Protein AF-A0A1F3BI96-F1 (afdb_monomer_lite)

pLDDT: mean 87.32, std 8.37, range [47.69, 97.38]

Radius of gyration: 41.43 Å; chains: 1; bounding box: 81×59×130 Å

Sequence (827 aa):
MKISKKKYRALFGRKTKFLKDNGSPLEWRKGDFEQILKNTNRNLLKLNIALRMWEQKNSQSNPIAFDEIDSKKILQYFFEEHNLNKVKSDVLYTYCLLYKNDIPFIPIRSAYEENILLRKKGIILQYYKSDFFFFPHKEYAQLIYDSFNYIDNGISNDKKLSLALNYIHNFDTDENKLGLKFIITKLHYSDDKEILGQILNNEKVADLLRNEIKDSEIKFSQVITTLNILFLHSEKIEKERLSEYYDTYLTFFKTNKLSLFLEEHYLAFTRLIQISNLLDIELKEEFIAVVLRKNEKTNTNSIVELTLRISRKSRESETILRILHSFTFPDWLKMIVDLPRLPNITNSLSELNTSAEAKKLLSGLIRNIDWEKQYVNAKSLKIDQFVKSLREINRIDASIGSNVSRYFFQRAFKESLFKVKLNSANLSEYSKALSDLSKIDSDFVKNQLAKDLKENVVFEKFANEPSISNFTARALELRKQFEDAKSYFEVLNQIVLSDSFIKKIQSENNLNYLLIFTEFAEKYLNFEETILKQETSKVITKIIAGIPNKLEALSNPKFLNVENLDSDFIDSITNKEIEKYFESNKITYAEDLFRVLSSIDKNKTIEKFKKLNSAVLIRAFLNPELNFSQTLENINKLKNKVYKDEIDNCNFKITEILDGYLSRYTKDFRRYNRVGISDFFKGYYFGICIEQNTIERHCKADLLKKLSSSNHNNFEIASLFQFLRRLSEITNNKIDKELTEFLKLNTDNFIEVIKNEEITKTLSGLCELALTKFDMYGDYLLFNAKKIIIKKVEQRKKDEIYRVKLIPDLEKIAKDKAKIILKELKI

Foldseek 3Di:
DQDDPVVVCVVVVVLVVVCCVPHDPFDAAAPDPVLLCQQQVNDVVLVVLLSVVQVVQRVDPDHDHSSVCGVLNSLQSCCVVLVCVVLDDLQLLLCLLQVLLVHWAARQPVCVVSVVVCVVSLQWDDDDPDSTIHGPDSVSSVSSNVSVCSVVVHDDLVSVLVSNLVRLVRDDPPPHPPQLLVSLLSCCPDPNVVSSLVCLQDPSSLVRVLVQLVDPPDDPLSLLSVLVSCLVSVVSHDLVSLVSNLVSSVVSLLVVAQQQLFPSSVSSVVSSVSSCVVNVHDDDCNSQDAADDPVVVVVDPALQVLLQVLQPPPDDPVVNSRSSSHDGNVRNLCRLQVDDALLSNLNSLLSLLHDPVSLSSSLRNLVPDPLVVNLVRLLVDQLLSSLVSLLSVVVNCVRRVSCSSVVSVVVCVVVVSNVVRLLVDALVSNLNNLLSVCSVPLVVSQVVVVVCLVVCSLLVNLLPDLALQSSLVSLVSCCVSYPPLPSSQVSVQVSCQDPSNLVSLLPDLDLVSLLSNLVSCVVRHPQPPGPSVVSSLVNNVVNCVVDPQNQVVQLDLSLLSRPPPAPVVLVVDALVSVLVCLLVLNLLSVLSNLQNVCSRPLQSSLVSVVPHDLVSNLVSLPPPVDALLSSLVSLLSVQVSQDDDPVRGCLVSSLVSLLSNLVPQLVPCVRNVPQAQLSLLNNLLSVVSSPNVSSCVRCVVVNLVLLQDQPGDDDFLLSNLLSLLSVCVSVVNPCVVSVVSSLVSNLVVLLVNLLVDQLQSNLNSLLSCLPDPNLVVSLVSLLVNLVSNLVRLVVCVVPPCSVPPNLVSQVSRNPDNNVVSVVVNVD

Secondary structure (DSSP, 8-state):
-PPPHHHHHHHHHHHHHHHHHHS-S-------HHHHHHHTTT-HHHHHHHHHHHHHHHTTTS---GGG--HHHHHHHHHHHTTGGGT--HHHHHHHHHHTTT--BPPPGGGHHHHHHHHHTTSSEEPTTSS-EE-S-HHHHHHHHHHHHHHTT---HHHHHHHHHHHHHT--TTT----HHHHHHHHHTSTTGGGHHHHHH-HHHHHHHHHHHH-TT--HHHHHHHHHHHHHTGGGS-HHHHHHHHHHHHHHHHHS-B-TTSHHHHHHHHHHHHHHHHHT----GGGBPP---HHHHHT---HHHHHHHHH-TT--HHHHHHHHHTS-HHHHHHHHHTSSSHHHHHHHHHHTTSSHHHHHHHHHHHHHS-HHHHHHHHTTS-HHHHHHHHHHHHHHHHHH---HHHHHHHHHHHTTHHHHHHHHS-HHHHHHHHHHHTTT-HHHHHHHHHHHHHTTHHHHHHHT---HHHHHHHHHHHHTT-S-HHHHHHHHHHHHTSHHHHHHHHH---HHHHHHHHHHHHHHS--TTSHHHHHHHHHHHHHHHT-S-HHHHHTSGGGGG-TT--HHHHHTS-HHHHHHHHHTTGGGGHHHHHHHHHHH-HHHHHHHHHHS-HHHHHHHHT-TTS-HHHHHHHHHHHHHHTBSSSSSB-HHHHHHHHHHHHHHHTT-HHHHTT--HHHHHHHHHHHHHH-HHHHHHHHHHHHHHHHT-----S--HHHHHHHHHHHHHHTTTTTHHHHHHHHHHTHHHHHHHHHHS-HHHHHHHHHHHHTTTTHHHHHHHHHHTHHHHHHHHHTTTTSHHIIIIIHHHHHHH-SSTTHHHHHHTT-

Structure (mmCIF, N/CA/C/O backbone):
data_AF-A0A1F3BI96-F1
#
_entry.id   AF-A0A1F3BI96-F1
#
loop_
_atom_site.group_PDB
_atom_site.id
_atom_site.type_symbol
_atom_site.label_atom_id
_atom_site.label_alt_id
_atom_site.label_comp_id
_atom_site.label_asym_id
_atom_site.label_entity_id
_atom_site.label_seq_id
_atom_site.pdbx_PDB_ins_code
_atom_site.Cartn_x
_atom_site.Cartn_y
_atom_site.Cartn_z
_atom_site.occupancy
_atom_site.B_iso_or_equiv
_atom_site.auth_seq_id
_atom_site.auth_comp_id
_atom_site.auth_asym_id
_atom_site.auth_atom_id
_atom_site.pdbx_PDB_model_num
ATOM 1 N N . MET A 1 1 ? 5.537 7.396 -42.890 1.00 47.69 1 MET A N 1
ATOM 2 C CA . MET A 1 1 ? 4.173 7.380 -42.308 1.00 47.69 1 MET A CA 1
ATOM 3 C C . MET A 1 1 ? 3.136 7.043 -43.387 1.00 47.69 1 MET A C 1
ATOM 5 O O . MET A 1 1 ? 2.992 7.809 -44.333 1.00 47.69 1 MET A O 1
ATOM 9 N N . LYS A 1 2 ? 2.438 5.895 -43.304 1.00 56.88 2 LYS A N 1
ATOM 10 C CA . LYS A 1 2 ? 1.384 5.514 -44.275 1.00 56.88 2 LYS A CA 1
ATOM 11 C C . LYS A 1 2 ? 0.112 6.328 -44.009 1.00 56.88 2 LYS A C 1
ATOM 13 O O . LYS A 1 2 ? -0.383 6.341 -42.887 1.00 56.88 2 LYS A O 1
ATOM 18 N N . ILE A 1 3 ? -0.415 7.007 -45.025 1.00 67.81 3 ILE A N 1
ATOM 19 C CA . ILE A 1 3 ? -1.577 7.899 -44.874 1.00 67.81 3 ILE A CA 1
ATOM 20 C C . ILE A 1 3 ? -2.891 7.184 -45.191 1.00 67.81 3 ILE A C 1
ATOM 22 O O . ILE A 1 3 ? -2.941 6.273 -46.018 1.00 67.81 3 ILE A O 1
ATOM 26 N N . SER A 1 4 ? -3.977 7.616 -44.538 1.00 74.88 4 SER A N 1
ATOM 27 C CA . SER A 1 4 ? -5.320 7.111 -44.814 1.00 74.88 4 SER A CA 1
ATOM 28 C C . SER A 1 4 ? -5.747 7.391 -46.259 1.00 74.88 4 SER A C 1
ATOM 30 O O . SER A 1 4 ? -5.562 8.483 -46.806 1.00 74.88 4 SER A O 1
ATOM 32 N N . LYS A 1 5 ? -6.403 6.399 -46.865 1.00 76.94 5 LYS A N 1
ATOM 33 C CA . LYS A 1 5 ? -6.934 6.451 -48.236 1.00 76.94 5 LYS A CA 1
ATOM 34 C C . LYS A 1 5 ? -7.790 7.703 -48.496 1.00 76.94 5 LYS A C 1
ATOM 36 O O . LYS A 1 5 ? -7.714 8.294 -49.570 1.00 76.94 5 LYS A O 1
ATOM 41 N N . LYS A 1 6 ? -8.549 8.154 -47.488 1.00 76.50 6 LYS A N 1
ATOM 42 C CA . LYS A 1 6 ? -9.409 9.350 -47.549 1.00 76.50 6 LYS A CA 1
ATOM 43 C C . LYS A 1 6 ? -8.607 10.647 -47.724 1.00 76.50 6 LYS A C 1
ATOM 45 O O . LYS A 1 6 ? -8.952 11.459 -48.578 1.00 76.50 6 LYS A O 1
ATOM 50 N N . LYS A 1 7 ? -7.520 10.829 -46.964 1.00 74.25 7 LYS A N 1
ATOM 51 C CA . LYS A 1 7 ? -6.659 12.024 -47.056 1.00 74.25 7 LYS A CA 1
ATOM 52 C C . LYS A 1 7 ? -5.888 12.057 -48.382 1.00 74.25 7 LYS A C 1
ATOM 54 O O . LYS A 1 7 ? -5.753 13.119 -48.980 1.00 74.25 7 LYS A O 1
ATOM 59 N N . TYR A 1 8 ? -5.474 10.888 -48.872 1.00 77.19 8 TYR A N 1
ATOM 60 C CA . TYR A 1 8 ? -4.812 10.729 -50.169 1.00 77.19 8 TYR A CA 1
ATOM 61 C C . TYR A 1 8 ? -5.722 11.136 -51.342 1.00 77.19 8 TYR A C 1
ATOM 63 O O . TYR A 1 8 ? -5.325 11.944 -52.179 1.00 77.19 8 TYR A O 1
ATOM 71 N N . ARG A 1 9 ? -6.983 10.666 -51.346 1.00 77.56 9 ARG A N 1
ATOM 72 C CA . ARG A 1 9 ? -7.999 11.065 -52.342 1.00 77.56 9 ARG A CA 1
ATOM 73 C C . ARG A 1 9 ? -8.262 12.569 -52.344 1.00 77.56 9 ARG A C 1
ATOM 75 O O . ARG A 1 9 ? -8.378 13.159 -53.411 1.00 77.56 9 ARG A O 1
ATOM 82 N N . ALA A 1 10 ? -8.352 13.185 -51.165 1.00 78.56 10 ALA A N 1
ATOM 83 C CA . ALA A 1 10 ? -8.630 14.614 -51.045 1.00 78.56 10 ALA A CA 1
ATOM 84 C C . ALA A 1 10 ? -7.488 15.487 -51.596 1.00 78.56 10 ALA A C 1
ATOM 86 O O . ALA A 1 10 ? -7.752 16.444 -52.319 1.00 78.56 10 ALA A O 1
ATOM 87 N N . LEU A 1 11 ? -6.231 15.152 -51.281 1.00 75.75 11 LEU A N 1
ATOM 88 C CA . LEU A 1 11 ? -5.056 15.873 -51.787 1.00 75.75 11 LEU A CA 1
ATOM 89 C C . LEU A 1 11 ? -4.927 15.740 -53.305 1.00 75.75 11 LEU A C 1
ATOM 91 O O . LEU A 1 11 ? -4.787 16.744 -54.000 1.00 75.75 11 LEU A O 1
ATOM 95 N N . PHE A 1 12 ? -5.047 14.510 -53.806 1.00 72.94 12 PHE A N 1
ATOM 96 C CA . PHE A 1 12 ? -4.980 14.230 -55.234 1.00 72.94 12 PHE A CA 1
ATOM 97 C C . PHE A 1 12 ? -6.104 14.949 -55.996 1.00 72.94 12 PHE A C 1
ATOM 99 O O . PHE A 1 12 ? -5.832 15.695 -56.930 1.00 72.94 12 PHE A O 1
ATOM 106 N N . GLY A 1 13 ? -7.354 14.849 -55.523 1.00 75.00 13 GLY A N 1
ATOM 107 C CA . GLY A 1 13 ? -8.503 15.513 -56.144 1.00 75.00 13 GLY A CA 1
ATOM 108 C C . GLY A 1 13 ? -8.407 17.043 -56.165 1.00 75.00 13 GLY A C 1
ATOM 109 O O . GLY A 1 13 ? -8.736 17.657 -57.178 1.00 75.00 13 GLY A O 1
ATOM 110 N N . ARG A 1 14 ? -7.911 17.673 -55.088 1.00 79.56 14 ARG A N 1
ATOM 111 C CA . ARG A 1 14 ? -7.680 19.131 -55.053 1.00 79.56 14 ARG A CA 1
ATOM 112 C C . ARG A 1 14 ? -6.630 19.568 -56.069 1.00 79.56 14 ARG A C 1
ATOM 114 O O . ARG A 1 14 ? -6.822 20.580 -56.733 1.00 79.56 14 ARG A O 1
ATOM 121 N N . LYS A 1 15 ? -5.541 18.808 -56.197 1.00 74.81 15 LYS A N 1
ATOM 122 C CA . LYS A 1 15 ? -4.450 19.131 -57.119 1.00 74.81 15 LYS A CA 1
ATOM 123 C C . LYS A 1 15 ? -4.861 18.933 -58.579 1.00 74.81 15 LYS A C 1
ATOM 125 O O . LYS A 1 15 ? -4.595 19.812 -59.386 1.00 74.81 15 LYS A O 1
ATOM 130 N N . THR A 1 16 ? -5.590 17.861 -58.904 1.00 71.94 16 THR A N 1
ATOM 131 C CA . THR A 1 16 ? -6.166 17.674 -60.247 1.00 71.94 16 THR A CA 1
ATOM 132 C C . THR A 1 16 ? -7.140 18.795 -60.601 1.00 71.94 16 THR A C 1
ATOM 134 O O . THR A 1 16 ? -7.116 19.278 -61.726 1.00 71.94 16 THR A O 1
ATOM 137 N N . LYS A 1 17 ? -7.980 19.231 -59.650 1.00 75.00 17 LYS A N 1
ATOM 138 C CA . LYS A 1 17 ? -8.880 20.370 -59.859 1.00 75.00 17 LYS A CA 1
ATOM 139 C C . LYS A 1 17 ? -8.089 21.653 -60.143 1.00 75.00 17 LYS A C 1
ATOM 141 O O . LYS A 1 17 ? -8.305 22.273 -61.169 1.00 75.00 17 LYS A O 1
ATOM 146 N N . PHE A 1 18 ? -7.103 21.976 -59.306 1.00 75.38 18 PHE A N 1
ATOM 147 C CA . PHE A 1 18 ? -6.229 23.136 -59.507 1.00 75.38 18 PHE A CA 1
ATOM 148 C C . PHE A 1 18 ? -5.509 23.126 -60.867 1.00 75.38 18 PHE A C 1
ATOM 150 O O . PHE A 1 18 ? -5.408 24.163 -61.510 1.00 75.38 18 PHE A O 1
ATOM 157 N N . LEU A 1 19 ? -5.020 21.967 -61.318 1.00 68.31 19 LEU A N 1
ATOM 158 C CA . LEU A 1 19 ? -4.348 21.833 -62.616 1.00 68.31 19 LEU A CA 1
ATOM 159 C C . LEU A 1 19 ? -5.298 21.980 -63.809 1.00 68.31 19 LEU A C 1
ATOM 161 O O . LEU A 1 19 ? -4.874 22.465 -64.851 1.00 68.31 19 LEU A O 1
ATOM 165 N N . LYS A 1 20 ? -6.572 21.602 -63.655 1.00 70.44 20 LYS A N 1
ATOM 166 C CA . LYS A 1 20 ? -7.617 21.874 -64.653 1.00 70.44 20 LYS A CA 1
ATOM 167 C C . LYS A 1 20 ? -8.021 23.347 -64.680 1.00 70.44 20 LYS A C 1
ATOM 169 O O . LYS A 1 20 ? -8.285 23.868 -65.752 1.00 70.44 20 LYS A O 1
ATOM 174 N N . ASP A 1 21 ? -8.060 23.987 -63.514 1.00 72.00 21 ASP A N 1
ATOM 175 C CA . ASP A 1 21 ? -8.510 25.373 -63.372 1.00 72.00 21 ASP A CA 1
ATOM 176 C C . ASP A 1 21 ? -7.425 26.384 -63.817 1.00 72.00 21 ASP A C 1
ATOM 178 O O . ASP A 1 21 ? -7.766 27.452 -64.315 1.00 72.00 21 ASP A O 1
ATOM 182 N N . ASN A 1 22 ? -6.130 26.052 -63.670 1.00 66.38 22 ASN A N 1
ATOM 183 C CA . ASN A 1 22 ? -4.998 26.975 -63.898 1.00 66.38 22 ASN A CA 1
ATOM 184 C C . ASN A 1 22 ? -3.960 26.505 -64.943 1.00 66.38 22 ASN A C 1
ATOM 186 O O . ASN A 1 22 ? -2.944 27.174 -65.132 1.00 66.38 22 ASN A O 1
ATOM 190 N N . GLY A 1 23 ? -4.145 25.339 -65.567 1.00 59.59 23 GLY A N 1
ATOM 191 C CA . GLY A 1 23 ? -3.194 24.743 -66.513 1.00 59.59 23 GLY A CA 1
ATOM 192 C C . GLY A 1 23 ? -3.686 24.732 -67.964 1.00 59.59 23 GLY A C 1
ATOM 193 O O . GLY A 1 23 ? -4.871 24.889 -68.231 1.00 59.59 23 GLY A O 1
ATOM 194 N N . SER A 1 24 ? -2.744 24.523 -68.894 1.00 55.88 24 SER A N 1
ATOM 195 C CA . SER A 1 24 ? -2.950 24.298 -70.341 1.00 55.88 24 SER A CA 1
ATOM 196 C C . SER A 1 24 ? -4.145 23.360 -70.650 1.00 55.88 24 SER A C 1
ATOM 198 O O . SER A 1 24 ? -4.404 22.471 -69.835 1.00 55.88 24 SER A O 1
ATOM 200 N N . PRO A 1 25 ? -4.842 23.492 -71.809 1.00 59.47 25 PRO A N 1
ATOM 201 C CA . PRO A 1 25 ? -6.050 22.728 -72.209 1.00 59.47 25 PRO A CA 1
ATOM 202 C C . PRO A 1 25 ? -5.878 21.196 -72.372 1.00 59.47 25 PRO A C 1
ATOM 204 O O . PRO A 1 25 ? -6.657 20.535 -73.054 1.00 59.47 25 PRO A O 1
ATOM 207 N N . LEU A 1 26 ? -4.856 20.613 -71.754 1.00 63.69 26 LEU A N 1
ATOM 208 C CA . LEU A 1 26 ? -4.493 19.204 -71.812 1.00 63.69 26 LEU A CA 1
ATOM 209 C C . LEU A 1 26 ? -5.428 18.329 -70.964 1.00 63.69 26 LEU A C 1
ATOM 211 O O . LEU A 1 26 ? -5.839 18.678 -69.854 1.00 63.69 26 LEU A O 1
ATOM 215 N N . GLU A 1 27 ? -5.725 17.132 -71.468 1.00 68.50 27 GLU A N 1
ATOM 216 C CA . GLU A 1 27 ? -6.588 16.164 -70.796 1.00 68.50 27 GLU A CA 1
ATOM 217 C C . GLU A 1 27 ? -5.827 15.412 -69.681 1.00 68.50 27 GLU A C 1
ATOM 219 O O . GLU A 1 27 ? -5.099 14.450 -69.919 1.00 68.50 27 GLU A O 1
ATOM 224 N N . TRP A 1 28 ? -6.001 15.835 -68.425 1.00 74.56 28 TRP A N 1
ATOM 225 C CA . TRP A 1 28 ? -5.368 15.200 -67.259 1.00 74.56 28 TRP A CA 1
ATOM 226 C C . TRP A 1 28 ? -6.016 13.846 -66.906 1.00 74.56 28 TRP A C 1
ATOM 228 O O . TRP A 1 28 ? -7.021 13.787 -66.184 1.00 74.56 28 TRP A O 1
ATOM 238 N N . ARG A 1 29 ? -5.424 12.738 -67.375 1.00 79.75 29 ARG A N 1
ATOM 239 C CA . ARG A 1 29 ? -5.902 11.363 -67.125 1.00 79.75 29 ARG A CA 1
ATOM 240 C C . ARG A 1 29 ? -5.331 10.771 -65.833 1.00 79.75 29 ARG A C 1
ATOM 242 O O . ARG A 1 29 ? -4.137 10.524 -65.711 1.00 79.75 29 ARG A O 1
ATOM 249 N N . LYS A 1 30 ? -6.203 10.533 -64.849 1.00 75.94 30 LYS A N 1
ATOM 250 C CA . LYS A 1 30 ? -5.822 9.970 -63.539 1.00 75.94 30 LYS A CA 1
ATOM 251 C C . LYS A 1 30 ? -5.574 8.453 -63.545 1.00 75.94 30 LYS A C 1
ATOM 253 O O . LYS A 1 30 ? -4.763 8.003 -62.754 1.00 75.94 30 LYS A O 1
ATOM 258 N N . GLY A 1 31 ? -6.308 7.697 -64.364 1.00 83.62 31 GLY A N 1
ATOM 259 C CA . GLY A 1 31 ? -6.320 6.229 -64.330 1.00 83.62 31 GLY A CA 1
ATOM 260 C C . GLY A 1 31 ? -6.786 5.601 -62.999 1.00 83.62 31 GLY A C 1
ATOM 261 O O . GLY A 1 31 ? -7.609 6.203 -62.291 1.00 83.62 31 GLY A O 1
ATOM 262 N N . ASP A 1 32 ? -6.319 4.386 -62.678 1.00 86.31 32 ASP A N 1
ATOM 263 C CA . ASP A 1 32 ? -6.736 3.602 -61.500 1.00 86.31 32 ASP A CA 1
ATOM 264 C C . ASP A 1 32 ? -6.110 4.096 -60.184 1.00 86.31 32 ASP A C 1
ATOM 266 O O . ASP A 1 32 ? -4.897 4.112 -59.970 1.00 86.31 32 ASP A O 1
ATOM 270 N N . PHE A 1 33 ? -6.974 4.427 -59.224 1.00 84.69 33 PHE A N 1
ATOM 271 C CA . PHE A 1 33 ? -6.565 4.920 -57.917 1.00 84.69 33 PHE A CA 1
ATOM 272 C C . PHE A 1 33 ? -5.865 3.868 -57.044 1.00 84.69 33 PHE A C 1
ATOM 274 O O . PHE A 1 33 ? -5.004 4.241 -56.243 1.00 84.69 33 PHE A O 1
ATOM 281 N N . GLU A 1 34 ? -6.207 2.580 -57.151 1.00 86.12 34 GLU A N 1
ATOM 282 C CA . GLU A 1 34 ? -5.492 1.547 -56.384 1.00 86.12 34 GLU A CA 1
ATOM 283 C C . GLU A 1 34 ? -4.066 1.368 -56.904 1.00 86.12 34 GLU A C 1
ATOM 285 O O . GLU A 1 34 ? -3.123 1.313 -56.105 1.00 86.12 34 GLU A O 1
ATOM 290 N N . GLN A 1 35 ? -3.887 1.399 -58.226 1.00 87.62 35 GLN A N 1
ATOM 291 C CA . GLN A 1 35 ? -2.567 1.406 -58.843 1.00 87.62 35 GLN A CA 1
ATOM 292 C C . GLN A 1 35 ? -1.739 2.636 -58.427 1.00 87.62 35 GLN A C 1
ATOM 294 O O . GLN A 1 35 ? -0.568 2.493 -58.074 1.00 87.62 35 GLN A O 1
ATOM 299 N N . ILE A 1 36 ? -2.345 3.823 -58.322 1.00 85.56 36 ILE A N 1
ATOM 300 C CA . ILE A 1 36 ? -1.672 5.029 -57.800 1.00 85.56 36 ILE A CA 1
ATOM 301 C C . ILE A 1 36 ? -1.183 4.835 -56.358 1.00 85.56 36 ILE A C 1
ATOM 303 O O . ILE A 1 36 ? -0.041 5.177 -56.022 1.00 85.56 36 ILE A O 1
ATOM 307 N N . LEU A 1 37 ? -2.033 4.288 -55.480 1.00 84.56 37 LEU A N 1
ATOM 308 C CA . LEU A 1 37 ? -1.658 4.011 -54.089 1.00 84.56 37 LEU A CA 1
ATOM 309 C C . LEU A 1 37 ? -0.509 3.000 -54.004 1.00 84.56 37 LEU A C 1
ATOM 311 O O . LEU A 1 37 ? 0.334 3.120 -53.108 1.00 84.56 37 LEU A O 1
ATOM 315 N N . LYS A 1 38 ? -0.486 2.023 -54.917 1.00 87.25 38 LYS A N 1
ATOM 316 C CA . LYS A 1 38 ? 0.571 1.016 -55.039 1.00 87.25 38 LYS A CA 1
ATOM 317 C C . LYS A 1 38 ? 1.882 1.644 -55.518 1.00 87.25 38 LYS A C 1
ATOM 319 O O . LYS A 1 38 ? 2.888 1.508 -54.827 1.00 87.25 38 LYS A O 1
ATOM 324 N N . ASN A 1 39 ? 1.862 2.398 -56.618 1.00 88.12 39 ASN A N 1
ATOM 325 C CA . ASN A 1 39 ? 3.047 3.023 -57.224 1.00 88.12 39 ASN A CA 1
ATOM 326 C C . ASN A 1 39 ? 3.772 3.983 -56.274 1.00 88.12 39 ASN A C 1
ATOM 328 O O . ASN A 1 39 ? 4.997 4.034 -56.223 1.00 88.12 39 ASN A O 1
ATOM 332 N N . THR A 1 40 ? 3.012 4.728 -55.479 1.00 85.38 40 THR A N 1
ATOM 333 C CA . THR A 1 40 ? 3.538 5.702 -54.511 1.00 85.38 40 THR A CA 1
ATOM 334 C C . THR A 1 40 ? 3.793 5.106 -53.125 1.00 85.38 40 THR A C 1
ATOM 336 O O . THR A 1 40 ? 4.288 5.799 -52.232 1.00 85.38 40 THR A O 1
ATOM 339 N N . ASN A 1 41 ? 3.416 3.841 -52.905 1.00 83.88 41 ASN A N 1
ATOM 340 C CA . ASN A 1 41 ? 3.439 3.149 -51.612 1.00 83.88 41 ASN A CA 1
ATOM 341 C C . ASN A 1 41 ? 2.785 3.958 -50.467 1.00 83.88 41 ASN A C 1
ATOM 343 O O . ASN A 1 41 ? 3.246 3.955 -49.322 1.00 83.88 41 ASN A O 1
ATOM 347 N N . ARG A 1 42 ? 1.724 4.717 -50.781 1.00 81.69 42 ARG A N 1
ATOM 348 C CA . ARG A 1 42 ? 1.026 5.625 -49.844 1.00 81.69 42 ARG A CA 1
ATOM 349 C C . ARG A 1 42 ? 1.948 6.644 -49.146 1.00 81.69 42 ARG A C 1
ATOM 351 O O . ARG A 1 42 ? 1.629 7.108 -48.047 1.00 81.69 42 ARG A O 1
ATOM 358 N N . ASN A 1 43 ? 3.069 7.000 -49.776 1.00 84.44 43 ASN A N 1
ATOM 359 C CA . ASN A 1 43 ? 4.023 8.001 -49.303 1.00 84.44 43 ASN A CA 1
ATOM 360 C C . ASN A 1 43 ? 3.714 9.361 -49.962 1.00 84.44 43 ASN A C 1
ATOM 362 O O . ASN A 1 43 ? 3.567 9.445 -51.181 1.00 84.44 43 ASN A O 1
ATOM 366 N N . LEU A 1 44 ? 3.576 10.428 -49.163 1.00 82.44 44 LEU A N 1
ATOM 367 C CA . LEU A 1 44 ? 3.260 11.769 -49.680 1.00 82.44 44 LEU A CA 1
ATOM 368 C C . LEU A 1 44 ? 4.398 12.404 -50.467 1.00 82.44 44 LEU A C 1
ATOM 370 O O . LEU A 1 44 ? 4.135 13.170 -51.387 1.00 82.44 44 LEU A O 1
ATOM 374 N N . LEU A 1 45 ? 5.643 12.116 -50.102 1.00 86.00 45 LEU A N 1
ATOM 375 C CA . LEU A 1 45 ? 6.796 12.653 -50.804 1.00 86.00 45 LEU A CA 1
ATOM 376 C C . LEU A 1 45 ? 6.882 12.023 -52.198 1.00 86.00 45 LEU A C 1
ATOM 378 O O . LEU A 1 45 ? 6.957 12.755 -53.179 1.00 86.00 45 LEU A O 1
ATOM 382 N N . LYS A 1 46 ? 6.695 10.695 -52.303 1.00 88.06 46 LYS A N 1
ATOM 383 C CA . LYS A 1 46 ? 6.538 10.009 -53.602 1.00 88.06 46 LYS A CA 1
ATOM 384 C C . LYS A 1 46 ? 5.345 10.541 -54.400 1.00 88.06 46 LYS A C 1
ATOM 386 O O . LYS A 1 46 ? 5.479 10.733 -55.601 1.00 88.06 46 LYS A O 1
ATOM 391 N N . LEU A 1 47 ? 4.208 10.826 -53.751 1.00 87.12 47 LEU A N 1
ATOM 392 C CA . LEU A 1 47 ? 3.052 11.444 -54.418 1.00 87.12 47 LEU A CA 1
ATOM 393 C C . LEU A 1 47 ? 3.401 12.800 -55.024 1.00 87.12 47 LEU A C 1
ATOM 395 O O . LEU A 1 47 ? 3.035 13.077 -56.157 1.00 87.12 47 LEU A O 1
ATOM 399 N N . ASN A 1 48 ? 4.069 13.653 -54.249 1.00 86.25 48 ASN A N 1
ATOM 400 C CA . ASN A 1 48 ? 4.416 15.005 -54.667 1.00 86.25 48 ASN A CA 1
ATOM 401 C C . ASN A 1 48 ? 5.397 14.980 -55.847 1.00 86.25 48 ASN A C 1
ATOM 403 O O . ASN A 1 48 ? 5.202 15.699 -56.820 1.00 86.25 48 ASN A O 1
ATOM 407 N N . ILE A 1 49 ? 6.394 14.094 -55.795 1.00 88.31 49 ILE A N 1
ATOM 408 C CA . ILE A 1 49 ? 7.344 13.873 -56.893 1.00 88.31 49 ILE A CA 1
ATOM 409 C C . ILE A 1 49 ? 6.609 13.366 -58.141 1.00 88.31 49 ILE A C 1
ATOM 411 O O . ILE A 1 49 ? 6.775 13.925 -59.219 1.00 88.31 49 ILE A O 1
ATOM 415 N N . ALA A 1 50 ? 5.736 12.363 -57.995 1.00 88.75 50 ALA A N 1
ATOM 416 C CA . ALA A 1 50 ? 4.927 11.854 -59.100 1.00 88.75 50 ALA A CA 1
ATOM 417 C C . ALA A 1 50 ? 4.036 12.947 -59.712 1.00 88.75 50 ALA A C 1
ATOM 419 O O . ALA A 1 50 ? 3.914 13.024 -60.929 1.00 88.75 50 ALA A O 1
ATOM 420 N N . LEU A 1 51 ? 3.434 13.812 -58.887 1.00 86.25 51 LEU A N 1
ATOM 421 C CA . LEU A 1 51 ? 2.615 14.943 -59.339 1.00 86.25 51 LEU A CA 1
ATOM 422 C C . LEU A 1 51 ? 3.433 15.957 -60.142 1.00 86.25 51 LEU A C 1
ATOM 424 O O . LEU A 1 51 ? 2.975 16.376 -61.198 1.00 86.25 51 LEU A O 1
ATOM 428 N N . ARG A 1 52 ? 4.643 16.306 -59.694 1.00 85.44 52 ARG A N 1
ATOM 429 C CA . ARG A 1 52 ? 5.551 17.181 -60.457 1.00 85.44 52 ARG A CA 1
ATOM 430 C C . ARG A 1 52 ? 5.977 16.556 -61.780 1.00 85.44 52 ARG A C 1
ATOM 432 O O . ARG A 1 52 ? 5.922 17.214 -62.814 1.00 85.44 52 ARG A O 1
ATOM 439 N N . MET A 1 53 ? 6.326 15.270 -61.758 1.00 87.62 53 MET A N 1
ATOM 440 C CA . MET A 1 53 ? 6.646 14.520 -62.969 1.00 87.62 53 MET A CA 1
ATOM 441 C C . MET A 1 53 ? 5.467 14.525 -63.948 1.00 87.62 53 MET A C 1
ATOM 443 O O . MET A 1 53 ? 5.659 14.737 -65.144 1.00 87.62 53 MET A O 1
ATOM 447 N N . TRP A 1 54 ? 4.248 14.320 -63.447 1.00 85.38 54 TRP A N 1
ATOM 448 C CA . TRP A 1 54 ? 3.029 14.347 -64.251 1.00 85.38 54 TRP A CA 1
ATOM 449 C C . TRP A 1 54 ? 2.779 15.722 -64.866 1.00 85.38 54 TRP A C 1
ATOM 451 O O . TRP A 1 54 ? 2.472 15.813 -66.053 1.00 85.38 54 TRP A O 1
ATOM 461 N N . GLU A 1 55 ? 2.969 16.789 -64.085 1.00 80.88 55 GLU A N 1
ATOM 462 C CA . GLU A 1 55 ? 2.875 18.173 -64.558 1.00 80.88 55 GLU A CA 1
ATOM 463 C C . GLU A 1 55 ? 3.869 18.456 -65.691 1.00 80.88 55 GLU A C 1
ATOM 465 O O . GLU A 1 55 ? 3.487 19.003 -66.725 1.00 80.88 55 GLU A O 1
ATOM 470 N N . GLN A 1 56 ? 5.125 18.037 -65.529 1.00 79.56 56 GLN A N 1
ATOM 471 C CA . GLN A 1 56 ? 6.181 18.267 -66.515 1.00 79.56 56 GLN A CA 1
ATOM 472 C C . GLN A 1 56 ? 6.044 17.396 -67.772 1.00 79.56 56 GLN A C 1
ATOM 474 O O . GLN A 1 56 ? 6.391 17.837 -68.863 1.00 79.56 56 GLN A O 1
ATOM 479 N N . LYS A 1 57 ? 5.580 16.148 -67.653 1.00 79.44 57 LYS A N 1
ATOM 480 C CA . LYS A 1 57 ? 5.420 15.254 -68.812 1.00 79.44 57 LYS A CA 1
ATOM 481 C C . LYS A 1 57 ? 4.211 15.624 -69.658 1.00 79.44 57 LYS A C 1
ATOM 483 O O . LYS A 1 57 ? 4.295 15.564 -70.878 1.00 79.44 57 LYS A O 1
ATOM 488 N N . ASN A 1 58 ? 3.126 16.069 -69.031 1.00 75.25 58 ASN A N 1
ATOM 489 C CA . ASN A 1 58 ? 1.946 16.493 -69.775 1.00 75.25 58 ASN A CA 1
ATOM 490 C C . ASN A 1 58 ? 2.133 17.848 -70.460 1.00 75.25 58 ASN A C 1
ATOM 492 O O . ASN A 1 58 ? 1.465 18.092 -71.454 1.00 75.25 58 ASN A O 1
ATOM 496 N N . SER A 1 59 ? 3.059 18.702 -70.008 1.00 67.75 59 SER A N 1
ATOM 497 C CA . SER A 1 59 ? 3.433 19.918 -70.747 1.00 67.75 59 SER A CA 1
ATOM 498 C C . SER A 1 59 ? 4.304 19.654 -71.990 1.00 67.75 59 SER A C 1
ATOM 500 O O . SER A 1 59 ? 4.630 20.595 -72.712 1.00 67.75 59 SER A O 1
ATOM 502 N N . GLN A 1 60 ? 4.654 18.391 -72.267 1.00 67.06 60 GLN A N 1
ATOM 503 C CA . GLN A 1 60 ? 5.375 17.933 -73.462 1.00 67.06 60 GLN A CA 1
ATOM 504 C C . GLN A 1 60 ? 4.415 17.206 -74.428 1.00 67.06 60 GLN A C 1
ATOM 506 O O . GLN A 1 60 ? 3.309 16.827 -74.058 1.00 67.06 60 GLN A O 1
ATOM 511 N N . SER A 1 61 ? 4.831 16.975 -75.676 1.00 60.72 61 SER A N 1
ATOM 512 C CA . SER A 1 61 ? 4.006 16.431 -76.775 1.00 60.72 61 SER A CA 1
ATOM 513 C C . SER A 1 61 ? 3.503 14.980 -76.607 1.00 60.72 61 SER A C 1
ATOM 515 O O . SER A 1 61 ? 2.895 14.448 -77.533 1.00 60.72 61 SER A O 1
ATOM 517 N N . ASN A 1 62 ? 3.708 14.334 -75.449 1.00 68.56 62 ASN A N 1
ATOM 518 C CA . ASN A 1 62 ? 3.249 12.968 -75.168 1.00 68.56 62 ASN A CA 1
ATOM 519 C C . ASN A 1 62 ? 2.721 12.823 -73.715 1.00 68.56 62 ASN A C 1
ATOM 521 O O . ASN A 1 62 ? 3.519 12.592 -72.799 1.00 68.56 62 ASN A O 1
ATOM 525 N N . PRO A 1 63 ? 1.404 12.989 -73.478 1.00 72.44 63 PRO A N 1
ATOM 526 C CA . PRO A 1 63 ? 0.814 12.963 -72.140 1.00 72.44 63 PRO A CA 1
ATOM 527 C C . PRO A 1 63 ? 0.737 11.543 -71.557 1.00 72.44 63 PRO A C 1
ATOM 529 O O . PRO A 1 63 ? 0.414 10.588 -72.259 1.00 72.44 63 PRO A O 1
ATOM 532 N N . ILE A 1 64 ? 0.987 11.413 -70.251 1.00 85.25 64 ILE A N 1
ATOM 533 C CA . ILE A 1 64 ? 0.991 10.140 -69.508 1.00 85.25 64 ILE A CA 1
ATOM 534 C C . ILE A 1 64 ? -0.161 10.097 -68.493 1.00 85.25 64 ILE A C 1
ATOM 536 O O . ILE A 1 64 ? -0.496 11.116 -67.872 1.00 85.25 64 ILE A O 1
ATOM 540 N N . ALA A 1 65 ? -0.768 8.926 -68.282 1.00 87.19 65 ALA A N 1
ATOM 541 C CA . ALA A 1 65 ? -1.738 8.762 -67.201 1.00 87.19 65 ALA A CA 1
ATOM 542 C C . ALA A 1 65 ? -1.029 8.666 -65.834 1.00 87.19 65 ALA A C 1
ATOM 544 O O . ALA A 1 65 ? 0.090 8.168 -65.720 1.00 87.19 65 ALA A O 1
ATOM 545 N N . PHE A 1 66 ? -1.650 9.178 -64.767 1.00 86.12 66 PHE A N 1
ATOM 546 C CA . PHE A 1 66 ? -0.977 9.253 -63.461 1.00 86.12 66 PHE A CA 1
ATOM 547 C C . PHE A 1 66 ? -0.672 7.874 -62.849 1.00 86.12 66 PHE A C 1
ATOM 549 O O . PHE A 1 66 ? 0.348 7.693 -62.186 1.00 86.12 66 PHE A O 1
ATOM 556 N N . ASP A 1 67 ? -1.538 6.892 -63.074 1.00 87.94 67 ASP A N 1
ATOM 557 C CA . ASP A 1 67 ? -1.359 5.499 -62.654 1.00 87.94 67 ASP A CA 1
ATOM 558 C C . ASP A 1 67 ? -0.261 4.748 -63.427 1.00 87.94 67 ASP A C 1
ATOM 560 O O . ASP A 1 67 ? 0.211 3.711 -62.959 1.00 87.94 67 ASP A O 1
ATOM 564 N N . GLU A 1 68 ? 0.213 5.287 -64.552 1.00 88.94 68 GLU A N 1
ATOM 565 C CA . GLU A 1 68 ? 1.362 4.770 -65.308 1.00 88.94 68 GLU A CA 1
ATOM 566 C C . GLU A 1 68 ? 2.711 5.303 -64.785 1.00 88.94 68 GLU A C 1
ATOM 568 O O . GLU A 1 68 ? 3.781 4.845 -65.214 1.00 88.94 68 GLU A O 1
ATOM 573 N N . ILE A 1 69 ? 2.691 6.270 -63.858 1.00 89.75 69 ILE A N 1
ATOM 574 C CA . ILE A 1 69 ? 3.877 6.746 -63.135 1.00 89.75 69 ILE A CA 1
ATOM 575 C C . ILE A 1 69 ? 4.159 5.769 -61.990 1.00 89.75 69 ILE A C 1
ATOM 577 O O . ILE A 1 69 ? 3.638 5.894 -60.878 1.00 89.75 69 ILE A O 1
ATOM 581 N N . ASP A 1 70 ? 4.961 4.750 -62.286 1.00 90.12 70 ASP A N 1
ATOM 582 C CA . ASP A 1 70 ? 5.362 3.730 -61.322 1.00 90.12 70 ASP A CA 1
ATOM 583 C C . ASP A 1 70 ? 6.478 4.202 -60.370 1.00 90.12 70 ASP A C 1
ATOM 585 O O . ASP A 1 70 ? 7.077 5.268 -60.528 1.00 90.12 70 ASP A O 1
ATOM 589 N N . SER A 1 71 ? 6.788 3.389 -59.353 1.00 88.38 71 SER A N 1
ATOM 590 C CA . SER A 1 71 ? 7.837 3.746 -58.391 1.00 88.38 71 SER A CA 1
ATOM 591 C C . SER A 1 71 ? 9.218 3.893 -59.035 1.00 88.38 71 SER A C 1
ATOM 593 O O . SER A 1 71 ? 10.031 4.623 -58.477 1.00 88.38 71 SER A O 1
ATOM 595 N N . LYS A 1 72 ? 9.517 3.216 -60.151 1.00 90.31 72 LYS A N 1
ATOM 596 C CA . LYS A 1 72 ? 10.831 3.297 -60.809 1.00 90.31 72 LYS A CA 1
ATOM 597 C C . LYS A 1 72 ? 10.995 4.655 -61.485 1.00 90.31 72 LYS A C 1
ATOM 599 O O . LYS A 1 72 ? 11.984 5.343 -61.246 1.00 90.31 72 LYS A O 1
ATOM 604 N N . LYS A 1 73 ? 9.968 5.086 -62.219 1.00 90.56 73 LYS A N 1
ATOM 605 C CA . LYS A 1 73 ? 9.875 6.418 -62.829 1.00 90.56 73 LYS A CA 1
ATOM 606 C C . LYS A 1 73 ? 9.987 7.531 -61.786 1.00 90.56 73 LYS A C 1
ATOM 608 O O . LYS A 1 73 ? 10.719 8.488 -62.005 1.00 90.56 73 LYS A O 1
ATOM 613 N N . ILE A 1 74 ? 9.332 7.377 -60.629 1.00 91.44 74 ILE A N 1
ATOM 614 C CA . ILE A 1 74 ? 9.421 8.342 -59.515 1.00 91.44 74 ILE A CA 1
ATOM 615 C C . ILE A 1 74 ? 10.859 8.463 -58.992 1.00 91.44 74 ILE A C 1
ATOM 617 O O . ILE A 1 74 ? 11.328 9.576 -58.765 1.00 91.44 74 ILE A O 1
ATOM 621 N N . LEU A 1 75 ? 11.553 7.338 -58.786 1.00 92.19 75 LEU A N 1
ATOM 622 C CA . LEU A 1 75 ? 12.931 7.331 -58.277 1.00 92.19 75 LEU A CA 1
ATOM 623 C C . LEU A 1 75 ? 13.914 7.929 -59.290 1.00 92.19 75 LEU A C 1
ATOM 625 O O . LEU A 1 75 ? 14.747 8.752 -58.916 1.00 92.19 75 LEU A O 1
ATOM 629 N N . GLN A 1 76 ? 13.781 7.573 -60.571 1.00 91.50 76 GLN A N 1
ATOM 630 C CA . GLN A 1 76 ? 14.598 8.149 -61.638 1.00 91.50 76 GLN A CA 1
ATOM 631 C C . GLN A 1 76 ? 14.396 9.663 -61.744 1.00 91.50 76 GLN A C 1
ATOM 633 O O . GLN A 1 76 ? 15.362 10.422 -61.733 1.00 91.50 76 GLN A O 1
ATOM 638 N N . TYR A 1 77 ? 13.137 10.106 -61.781 1.00 91.38 77 TYR A N 1
ATOM 639 C CA . TYR A 1 77 ? 12.807 11.523 -61.863 1.00 91.38 77 TYR A CA 1
ATOM 640 C C . TYR A 1 77 ? 13.347 12.304 -60.660 1.00 91.38 77 TYR A C 1
ATOM 642 O O . TYR A 1 77 ? 13.949 13.358 -60.831 1.00 91.38 77 TYR A O 1
ATOM 650 N N . PHE A 1 78 ? 13.203 11.767 -59.444 1.00 92.25 78 PHE A N 1
ATOM 651 C CA . PHE A 1 78 ? 13.769 12.377 -58.240 1.00 92.25 78 PHE A CA 1
ATOM 652 C C . PHE A 1 78 ? 15.296 12.512 -58.322 1.00 92.25 78 PHE A C 1
ATOM 654 O O . PHE A 1 78 ? 15.834 13.567 -57.982 1.00 92.25 78 PHE A O 1
ATOM 661 N N . PHE A 1 79 ? 15.986 11.471 -58.803 1.00 91.00 79 PHE A N 1
ATOM 662 C CA . PHE A 1 79 ? 17.438 11.470 -58.983 1.00 91.00 79 PHE A CA 1
ATOM 663 C C . PHE A 1 79 ? 17.909 12.574 -59.940 1.00 91.00 79 PHE A C 1
ATOM 665 O O . PHE A 1 79 ? 18.869 13.289 -59.632 1.00 91.00 79 PHE A O 1
ATOM 672 N N . GLU A 1 80 ? 17.213 12.736 -61.066 1.00 90.38 80 GLU A N 1
ATOM 673 C CA . GLU A 1 80 ? 17.497 13.752 -62.084 1.00 90.38 80 GLU A CA 1
ATOM 674 C C . GLU A 1 80 ? 17.143 15.170 -61.595 1.00 90.38 80 GLU A C 1
ATOM 676 O O . GLU A 1 80 ? 18.005 16.052 -61.605 1.00 90.38 80 GLU A O 1
ATOM 681 N N . GLU A 1 81 ? 15.918 15.389 -61.094 1.00 87.94 81 GLU A N 1
ATOM 682 C CA . GLU A 1 81 ? 15.416 16.697 -60.626 1.00 87.94 81 GLU A CA 1
ATOM 683 C C . GLU A 1 81 ? 16.315 17.272 -59.519 1.00 87.94 81 GLU A C 1
ATOM 685 O O . GLU A 1 81 ? 16.665 18.455 -59.532 1.00 87.94 81 GLU A O 1
ATOM 690 N N . HIS A 1 82 ? 16.755 16.426 -58.582 1.00 86.50 82 HIS A N 1
ATOM 691 C CA . HIS A 1 82 ? 17.582 16.850 -57.448 1.00 86.50 82 HIS A CA 1
ATOM 692 C C . HIS A 1 82 ? 19.087 16.860 -57.773 1.00 86.50 82 HIS A C 1
ATOM 694 O O . HIS A 1 82 ? 19.903 17.127 -56.886 1.00 86.50 82 HIS A O 1
ATOM 700 N N . ASN A 1 83 ? 19.474 16.618 -59.037 1.00 88.56 83 ASN A N 1
ATOM 701 C CA . ASN A 1 83 ? 20.868 16.542 -59.493 1.00 88.56 83 ASN A CA 1
ATOM 702 C C . ASN A 1 83 ? 21.725 15.636 -58.589 1.00 88.56 83 ASN A C 1
ATOM 704 O O . ASN A 1 83 ? 22.842 16.004 -58.194 1.00 88.56 83 ASN A O 1
ATOM 708 N N . LEU A 1 84 ? 21.184 14.474 -58.206 1.00 89.88 84 LEU A N 1
ATOM 709 C CA . LEU A 1 84 ? 21.848 13.612 -57.233 1.00 89.88 84 LEU A CA 1
ATOM 710 C C . LEU A 1 84 ? 23.147 13.012 -57.783 1.00 89.88 84 LEU A C 1
ATOM 712 O O . LEU A 1 84 ? 24.060 12.749 -57.009 1.00 89.88 84 LEU A O 1
ATOM 716 N N . ASN A 1 85 ? 23.293 12.891 -59.104 1.00 88.25 85 ASN A N 1
ATOM 717 C CA . ASN A 1 85 ? 24.545 12.500 -59.761 1.00 88.25 85 ASN A CA 1
ATOM 718 C C . ASN A 1 85 ? 25.750 13.381 -59.379 1.00 88.25 85 ASN A C 1
ATOM 720 O O . ASN A 1 85 ? 26.866 12.881 -59.331 1.00 88.25 85 ASN A O 1
ATOM 724 N N . LYS A 1 86 ? 25.539 14.669 -59.070 1.00 87.81 86 LYS A N 1
ATOM 725 C CA . LYS A 1 86 ? 26.611 15.607 -58.681 1.00 87.81 86 LYS A CA 1
ATOM 726 C C . LYS A 1 86 ? 27.072 15.453 -57.229 1.00 87.81 86 LYS A C 1
ATOM 728 O O . LYS A 1 86 ? 28.019 16.116 -56.827 1.00 87.81 86 LYS A O 1
ATOM 733 N N . VAL A 1 87 ? 26.341 14.690 -56.418 1.00 89.12 87 VAL A N 1
ATOM 734 C CA . VAL A 1 87 ? 26.585 14.524 -54.970 1.00 89.12 87 VAL A CA 1
ATOM 735 C C . VAL A 1 87 ? 26.567 13.062 -54.537 1.00 89.12 87 VAL A C 1
ATOM 737 O O . VAL A 1 87 ? 26.685 12.771 -53.351 1.00 89.12 87 VAL A O 1
ATOM 740 N N . LYS A 1 88 ? 26.368 12.142 -55.482 1.00 90.38 88 LYS A N 1
ATOM 741 C CA . LYS A 1 88 ? 26.353 10.710 -55.232 1.00 90.38 88 LYS A CA 1
ATOM 742 C C . LYS A 1 88 ? 27.753 10.279 -54.810 1.00 90.38 88 LYS A C 1
ATOM 744 O O . LYS A 1 88 ? 28.683 10.334 -55.605 1.00 90.38 88 LYS A O 1
ATOM 749 N N . SER A 1 89 ? 27.868 9.830 -53.569 1.00 90.81 89 SER A N 1
ATOM 750 C CA . SER A 1 89 ? 29.090 9.274 -53.002 1.00 90.81 89 SER A CA 1
ATOM 751 C C . SER A 1 89 ? 28.748 8.187 -51.988 1.00 90.81 89 SER A C 1
ATOM 753 O O . SER A 1 89 ? 27.622 8.129 -51.477 1.00 90.81 89 SER A O 1
ATOM 755 N N . ASP A 1 90 ? 29.725 7.340 -51.666 1.00 90.44 90 ASP A N 1
ATOM 756 C CA . ASP A 1 90 ? 29.589 6.340 -50.601 1.00 90.44 90 ASP A CA 1
ATOM 757 C C . ASP A 1 90 ? 29.290 6.998 -49.242 1.00 90.44 90 ASP A C 1
ATOM 759 O O . ASP A 1 90 ? 28.573 6.427 -48.420 1.00 90.44 90 ASP A O 1
ATOM 763 N N . VAL A 1 91 ? 29.759 8.229 -49.020 1.00 91.88 91 VAL A N 1
ATOM 764 C CA . VAL A 1 91 ? 29.504 9.011 -47.802 1.00 91.88 91 VAL A CA 1
ATOM 765 C C . VAL A 1 91 ? 28.025 9.377 -47.691 1.00 91.88 91 VAL A C 1
ATOM 767 O O . VAL A 1 91 ? 27.377 9.043 -46.696 1.00 91.88 91 VAL A O 1
ATOM 770 N N . LEU A 1 92 ? 27.445 9.984 -48.735 1.00 93.44 92 LEU A N 1
ATOM 771 C CA . LEU A 1 92 ? 26.008 10.277 -48.759 1.00 93.44 92 LEU A CA 1
ATOM 772 C C . LEU A 1 92 ? 25.186 8.989 -48.640 1.00 93.44 92 LEU A C 1
ATOM 774 O O . LEU A 1 92 ? 24.158 8.964 -47.955 1.00 93.44 92 LEU A O 1
ATOM 778 N N . TYR A 1 93 ? 25.645 7.908 -49.273 1.00 91.75 93 TYR A N 1
ATOM 779 C CA . TYR A 1 93 ? 24.933 6.641 -49.234 1.00 91.75 93 TYR A CA 1
ATOM 780 C C . TYR A 1 93 ? 24.923 6.019 -47.831 1.00 91.75 93 TYR A C 1
ATOM 782 O O . TYR A 1 93 ? 23.880 5.553 -47.366 1.00 91.75 93 TYR A O 1
ATOM 790 N N . THR A 1 94 ? 26.054 6.104 -47.129 1.00 92.94 94 THR A N 1
ATOM 791 C CA . THR A 1 94 ? 26.217 5.716 -45.721 1.00 92.94 94 THR A CA 1
ATOM 792 C C . THR A 1 94 ? 25.270 6.504 -44.820 1.00 92.94 94 THR A C 1
ATOM 794 O O . THR A 1 94 ? 24.520 5.916 -44.042 1.00 92.94 94 THR A O 1
ATOM 797 N N . TYR A 1 95 ? 25.225 7.831 -44.954 1.00 94.19 95 TYR A N 1
ATOM 798 C CA . TYR A 1 95 ? 24.326 8.664 -44.151 1.00 94.19 95 TYR A CA 1
ATOM 799 C C . TYR A 1 95 ? 22.855 8.321 -44.390 1.00 94.19 95 TYR A C 1
ATOM 801 O O . TYR A 1 95 ? 22.069 8.259 -43.442 1.00 94.19 95 TYR A O 1
ATOM 809 N N . CYS A 1 96 ? 22.478 8.037 -45.640 1.00 94.50 96 CYS A N 1
ATOM 810 C CA . CYS A 1 96 ? 21.124 7.594 -45.958 1.00 94.50 96 CYS A CA 1
ATOM 811 C C . CYS A 1 96 ? 20.812 6.218 -45.344 1.00 94.50 96 CYS A C 1
ATOM 813 O O . CYS A 1 96 ? 19.721 6.040 -44.800 1.00 94.50 96 CYS A O 1
ATOM 815 N N . LEU A 1 97 ? 21.759 5.269 -45.385 1.00 93.44 97 LEU A N 1
ATOM 816 C CA . LEU A 1 97 ? 21.635 3.946 -44.755 1.00 93.44 97 LEU A CA 1
ATOM 817 C C . LEU A 1 97 ? 21.395 4.055 -43.243 1.00 93.44 97 LEU A C 1
ATOM 819 O O . LEU A 1 97 ? 20.545 3.348 -42.704 1.00 93.44 97 LEU A O 1
ATOM 823 N N . LEU A 1 98 ? 22.106 4.953 -42.564 1.00 92.12 98 LEU A N 1
ATOM 824 C CA . LEU A 1 98 ? 21.936 5.191 -41.131 1.00 92.12 98 LEU A CA 1
ATOM 825 C C . LEU A 1 98 ? 20.588 5.864 -40.841 1.00 92.12 98 LEU A C 1
ATOM 827 O O . LEU A 1 98 ? 19.767 5.346 -40.079 1.00 92.12 98 LEU A O 1
ATOM 831 N N . TYR A 1 99 ? 20.305 6.990 -41.495 1.00 93.94 99 TYR A N 1
ATOM 832 C CA . TYR A 1 99 ? 19.152 7.810 -41.135 1.00 93.94 99 TYR A CA 1
ATOM 833 C C . TYR A 1 99 ? 17.811 7.184 -41.531 1.00 93.94 99 TYR A C 1
ATOM 835 O O . TYR A 1 99 ? 16.823 7.338 -40.810 1.00 93.94 99 TYR A O 1
ATOM 843 N N . LYS A 1 100 ? 17.757 6.398 -42.618 1.00 91.88 100 LYS A N 1
ATOM 844 C CA . LYS A 1 100 ? 16.550 5.621 -42.959 1.00 91.88 100 LYS A CA 1
ATOM 845 C C . LYS A 1 100 ? 16.207 4.566 -41.898 1.00 91.88 100 LYS A C 1
ATOM 847 O O . LYS A 1 100 ? 15.068 4.113 -41.839 1.00 91.88 100 LYS A O 1
ATOM 852 N N . ASN A 1 101 ? 17.163 4.219 -41.037 1.00 91.56 101 ASN A N 1
ATOM 853 C CA . ASN A 1 101 ? 17.002 3.330 -39.889 1.00 91.56 101 ASN A CA 1
ATOM 854 C C . ASN A 1 101 ? 16.874 4.097 -38.551 1.00 91.56 101 ASN A C 1
ATOM 856 O O . ASN A 1 101 ? 16.992 3.505 -37.482 1.00 91.56 101 ASN A O 1
ATOM 860 N N . ASP A 1 102 ? 16.591 5.407 -38.594 1.00 90.12 102 ASP A N 1
ATOM 861 C CA . ASP A 1 102 ? 16.506 6.307 -37.430 1.00 90.12 102 ASP A CA 1
ATOM 862 C C . ASP A 1 102 ? 17.805 6.384 -36.612 1.00 90.12 102 ASP A C 1
ATOM 864 O O . ASP A 1 102 ? 17.775 6.489 -35.379 1.00 90.12 102 ASP A O 1
ATOM 868 N N . ILE A 1 103 ? 18.948 6.321 -37.300 1.00 89.69 103 ILE A N 1
ATOM 869 C CA . ILE A 1 103 ? 20.272 6.492 -36.705 1.00 89.69 103 ILE A CA 1
ATOM 870 C C . ILE A 1 103 ? 20.796 7.886 -37.086 1.00 89.69 103 ILE A C 1
ATOM 872 O O . ILE A 1 103 ? 21.114 8.106 -38.259 1.00 89.69 103 ILE A O 1
ATOM 876 N N . PRO A 1 104 ? 20.862 8.854 -36.146 1.00 87.44 104 PRO A N 1
ATOM 877 C CA . PRO A 1 104 ? 21.583 10.097 -36.387 1.00 87.44 104 PRO A CA 1
ATOM 878 C C . PRO A 1 104 ? 23.078 9.791 -36.501 1.00 87.44 104 PRO A C 1
ATOM 880 O O . PRO A 1 104 ? 23.572 8.846 -35.887 1.00 87.44 104 PRO A O 1
ATOM 883 N N . PHE A 1 105 ? 23.793 10.576 -37.297 1.00 87.88 105 PHE A N 1
ATOM 884 C CA . PHE A 1 105 ? 25.175 10.271 -37.662 1.00 87.88 105 PHE A CA 1
ATOM 885 C C . PHE A 1 105 ? 26.080 11.480 -37.474 1.00 87.88 105 PHE A C 1
ATOM 887 O O . PHE A 1 105 ? 25.624 12.622 -37.497 1.00 87.88 105 PHE A O 1
ATOM 894 N N . ILE A 1 106 ? 27.367 11.218 -37.295 1.00 87.44 106 ILE A N 1
ATOM 895 C CA . ILE A 1 106 ? 28.414 12.235 -37.288 1.00 87.44 106 ILE A CA 1
ATOM 896 C C . ILE A 1 106 ? 29.093 12.181 -38.654 1.00 87.44 106 ILE A C 1
ATOM 898 O O . ILE A 1 106 ? 29.352 11.084 -39.153 1.00 87.44 106 ILE A O 1
ATOM 902 N N . PRO A 1 107 ? 29.361 13.322 -39.303 1.00 87.81 107 PRO A N 1
ATOM 903 C CA . PRO A 1 107 ? 30.006 13.302 -40.599 1.00 87.81 107 PRO A CA 1
ATOM 904 C C . PRO A 1 107 ? 31.412 12.691 -40.521 1.00 87.81 107 PRO A C 1
ATOM 906 O O . PRO A 1 107 ? 32.200 13.030 -39.640 1.00 87.81 107 PRO A O 1
ATOM 909 N N . ILE A 1 108 ? 31.736 11.807 -41.464 1.00 86.75 108 ILE A N 1
ATOM 910 C CA . ILE A 1 108 ? 33.041 11.149 -41.574 1.00 86.75 108 ILE A CA 1
ATOM 911 C C . ILE A 1 108 ? 34.115 12.225 -41.780 1.00 86.75 108 ILE A C 1
ATOM 913 O O . ILE A 1 108 ? 34.063 12.967 -42.765 1.00 86.75 108 ILE A O 1
ATOM 917 N N . ARG A 1 109 ? 35.091 12.309 -40.864 1.00 80.12 109 ARG A N 1
ATOM 918 C CA . ARG A 1 109 ? 36.117 13.373 -40.853 1.00 80.12 109 ARG A CA 1
ATOM 919 C C . ARG A 1 109 ? 36.942 13.427 -42.142 1.00 80.12 109 ARG A C 1
ATOM 921 O O . ARG A 1 109 ? 37.206 14.515 -42.643 1.00 80.12 109 ARG A O 1
ATOM 928 N N . SER A 1 110 ? 37.290 12.273 -42.712 1.00 82.56 110 SER A N 1
ATOM 929 C CA . SER A 1 110 ? 38.048 12.179 -43.970 1.00 82.56 110 SER A CA 1
ATOM 930 C C . SER A 1 110 ? 37.276 12.669 -45.205 1.00 82.56 110 SER A C 1
ATOM 932 O O . SER A 1 110 ? 37.886 12.895 -46.245 1.00 82.56 110 SER A O 1
ATOM 934 N N . ALA A 1 111 ? 35.963 12.899 -45.098 1.00 87.00 111 ALA A N 1
ATOM 935 C CA . ALA A 1 111 ? 35.093 13.358 -46.183 1.00 87.00 111 ALA A CA 1
ATOM 936 C C . ALA A 1 111 ? 34.708 14.851 -46.066 1.00 87.00 111 ALA A C 1
ATOM 938 O O . ALA A 1 111 ? 33.577 15.237 -46.368 1.00 87.00 111 ALA A O 1
ATOM 939 N N . TYR A 1 112 ? 35.622 15.704 -45.589 1.00 85.12 112 TYR A N 1
ATOM 940 C CA . TYR A 1 112 ? 35.351 17.112 -45.256 1.00 85.12 112 TYR A CA 1
ATOM 941 C C . TYR A 1 112 ? 34.681 17.917 -46.387 1.00 85.12 112 TYR A C 1
ATOM 943 O O . TYR A 1 112 ? 33.623 18.515 -46.170 1.00 85.12 112 TYR A O 1
ATOM 951 N N . GLU A 1 113 ? 35.242 17.886 -47.600 1.00 88.75 113 GLU A N 1
ATOM 952 C CA . GLU A 1 113 ? 34.709 18.627 -48.755 1.00 88.75 113 GLU A CA 1
ATOM 953 C C . GLU A 1 113 ? 33.304 18.154 -49.157 1.00 88.75 113 GLU A C 1
ATOM 955 O O . GLU A 1 113 ? 32.405 18.963 -49.411 1.00 88.75 113 GLU A O 1
ATOM 960 N N . GLU A 1 114 ? 33.072 16.839 -49.139 1.00 89.31 114 GLU A N 1
ATOM 961 C CA . GLU A 1 114 ? 31.754 16.265 -49.414 1.00 89.31 114 GLU A CA 1
ATOM 962 C C . GLU A 1 114 ? 30.733 16.688 -48.353 1.00 89.31 114 GLU A C 1
ATOM 964 O O . GLU A 1 114 ? 29.627 17.117 -48.687 1.00 89.31 114 GLU A O 1
ATOM 969 N N . ASN A 1 115 ? 31.106 16.652 -47.072 1.00 90.25 115 ASN A N 1
ATOM 970 C CA . ASN A 1 115 ? 30.230 17.062 -45.974 1.00 90.25 115 ASN A CA 1
ATOM 971 C C . ASN A 1 115 ? 29.814 18.538 -46.096 1.00 90.25 115 ASN A C 1
ATOM 973 O O . ASN A 1 115 ? 28.638 18.865 -45.899 1.00 90.25 115 ASN A O 1
ATOM 977 N N . ILE A 1 116 ? 30.743 19.428 -46.473 1.00 89.56 116 ILE A N 1
ATOM 978 C CA . ILE A 1 116 ? 30.439 20.841 -46.750 1.00 89.56 116 ILE A CA 1
ATOM 979 C C . ILE A 1 116 ? 29.449 20.959 -47.905 1.00 89.56 116 ILE A C 1
ATOM 981 O O . ILE A 1 116 ? 28.479 21.717 -47.802 1.00 89.56 116 ILE A O 1
ATOM 985 N N . LEU A 1 117 ? 29.669 20.222 -48.995 1.00 91.88 117 LEU A N 1
ATOM 986 C CA . LEU A 1 117 ? 28.795 20.253 -50.164 1.00 91.88 117 LEU A CA 1
ATOM 987 C C . LEU A 1 117 ? 27.371 19.789 -49.822 1.00 91.88 117 LEU A C 1
ATOM 989 O O . LEU A 1 117 ? 26.402 20.471 -50.172 1.00 91.88 117 LEU A O 1
ATOM 993 N N . LEU A 1 118 ? 27.234 18.671 -49.102 1.00 93.12 118 LEU A N 1
ATOM 994 C CA . LEU A 1 118 ? 25.940 18.128 -48.673 1.00 93.12 118 LEU A CA 1
ATOM 995 C C . LEU A 1 118 ? 25.191 19.102 -47.756 1.00 93.12 118 LEU A C 1
ATOM 997 O O . LEU A 1 118 ? 23.971 19.258 -47.879 1.00 93.12 118 LEU A O 1
ATOM 1001 N N . ARG A 1 119 ? 25.918 19.799 -46.876 1.00 91.25 119 ARG A N 1
ATOM 1002 C CA . ARG A 1 119 ? 25.356 20.795 -45.960 1.00 91.25 119 ARG A CA 1
ATOM 1003 C C . ARG A 1 119 ? 24.945 22.081 -46.680 1.00 91.25 119 ARG A C 1
ATOM 1005 O O . ARG A 1 119 ? 23.837 22.562 -46.460 1.00 91.25 119 ARG A O 1
ATOM 1012 N N . LYS A 1 120 ? 25.781 22.606 -47.588 1.00 89.81 120 LYS A N 1
ATOM 1013 C CA . LYS A 1 120 ? 25.455 23.777 -48.431 1.00 89.81 120 LYS A CA 1
ATOM 1014 C C . LYS A 1 120 ? 24.210 23.535 -49.284 1.00 89.81 120 LYS A C 1
ATOM 1016 O O . LYS A 1 120 ? 23.417 24.449 -49.477 1.00 89.81 120 LYS A O 1
ATOM 1021 N N . LYS A 1 121 ? 24.017 22.302 -49.762 1.00 89.06 121 LYS A N 1
ATOM 1022 C CA . LYS A 1 121 ? 22.819 21.891 -50.509 1.00 89.06 121 LYS A CA 1
ATOM 1023 C C . LYS A 1 121 ? 21.599 21.583 -49.631 1.00 89.06 121 LYS A C 1
ATOM 1025 O O . LYS A 1 121 ? 20.549 21.256 -50.172 1.00 89.06 121 LYS A O 1
ATOM 1030 N N . GLY A 1 122 ? 21.720 21.657 -48.303 1.00 88.88 122 GLY A N 1
ATOM 1031 C CA . GLY A 1 122 ? 20.627 21.370 -47.370 1.00 88.88 122 GLY A CA 1
ATOM 1032 C C . GLY A 1 122 ? 20.166 19.908 -47.366 1.00 88.88 122 GLY A C 1
ATOM 1033 O O . GLY A 1 122 ? 19.059 19.623 -46.915 1.00 88.88 122 GLY A O 1
ATOM 1034 N N . ILE A 1 123 ? 20.986 18.980 -47.875 1.00 92.25 123 ILE A N 1
ATOM 1035 C CA . ILE A 1 123 ? 20.670 17.541 -47.893 1.00 92.25 123 ILE A CA 1
ATOM 1036 C C . ILE A 1 123 ? 20.748 16.979 -46.474 1.00 92.25 123 ILE A C 1
ATOM 1038 O O . ILE A 1 123 ? 19.864 16.232 -46.052 1.00 92.25 123 ILE A O 1
ATOM 1042 N N . ILE A 1 124 ? 21.793 17.379 -45.747 1.00 93.69 124 ILE A N 1
ATOM 1043 C CA . ILE A 1 124 ? 21.993 17.071 -44.333 1.00 93.69 124 ILE A CA 1
ATOM 1044 C C . ILE A 1 124 ? 21.983 18.365 -43.518 1.00 93.69 124 ILE A C 1
ATOM 1046 O O . ILE A 1 124 ? 22.467 19.409 -43.963 1.00 93.69 124 ILE A O 1
ATOM 1050 N N . LEU A 1 125 ? 21.441 18.282 -42.310 1.00 90.88 125 LEU A N 1
ATOM 1051 C CA . LEU A 1 125 ? 21.324 19.371 -41.348 1.00 90.88 125 LEU A CA 1
ATOM 1052 C C . LEU A 1 125 ? 21.981 18.956 -40.032 1.00 90.88 125 LEU A C 1
ATOM 1054 O O . LEU A 1 125 ? 22.047 17.772 -39.721 1.00 90.88 125 LEU A O 1
ATOM 1058 N N . GLN A 1 126 ? 22.450 19.931 -39.256 1.00 89.50 126 GLN A N 1
ATOM 1059 C CA . GLN A 1 126 ? 23.044 19.698 -37.939 1.00 89.50 126 GLN A CA 1
ATOM 1060 C C . GLN A 1 126 ? 22.014 20.006 -36.849 1.00 89.50 126 GLN A C 1
ATOM 1062 O O . GLN A 1 126 ? 21.306 21.014 -36.940 1.00 89.50 126 GLN A O 1
ATOM 1067 N N . TYR A 1 127 ? 21.934 19.170 -35.814 1.00 86.19 127 TYR A N 1
ATOM 1068 C CA . TYR A 1 127 ? 21.144 19.492 -34.627 1.00 86.19 127 TYR A CA 1
ATOM 1069 C C . TYR A 1 127 ? 21.730 20.712 -33.902 1.00 86.19 127 TYR A C 1
ATOM 1071 O O . TYR A 1 127 ? 22.942 20.915 -33.847 1.00 86.19 127 TYR A O 1
ATOM 1079 N N . TYR A 1 128 ? 20.863 21.553 -33.334 1.00 84.25 128 TYR A N 1
ATOM 1080 C CA . TYR A 1 128 ? 21.307 22.752 -32.626 1.00 84.25 128 TYR A CA 1
ATOM 1081 C C . TYR A 1 128 ? 22.231 22.381 -31.455 1.00 84.25 128 TYR A C 1
ATOM 1083 O O . TYR A 1 128 ? 21.826 21.621 -30.577 1.00 84.25 128 TYR A O 1
ATOM 1091 N N . LYS A 1 129 ? 23.455 22.933 -31.445 1.00 81.44 129 LYS A N 1
ATOM 1092 C CA . LYS A 1 129 ? 24.502 22.672 -30.435 1.00 81.44 129 LYS A CA 1
ATOM 1093 C C . LYS A 1 129 ? 24.857 21.183 -30.264 1.00 81.44 129 LYS A C 1
ATOM 1095 O O . LYS A 1 129 ? 25.087 20.731 -29.146 1.00 81.44 129 LYS A O 1
ATOM 1100 N N . SER A 1 130 ? 24.876 20.414 -31.350 1.00 82.75 130 SER A N 1
ATOM 1101 C CA . SER A 1 130 ? 25.229 18.994 -31.321 1.00 82.75 130 SER A CA 1
ATOM 1102 C C . SER A 1 130 ? 26.055 18.603 -32.542 1.00 82.75 130 SER A C 1
ATOM 1104 O O . SER A 1 130 ? 25.813 19.110 -33.634 1.00 82.75 130 SER A O 1
ATOM 1106 N N . ASP A 1 131 ? 26.982 17.662 -32.377 1.00 82.56 131 ASP A N 1
ATOM 1107 C CA . ASP A 1 131 ? 27.795 17.114 -33.473 1.00 82.56 131 ASP A CA 1
ATOM 1108 C C . ASP A 1 131 ? 27.016 16.152 -34.383 1.00 82.56 131 ASP A C 1
ATOM 1110 O O . ASP A 1 131 ? 27.515 15.728 -35.425 1.00 82.56 131 ASP A O 1
ATOM 1114 N N . PHE A 1 132 ? 25.766 15.837 -34.026 1.00 87.44 132 PHE A N 1
ATOM 1115 C CA . PHE A 1 132 ? 24.902 14.964 -34.807 1.00 87.44 132 PHE A CA 1
ATOM 1116 C C . PHE A 1 132 ? 24.229 15.681 -35.971 1.00 87.44 132 PHE A C 1
ATOM 1118 O O . PHE A 1 132 ? 23.692 16.790 -35.856 1.00 87.44 132 PHE A O 1
ATOM 1125 N N . PHE A 1 133 ? 24.181 14.963 -37.084 1.00 90.38 133 PHE A N 1
ATOM 1126 C CA . PHE A 1 133 ? 23.528 15.353 -38.315 1.00 90.38 133 PHE A CA 1
ATOM 1127 C C . PHE A 1 133 ? 22.326 14.457 -38.602 1.00 90.38 133 PHE A C 1
ATOM 1129 O O . PHE A 1 133 ? 22.217 13.312 -38.150 1.00 90.38 133 PHE A O 1
ATOM 1136 N N . PHE A 1 134 ? 21.390 15.026 -39.351 1.00 90.75 134 PHE A N 1
ATOM 1137 C CA . PHE A 1 134 ? 20.133 14.405 -39.717 1.00 90.75 134 PHE A CA 1
ATOM 1138 C C . PHE A 1 134 ? 19.686 14.851 -41.109 1.00 90.75 134 PHE A C 1
ATOM 1140 O O . PHE A 1 134 ? 20.141 15.870 -41.629 1.00 90.75 134 PHE A O 1
ATOM 1147 N N . PHE A 1 135 ? 18.772 14.096 -41.715 1.00 94.00 135 PHE A N 1
ATOM 1148 C CA . PHE A 1 135 ? 18.079 14.542 -42.924 1.00 94.00 135 PHE A CA 1
ATOM 1149 C C . PHE A 1 135 ? 16.786 15.257 -42.538 1.00 94.00 135 PHE A C 1
ATOM 1151 O O . PHE A 1 135 ? 16.137 14.831 -41.584 1.00 94.00 135 PHE A O 1
ATOM 1158 N N . PRO A 1 136 ? 16.327 16.257 -43.312 1.00 87.94 136 PRO A N 1
ATOM 1159 C CA . PRO A 1 136 ? 15.073 16.966 -43.044 1.00 87.94 136 PRO A CA 1
ATOM 1160 C C . PRO A 1 136 ? 13.867 16.051 -42.774 1.00 87.94 136 PRO A C 1
ATOM 1162 O O . PRO A 1 136 ? 12.963 16.416 -42.025 1.00 87.94 136 PRO A O 1
ATOM 1165 N N . HIS A 1 137 ? 13.846 14.858 -43.381 1.00 86.31 137 HIS A N 1
ATOM 1166 C CA . HIS A 1 137 ? 12.852 13.823 -43.113 1.00 86.31 137 HIS A CA 1
ATOM 1167 C C . HIS A 1 137 ? 13.428 12.419 -43.369 1.00 86.31 137 HIS A C 1
ATOM 1169 O O . HIS A 1 137 ? 14.204 12.226 -44.306 1.00 86.31 137 HIS A O 1
ATOM 1175 N N . LYS A 1 138 ? 12.987 11.407 -42.609 1.00 89.19 138 LYS A N 1
ATOM 1176 C CA . LYS A 1 138 ? 13.383 9.995 -42.807 1.00 89.19 138 LYS A CA 1
ATOM 1177 C C . LYS A 1 138 ? 13.082 9.499 -44.227 1.00 89.19 138 LYS A C 1
ATOM 1179 O O . LYS A 1 138 ? 13.929 8.920 -44.895 1.00 89.19 138 LYS A O 1
ATOM 1184 N N . GLU A 1 139 ? 11.877 9.785 -44.712 1.00 87.94 139 GLU A N 1
ATOM 1185 C CA . GLU A 1 139 ? 11.402 9.485 -46.064 1.00 87.94 139 GLU A CA 1
ATOM 1186 C C . GLU A 1 139 ? 12.273 10.119 -47.153 1.00 87.94 139 GLU A C 1
ATOM 1188 O O . GLU A 1 139 ? 12.375 9.551 -48.235 1.00 87.94 139 GLU A O 1
ATOM 1193 N N . TYR A 1 140 ? 12.900 11.267 -46.883 1.00 90.81 140 TYR A N 1
ATOM 1194 C CA . TYR A 1 140 ? 13.810 11.909 -47.828 1.00 90.81 140 TYR A CA 1
ATOM 1195 C C . TYR A 1 140 ? 15.133 11.139 -47.929 1.00 90.81 140 TYR A C 1
ATOM 1197 O O . TYR A 1 140 ? 15.557 10.810 -49.034 1.00 90.81 140 TYR A O 1
ATOM 1205 N N . ALA A 1 141 ? 15.720 10.739 -46.794 1.00 93.38 141 ALA A N 1
ATOM 1206 C CA . ALA A 1 141 ? 16.890 9.855 -46.774 1.00 93.38 141 ALA A CA 1
ATOM 1207 C C . ALA A 1 141 ? 16.605 8.503 -47.454 1.00 93.38 141 ALA A C 1
ATOM 1209 O O . ALA A 1 141 ? 17.400 8.034 -48.266 1.00 93.38 141 ALA A O 1
ATOM 1210 N N . GLN A 1 142 ? 15.437 7.908 -47.179 1.00 91.81 142 GLN A N 1
ATOM 1211 C CA . GLN A 1 142 ? 14.998 6.671 -47.830 1.00 91.81 142 GLN A CA 1
ATOM 1212 C C . GLN A 1 142 ? 14.863 6.842 -49.348 1.00 91.81 142 GLN A C 1
ATOM 1214 O O . GLN A 1 142 ? 15.237 5.943 -50.088 1.00 91.81 142 GLN A O 1
ATOM 1219 N N . LEU A 1 143 ? 14.354 7.978 -49.833 1.00 91.75 143 LEU A N 1
ATOM 1220 C CA . LEU A 1 143 ? 14.228 8.223 -51.272 1.00 91.75 143 LEU A CA 1
ATOM 1221 C C . LEU A 1 143 ? 15.570 8.380 -51.973 1.00 91.75 143 LEU A C 1
ATOM 1223 O O . LEU A 1 143 ? 15.729 7.841 -53.065 1.00 91.75 143 LEU A O 1
ATOM 1227 N N . ILE A 1 144 ? 16.524 9.086 -51.362 1.00 93.50 144 ILE A N 1
ATOM 1228 C CA . ILE A 1 144 ? 17.890 9.176 -51.893 1.00 93.50 144 ILE A CA 1
ATOM 1229 C C . ILE A 1 144 ? 18.493 7.768 -51.961 1.00 93.50 144 ILE A C 1
ATOM 1231 O O . ILE A 1 144 ? 18.989 7.365 -53.012 1.00 93.50 144 ILE A O 1
ATOM 1235 N N . TYR A 1 145 ? 18.355 6.991 -50.881 1.00 92.62 145 TYR A N 1
ATOM 1236 C CA . TYR A 1 145 ? 18.829 5.610 -50.812 1.00 92.62 145 TYR A CA 1
ATOM 1237 C C . TYR A 1 145 ? 18.210 4.712 -51.894 1.00 92.62 145 TYR A C 1
ATOM 1239 O O . TYR A 1 145 ? 18.934 4.027 -52.616 1.00 92.62 145 TYR A O 1
ATOM 1247 N N . ASP A 1 146 ? 16.880 4.733 -52.026 1.00 91.12 146 ASP A N 1
ATOM 1248 C CA . ASP A 1 146 ? 16.127 3.958 -53.016 1.00 91.12 146 ASP A CA 1
ATOM 1249 C C . ASP A 1 146 ? 16.500 4.364 -54.446 1.00 91.12 146 ASP A C 1
ATOM 1251 O O . ASP A 1 146 ? 16.565 3.514 -55.331 1.00 91.12 146 ASP A O 1
ATOM 1255 N N . SER A 1 147 ? 16.745 5.656 -54.681 1.00 91.50 147 SER A N 1
ATOM 1256 C CA . SER A 1 147 ? 17.103 6.170 -56.006 1.00 91.50 147 SER A CA 1
ATOM 1257 C C . SER A 1 147 ? 18.510 5.745 -56.403 1.00 91.50 147 SER A C 1
ATOM 1259 O O . SER A 1 147 ? 18.715 5.345 -57.543 1.00 91.50 147 SER A O 1
ATOM 1261 N N . PHE A 1 148 ? 19.464 5.754 -55.467 1.00 90.94 148 PHE A N 1
ATOM 1262 C CA . PHE A 1 148 ? 20.803 5.201 -55.707 1.00 90.94 148 PHE A CA 1
ATOM 1263 C C . PHE A 1 148 ? 20.718 3.711 -55.999 1.00 90.94 148 PHE A C 1
ATOM 1265 O O . PHE A 1 148 ? 21.211 3.263 -57.027 1.00 90.94 148 PHE A O 1
ATOM 1272 N N . ASN A 1 149 ? 19.983 2.982 -55.156 1.00 88.69 149 ASN A N 1
ATOM 1273 C CA . ASN A 1 149 ? 19.768 1.550 -55.311 1.00 88.69 149 ASN A CA 1
ATOM 1274 C C . ASN A 1 149 ? 19.144 1.206 -56.674 1.00 88.69 149 ASN A C 1
ATOM 1276 O O . ASN A 1 149 ? 19.525 0.224 -57.295 1.00 88.69 149 ASN A O 1
ATOM 1280 N N . TYR A 1 150 ? 18.198 2.017 -57.153 1.00 89.06 150 TYR A N 1
ATOM 1281 C CA . TYR A 1 150 ? 17.583 1.831 -58.464 1.00 89.06 150 TYR A CA 1
ATOM 1282 C C . TYR A 1 150 ? 18.561 2.097 -59.617 1.00 89.06 150 TYR A C 1
ATOM 1284 O O . TYR A 1 150 ? 18.668 1.267 -60.515 1.00 89.06 150 TYR A O 1
ATOM 1292 N N . ILE A 1 151 ? 19.278 3.226 -59.588 1.00 86.25 151 ILE A N 1
ATOM 1293 C CA . ILE A 1 151 ? 20.233 3.605 -60.643 1.00 86.25 151 ILE A CA 1
ATOM 1294 C C . ILE A 1 151 ? 21.411 2.621 -60.720 1.00 86.25 151 ILE A C 1
ATOM 1296 O O . ILE A 1 151 ? 21.903 2.351 -61.811 1.00 86.25 151 ILE A O 1
ATOM 1300 N N . ASP A 1 152 ? 21.822 2.049 -59.587 1.00 83.31 152 ASP A N 1
ATOM 1301 C CA . ASP A 1 152 ? 22.912 1.067 -59.501 1.00 83.31 152 ASP A CA 1
ATOM 1302 C C . ASP A 1 152 ? 22.469 -0.385 -59.750 1.00 83.31 152 ASP A C 1
ATOM 1304 O O . ASP A 1 152 ? 23.251 -1.305 -59.535 1.00 83.31 152 ASP A O 1
ATOM 1308 N N . ASN A 1 153 ? 21.236 -0.611 -60.221 1.00 81.69 153 ASN A N 1
ATOM 1309 C CA . ASN A 1 153 ? 20.664 -1.945 -60.464 1.00 81.69 153 ASN A CA 1
ATOM 1310 C C . ASN A 1 153 ? 20.651 -2.870 -59.231 1.00 81.69 153 ASN A C 1
ATOM 1312 O O . ASN A 1 153 ? 20.712 -4.093 -59.354 1.00 81.69 153 ASN A O 1
ATOM 1316 N N . GLY A 1 154 ? 20.487 -2.293 -58.043 1.00 77.81 154 GLY A N 1
ATOM 1317 C CA . GLY A 1 154 ? 20.447 -3.011 -56.778 1.00 77.81 154 GLY A CA 1
ATOM 1318 C C . GLY A 1 154 ? 21.809 -3.067 -56.092 1.00 77.81 154 GLY A C 1
ATOM 1319 O O . GLY A 1 154 ? 22.817 -3.415 -56.698 1.00 77.81 154 GLY A O 1
ATOM 1320 N N . ILE A 1 155 ? 21.836 -2.781 -54.793 1.00 82.00 155 ILE A N 1
ATOM 1321 C CA . ILE A 1 155 ? 23.022 -2.971 -53.962 1.00 82.00 155 ILE A CA 1
ATOM 1322 C C . ILE A 1 155 ? 22.958 -4.285 -53.203 1.00 82.00 155 ILE A C 1
ATOM 1324 O O . ILE A 1 155 ? 21.937 -4.640 -52.607 1.00 82.00 155 ILE A O 1
ATOM 1328 N N . SER A 1 156 ? 24.082 -4.995 -53.208 1.00 85.38 156 SER A N 1
ATOM 1329 C CA . SER A 1 156 ? 24.243 -6.216 -52.432 1.00 85.38 156 SER A CA 1
ATOM 1330 C C . SER A 1 156 ? 24.288 -5.915 -50.934 1.00 85.38 156 SER A C 1
ATOM 1332 O O . SER A 1 156 ? 24.640 -4.812 -50.495 1.00 85.38 156 SER A O 1
ATOM 1334 N N . ASN A 1 157 ? 23.971 -6.931 -50.130 1.00 86.00 157 ASN A N 1
ATOM 1335 C CA . ASN A 1 157 ? 24.196 -6.877 -48.688 1.00 86.00 157 ASN A CA 1
ATOM 1336 C C . ASN A 1 157 ? 25.681 -6.620 -48.362 1.00 86.00 157 ASN A C 1
ATOM 1338 O O . ASN A 1 157 ? 25.956 -5.889 -47.415 1.00 86.00 157 ASN A O 1
ATOM 1342 N N . ASP A 1 158 ? 26.619 -7.077 -49.199 1.00 88.00 158 ASP A N 1
ATOM 1343 C CA . ASP A 1 158 ? 28.057 -6.812 -49.033 1.00 88.00 158 ASP A CA 1
ATOM 1344 C C . ASP A 1 158 ? 28.399 -5.322 -49.153 1.00 88.00 158 ASP A C 1
ATOM 1346 O O . ASP A 1 158 ? 29.175 -4.793 -48.356 1.00 88.00 158 ASP A O 1
ATOM 1350 N N . LYS A 1 159 ? 27.776 -4.597 -50.096 1.00 89.75 159 LYS A N 1
ATOM 1351 C CA . LYS A 1 159 ? 27.970 -3.142 -50.201 1.00 89.75 159 LYS A CA 1
ATOM 1352 C C . LYS A 1 159 ? 27.363 -2.417 -48.998 1.00 89.75 159 LYS A C 1
ATOM 1354 O O . LYS A 1 159 ? 27.963 -1.478 -48.479 1.00 89.75 159 LYS A O 1
ATOM 1359 N N . LYS A 1 160 ? 26.196 -2.849 -48.504 1.00 91.62 160 LYS A N 1
ATOM 1360 C CA . LYS A 1 160 ? 25.612 -2.286 -47.269 1.00 91.62 160 LYS A CA 1
ATOM 1361 C C . LYS A 1 160 ? 26.520 -2.517 -46.063 1.00 91.62 160 LYS A C 1
ATOM 1363 O O . LYS A 1 160 ? 26.742 -1.588 -45.287 1.00 91.62 160 LYS A O 1
ATOM 1368 N N . LEU A 1 161 ? 27.056 -3.730 -45.939 1.00 92.12 161 LEU A N 1
ATOM 1369 C CA . LEU A 1 161 ? 28.024 -4.105 -44.916 1.00 92.12 161 LEU A CA 1
ATOM 1370 C C . LEU A 1 161 ? 29.262 -3.208 -44.994 1.00 92.12 161 LEU A C 1
ATOM 1372 O O . LEU A 1 161 ? 29.648 -2.633 -43.978 1.00 92.12 161 LEU A O 1
ATOM 1376 N N . SER A 1 162 ? 29.839 -3.017 -46.186 1.00 92.88 162 SER A N 1
ATOM 1377 C CA . SER A 1 162 ? 31.030 -2.177 -46.351 1.00 92.88 162 SER A CA 1
ATOM 1378 C C . SER A 1 162 ? 30.775 -0.722 -45.952 1.00 92.88 162 SER A C 1
ATOM 1380 O O . SER A 1 162 ? 31.613 -0.117 -45.291 1.00 92.88 162 SER A O 1
ATOM 1382 N N . LEU A 1 163 ? 29.610 -0.163 -46.307 1.00 92.00 163 LEU A N 1
ATOM 1383 C CA . LEU A 1 163 ? 29.230 1.204 -45.922 1.00 92.00 163 LEU A CA 1
ATOM 1384 C C . LEU A 1 163 ? 29.090 1.333 -44.396 1.00 92.00 163 LEU A C 1
ATOM 1386 O O . LEU A 1 163 ? 29.612 2.275 -43.800 1.00 92.00 163 LEU A O 1
ATOM 1390 N N . ALA A 1 164 ? 28.426 0.366 -43.754 1.00 91.38 164 ALA A N 1
ATOM 1391 C CA . ALA A 1 164 ? 28.240 0.353 -42.305 1.00 91.38 164 ALA A CA 1
ATOM 1392 C C . ALA A 1 164 ? 29.568 0.182 -41.546 1.00 91.38 164 ALA A C 1
ATOM 1394 O O . ALA A 1 164 ? 29.833 0.931 -40.606 1.00 91.38 164 ALA A O 1
ATOM 1395 N N . LEU A 1 165 ? 30.423 -0.758 -41.965 1.00 91.00 165 LEU A N 1
ATOM 1396 C CA . LEU A 1 165 ? 31.733 -0.983 -41.348 1.00 91.00 165 LEU A CA 1
ATOM 1397 C C . LEU A 1 165 ? 32.657 0.220 -41.528 1.00 91.00 165 LEU A C 1
ATOM 1399 O O . LEU A 1 165 ? 33.269 0.652 -40.555 1.00 91.00 165 LEU A O 1
ATOM 1403 N N . ASN A 1 166 ? 32.700 0.812 -42.726 1.00 90.00 166 ASN A N 1
ATOM 1404 C CA . ASN A 1 166 ? 33.487 2.017 -42.973 1.00 90.00 166 ASN A CA 1
ATOM 1405 C C . ASN A 1 166 ? 33.053 3.170 -42.054 1.00 90.00 166 ASN A C 1
ATOM 1407 O O . ASN A 1 166 ? 33.895 3.886 -41.516 1.00 90.00 166 ASN A O 1
ATOM 1411 N N . TYR A 1 167 ? 31.748 3.331 -41.820 1.00 89.88 167 TYR A N 1
ATOM 1412 C CA . TYR A 1 167 ? 31.261 4.313 -40.856 1.00 89.88 167 TYR A CA 1
ATOM 1413 C C . TYR A 1 167 ? 31.730 4.009 -39.431 1.00 89.88 167 TYR A C 1
ATOM 1415 O O . TYR A 1 167 ? 32.292 4.884 -38.783 1.00 89.88 167 TYR A O 1
ATOM 1423 N N . ILE A 1 168 ? 31.542 2.771 -38.958 1.00 87.19 168 ILE A N 1
ATOM 1424 C CA . ILE A 1 168 ? 31.933 2.363 -37.598 1.00 87.19 168 ILE A CA 1
ATOM 1425 C C . ILE A 1 168 ? 33.449 2.503 -37.396 1.00 87.19 168 ILE A C 1
ATOM 1427 O O . ILE A 1 168 ? 33.899 2.908 -36.330 1.00 87.19 168 ILE A O 1
ATOM 1431 N N . HIS A 1 169 ? 34.256 2.216 -38.417 1.00 85.06 169 HIS A N 1
ATOM 1432 C CA . HIS A 1 169 ? 35.711 2.349 -38.345 1.00 85.06 169 HIS A CA 1
ATOM 1433 C C . HIS A 1 169 ? 36.178 3.800 -38.246 1.00 85.06 169 HIS A C 1
ATOM 1435 O O . HIS A 1 169 ? 37.205 4.054 -37.620 1.00 85.06 169 HIS A O 1
ATOM 1441 N N . ASN A 1 170 ? 35.439 4.731 -38.841 1.00 79.50 170 ASN A N 1
ATOM 1442 C CA . ASN A 1 170 ? 35.758 6.159 -38.824 1.00 79.50 170 ASN A CA 1
ATOM 1443 C C . ASN A 1 170 ? 34.984 6.935 -37.747 1.00 79.50 170 ASN A C 1
ATOM 1445 O O . ASN A 1 170 ? 35.054 8.164 -37.700 1.00 79.50 170 ASN A O 1
ATOM 1449 N N . PHE A 1 171 ? 34.231 6.229 -36.905 1.00 70.50 171 PHE A N 1
ATOM 1450 C CA . PHE A 1 171 ? 33.517 6.801 -35.779 1.00 70.50 171 PHE A CA 1
ATOM 1451 C C . PHE A 1 171 ? 34.511 7.105 -34.648 1.00 70.50 171 PHE A C 1
ATOM 1453 O O . PHE A 1 171 ? 35.219 6.208 -34.197 1.00 70.50 171 PHE A O 1
ATOM 1460 N N . ASP A 1 172 ? 34.586 8.368 -34.215 1.00 59.16 172 ASP A N 1
ATOM 1461 C CA . ASP A 1 172 ? 35.392 8.764 -33.054 1.00 59.16 172 ASP A CA 1
ATOM 1462 C C . ASP A 1 172 ? 34.653 8.375 -31.767 1.00 59.16 172 ASP A C 1
ATOM 1464 O O . ASP A 1 172 ? 33.534 8.833 -31.517 1.00 59.16 172 ASP A O 1
ATOM 1468 N N . THR A 1 173 ? 35.267 7.495 -30.983 1.00 58.16 173 THR A N 1
ATOM 1469 C CA . THR A 1 173 ? 34.684 6.884 -29.785 1.00 58.16 173 THR A CA 1
ATOM 1470 C C . THR A 1 173 ? 34.878 7.708 -28.523 1.00 58.16 173 THR A C 1
ATOM 1472 O O . THR A 1 173 ? 34.194 7.444 -27.534 1.00 58.16 173 THR A O 1
ATOM 1475 N N . ASP A 1 174 ? 35.770 8.699 -28.548 1.00 55.81 174 ASP A N 1
ATOM 1476 C CA . ASP A 1 174 ? 36.288 9.310 -27.321 1.00 55.81 174 ASP A CA 1
ATOM 1477 C C . ASP A 1 174 ? 35.525 10.591 -26.940 1.00 55.81 174 ASP A C 1
ATOM 1479 O O . ASP A 1 174 ? 35.387 10.906 -25.758 1.00 55.81 174 ASP A O 1
ATOM 1483 N N . GLU A 1 175 ? 34.946 11.297 -27.919 1.00 53.28 175 GLU A N 1
ATOM 1484 C CA . GLU A 1 175 ? 34.277 12.591 -27.694 1.00 53.28 175 GLU A CA 1
ATOM 1485 C C . GLU A 1 175 ? 32.745 12.553 -27.857 1.00 53.28 175 GLU A C 1
ATOM 1487 O O . GLU A 1 175 ? 32.044 13.380 -27.268 1.00 53.28 175 GLU A O 1
ATOM 1492 N N . ASN A 1 176 ? 32.184 11.595 -28.609 1.00 53.91 176 ASN A N 1
ATOM 1493 C CA . ASN A 1 176 ? 30.779 11.644 -29.029 1.00 53.91 176 ASN A CA 1
ATOM 1494 C C . ASN A 1 176 ? 29.999 10.327 -28.826 1.00 53.91 176 ASN A C 1
ATOM 1496 O O . ASN A 1 176 ? 30.132 9.352 -29.559 1.00 53.91 176 ASN A O 1
ATOM 1500 N N . LYS A 1 177 ? 29.085 10.331 -27.843 1.00 55.53 177 LYS A N 1
ATOM 1501 C CA . LYS A 1 177 ? 28.373 9.158 -27.284 1.00 55.53 177 LYS A CA 1
ATOM 1502 C C . LYS A 1 177 ? 27.253 8.537 -28.159 1.00 55.53 177 LYS A C 1
ATOM 1504 O O . LYS A 1 177 ? 26.215 8.150 -27.611 1.00 55.53 177 LYS A O 1
ATOM 1509 N N . LEU A 1 178 ? 27.381 8.401 -29.485 1.00 62.56 178 LEU A N 1
ATOM 1510 C CA . LEU A 1 178 ? 26.494 7.462 -30.209 1.00 62.56 178 LEU A CA 1
ATOM 1511 C C . LEU A 1 178 ? 27.081 6.059 -30.112 1.00 62.56 178 LEU A C 1
ATOM 1513 O O . LEU A 1 178 ? 27.786 5.615 -31.008 1.00 62.56 178 LEU A O 1
ATOM 1517 N N . GLY A 1 179 ? 26.794 5.372 -29.008 1.00 74.88 179 GLY A N 1
ATOM 1518 C CA . GLY A 1 179 ? 27.347 4.039 -28.793 1.00 74.88 179 GLY A CA 1
ATOM 1519 C C . GLY A 1 179 ? 26.976 3.073 -29.924 1.00 74.88 179 GLY A C 1
ATOM 1520 O O . GLY A 1 179 ? 25.830 3.059 -30.388 1.00 74.88 179 GLY A O 1
ATOM 1521 N N . LEU A 1 180 ? 27.922 2.235 -30.332 1.00 84.62 180 LEU A N 1
ATOM 1522 C CA . LEU A 1 180 ? 27.769 1.127 -31.268 1.00 84.62 180 LEU A CA 1
ATOM 1523 C C . LEU A 1 180 ? 26.535 0.272 -30.934 1.00 84.62 180 LEU A C 1
ATOM 1525 O O . LEU A 1 180 ? 25.795 -0.126 -31.839 1.00 84.62 180 LEU A O 1
ATOM 1529 N N . LYS A 1 181 ? 26.223 0.080 -29.644 1.00 85.38 181 LYS A N 1
ATOM 1530 C CA . LYS A 1 181 ? 24.979 -0.572 -29.192 1.00 85.38 181 LYS A CA 1
ATOM 1531 C C . LYS A 1 181 ? 23.706 0.030 -29.795 1.00 85.38 181 LYS A C 1
ATOM 1533 O O . LYS A 1 181 ? 22.768 -0.704 -30.110 1.00 85.38 181 LYS A O 1
ATOM 1538 N N . PHE A 1 182 ? 23.650 1.352 -29.963 1.00 86.12 182 PHE A N 1
ATOM 1539 C CA . PHE A 1 182 ? 22.499 2.047 -30.535 1.00 86.12 182 PHE A CA 1
ATOM 1540 C C . PHE A 1 182 ? 22.353 1.721 -32.022 1.00 86.12 182 PHE A C 1
ATOM 1542 O O . PHE A 1 182 ? 21.251 1.394 -32.464 1.00 86.12 182 PHE A O 1
ATOM 1549 N N . ILE A 1 183 ? 23.464 1.737 -32.766 1.00 88.44 183 ILE A N 1
ATOM 1550 C CA . ILE A 1 183 ? 23.510 1.371 -34.189 1.00 88.44 183 ILE A CA 1
ATOM 1551 C C . ILE A 1 183 ? 23.031 -0.075 -34.366 1.00 88.44 183 ILE A C 1
ATOM 1553 O O . ILE A 1 183 ? 22.085 -0.323 -35.114 1.00 88.44 183 ILE A O 1
ATOM 1557 N N . ILE A 1 184 ? 23.613 -1.014 -33.613 1.00 90.00 184 ILE A N 1
ATOM 1558 C CA . ILE A 1 184 ? 23.258 -2.441 -33.661 1.00 90.00 184 ILE A CA 1
ATOM 1559 C C . ILE A 1 184 ? 21.772 -2.648 -33.332 1.00 90.00 184 ILE A C 1
ATOM 1561 O O . ILE A 1 184 ? 21.067 -3.358 -34.050 1.00 90.00 184 ILE A O 1
ATOM 1565 N N . THR A 1 185 ? 21.266 -1.984 -32.288 1.00 90.88 185 THR A N 1
ATOM 1566 C CA . THR A 1 185 ? 19.851 -2.079 -31.890 1.00 90.88 185 THR A CA 1
ATOM 1567 C C . THR A 1 185 ? 18.920 -1.569 -32.987 1.00 90.88 185 THR A C 1
ATOM 1569 O O . THR A 1 185 ? 17.911 -2.205 -33.283 1.00 90.88 185 THR A O 1
ATOM 1572 N N . LYS A 1 186 ? 19.240 -0.434 -33.617 1.00 92.44 186 LYS A N 1
ATOM 1573 C CA . LYS A 1 186 ? 18.411 0.144 -34.683 1.00 92.44 186 LYS A CA 1
ATOM 1574 C C . LYS A 1 186 ? 18.396 -0.708 -35.946 1.00 92.44 186 LYS A C 1
ATOM 1576 O O . LYS A 1 186 ? 17.326 -0.898 -36.516 1.00 92.44 186 LYS A O 1
ATOM 1581 N N . LEU A 1 187 ? 19.543 -1.259 -36.335 1.00 91.69 187 LEU A N 1
ATOM 1582 C CA . LEU A 1 187 ? 19.635 -2.192 -37.459 1.00 91.69 187 LEU A CA 1
ATOM 1583 C C . LEU A 1 187 ? 18.891 -3.508 -37.181 1.00 91.69 187 LEU A C 1
ATOM 1585 O O . LEU A 1 187 ? 18.287 -4.072 -38.086 1.00 91.69 187 LEU A O 1
ATOM 1589 N N . HIS A 1 188 ? 18.875 -3.987 -35.932 1.00 92.88 188 HIS A N 1
ATOM 1590 C CA . HIS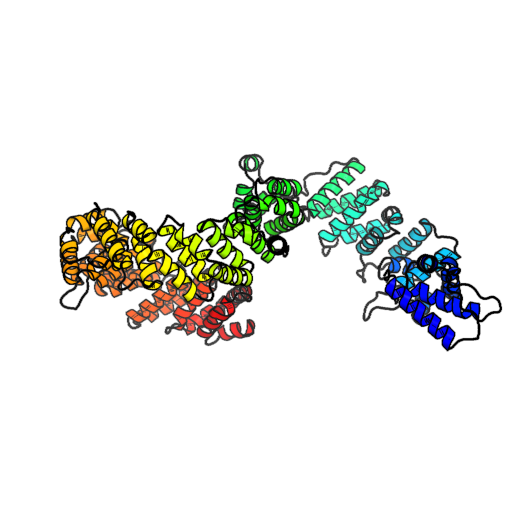 A 1 188 ? 18.201 -5.243 -35.579 1.00 92.88 188 HIS A CA 1
ATOM 1591 C C . HIS A 1 188 ? 16.693 -5.188 -35.846 1.00 92.88 188 HIS A C 1
ATOM 1593 O O . HIS A 1 188 ? 16.107 -6.161 -36.320 1.00 92.88 188 HIS A O 1
ATOM 1599 N N . TYR A 1 189 ? 16.077 -4.036 -35.583 1.00 89.88 189 TYR A N 1
ATOM 1600 C CA . TYR A 1 189 ? 14.652 -3.805 -35.812 1.00 89.88 189 TYR A CA 1
ATOM 1601 C C . TYR A 1 189 ? 14.335 -3.234 -37.204 1.00 89.88 189 TYR A C 1
ATOM 1603 O O . TYR A 1 189 ? 13.214 -2.766 -37.419 1.00 89.88 189 TYR A O 1
ATOM 1611 N N . SER A 1 190 ? 15.287 -3.253 -38.143 1.00 89.69 190 SER A N 1
ATOM 1612 C CA . SER A 1 190 ? 15.089 -2.748 -39.502 1.00 89.69 190 SER A CA 1
ATOM 1613 C C . SER A 1 190 ? 15.143 -3.835 -40.576 1.00 89.69 190 SER A C 1
ATOM 1615 O O . SER A 1 190 ? 15.485 -4.992 -40.320 1.00 89.69 190 SER A O 1
ATOM 1617 N N . ASP A 1 191 ? 14.818 -3.444 -41.812 1.00 85.19 191 ASP A N 1
ATOM 1618 C CA . ASP A 1 191 ? 14.922 -4.307 -42.995 1.00 85.19 191 ASP A CA 1
ATOM 1619 C C . ASP A 1 191 ? 16.380 -4.703 -43.308 1.00 85.19 191 ASP A C 1
ATOM 1621 O O . ASP A 1 191 ? 16.616 -5.621 -44.087 1.00 85.19 191 ASP A O 1
ATOM 1625 N N . ASP A 1 192 ? 17.369 -4.045 -42.688 1.00 89.06 192 ASP A N 1
ATOM 1626 C CA . ASP A 1 192 ? 18.795 -4.340 -42.858 1.00 89.06 192 ASP A CA 1
ATOM 1627 C C . ASP A 1 192 ? 19.350 -5.241 -41.734 1.00 89.06 192 ASP A C 1
ATOM 1629 O O . ASP A 1 192 ? 20.560 -5.337 -41.553 1.00 89.06 192 ASP A O 1
ATOM 1633 N N . LYS A 1 193 ? 18.505 -5.950 -40.973 1.00 90.56 193 LYS A N 1
ATOM 1634 C CA . LYS A 1 193 ? 18.967 -6.869 -39.911 1.00 90.56 193 LYS A CA 1
ATOM 1635 C C . LYS A 1 193 ? 19.899 -7.985 -40.403 1.00 90.56 193 LYS A C 1
ATOM 1637 O O . LYS A 1 193 ? 20.607 -8.583 -39.600 1.00 90.56 193 LYS A O 1
ATOM 1642 N N . GLU A 1 194 ? 19.877 -8.310 -41.696 1.00 88.25 194 GLU A N 1
ATOM 1643 C CA . GLU A 1 194 ? 20.633 -9.429 -42.269 1.00 88.25 194 GLU A CA 1
ATOM 1644 C C . GLU A 1 194 ? 22.147 -9.214 -42.252 1.00 88.25 194 GLU A C 1
ATOM 1646 O O . GLU A 1 194 ? 22.879 -10.188 -42.082 1.00 88.25 194 GLU A O 1
ATOM 1651 N N . ILE A 1 195 ? 22.607 -7.960 -42.354 1.00 90.62 195 ILE A N 1
ATOM 1652 C CA . ILE A 1 195 ? 24.041 -7.626 -42.328 1.00 90.62 195 ILE A CA 1
ATOM 1653 C C . ILE A 1 195 ? 24.631 -7.653 -40.911 1.00 90.62 195 ILE A C 1
ATOM 1655 O O . ILE A 1 195 ? 25.847 -7.601 -40.756 1.00 90.62 195 ILE A O 1
ATOM 1659 N N . LEU A 1 196 ? 23.804 -7.754 -39.860 1.00 91.12 196 LEU A N 1
ATOM 1660 C CA . LEU A 1 196 ? 24.277 -7.678 -38.474 1.00 91.12 196 LEU A CA 1
ATOM 1661 C C . LEU A 1 196 ? 25.215 -8.814 -38.076 1.00 91.12 196 LEU A C 1
ATOM 1663 O O . LEU A 1 196 ? 26.197 -8.544 -37.395 1.00 91.12 196 LEU A O 1
ATOM 1667 N N . GLY A 1 197 ? 24.947 -10.053 -38.499 1.00 88.12 197 GLY A N 1
ATOM 1668 C CA . GLY A 1 197 ? 25.840 -11.179 -38.200 1.00 88.12 197 GLY A CA 1
ATOM 1669 C C . GLY A 1 197 ? 27.257 -10.928 -38.724 1.00 88.12 197 GLY A C 1
ATOM 1670 O O . GLY A 1 197 ? 28.230 -11.089 -37.998 1.00 88.12 197 GLY A O 1
ATOM 1671 N N . GLN A 1 198 ? 27.361 -10.407 -39.949 1.00 91.56 198 GLN A N 1
ATOM 1672 C CA . GLN A 1 198 ? 28.637 -10.051 -40.571 1.00 91.56 198 GLN A CA 1
ATOM 1673 C C . GLN A 1 198 ? 29.289 -8.822 -39.916 1.00 91.56 198 GLN A C 1
ATOM 1675 O O . GLN A 1 198 ? 30.503 -8.806 -39.735 1.00 91.56 198 GLN A O 1
ATOM 1680 N N . ILE A 1 199 ? 28.506 -7.811 -39.514 1.00 92.44 199 ILE A N 1
ATOM 1681 C CA . ILE A 1 199 ? 29.017 -6.663 -38.741 1.00 92.44 199 ILE A CA 1
ATOM 1682 C C . ILE A 1 199 ? 29.650 -7.144 -37.428 1.00 92.44 199 ILE A C 1
ATOM 1684 O O . ILE A 1 199 ? 30.739 -6.698 -37.082 1.00 92.44 199 ILE A O 1
ATOM 1688 N N . LEU A 1 200 ? 28.989 -8.064 -36.719 1.00 92.81 200 LEU A N 1
ATOM 1689 C CA . LEU A 1 200 ? 29.450 -8.613 -35.440 1.00 92.81 200 LEU A CA 1
ATOM 1690 C C . LEU A 1 200 ? 30.675 -9.536 -35.575 1.00 92.81 200 LEU A C 1
ATOM 1692 O O . LEU A 1 200 ? 31.367 -9.751 -34.588 1.00 92.81 200 LEU A O 1
ATOM 1696 N N . ASN A 1 201 ? 30.990 -10.036 -36.775 1.00 92.75 201 ASN A N 1
ATOM 1697 C CA . ASN A 1 201 ? 32.240 -10.766 -37.029 1.00 92.75 201 ASN A CA 1
ATOM 1698 C C . ASN A 1 201 ? 33.468 -9.854 -37.144 1.00 92.75 201 ASN A C 1
ATOM 1700 O O . ASN A 1 201 ? 34.598 -10.322 -37.007 1.00 92.75 201 ASN A O 1
ATOM 1704 N N . ASN A 1 202 ? 33.276 -8.554 -37.388 1.00 92.38 202 ASN A N 1
ATOM 1705 C CA . ASN A 1 202 ? 34.388 -7.629 -37.560 1.00 92.38 202 ASN A CA 1
ATOM 1706 C C . ASN A 1 202 ? 35.120 -7.369 -36.231 1.00 92.38 202 ASN A C 1
ATOM 1708 O O . ASN A 1 202 ? 34.511 -6.962 -35.244 1.00 92.38 202 ASN A O 1
ATOM 1712 N N . GLU A 1 203 ? 36.444 -7.528 -36.234 1.00 89.94 203 GLU A N 1
ATOM 1713 C CA . GLU A 1 203 ? 37.302 -7.399 -35.047 1.00 89.94 203 GLU A CA 1
ATOM 1714 C C . GLU A 1 203 ? 37.152 -6.050 -34.336 1.00 89.94 203 GLU A C 1
ATOM 1716 O O . GLU A 1 203 ? 36.835 -5.998 -33.149 1.00 89.94 203 GLU A O 1
ATOM 1721 N N . LYS A 1 204 ? 37.251 -4.947 -35.087 1.00 86.94 204 LYS A N 1
ATOM 1722 C CA . LYS A 1 204 ? 37.111 -3.598 -34.527 1.00 86.94 204 LYS A CA 1
ATOM 1723 C C . LYS A 1 204 ? 35.719 -3.364 -33.937 1.00 86.94 204 LYS A C 1
ATOM 1725 O O . LYS A 1 204 ? 35.589 -2.718 -32.904 1.00 86.94 204 LYS A O 1
ATOM 1730 N N . VAL A 1 205 ? 34.666 -3.896 -34.560 1.00 88.94 205 VAL A N 1
ATOM 1731 C CA . VAL A 1 205 ? 33.299 -3.820 -34.009 1.00 88.94 205 VAL A CA 1
ATOM 1732 C C . VAL A 1 205 ? 33.215 -4.570 -32.678 1.00 88.94 205 VAL A C 1
ATOM 1734 O O . VAL A 1 205 ? 32.585 -4.088 -31.734 1.00 88.94 205 VAL A O 1
ATOM 1737 N N . ALA A 1 206 ? 33.856 -5.733 -32.580 1.00 88.56 206 ALA A N 1
ATOM 1738 C CA . ALA A 1 206 ? 33.896 -6.502 -31.348 1.00 88.56 206 ALA A CA 1
ATOM 1739 C C . ALA A 1 206 ? 34.643 -5.777 -30.233 1.00 88.56 206 ALA A C 1
ATOM 1741 O O . ALA A 1 206 ? 34.094 -5.660 -29.139 1.00 88.56 206 ALA A O 1
ATOM 1742 N N . ASP A 1 207 ? 35.812 -5.202 -30.516 1.00 87.94 207 ASP A N 1
ATOM 1743 C CA . ASP A 1 207 ? 36.552 -4.369 -29.562 1.00 87.94 207 ASP A CA 1
ATOM 1744 C C . ASP A 1 207 ? 35.706 -3.229 -29.004 1.00 87.94 207 ASP A C 1
ATOM 1746 O O . ASP A 1 207 ? 35.598 -3.065 -27.786 1.00 87.94 207 ASP A O 1
ATOM 1750 N N . LEU A 1 208 ? 35.044 -2.481 -29.887 1.00 87.00 208 LEU A N 1
ATOM 1751 C CA . LEU A 1 208 ? 34.187 -1.367 -29.496 1.00 87.00 208 LEU A CA 1
ATOM 1752 C C . LEU A 1 208 ? 33.032 -1.822 -28.606 1.00 87.00 208 LEU A C 1
ATOM 1754 O O . LEU A 1 208 ? 32.802 -1.239 -27.546 1.00 87.00 208 LEU A O 1
ATOM 1758 N N . LEU A 1 209 ? 32.328 -2.890 -28.992 1.00 87.94 209 LEU A N 1
ATOM 1759 C CA . LEU A 1 209 ? 31.210 -3.394 -28.198 1.00 87.94 209 LEU A CA 1
ATOM 1760 C C . LEU A 1 209 ? 31.687 -3.937 -26.843 1.00 87.94 209 LEU A C 1
ATOM 1762 O O . LEU A 1 209 ? 31.011 -3.734 -25.835 1.00 87.94 209 LEU A O 1
ATOM 1766 N N . ARG A 1 210 ? 32.862 -4.580 -26.788 1.00 88.88 210 ARG A N 1
ATOM 1767 C CA . ARG A 1 210 ? 33.462 -5.037 -25.527 1.00 88.88 210 ARG A CA 1
ATOM 1768 C C . ARG A 1 210 ? 33.795 -3.876 -24.601 1.00 88.88 210 ARG A C 1
ATOM 1770 O O . ARG A 1 210 ? 33.500 -3.959 -23.408 1.00 88.88 210 ARG A O 1
ATOM 1777 N N . ASN A 1 211 ? 34.376 -2.808 -25.137 1.00 86.88 211 ASN A N 1
ATOM 1778 C CA . ASN A 1 211 ? 34.699 -1.608 -24.371 1.00 86.88 211 ASN A CA 1
ATOM 1779 C C . ASN A 1 211 ? 33.427 -0.928 -23.849 1.00 86.88 211 ASN A C 1
ATOM 1781 O O . ASN A 1 211 ? 33.371 -0.582 -22.672 1.00 86.88 211 ASN A O 1
ATOM 1785 N N . GLU A 1 212 ? 32.370 -0.846 -24.663 1.00 87.19 212 GLU A N 1
ATOM 1786 C CA . GLU A 1 212 ? 31.071 -0.328 -24.216 1.00 87.19 212 GLU A CA 1
ATOM 1787 C C . GLU A 1 212 ? 30.442 -1.175 -23.104 1.00 87.19 212 GLU A C 1
ATOM 1789 O O . GLU A 1 212 ? 29.856 -0.619 -22.179 1.00 87.19 212 GLU A O 1
ATOM 1794 N N . ILE A 1 213 ? 30.549 -2.507 -23.164 1.00 88.06 213 ILE A N 1
ATOM 1795 C CA . ILE A 1 213 ? 30.030 -3.398 -22.110 1.00 88.06 213 ILE A CA 1
ATOM 1796 C C . ILE A 1 213 ? 30.822 -3.245 -20.805 1.00 88.06 213 ILE A C 1
ATOM 1798 O O . ILE A 1 213 ? 30.253 -3.383 -19.723 1.00 88.06 213 ILE A O 1
ATOM 1802 N N . LYS A 1 214 ? 32.125 -2.959 -20.894 1.00 85.25 214 LYS A N 1
ATOM 1803 C CA . LYS A 1 214 ? 33.005 -2.745 -19.735 1.00 85.25 214 LYS A CA 1
ATOM 1804 C C . LYS A 1 214 ? 32.905 -1.334 -19.142 1.00 85.25 214 LYS A C 1
ATOM 1806 O O . LYS A 1 214 ? 33.431 -1.118 -18.052 1.00 85.25 214 LYS A O 1
ATOM 1811 N N . ASP A 1 215 ? 32.246 -0.397 -19.821 1.00 82.94 215 ASP A N 1
ATOM 1812 C CA . ASP A 1 215 ? 32.052 0.972 -19.343 1.00 82.94 215 ASP A CA 1
ATOM 1813 C C . ASP A 1 215 ? 31.265 0.994 -18.021 1.00 82.94 215 ASP A C 1
ATOM 1815 O O . ASP A 1 215 ? 30.162 0.459 -17.916 1.00 82.94 215 ASP A O 1
ATOM 1819 N N . SER A 1 216 ? 31.815 1.661 -17.007 1.00 78.50 216 SER A N 1
ATOM 1820 C CA . SER A 1 216 ? 31.174 1.833 -15.699 1.00 78.50 216 SER A CA 1
ATOM 1821 C C . SER A 1 216 ? 29.831 2.581 -15.743 1.00 78.50 216 SER A C 1
ATOM 1823 O O . SER A 1 216 ? 29.007 2.395 -14.846 1.00 78.50 216 SER A O 1
ATOM 1825 N N . GLU A 1 217 ? 29.579 3.400 -16.772 1.00 82.25 217 GLU A N 1
ATOM 1826 C CA . GLU A 1 217 ? 28.313 4.124 -16.953 1.00 82.25 217 GLU A CA 1
ATOM 1827 C C . GLU A 1 217 ? 27.225 3.276 -17.643 1.00 82.25 217 GLU A C 1
ATOM 1829 O O . GLU A 1 217 ? 26.073 3.725 -17.766 1.00 82.25 217 GLU A O 1
ATOM 1834 N N . ILE A 1 218 ? 27.537 2.058 -18.115 1.00 84.38 218 ILE A N 1
ATOM 1835 C CA . ILE A 1 218 ? 26.567 1.267 -18.873 1.00 84.38 218 ILE A CA 1
ATOM 1836 C C . ILE A 1 218 ? 25.407 0.786 -17.997 1.00 84.38 218 ILE A C 1
ATOM 1838 O O . ILE A 1 218 ? 25.558 0.241 -16.904 1.00 84.38 218 ILE A O 1
ATOM 1842 N N . LYS A 1 219 ? 24.186 0.951 -18.514 1.00 85.88 219 LYS A N 1
ATOM 1843 C CA . LYS A 1 219 ? 22.989 0.445 -17.841 1.00 85.88 219 LYS A CA 1
ATOM 1844 C C . LYS A 1 219 ? 22.860 -1.058 -18.056 1.00 85.88 219 LYS A C 1
ATOM 1846 O O . LYS A 1 219 ? 22.901 -1.526 -19.191 1.00 85.88 219 LYS A O 1
ATOM 1851 N N . PHE A 1 220 ? 22.546 -1.786 -16.988 1.00 86.69 220 PHE A N 1
ATOM 1852 C CA . PHE A 1 220 ? 22.316 -3.236 -17.015 1.00 86.69 220 PHE A CA 1
ATOM 1853 C C . PHE A 1 220 ? 21.342 -3.685 -18.123 1.00 86.69 220 PHE A C 1
ATOM 1855 O O . PHE A 1 220 ? 21.615 -4.630 -18.856 1.00 86.69 220 PHE A O 1
ATOM 1862 N N . SER A 1 221 ? 20.232 -2.963 -18.313 1.00 85.06 221 SER A N 1
ATOM 1863 C CA . SER A 1 221 ? 19.241 -3.275 -19.355 1.00 85.06 221 SER A CA 1
ATOM 1864 C C . SER A 1 221 ? 19.775 -3.118 -20.784 1.00 85.06 221 SER A C 1
ATOM 1866 O O . SER A 1 221 ? 19.325 -3.820 -21.691 1.00 85.06 221 SER A O 1
ATOM 1868 N N . GLN A 1 222 ? 20.753 -2.233 -21.006 1.00 87.06 222 GLN A N 1
ATOM 1869 C CA . GLN A 1 222 ? 21.404 -2.083 -22.310 1.00 87.06 222 GLN A CA 1
ATOM 1870 C C . GLN A 1 222 ? 22.272 -3.303 -22.624 1.00 87.06 222 GLN A C 1
ATOM 1872 O O . GLN A 1 222 ? 22.200 -3.803 -23.742 1.00 87.06 222 GLN A O 1
ATOM 1877 N N . VAL A 1 223 ? 22.999 -3.825 -21.630 1.00 90.56 223 VAL A N 1
ATOM 1878 C CA . VAL A 1 223 ? 23.804 -5.051 -21.761 1.00 90.56 223 VAL A CA 1
ATOM 1879 C C . VAL A 1 223 ? 22.920 -6.265 -22.059 1.00 90.56 223 VAL A C 1
ATOM 1881 O O . VAL A 1 223 ? 23.220 -7.039 -22.963 1.00 90.56 223 VAL A O 1
ATOM 1884 N N . ILE A 1 224 ? 21.781 -6.411 -21.368 1.00 90.50 224 ILE A N 1
ATOM 1885 C CA . ILE A 1 224 ? 20.810 -7.478 -21.683 1.00 90.50 224 ILE A CA 1
ATOM 1886 C C . ILE A 1 224 ? 20.298 -7.341 -23.125 1.00 90.50 224 ILE A C 1
ATOM 1888 O O . ILE A 1 224 ? 20.169 -8.334 -23.840 1.00 90.50 224 ILE A O 1
ATOM 1892 N N . THR A 1 225 ? 20.000 -6.116 -23.567 1.00 89.88 225 THR A N 1
ATOM 1893 C CA . THR A 1 225 ? 19.490 -5.869 -24.924 1.00 89.88 225 THR A CA 1
ATOM 1894 C C . THR A 1 225 ? 20.505 -6.299 -25.981 1.00 89.88 225 THR A C 1
ATOM 1896 O O . THR A 1 225 ? 20.137 -6.993 -26.928 1.00 89.88 225 THR A O 1
ATOM 1899 N N . THR A 1 226 ? 21.781 -5.944 -25.815 1.00 91.25 226 THR A N 1
ATOM 1900 C CA . THR A 1 226 ? 22.833 -6.336 -26.761 1.00 91.25 226 THR A CA 1
ATOM 1901 C C . THR A 1 226 ? 23.118 -7.835 -26.716 1.00 91.25 226 THR A C 1
ATOM 1903 O O . THR A 1 226 ? 23.300 -8.427 -27.777 1.00 91.25 226 THR A O 1
ATOM 1906 N N . LEU A 1 227 ? 23.064 -8.474 -25.541 1.00 93.88 227 LEU A N 1
ATOM 1907 C CA . LEU A 1 227 ? 23.164 -9.933 -25.413 1.00 93.88 227 LEU A CA 1
ATOM 1908 C C . LEU A 1 227 ? 22.040 -10.645 -26.176 1.00 93.88 227 LEU A C 1
ATOM 1910 O O . LEU A 1 227 ? 22.287 -11.621 -26.879 1.00 93.88 227 LEU A O 1
ATOM 1914 N N . ASN A 1 228 ? 20.805 -10.149 -26.070 1.00 91.88 228 ASN A N 1
ATOM 1915 C CA . ASN A 1 228 ? 19.671 -10.711 -26.802 1.00 91.88 228 ASN A CA 1
ATOM 1916 C C . ASN A 1 228 ? 19.861 -10.593 -28.320 1.00 91.88 228 ASN A C 1
ATOM 1918 O O . ASN A 1 228 ? 19.570 -11.543 -29.043 1.00 91.88 228 ASN A O 1
ATOM 1922 N N . ILE A 1 229 ? 20.360 -9.450 -28.806 1.00 91.69 229 ILE A N 1
ATOM 1923 C CA . ILE A 1 229 ? 20.655 -9.261 -30.233 1.00 91.69 229 ILE A CA 1
ATOM 1924 C C . ILE A 1 229 ? 21.778 -10.202 -30.678 1.00 91.69 229 ILE A C 1
ATOM 1926 O O . ILE A 1 229 ? 21.643 -10.834 -31.722 1.00 91.69 229 ILE A O 1
ATOM 1930 N N . LEU A 1 230 ? 22.848 -10.319 -29.885 1.00 93.12 230 LEU A N 1
ATOM 1931 C CA . LEU A 1 230 ? 23.956 -11.237 -30.148 1.00 93.12 230 LEU A CA 1
ATOM 1932 C C . LEU A 1 230 ? 23.450 -12.677 -30.270 1.00 93.12 230 LEU A C 1
ATOM 1934 O O . LEU A 1 230 ? 23.742 -13.340 -31.258 1.00 93.12 230 LEU A O 1
ATOM 1938 N N . PHE A 1 231 ? 22.648 -13.134 -29.304 1.00 92.56 231 PHE A N 1
ATOM 1939 C CA . PHE A 1 231 ? 22.047 -14.464 -29.330 1.00 92.56 231 PHE A CA 1
ATOM 1940 C C . PHE A 1 231 ? 21.215 -14.696 -30.600 1.00 92.56 231 PHE A C 1
ATOM 1942 O O . PHE A 1 231 ? 21.354 -15.726 -31.244 1.00 92.56 231 PHE A O 1
ATOM 1949 N N . LEU A 1 232 ? 20.375 -13.739 -31.006 1.00 91.56 232 LEU A N 1
ATOM 1950 C CA . LEU A 1 232 ? 19.534 -13.896 -32.201 1.00 91.56 232 LEU A CA 1
ATOM 1951 C C . LEU A 1 232 ? 20.330 -13.981 -33.512 1.00 91.56 232 LEU A C 1
ATOM 1953 O O . LEU A 1 232 ? 19.781 -14.417 -34.522 1.00 91.56 232 LEU A O 1
ATOM 1957 N N . HIS A 1 233 ? 21.594 -13.556 -33.507 1.00 92.25 233 HIS A N 1
ATOM 1958 C CA . HIS A 1 233 ? 22.488 -13.610 -34.664 1.00 92.25 233 HIS A CA 1
ATOM 1959 C C . HIS A 1 233 ? 23.649 -14.593 -34.482 1.00 92.25 233 HIS A C 1
ATOM 1961 O O . HIS A 1 233 ? 24.513 -14.650 -35.354 1.00 92.25 233 HIS A O 1
ATOM 1967 N N . SER A 1 234 ? 23.675 -15.380 -33.402 1.00 91.69 234 SER A N 1
ATOM 1968 C CA . SER A 1 234 ? 24.838 -16.189 -33.012 1.00 91.69 234 SER A CA 1
ATOM 1969 C C . SER A 1 234 ? 25.246 -17.225 -34.058 1.00 91.69 234 SER A C 1
ATOM 1971 O O . SER A 1 234 ? 26.430 -17.470 -34.232 1.00 91.69 234 SER A O 1
ATOM 1973 N N . GLU A 1 235 ? 24.292 -17.784 -34.806 1.00 89.25 235 GLU A N 1
ATOM 1974 C CA . GLU A 1 235 ? 24.561 -18.748 -35.889 1.00 89.25 235 GLU A CA 1
ATOM 1975 C C . GLU A 1 235 ? 25.321 -18.138 -37.078 1.00 89.25 235 GLU A C 1
ATOM 1977 O O . GLU A 1 235 ? 25.915 -18.860 -37.873 1.00 89.25 235 GLU A O 1
ATOM 1982 N N . LYS A 1 236 ? 25.294 -16.808 -37.219 1.00 90.25 236 LYS A N 1
ATOM 1983 C CA . LYS A 1 236 ? 26.002 -16.069 -38.275 1.00 90.25 236 LYS A CA 1
ATOM 1984 C C . LYS A 1 236 ? 27.331 -15.487 -37.793 1.00 90.25 236 LYS A C 1
ATOM 1986 O O . LYS A 1 236 ? 27.997 -14.803 -38.569 1.00 90.25 236 LYS A O 1
ATOM 1991 N N . ILE A 1 237 ? 27.680 -15.710 -36.526 1.00 92.69 237 ILE A N 1
ATOM 1992 C CA . ILE A 1 237 ? 28.909 -15.221 -35.908 1.00 92.69 237 ILE A CA 1
ATOM 1993 C C . ILE A 1 237 ? 29.903 -16.383 -35.836 1.00 92.69 237 ILE A C 1
ATOM 1995 O O . ILE A 1 237 ? 29.545 -17.493 -35.448 1.00 92.69 237 ILE A O 1
ATOM 1999 N N . GLU A 1 238 ? 31.151 -16.140 -36.222 1.00 93.12 238 GLU A N 1
ATOM 2000 C CA . GLU A 1 238 ? 32.227 -17.127 -36.132 1.00 93.12 238 GLU A CA 1
ATOM 2001 C C . GLU A 1 238 ? 32.431 -17.563 -34.673 1.00 93.12 238 GLU A C 1
ATOM 2003 O O . GLU A 1 238 ? 32.392 -16.734 -33.760 1.00 93.12 238 GLU A O 1
ATOM 2008 N N . LYS A 1 239 ? 32.657 -18.866 -34.436 1.00 91.69 239 LYS A N 1
ATOM 2009 C CA . LYS A 1 239 ? 32.740 -19.438 -33.075 1.00 91.69 239 LYS A CA 1
ATOM 2010 C C . LYS A 1 239 ? 33.749 -18.705 -32.184 1.00 91.69 239 LYS A C 1
ATOM 2012 O O . LYS A 1 239 ? 33.439 -18.432 -31.028 1.00 91.69 239 LYS A O 1
ATOM 2017 N N . GLU A 1 240 ? 34.918 -18.357 -32.721 1.00 92.25 240 GLU A N 1
ATOM 2018 C CA . GLU A 1 240 ? 35.954 -17.604 -32.001 1.00 92.25 240 GLU A CA 1
ATOM 2019 C C . GLU A 1 240 ? 35.423 -16.246 -31.523 1.00 92.25 240 GLU A C 1
ATOM 2021 O O . GLU A 1 240 ? 35.461 -15.932 -30.332 1.00 92.25 240 GLU A O 1
ATOM 2026 N N . ARG A 1 241 ? 34.800 -15.486 -32.428 1.00 93.00 241 ARG A N 1
ATOM 2027 C CA . ARG A 1 241 ? 34.233 -14.173 -32.115 1.00 93.00 241 ARG A CA 1
ATOM 2028 C C . ARG A 1 241 ? 33.061 -14.254 -31.139 1.00 93.00 241 ARG A C 1
ATOM 2030 O O . ARG A 1 241 ? 32.928 -13.421 -30.242 1.00 93.00 241 ARG A O 1
ATOM 2037 N N . LEU A 1 242 ? 32.210 -15.268 -31.282 1.00 93.62 242 LEU A N 1
ATOM 2038 C CA . LEU A 1 242 ? 31.106 -15.519 -30.358 1.00 93.62 242 LEU A CA 1
ATOM 2039 C C . LEU A 1 242 ? 31.620 -15.848 -28.946 1.00 93.62 242 LEU A C 1
ATOM 2041 O O . LEU A 1 242 ? 31.049 -15.352 -27.971 1.00 93.62 242 LEU A O 1
ATOM 2045 N N . SER A 1 243 ? 32.711 -16.615 -28.838 1.00 92.62 243 SER A N 1
ATOM 2046 C CA . SER A 1 243 ? 33.377 -16.920 -27.564 1.00 92.62 243 SER A CA 1
ATOM 2047 C C . SER A 1 243 ? 33.891 -15.656 -26.876 1.00 92.62 243 SER A C 1
ATOM 2049 O O . SER A 1 243 ? 33.632 -15.437 -25.694 1.00 92.62 243 SER A O 1
ATOM 2051 N N . GLU A 1 244 ? 34.533 -14.761 -27.624 1.00 92.31 244 GLU A N 1
ATOM 2052 C CA . GLU A 1 244 ? 35.025 -13.489 -27.090 1.00 92.31 244 GLU A CA 1
ATOM 2053 C C . GLU A 1 244 ? 33.911 -12.594 -26.516 1.00 92.31 244 GLU A C 1
ATOM 2055 O O . GLU A 1 244 ? 34.070 -11.954 -25.464 1.00 92.31 244 GLU A O 1
ATOM 2060 N N . TYR A 1 245 ? 32.773 -12.516 -27.213 1.00 92.94 245 TYR A N 1
ATOM 2061 C CA . TYR A 1 245 ? 31.610 -11.794 -26.706 1.00 92.94 245 TYR A CA 1
ATOM 2062 C C . TYR A 1 245 ? 31.073 -12.452 -25.440 1.00 92.94 245 TYR A C 1
ATOM 2064 O O . TYR A 1 245 ? 30.818 -11.756 -24.454 1.00 92.94 245 TYR A O 1
ATOM 2072 N N . TYR A 1 246 ? 30.924 -13.775 -25.458 1.00 91.94 246 TYR A N 1
ATOM 2073 C CA . TYR A 1 246 ? 30.434 -14.553 -24.328 1.00 91.94 246 TYR A CA 1
ATOM 2074 C C . TYR A 1 246 ? 31.259 -14.294 -23.055 1.00 91.94 246 TYR A C 1
ATOM 2076 O O . TYR A 1 246 ? 30.686 -13.911 -22.031 1.00 91.94 246 TYR A O 1
ATOM 2084 N N . ASP A 1 247 ? 32.590 -14.342 -23.137 1.00 90.75 247 ASP A N 1
ATOM 2085 C CA . ASP A 1 247 ? 33.484 -14.054 -22.005 1.00 90.75 247 ASP A CA 1
ATOM 2086 C C . ASP A 1 247 ? 33.349 -12.618 -21.480 1.00 90.75 247 ASP A C 1
ATOM 2088 O O . ASP A 1 247 ? 33.426 -12.358 -20.269 1.00 90.75 247 ASP A O 1
ATOM 2092 N N . THR A 1 248 ? 33.088 -11.667 -22.377 1.00 91.88 248 THR A N 1
ATOM 2093 C CA . THR A 1 248 ? 32.852 -10.268 -22.003 1.00 91.88 248 THR A CA 1
ATOM 2094 C C . THR A 1 248 ? 31.567 -10.120 -21.189 1.00 91.88 248 THR A C 1
ATOM 2096 O O . THR A 1 248 ? 31.575 -9.468 -20.140 1.00 91.88 248 THR A O 1
ATOM 2099 N N . TYR A 1 249 ? 30.474 -10.761 -21.615 1.00 91.94 249 TYR A N 1
ATOM 2100 C CA . TYR A 1 249 ? 29.220 -10.765 -20.858 1.00 91.94 249 TYR A CA 1
ATOM 2101 C C . TYR A 1 249 ? 29.366 -11.494 -19.517 1.00 91.94 249 TYR A C 1
ATOM 2103 O O . TYR A 1 249 ? 28.880 -10.992 -18.501 1.00 91.94 249 TYR A O 1
ATOM 2111 N N . LEU A 1 250 ? 30.078 -12.627 -19.471 1.00 89.56 250 LEU A N 1
ATOM 2112 C CA . LEU A 1 250 ? 30.350 -13.326 -18.212 1.00 89.56 250 LEU A CA 1
ATOM 2113 C C . LEU A 1 250 ? 31.120 -12.443 -17.229 1.00 89.56 250 LEU A C 1
ATOM 2115 O O . LEU A 1 250 ? 30.758 -12.367 -16.055 1.00 89.56 250 LEU A O 1
ATOM 2119 N N . THR A 1 251 ? 32.139 -11.728 -17.705 1.00 89.50 251 THR A N 1
ATOM 2120 C CA . THR A 1 251 ? 32.908 -10.788 -16.878 1.00 89.50 251 THR A CA 1
ATOM 2121 C C . THR A 1 251 ? 32.012 -9.690 -16.300 1.00 89.50 251 THR A C 1
ATOM 2123 O O . THR A 1 251 ? 32.098 -9.392 -15.108 1.00 89.50 251 THR A O 1
ATOM 2126 N N . PHE A 1 252 ? 31.097 -9.140 -17.103 1.00 90.12 252 PHE A N 1
ATOM 2127 C CA . PHE A 1 252 ? 30.131 -8.141 -16.640 1.00 90.12 252 PHE A CA 1
ATOM 2128 C C . PHE A 1 252 ? 29.174 -8.691 -15.566 1.00 90.12 252 PHE A C 1
ATOM 2130 O O . PHE A 1 252 ? 28.911 -8.019 -14.565 1.00 90.12 252 PHE A O 1
ATOM 2137 N N . PHE A 1 253 ? 28.665 -9.917 -15.728 1.00 88.44 253 PHE A N 1
ATOM 2138 C CA . PHE A 1 253 ? 27.722 -10.510 -14.769 1.00 88.44 253 PHE A CA 1
ATOM 2139 C C . PHE A 1 253 ? 28.382 -11.067 -13.498 1.00 88.44 253 PHE A C 1
ATOM 2141 O O . PHE A 1 253 ? 27.694 -11.267 -12.495 1.00 88.44 253 PHE A O 1
ATOM 2148 N N . LYS A 1 254 ? 29.711 -11.247 -13.479 1.00 85.56 254 LYS A N 1
ATOM 2149 C CA . LYS A 1 254 ? 30.462 -11.530 -12.241 1.00 85.56 254 LYS A CA 1
ATOM 2150 C C . LYS A 1 254 ? 30.411 -10.359 -11.262 1.00 85.56 254 LYS A C 1
ATOM 2152 O O . LYS A 1 254 ? 30.246 -10.573 -10.061 1.00 85.56 254 LYS A O 1
ATOM 2157 N N . THR A 1 255 ? 30.521 -9.132 -11.766 1.00 83.62 255 THR A N 1
ATOM 2158 C CA . THR A 1 255 ? 30.428 -7.909 -10.953 1.00 83.62 255 THR A CA 1
ATOM 2159 C C . THR A 1 255 ? 28.980 -7.468 -10.749 1.00 83.62 255 THR A C 1
ATOM 2161 O O . THR A 1 255 ? 28.630 -6.990 -9.671 1.00 83.62 255 THR A O 1
ATOM 2164 N N . ASN A 1 256 ? 28.110 -7.699 -11.735 1.00 85.12 256 ASN A N 1
ATOM 2165 C CA . ASN A 1 256 ? 26.697 -7.334 -11.692 1.00 85.12 256 ASN A CA 1
ATOM 2166 C C . ASN A 1 256 ? 25.809 -8.590 -11.745 1.00 85.12 256 ASN A C 1
ATOM 2168 O O . ASN A 1 256 ? 25.329 -8.992 -12.804 1.00 85.12 256 ASN A O 1
ATOM 2172 N N . LYS A 1 257 ? 25.590 -9.230 -10.592 1.00 85.44 257 LYS A N 1
ATOM 2173 C CA . LYS A 1 257 ? 24.910 -10.536 -10.521 1.00 85.44 257 LYS A CA 1
ATOM 2174 C C . LYS A 1 257 ? 23.487 -10.527 -11.086 1.00 85.44 257 LYS A C 1
ATOM 2176 O O . LYS A 1 257 ? 22.705 -9.593 -10.876 1.00 85.44 257 LYS A O 1
ATOM 2181 N N . LEU A 1 258 ? 23.111 -11.626 -11.741 1.00 86.81 258 LEU A N 1
ATOM 2182 C CA . LEU A 1 258 ? 21.770 -11.814 -12.289 1.00 86.81 258 LEU A CA 1
ATOM 2183 C C . LEU A 1 258 ? 20.763 -12.172 -11.184 1.00 86.81 258 LEU A C 1
ATOM 2185 O O . LEU A 1 258 ? 20.958 -13.090 -10.390 1.00 86.81 258 LEU A O 1
ATOM 2189 N N . SER A 1 259 ? 19.638 -11.457 -11.161 1.00 88.00 259 SER A N 1
ATOM 2190 C CA . SER A 1 259 ? 18.511 -11.728 -10.271 1.00 88.00 259 SER A CA 1
ATOM 2191 C C . SER A 1 259 ? 17.461 -12.548 -11.016 1.00 88.00 259 SER A C 1
ATOM 2193 O O . SER A 1 259 ? 16.583 -11.979 -11.650 1.00 88.00 259 SER A O 1
ATOM 2195 N N . LEU A 1 260 ? 17.537 -13.880 -10.951 1.00 88.12 260 LEU A N 1
ATOM 2196 C CA . LEU A 1 260 ? 16.705 -14.776 -11.777 1.00 88.12 260 LEU A CA 1
ATOM 2197 C C . LEU A 1 260 ? 15.190 -14.683 -11.529 1.00 88.12 260 LEU A C 1
ATOM 2199 O O . LEU A 1 260 ? 14.411 -15.171 -12.341 1.00 88.12 260 LEU A O 1
ATOM 2203 N N . PHE A 1 261 ? 14.758 -14.045 -10.442 1.00 90.00 261 PHE A N 1
ATOM 2204 C CA . PHE A 1 261 ? 13.350 -13.723 -10.204 1.00 90.00 261 PHE A CA 1
ATOM 2205 C C . PHE A 1 261 ? 12.850 -12.533 -11.041 1.00 90.00 261 PHE A C 1
ATOM 2207 O O . PHE A 1 261 ? 11.668 -12.208 -10.995 1.00 90.00 261 PHE A O 1
ATOM 2214 N N . LEU A 1 262 ? 13.729 -11.858 -11.787 1.00 90.25 262 LEU A N 1
ATOM 2215 C CA . LEU A 1 262 ? 13.376 -10.821 -12.752 1.00 90.25 262 LEU A CA 1
ATOM 2216 C C . LEU A 1 262 ? 13.345 -11.418 -14.156 1.00 90.25 262 LEU A C 1
ATOM 2218 O O . LEU A 1 262 ? 14.302 -12.066 -14.574 1.00 90.25 262 LEU A O 1
ATOM 2222 N N . GLU A 1 263 ? 12.274 -11.141 -14.896 1.00 89.94 263 GLU A N 1
ATOM 2223 C CA . GLU A 1 263 ? 12.046 -11.657 -16.250 1.00 89.94 263 GLU A CA 1
ATOM 2224 C C . GLU A 1 263 ? 13.228 -11.392 -17.197 1.00 89.94 263 GLU A C 1
ATOM 2226 O O . GLU A 1 263 ? 13.772 -12.326 -17.779 1.00 89.94 263 GLU A O 1
ATOM 2231 N N . GLU A 1 264 ? 13.684 -10.138 -17.300 1.00 89.00 264 GLU A N 1
ATOM 2232 C CA . GLU A 1 264 ? 14.787 -9.759 -18.198 1.00 89.00 264 GLU A CA 1
ATOM 2233 C C . GLU A 1 264 ? 16.110 -10.449 -17.828 1.00 89.00 264 GLU A C 1
ATOM 2235 O O . GLU A 1 264 ? 16.869 -10.854 -18.706 1.00 89.00 264 GLU A O 1
ATOM 2240 N N . HIS A 1 265 ? 16.383 -10.621 -16.530 1.00 89.81 265 HIS A N 1
ATOM 2241 C CA . HIS A 1 265 ? 17.601 -11.286 -16.056 1.00 89.81 265 HIS A CA 1
ATOM 2242 C C . HIS A 1 265 ? 17.533 -12.799 -16.280 1.00 89.81 265 HIS A C 1
ATOM 2244 O O . HIS A 1 265 ? 18.537 -13.409 -16.640 1.00 89.81 265 HIS A O 1
ATOM 2250 N N . TYR A 1 266 ? 16.360 -13.404 -16.081 1.00 89.62 266 TYR A N 1
ATOM 2251 C CA . TYR A 1 266 ? 16.135 -14.805 -16.417 1.00 89.62 266 TYR A CA 1
ATOM 2252 C C . TYR A 1 266 ? 16.305 -15.037 -17.922 1.00 89.62 266 TYR A C 1
ATOM 2254 O O . TYR A 1 266 ? 17.001 -15.965 -18.322 1.00 89.62 266 TYR A O 1
ATOM 2262 N N . LEU A 1 267 ? 15.759 -14.153 -18.763 1.00 89.31 267 LEU A N 1
ATOM 2263 C CA . LEU A 1 267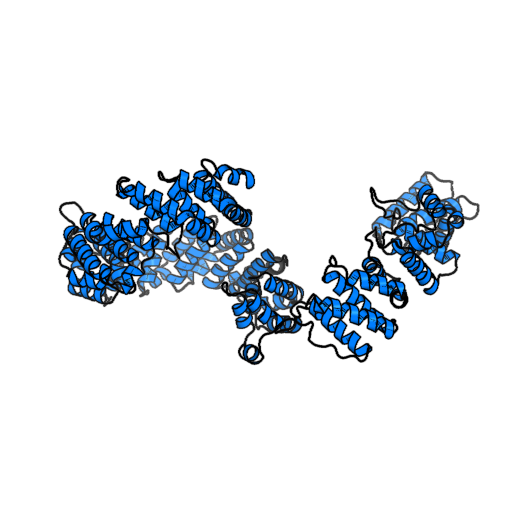 ? 15.952 -14.223 -20.209 1.00 89.31 267 LEU A CA 1
ATOM 2264 C C . LEU A 1 267 ? 17.440 -14.124 -20.576 1.00 89.31 267 LEU A C 1
ATOM 2266 O O . LEU A 1 267 ? 17.933 -14.974 -21.314 1.00 89.31 267 LEU A O 1
ATOM 2270 N N . ALA A 1 268 ? 18.170 -13.158 -20.011 1.00 90.25 268 ALA A N 1
ATOM 2271 C CA . ALA A 1 268 ? 19.615 -13.033 -20.207 1.00 90.25 268 ALA A CA 1
ATOM 2272 C C . ALA A 1 268 ? 20.361 -14.322 -19.823 1.00 90.25 268 ALA A C 1
ATOM 2274 O O . ALA A 1 268 ? 21.166 -14.822 -20.604 1.00 90.25 268 ALA A O 1
ATOM 2275 N N . PHE A 1 269 ? 20.034 -14.906 -18.667 1.00 89.81 269 PHE A N 1
ATOM 2276 C CA . PHE A 1 269 ? 20.590 -16.185 -18.227 1.00 89.81 269 PHE A CA 1
ATOM 2277 C C . PHE A 1 269 ? 20.311 -17.313 -19.231 1.00 89.81 269 PHE A C 1
ATOM 2279 O O . PHE A 1 269 ? 21.232 -18.028 -19.620 1.00 89.81 269 PHE A O 1
ATOM 2286 N N . THR A 1 270 ? 19.077 -17.433 -19.732 1.00 89.69 270 THR A N 1
ATOM 2287 C CA . THR A 1 270 ? 18.754 -18.441 -20.757 1.00 89.69 270 THR A CA 1
ATOM 2288 C C . THR A 1 270 ? 19.511 -18.216 -22.066 1.00 89.69 270 THR A C 1
ATOM 2290 O O . THR A 1 270 ? 19.922 -19.190 -22.691 1.00 89.69 270 THR A O 1
ATOM 2293 N N . ARG A 1 271 ? 19.763 -16.960 -22.469 1.00 92.88 271 ARG A N 1
ATOM 2294 C CA . ARG A 1 271 ? 20.572 -16.663 -23.664 1.00 92.88 271 ARG A CA 1
ATOM 2295 C C . ARG A 1 271 ? 22.028 -17.059 -23.480 1.00 92.88 271 ARG A C 1
ATOM 2297 O O . ARG A 1 271 ? 22.609 -17.611 -24.407 1.00 92.88 271 ARG A O 1
ATOM 2304 N N . LEU A 1 272 ? 22.592 -16.836 -22.293 1.00 91.56 272 LEU A N 1
ATOM 2305 C CA . LEU A 1 272 ? 23.942 -17.298 -21.971 1.00 91.56 272 LEU A CA 1
ATOM 2306 C C . LEU A 1 272 ? 24.046 -18.823 -22.070 1.00 91.56 272 LEU A C 1
ATOM 2308 O O . LEU A 1 272 ? 24.973 -19.297 -22.712 1.00 91.56 272 LEU A O 1
ATOM 2312 N N . ILE A 1 273 ? 23.074 -19.575 -21.536 1.00 89.69 273 ILE A N 1
ATOM 2313 C CA . ILE A 1 273 ? 23.029 -21.045 -21.681 1.00 89.69 273 ILE A CA 1
ATOM 2314 C C . ILE A 1 273 ? 22.968 -21.451 -23.158 1.00 89.69 273 ILE A C 1
ATOM 2316 O O . ILE A 1 273 ? 23.646 -22.372 -23.597 1.00 89.69 273 ILE A O 1
ATOM 2320 N N . GLN A 1 274 ? 22.135 -20.780 -23.951 1.00 91.25 274 GLN A N 1
ATOM 2321 C CA . GLN A 1 274 ? 21.993 -21.135 -25.361 1.00 91.25 274 GLN A CA 1
ATOM 2322 C C . GLN A 1 274 ? 23.273 -20.855 -26.157 1.00 91.25 274 GLN A C 1
ATOM 2324 O O . GLN A 1 274 ? 23.660 -21.680 -26.979 1.00 91.25 274 GLN A O 1
ATOM 2329 N N . ILE A 1 275 ? 23.953 -19.735 -25.892 1.00 92.38 275 ILE A N 1
ATOM 2330 C CA . ILE A 1 275 ? 25.255 -19.432 -26.501 1.00 92.38 275 ILE A CA 1
ATOM 2331 C C . ILE A 1 275 ? 26.317 -20.427 -26.024 1.00 92.38 275 ILE A C 1
ATOM 2333 O O . ILE A 1 275 ? 27.087 -20.915 -26.845 1.00 92.38 275 ILE A O 1
ATOM 2337 N N . SER A 1 276 ? 26.341 -20.774 -24.735 1.00 91.00 276 SER A N 1
ATOM 2338 C CA . SER A 1 276 ? 27.311 -21.729 -24.193 1.00 91.00 276 SER A CA 1
ATOM 2339 C C . SER A 1 276 ? 27.169 -23.102 -24.852 1.00 91.00 276 SER A C 1
ATOM 2341 O O . SER A 1 276 ? 28.169 -23.703 -25.227 1.00 91.00 276 SER A O 1
ATOM 2343 N N . ASN A 1 277 ? 25.932 -23.545 -25.101 1.00 90.62 277 ASN A N 1
ATOM 2344 C CA . ASN A 1 277 ? 25.655 -24.771 -25.849 1.00 90.62 277 ASN A CA 1
ATOM 2345 C C . ASN A 1 277 ? 26.156 -24.703 -27.301 1.00 90.62 277 ASN A C 1
ATOM 2347 O O . ASN A 1 277 ? 26.675 -25.693 -27.796 1.00 90.62 277 ASN A O 1
ATOM 2351 N N . LEU A 1 278 ? 26.034 -23.557 -27.986 1.00 91.38 278 LEU A N 1
ATOM 2352 C CA . LEU A 1 278 ? 26.579 -23.382 -29.346 1.00 91.38 278 LEU A CA 1
ATOM 2353 C C . LEU A 1 278 ? 28.117 -23.402 -29.378 1.00 91.38 278 LEU A C 1
ATOM 2355 O O . LEU A 1 278 ? 28.716 -23.763 -30.394 1.00 91.38 278 LEU A O 1
ATOM 2359 N N . LEU A 1 279 ? 28.746 -22.981 -28.281 1.00 91.88 279 LEU A N 1
ATOM 2360 C CA . LEU A 1 279 ? 30.196 -22.970 -28.102 1.00 91.88 279 LEU A CA 1
ATOM 2361 C C . LEU A 1 279 ? 30.744 -24.285 -27.534 1.00 91.88 279 LEU A C 1
ATOM 2363 O O . LEU A 1 279 ? 31.960 -24.424 -27.454 1.00 91.88 279 LEU A O 1
ATOM 2367 N N . ASP A 1 280 ? 29.879 -25.233 -27.163 1.00 90.62 280 ASP A N 1
ATOM 2368 C CA . ASP A 1 280 ? 30.245 -26.475 -26.475 1.00 90.62 280 ASP A CA 1
ATOM 2369 C C . ASP A 1 280 ? 30.957 -26.225 -25.117 1.00 90.62 280 ASP A C 1
ATOM 2371 O O . ASP A 1 280 ? 31.884 -26.940 -24.735 1.00 90.62 280 ASP A O 1
ATOM 2375 N N . ILE A 1 281 ? 30.522 -25.194 -24.372 1.00 88.12 281 ILE A N 1
ATOM 2376 C CA . ILE A 1 281 ? 31.081 -24.774 -23.070 1.00 88.12 281 ILE A CA 1
ATOM 2377 C C . ILE A 1 281 ? 30.007 -24.837 -21.971 1.00 88.12 281 ILE A C 1
ATOM 2379 O O . ILE A 1 281 ? 28.849 -24.470 -22.177 1.00 88.12 281 ILE A O 1
ATOM 2383 N N . GLU A 1 282 ? 30.399 -25.247 -20.762 1.00 84.00 282 GLU A N 1
ATOM 2384 C CA . GLU A 1 282 ? 29.524 -25.241 -19.586 1.00 84.00 282 GLU A CA 1
ATOM 2385 C C . GLU A 1 282 ? 29.434 -23.849 -18.935 1.00 84.00 282 GLU A C 1
ATOM 2387 O O . GLU A 1 282 ? 30.439 -23.193 -18.639 1.00 84.00 282 GLU A O 1
ATOM 2392 N N . LEU A 1 283 ? 28.209 -23.399 -18.664 1.00 81.50 283 LEU A N 1
ATOM 2393 C CA . LEU A 1 283 ? 27.944 -22.150 -17.961 1.00 81.50 283 LEU A CA 1
ATOM 2394 C C . LEU A 1 283 ? 28.002 -22.371 -16.432 1.00 81.50 283 LEU A C 1
ATOM 2396 O O . LEU A 1 283 ? 27.101 -22.962 -15.844 1.00 81.50 283 LEU A O 1
ATOM 2400 N N . LYS A 1 284 ? 29.045 -21.852 -15.771 1.00 71.31 284 LYS A N 1
ATOM 2401 C CA . LYS A 1 284 ? 29.262 -21.990 -14.313 1.00 71.31 284 LYS A CA 1
ATOM 2402 C C . LYS A 1 284 ? 28.267 -21.175 -13.482 1.00 71.31 284 LYS A C 1
ATOM 2404 O O . LYS A 1 284 ? 28.112 -19.999 -13.736 1.00 71.31 284 LYS A O 1
ATOM 2409 N N . GLU A 1 285 ? 27.708 -21.693 -12.391 1.00 68.06 285 GLU A N 1
ATOM 2410 C CA . GLU A 1 285 ? 26.677 -20.997 -11.578 1.00 68.06 285 GLU A CA 1
ATOM 2411 C C . GLU A 1 285 ? 27.121 -19.700 -10.843 1.00 68.06 285 GLU A C 1
ATOM 2413 O O . GLU A 1 285 ? 26.316 -19.037 -10.187 1.00 68.06 285 GLU A O 1
ATOM 2418 N N . GLU A 1 286 ? 28.390 -19.295 -10.942 1.00 70.25 286 GLU A N 1
ATOM 2419 C CA . GLU A 1 286 ? 29.026 -18.241 -10.130 1.00 70.25 286 GLU A CA 1
ATOM 2420 C C . GLU A 1 286 ? 28.453 -16.812 -10.290 1.00 70.25 286 GLU A C 1
ATOM 2422 O O . GLU A 1 286 ? 28.670 -15.957 -9.426 1.00 70.25 286 GLU A O 1
ATOM 2427 N N . PHE A 1 287 ? 27.689 -16.539 -11.351 1.00 69.56 287 PHE A N 1
ATOM 2428 C CA . PHE A 1 287 ? 27.037 -15.240 -11.608 1.00 69.56 287 PHE A CA 1
ATOM 2429 C C . PHE A 1 287 ? 25.573 -15.176 -11.106 1.00 69.56 287 PHE A C 1
ATOM 2431 O O . PHE A 1 287 ? 24.891 -14.159 -11.293 1.00 69.56 287 PHE A O 1
ATOM 2438 N N . ILE A 1 288 ? 25.078 -16.241 -10.458 1.00 64.19 288 ILE A N 1
ATOM 2439 C CA . ILE A 1 288 ? 23.759 -16.295 -9.808 1.00 64.19 288 ILE A CA 1
ATOM 2440 C C . ILE A 1 288 ? 23.870 -15.763 -8.364 1.00 64.19 288 ILE A C 1
ATOM 2442 O O . ILE A 1 288 ? 24.883 -15.915 -7.675 1.00 64.19 288 ILE A O 1
ATOM 2446 N N . ALA A 1 289 ? 22.833 -15.068 -7.895 1.00 64.38 289 ALA A N 1
ATOM 2447 C CA . ALA A 1 289 ? 22.764 -14.531 -6.536 1.00 64.38 289 ALA A CA 1
ATOM 2448 C C . ALA A 1 289 ? 22.435 -15.602 -5.470 1.00 64.38 289 ALA A C 1
ATOM 2450 O O . ALA A 1 289 ? 21.886 -16.658 -5.768 1.00 64.38 289 ALA A O 1
ATOM 2451 N N . VAL A 1 290 ? 22.766 -15.316 -4.205 1.00 67.25 290 VAL A N 1
ATOM 2452 C CA . VAL A 1 290 ? 22.631 -16.247 -3.065 1.00 67.25 290 VAL A CA 1
ATOM 2453 C C . VAL A 1 290 ? 21.166 -16.650 -2.826 1.00 67.25 290 VAL A C 1
ATOM 2455 O O . VAL A 1 290 ? 20.288 -15.792 -2.740 1.00 67.25 290 VAL A O 1
ATOM 2458 N N . VAL A 1 291 ? 20.915 -17.954 -2.651 1.00 72.00 291 VAL A N 1
ATOM 2459 C CA . VAL A 1 291 ? 19.578 -18.556 -2.465 1.00 72.00 291 VAL A CA 1
ATOM 2460 C C . VAL A 1 291 ? 19.353 -19.107 -1.045 1.00 72.00 291 VAL A C 1
ATOM 2462 O O . VAL A 1 291 ? 20.267 -19.153 -0.217 1.00 72.00 291 VAL A O 1
ATOM 2465 N N . LEU A 1 292 ? 18.120 -19.521 -0.728 1.00 66.00 292 LEU A N 1
ATOM 2466 C CA . LEU A 1 292 ? 17.816 -20.304 0.476 1.00 66.00 292 LEU A CA 1
ATOM 2467 C C . LEU A 1 292 ? 18.462 -21.696 0.410 1.00 66.00 292 LEU A C 1
ATOM 2469 O O . LEU A 1 292 ? 18.612 -22.281 -0.664 1.00 66.00 292 LEU A O 1
ATOM 2473 N N . ARG A 1 293 ? 18.797 -22.261 1.575 1.00 71.75 293 ARG A N 1
ATOM 2474 C CA . ARG A 1 293 ? 19.323 -23.633 1.665 1.00 71.75 293 ARG A CA 1
ATOM 2475 C C . ARG A 1 293 ? 18.233 -24.643 1.284 1.00 71.75 293 ARG A C 1
ATOM 2477 O O . ARG A 1 293 ? 17.044 -24.394 1.479 1.00 71.75 293 ARG A O 1
ATOM 2484 N N . LYS A 1 294 ? 18.623 -25.821 0.777 1.00 71.12 294 LYS A N 1
ATOM 2485 C CA . LYS A 1 294 ? 17.683 -26.853 0.287 1.00 71.12 294 LYS A CA 1
ATOM 2486 C C . LYS A 1 294 ? 16.629 -27.246 1.336 1.00 71.12 294 LYS A C 1
ATOM 2488 O O . LYS A 1 294 ? 15.457 -27.353 0.996 1.00 71.12 294 LYS A O 1
ATOM 2493 N N . ASN A 1 295 ? 17.031 -27.364 2.603 1.00 69.94 295 ASN A N 1
ATOM 2494 C CA . ASN A 1 295 ? 16.151 -27.639 3.745 1.00 69.94 295 ASN A CA 1
ATOM 2495 C C . ASN A 1 295 ? 15.189 -26.478 4.084 1.00 69.94 295 ASN A C 1
ATOM 2497 O O . ASN A 1 295 ? 14.059 -26.709 4.504 1.00 69.94 295 ASN A O 1
ATOM 2501 N N . GLU A 1 296 ? 15.611 -25.225 3.892 1.00 66.06 296 GLU A N 1
ATOM 2502 C CA . GLU A 1 296 ? 14.750 -24.047 4.065 1.00 66.06 296 GLU A CA 1
ATOM 2503 C C . GLU A 1 296 ? 13.686 -23.980 2.961 1.00 66.06 296 GLU A C 1
ATOM 2505 O O . GLU A 1 296 ? 12.537 -23.650 3.250 1.00 66.06 296 GLU A O 1
ATOM 2510 N N . LYS A 1 297 ? 14.054 -24.343 1.721 1.00 67.62 297 LYS A N 1
ATOM 2511 C CA . LYS A 1 297 ? 13.150 -24.394 0.561 1.00 67.62 297 LYS A CA 1
ATOM 2512 C C . LYS A 1 297 ? 12.090 -25.493 0.713 1.00 67.62 297 LYS A C 1
ATOM 2514 O O . LYS A 1 297 ? 10.916 -25.219 0.478 1.00 67.62 297 LYS A O 1
ATOM 2519 N N . THR A 1 298 ? 12.472 -26.691 1.169 1.00 60.56 298 THR A N 1
ATOM 2520 C CA . THR A 1 298 ? 11.543 -27.817 1.413 1.00 60.56 298 THR A CA 1
ATOM 2521 C C . THR A 1 298 ? 10.567 -27.578 2.565 1.00 60.56 298 THR A C 1
ATOM 2523 O O . THR A 1 298 ? 9.499 -28.172 2.575 1.00 60.56 298 THR A O 1
ATOM 2526 N N . ASN A 1 299 ? 10.895 -26.696 3.516 1.00 59.97 299 ASN A N 1
ATOM 2527 C CA . ASN A 1 299 ? 10.009 -26.344 4.635 1.00 59.97 299 ASN A CA 1
ATOM 2528 C C . ASN A 1 299 ? 8.960 -25.272 4.276 1.00 59.97 299 ASN A C 1
ATOM 2530 O O . ASN A 1 299 ? 8.195 -24.849 5.141 1.00 59.97 299 ASN A O 1
ATOM 2534 N N . THR A 1 300 ? 8.933 -24.793 3.030 1.00 60.00 300 THR A N 1
ATOM 2535 C CA . THR A 1 300 ? 7.952 -23.816 2.532 1.00 60.00 300 THR A CA 1
ATOM 2536 C C . THR A 1 300 ? 6.997 -24.490 1.561 1.00 60.00 300 THR A C 1
ATOM 2538 O O . THR A 1 300 ? 7.299 -24.629 0.381 1.00 60.00 300 THR A O 1
ATOM 2541 N N . ASN A 1 301 ? 5.827 -24.890 2.063 1.00 59.28 301 ASN A N 1
ATOM 2542 C CA . ASN A 1 301 ? 4.855 -25.659 1.280 1.00 59.28 301 ASN A CA 1
ATOM 2543 C C . ASN A 1 301 ? 3.859 -24.792 0.493 1.00 59.28 301 ASN A C 1
ATOM 2545 O O . ASN A 1 301 ? 3.153 -25.320 -0.361 1.00 59.28 301 ASN A O 1
ATOM 2549 N N . SER A 1 302 ? 3.762 -23.479 0.751 1.00 80.94 302 SER A N 1
ATOM 2550 C CA . SER A 1 302 ? 2.809 -22.617 0.035 1.00 80.94 302 SER A CA 1
ATOM 2551 C C . SER A 1 302 ? 3.382 -21.259 -0.368 1.00 80.94 302 SER A C 1
ATOM 2553 O O . SER A 1 302 ? 4.084 -20.593 0.397 1.00 80.94 302 SER A O 1
ATOM 2555 N N . ILE A 1 303 ? 3.006 -20.810 -1.568 1.00 85.75 303 ILE A N 1
ATOM 2556 C CA . ILE A 1 303 ? 3.313 -19.472 -2.092 1.00 85.75 303 ILE A CA 1
ATOM 2557 C C . ILE A 1 303 ? 2.793 -18.355 -1.177 1.00 85.75 303 ILE A C 1
ATOM 2559 O O . ILE A 1 303 ? 3.452 -17.334 -1.009 1.00 85.75 303 ILE A O 1
ATOM 2563 N N . VAL A 1 304 ? 1.652 -18.573 -0.515 1.00 84.19 304 VAL A N 1
ATOM 2564 C CA . VAL A 1 304 ? 1.067 -17.616 0.433 1.00 84.19 304 VAL A CA 1
ATOM 2565 C C . VAL A 1 304 ? 2.024 -17.369 1.599 1.00 84.19 304 VAL A C 1
ATOM 2567 O O . VAL A 1 304 ? 2.301 -16.218 1.939 1.00 84.19 304 VAL A O 1
ATOM 2570 N N . GLU A 1 305 ? 2.593 -18.434 2.166 1.00 83.38 305 GLU A N 1
ATOM 2571 C CA . GLU A 1 305 ? 3.564 -18.326 3.253 1.00 83.38 305 GLU A CA 1
ATOM 2572 C C . GLU A 1 305 ? 4.858 -17.636 2.802 1.00 83.38 305 GLU A C 1
ATOM 2574 O O . GLU A 1 305 ? 5.390 -16.798 3.532 1.00 83.38 305 GLU A O 1
ATOM 2579 N N . LEU A 1 306 ? 5.337 -17.924 1.587 1.00 86.56 306 LEU A N 1
ATOM 2580 C CA . LEU A 1 306 ? 6.497 -17.240 1.004 1.00 86.56 306 LEU A CA 1
ATOM 2581 C C . LEU A 1 306 ? 6.254 -15.732 0.884 1.00 86.56 306 LEU A C 1
ATOM 2583 O O . LEU A 1 306 ? 7.075 -14.940 1.348 1.00 86.56 306 LEU A O 1
ATOM 2587 N N . THR A 1 307 ? 5.108 -15.329 0.332 1.00 88.06 307 THR A N 1
ATOM 2588 C CA . THR A 1 307 ? 4.764 -13.910 0.180 1.00 88.06 307 THR A CA 1
ATOM 2589 C C . THR A 1 307 ? 4.583 -13.206 1.530 1.00 88.06 307 THR A C 1
ATOM 2591 O O . THR A 1 307 ? 5.075 -12.095 1.710 1.00 88.06 307 THR A O 1
ATOM 2594 N N . LEU A 1 308 ? 4.009 -13.884 2.531 1.00 85.88 308 LEU A N 1
ATOM 2595 C CA . LEU A 1 308 ? 3.905 -13.360 3.899 1.00 85.88 308 LEU A CA 1
ATOM 2596 C C . LEU A 1 308 ? 5.270 -13.229 4.588 1.00 85.88 308 LEU A C 1
ATOM 2598 O O . LEU A 1 308 ? 5.498 -12.308 5.371 1.00 85.88 308 LEU A O 1
ATOM 2602 N N . ARG A 1 309 ? 6.207 -14.148 4.328 1.00 82.06 309 ARG A N 1
ATOM 2603 C CA . ARG A 1 309 ? 7.578 -14.053 4.855 1.00 82.06 309 ARG A CA 1
ATOM 2604 C C . ARG A 1 309 ? 8.329 -12.853 4.271 1.00 82.06 309 ARG A C 1
ATOM 2606 O O . ARG A 1 309 ? 9.195 -12.323 4.965 1.00 82.06 309 ARG A O 1
ATOM 2613 N N . ILE A 1 310 ? 7.994 -12.433 3.049 1.00 84.94 310 ILE A N 1
ATOM 2614 C CA . ILE A 1 310 ? 8.539 -11.230 2.401 1.00 84.94 310 ILE A CA 1
ATOM 2615 C C . ILE A 1 310 ? 7.948 -9.951 3.017 1.00 84.94 310 ILE A C 1
ATOM 2617 O O . ILE A 1 310 ? 8.685 -8.997 3.245 1.00 84.94 310 ILE A O 1
ATOM 2621 N N . SER A 1 311 ? 6.653 -9.934 3.347 1.00 82.94 311 SER A N 1
ATOM 2622 C CA . SER A 1 311 ? 5.948 -8.721 3.789 1.00 82.94 311 SER A CA 1
ATOM 2623 C C . SER A 1 311 ? 6.164 -8.308 5.251 1.00 82.94 311 SER A C 1
ATOM 2625 O O . SER A 1 311 ? 5.782 -7.203 5.655 1.00 82.94 311 SER A O 1
ATOM 2627 N N . ARG A 1 312 ? 6.786 -9.162 6.076 1.00 77.88 312 ARG A N 1
ATOM 2628 C CA . ARG A 1 312 ? 7.052 -8.859 7.493 1.00 77.88 312 ARG A CA 1
ATOM 2629 C C . ARG A 1 312 ? 8.035 -7.690 7.637 1.00 77.88 312 ARG A C 1
ATOM 2631 O O . ARG A 1 312 ? 9.226 -7.834 7.380 1.00 77.88 312 ARG A O 1
ATOM 2638 N N . LYS A 1 313 ? 7.528 -6.564 8.161 1.00 53.41 313 LYS A N 1
ATOM 2639 C CA . LYS A 1 313 ? 8.207 -5.259 8.332 1.00 53.41 313 LYS A CA 1
ATOM 2640 C C . LYS A 1 313 ? 9.542 -5.261 9.102 1.00 53.41 313 LYS A C 1
ATOM 2642 O O . LYS A 1 313 ? 10.209 -4.236 9.115 1.00 53.41 313 LYS A O 1
ATOM 2647 N N . SER A 1 314 ? 9.925 -6.357 9.757 1.00 51.22 314 SER A N 1
ATOM 2648 C CA . SER A 1 314 ? 11.111 -6.446 10.622 1.00 51.22 314 SER A CA 1
ATOM 2649 C C . SER A 1 314 ? 12.326 -7.123 9.975 1.00 51.22 314 SER A C 1
ATOM 2651 O O . SER A 1 314 ? 13.285 -7.417 10.684 1.00 51.22 314 SER A O 1
ATOM 2653 N N . ARG A 1 315 ? 12.277 -7.478 8.684 1.00 61.84 315 ARG A N 1
ATOM 2654 C CA . ARG A 1 315 ? 13.350 -8.256 8.043 1.00 61.84 315 ARG A CA 1
ATOM 2655 C C . ARG A 1 315 ? 14.324 -7.385 7.263 1.00 61.84 315 ARG A C 1
ATOM 2657 O O . ARG A 1 315 ? 13.923 -6.486 6.532 1.00 61.84 315 ARG A O 1
ATOM 2664 N N . GLU A 1 316 ? 15.600 -7.727 7.393 1.00 69.12 316 GLU A N 1
ATOM 2665 C CA . GLU A 1 316 ? 16.690 -7.165 6.602 1.00 69.12 316 GLU A CA 1
ATOM 2666 C C . GLU A 1 316 ? 16.510 -7.496 5.114 1.00 69.12 316 GLU A C 1
ATOM 2668 O O . GLU A 1 316 ? 16.075 -8.600 4.756 1.00 69.12 316 GLU A O 1
ATOM 2673 N N . SER A 1 317 ? 16.879 -6.555 4.239 1.00 75.25 317 SER A N 1
ATOM 2674 C CA . SER A 1 317 ? 16.749 -6.680 2.779 1.00 75.25 317 SER A CA 1
ATOM 2675 C C . SER A 1 317 ? 17.398 -7.952 2.223 1.00 75.25 317 SER A C 1
ATOM 2677 O O . SER A 1 317 ? 16.897 -8.537 1.264 1.00 75.25 317 SER A O 1
ATOM 2679 N N . GLU A 1 318 ? 18.467 -8.434 2.858 1.00 79.19 318 GLU A N 1
ATOM 2680 C CA . GLU A 1 318 ? 19.168 -9.658 2.469 1.00 79.19 318 GLU A CA 1
ATOM 2681 C C . GLU A 1 318 ? 18.295 -10.916 2.609 1.00 79.19 318 GLU A C 1
ATOM 2683 O O . GLU A 1 318 ? 18.297 -11.780 1.732 1.00 79.19 318 GLU A O 1
ATOM 2688 N N . THR A 1 319 ? 17.470 -11.008 3.658 1.00 79.69 319 THR A N 1
ATOM 2689 C CA . THR A 1 319 ? 16.558 -12.152 3.834 1.00 79.69 319 THR A CA 1
ATOM 2690 C C . THR A 1 319 ? 15.479 -12.169 2.752 1.00 79.69 319 THR A C 1
ATOM 2692 O O . THR A 1 319 ? 15.128 -13.235 2.246 1.00 79.69 319 THR A O 1
ATOM 2695 N N . ILE A 1 320 ? 14.962 -10.995 2.377 1.00 82.56 320 ILE A N 1
ATOM 2696 C CA . ILE A 1 320 ? 13.985 -10.861 1.289 1.00 82.56 320 ILE A CA 1
ATOM 2697 C C . ILE A 1 320 ? 14.622 -11.301 -0.033 1.00 82.56 320 ILE A C 1
ATOM 2699 O O . ILE A 1 320 ? 14.049 -12.129 -0.740 1.00 82.56 320 ILE A O 1
ATOM 2703 N N . LEU A 1 321 ? 15.830 -10.815 -0.331 1.00 82.38 321 LEU A N 1
ATOM 2704 C CA . LEU A 1 321 ? 16.570 -11.182 -1.538 1.00 82.38 321 LEU A CA 1
ATOM 2705 C C . LEU A 1 321 ? 16.846 -12.686 -1.615 1.00 82.38 321 LEU A C 1
ATOM 2707 O O . LEU A 1 321 ? 16.567 -13.287 -2.649 1.00 82.38 321 LEU A O 1
ATOM 2711 N N . ARG A 1 322 ? 17.292 -13.327 -0.526 1.00 83.75 322 ARG A N 1
ATOM 2712 C CA . ARG A 1 322 ? 17.507 -14.788 -0.491 1.00 83.75 322 ARG A CA 1
ATOM 2713 C C . ARG A 1 322 ? 16.245 -15.574 -0.851 1.00 83.75 322 ARG A C 1
ATOM 2715 O O . ARG A 1 322 ? 16.322 -16.546 -1.605 1.00 83.75 322 ARG A O 1
ATOM 2722 N N . ILE A 1 323 ? 15.080 -15.156 -0.342 1.00 86.12 323 ILE A N 1
ATOM 2723 C CA . ILE A 1 323 ? 13.792 -15.782 -0.685 1.00 86.12 323 ILE A CA 1
ATOM 2724 C C . ILE A 1 323 ? 13.491 -15.584 -2.173 1.00 86.12 323 ILE A C 1
ATOM 2726 O O . ILE A 1 323 ? 13.209 -16.559 -2.867 1.00 86.12 323 ILE A O 1
ATOM 2730 N N . LEU A 1 324 ? 13.580 -14.346 -2.669 1.00 87.56 324 LEU A N 1
ATOM 2731 C CA . LEU A 1 324 ? 13.288 -14.022 -4.067 1.00 87.56 324 LEU A CA 1
ATOM 2732 C C . LEU A 1 324 ? 14.183 -14.815 -5.029 1.00 87.56 324 LEU A C 1
ATOM 2734 O O . LEU A 1 324 ? 13.668 -15.420 -5.964 1.00 87.56 324 LEU A O 1
ATOM 2738 N N . HIS A 1 325 ? 15.490 -14.889 -4.760 1.00 86.06 325 HIS A N 1
ATOM 2739 C CA . HIS A 1 325 ? 16.466 -15.615 -5.581 1.00 86.06 325 HIS A CA 1
ATOM 2740 C C . HIS A 1 325 ? 16.279 -17.135 -5.594 1.00 86.06 325 HIS A C 1
ATOM 2742 O O . HIS A 1 325 ? 16.796 -17.798 -6.487 1.00 86.06 325 HIS A O 1
ATOM 2748 N N . SER A 1 326 ? 15.532 -17.705 -4.645 1.00 85.00 326 SER A N 1
ATOM 2749 C CA . SER A 1 326 ? 15.348 -19.161 -4.547 1.00 85.00 326 SER A CA 1
ATOM 2750 C C . SER A 1 326 ? 14.496 -19.765 -5.666 1.00 85.00 326 SER A C 1
ATOM 2752 O O . SER A 1 326 ? 14.448 -20.994 -5.801 1.00 85.00 326 SER A O 1
ATOM 2754 N N . PHE A 1 327 ? 13.812 -18.921 -6.435 1.00 87.50 327 PHE A N 1
ATOM 2755 C CA . PHE A 1 327 ? 12.920 -19.304 -7.520 1.00 87.50 327 PHE A CA 1
ATOM 2756 C C . PHE A 1 327 ? 13.157 -18.394 -8.725 1.00 87.50 327 PHE A C 1
ATOM 2758 O O . PHE A 1 327 ? 13.419 -17.196 -8.578 1.00 87.50 327 PHE A O 1
ATOM 2765 N N . THR A 1 328 ? 13.063 -18.964 -9.922 1.00 90.06 328 THR A N 1
ATOM 2766 C CA . THR A 1 328 ? 13.159 -18.193 -11.165 1.00 90.06 328 THR A CA 1
ATOM 2767 C C . THR A 1 328 ? 11.871 -17.407 -11.413 1.00 90.06 328 THR A C 1
ATOM 2769 O O . THR A 1 328 ? 10.837 -17.657 -10.789 1.00 90.06 328 THR A O 1
ATOM 2772 N N . PHE A 1 329 ? 11.903 -16.439 -12.327 1.00 93.31 329 PHE A N 1
ATOM 2773 C CA . PHE A 1 329 ? 10.703 -15.694 -12.698 1.00 93.31 329 PHE A CA 1
ATOM 2774 C C . PHE A 1 329 ? 9.558 -16.610 -13.187 1.00 93.31 329 PHE A C 1
ATOM 2776 O O . PHE A 1 329 ? 8.445 -16.454 -12.679 1.00 93.31 329 PHE A O 1
ATOM 2783 N N . PRO A 1 330 ? 9.787 -17.605 -14.075 1.00 93.19 330 PRO A N 1
ATOM 2784 C CA . PRO A 1 330 ? 8.747 -18.569 -14.442 1.00 93.19 330 PRO A CA 1
ATOM 2785 C C . PRO A 1 330 ? 8.187 -19.361 -13.257 1.00 93.19 330 PRO A C 1
ATOM 2787 O O . PRO A 1 330 ? 6.977 -19.572 -13.199 1.00 93.19 330 PRO A O 1
ATOM 2790 N N . ASP A 1 331 ? 9.030 -19.758 -12.297 1.00 92.25 331 ASP A N 1
ATOM 2791 C CA . ASP A 1 331 ? 8.571 -20.453 -11.088 1.00 92.25 331 ASP A CA 1
ATOM 2792 C C . ASP A 1 331 ? 7.625 -19.562 -10.277 1.00 92.25 331 ASP A C 1
ATOM 2794 O O . ASP A 1 331 ? 6.539 -19.996 -9.891 1.00 92.25 331 ASP A O 1
ATOM 2798 N N . TRP A 1 332 ? 8.009 -18.300 -10.047 1.00 94.19 332 TRP A N 1
ATOM 2799 C CA . TRP A 1 332 ? 7.166 -17.320 -9.359 1.00 94.19 332 TRP A CA 1
ATOM 2800 C C . TRP A 1 332 ? 5.841 -17.096 -10.083 1.00 94.19 332 TRP A C 1
ATOM 2802 O O . TRP A 1 332 ? 4.787 -17.105 -9.445 1.00 94.19 332 TRP A O 1
ATOM 2812 N N . LEU A 1 333 ? 5.883 -16.921 -11.405 1.00 95.06 333 LEU A N 1
ATOM 2813 C CA . LEU A 1 333 ? 4.688 -16.718 -12.217 1.00 95.06 333 LEU A CA 1
ATOM 2814 C C . LEU A 1 333 ? 3.748 -17.918 -12.119 1.00 95.06 333 LEU A C 1
ATOM 2816 O O . LEU A 1 333 ? 2.563 -17.739 -11.841 1.00 95.06 333 LEU A O 1
ATOM 2820 N N . LYS A 1 334 ? 4.282 -19.131 -12.272 1.00 93.06 334 LYS A N 1
ATOM 2821 C CA . LYS A 1 334 ? 3.514 -20.371 -12.166 1.00 93.06 334 LYS A CA 1
ATOM 2822 C C . LYS A 1 334 ? 2.887 -20.526 -10.781 1.00 93.06 334 LYS A C 1
ATOM 2824 O O . LYS A 1 334 ? 1.677 -20.688 -10.683 1.00 93.06 334 LYS A O 1
ATOM 2829 N N . MET A 1 335 ? 3.675 -20.382 -9.713 1.00 93.19 335 MET A N 1
ATOM 2830 C CA . MET A 1 335 ? 3.179 -20.488 -8.334 1.00 93.19 335 MET A CA 1
ATOM 2831 C C . MET A 1 335 ? 2.045 -19.500 -8.026 1.00 93.19 335 MET A C 1
ATOM 2833 O O . MET A 1 335 ? 1.155 -19.822 -7.242 1.00 93.19 335 MET A O 1
ATOM 2837 N N . ILE A 1 336 ? 2.073 -18.301 -8.617 1.00 93.88 336 ILE A N 1
ATOM 2838 C CA . ILE A 1 336 ? 1.024 -17.291 -8.441 1.00 93.88 336 ILE A CA 1
ATOM 2839 C C . ILE A 1 336 ? -0.203 -17.600 -9.305 1.00 93.88 336 ILE A C 1
ATOM 2841 O O . ILE A 1 336 ? -1.321 -17.526 -8.802 1.00 93.88 336 ILE A O 1
ATOM 2845 N N . VAL A 1 337 ? -0.025 -17.941 -10.583 1.00 91.50 337 VAL A N 1
ATOM 2846 C CA . VAL A 1 337 ? -1.135 -18.198 -11.520 1.00 91.50 337 VAL A CA 1
ATOM 2847 C C . VAL A 1 337 ? -1.888 -19.490 -11.185 1.00 91.50 337 VAL A C 1
ATOM 2849 O O . VAL A 1 337 ? -3.097 -19.550 -11.409 1.00 91.50 337 VAL A O 1
ATOM 2852 N N . ASP A 1 338 ? -1.209 -20.477 -10.596 1.00 91.38 338 ASP A N 1
ATOM 2853 C CA . ASP A 1 338 ? -1.796 -21.755 -10.170 1.00 91.38 338 ASP A CA 1
ATOM 2854 C C . ASP A 1 338 ? -2.637 -21.635 -8.879 1.00 91.38 338 ASP A C 1
ATOM 2856 O O . ASP A 1 338 ? -3.268 -22.603 -8.446 1.00 91.38 338 ASP A O 1
ATOM 2860 N N . LEU A 1 339 ? -2.692 -20.454 -8.247 1.00 91.44 339 LEU A N 1
ATOM 2861 C CA . LEU A 1 339 ? -3.578 -20.221 -7.108 1.00 91.44 339 LEU A CA 1
ATOM 2862 C C . LEU A 1 339 ? -5.061 -20.341 -7.520 1.00 91.44 339 LEU A C 1
ATOM 2864 O O . LEU A 1 339 ? -5.471 -19.840 -8.566 1.00 91.44 339 LEU A O 1
ATOM 2868 N N . PRO A 1 340 ? -5.918 -20.935 -6.668 1.00 87.00 340 PRO A N 1
ATOM 2869 C CA . PRO A 1 340 ? -7.225 -21.445 -7.089 1.00 87.00 340 PRO A CA 1
ATOM 2870 C C . PRO A 1 340 ? -8.261 -20.364 -7.419 1.00 87.00 340 PRO A C 1
ATOM 2872 O O . PRO A 1 340 ? -9.211 -20.624 -8.155 1.00 87.00 340 PRO A O 1
ATOM 2875 N N . ARG A 1 341 ? -8.150 -19.168 -6.827 1.00 90.12 341 ARG A N 1
ATOM 2876 C CA . ARG A 1 341 ? -9.116 -18.074 -7.010 1.00 90.12 341 ARG A CA 1
ATOM 2877 C C . ARG A 1 341 ? -8.417 -16.721 -7.023 1.00 90.12 341 ARG A C 1
ATOM 2879 O O . ARG A 1 341 ? -7.402 -16.532 -6.354 1.00 90.12 341 ARG A O 1
ATOM 2886 N N . LEU A 1 342 ? -9.038 -15.745 -7.690 1.00 93.38 342 LEU A N 1
ATOM 2887 C CA . LEU A 1 342 ? -8.529 -14.373 -7.777 1.00 93.38 342 LEU A CA 1
ATOM 2888 C C . LEU A 1 342 ? -8.168 -13.753 -6.409 1.00 93.38 342 LEU A C 1
ATOM 2890 O O . LEU A 1 342 ? -7.099 -13.157 -6.326 1.00 93.38 342 LEU A O 1
ATOM 2894 N N . PRO A 1 343 ? -8.946 -13.918 -5.316 1.00 93.25 343 PRO A N 1
ATOM 2895 C CA . PRO A 1 343 ? -8.560 -13.384 -4.010 1.00 93.25 343 PRO A CA 1
ATOM 2896 C C . PRO A 1 343 ? -7.224 -13.915 -3.491 1.00 93.25 343 PRO A C 1
ATOM 2898 O O . PRO A 1 343 ? -6.487 -13.170 -2.851 1.00 93.25 343 PRO A O 1
ATOM 2901 N N . ASN A 1 344 ? -6.886 -15.178 -3.769 1.00 91.50 344 ASN A N 1
ATOM 2902 C CA . ASN A 1 344 ? -5.594 -15.746 -3.390 1.00 91.50 344 ASN A CA 1
ATOM 2903 C C . ASN A 1 344 ? -4.463 -15.065 -4.169 1.00 91.50 344 ASN A C 1
ATOM 2905 O O . ASN A 1 344 ? -3.493 -14.622 -3.559 1.00 91.50 344 ASN A O 1
ATOM 2909 N N . ILE A 1 345 ? -4.645 -14.908 -5.483 1.00 94.12 345 ILE A N 1
ATOM 2910 C CA . ILE A 1 345 ? -3.700 -14.224 -6.374 1.00 94.12 345 ILE A CA 1
ATOM 2911 C C . ILE A 1 345 ? -3.475 -12.785 -5.898 1.00 94.12 345 ILE A C 1
ATOM 2913 O O . ILE A 1 345 ? -2.345 -12.386 -5.625 1.00 94.12 345 ILE A O 1
ATOM 2917 N N . THR A 1 346 ? -4.546 -12.005 -5.733 1.00 94.38 346 THR A N 1
ATOM 2918 C CA . THR A 1 346 ? -4.445 -10.579 -5.391 1.00 94.38 346 THR A CA 1
ATOM 2919 C C . THR A 1 346 ? -3.869 -10.342 -4.000 1.00 94.38 346 THR A C 1
ATOM 2921 O O . THR A 1 346 ? -3.125 -9.383 -3.818 1.00 94.38 346 THR A O 1
ATOM 2924 N N . ASN A 1 347 ? -4.155 -11.217 -3.027 1.00 92.62 347 ASN A N 1
ATOM 2925 C CA . ASN A 1 347 ? -3.540 -11.119 -1.702 1.00 92.62 347 ASN A CA 1
ATOM 2926 C C . ASN A 1 347 ? -2.031 -11.385 -1.785 1.00 92.62 347 ASN A C 1
ATOM 2928 O O . ASN A 1 347 ? -1.257 -10.553 -1.326 1.00 92.62 347 ASN A O 1
ATOM 2932 N N . SER A 1 348 ? -1.602 -12.482 -2.424 1.00 93.25 348 SER A N 1
ATOM 2933 C CA . SER A 1 348 ? -0.174 -12.798 -2.584 1.00 93.25 348 SER A CA 1
ATOM 2934 C C . SER A 1 348 ? 0.590 -11.698 -3.325 1.00 93.25 348 SER A C 1
ATOM 2936 O O . SER A 1 348 ? 1.693 -11.337 -2.922 1.00 93.25 348 SER A O 1
ATOM 2938 N N . LEU A 1 349 ? -0.009 -11.104 -4.358 1.00 94.69 349 LEU A N 1
ATOM 2939 C CA . LEU A 1 349 ? 0.573 -9.955 -5.056 1.00 94.69 349 LEU A CA 1
ATOM 2940 C C . LEU A 1 349 ? 0.651 -8.709 -4.160 1.00 94.69 349 LEU A C 1
ATOM 2942 O O . LEU A 1 349 ? 1.643 -7.982 -4.202 1.00 94.69 349 LEU A O 1
ATOM 2946 N N . SER A 1 350 ? -0.358 -8.466 -3.320 1.00 92.38 350 SER A N 1
ATOM 2947 C CA . SER A 1 350 ? -0.344 -7.338 -2.384 1.00 92.38 350 SER A CA 1
ATOM 2948 C C . SER A 1 350 ? 0.741 -7.486 -1.313 1.00 92.38 350 SER A C 1
ATOM 2950 O O . SER A 1 350 ? 1.351 -6.491 -0.927 1.00 92.38 350 SER A O 1
ATOM 2952 N N . GLU A 1 351 ? 1.035 -8.705 -0.857 1.00 91.25 351 GLU A N 1
ATOM 2953 C CA . GLU A 1 351 ? 2.139 -8.962 0.081 1.00 91.25 351 GLU A CA 1
ATOM 2954 C C . GLU A 1 351 ? 3.515 -8.630 -0.537 1.00 91.25 351 GLU A C 1
ATOM 2956 O O . GLU A 1 351 ? 4.418 -8.143 0.151 1.00 91.25 351 GLU A O 1
ATOM 2961 N N . LEU A 1 352 ? 3.668 -8.797 -1.857 1.00 91.25 352 LEU A N 1
ATOM 2962 C CA . LEU A 1 352 ? 4.876 -8.398 -2.596 1.00 91.25 352 LEU A CA 1
ATOM 2963 C C . LEU A 1 352 ? 5.001 -6.873 -2.782 1.00 91.25 352 LEU A C 1
ATOM 2965 O O . LEU A 1 352 ? 6.053 -6.384 -3.191 1.00 91.25 352 LEU A O 1
ATOM 2969 N N . ASN A 1 353 ? 3.971 -6.093 -2.443 1.00 89.81 353 ASN A N 1
ATOM 2970 C CA . ASN A 1 353 ? 3.961 -4.632 -2.583 1.00 89.81 353 ASN A CA 1
ATOM 2971 C C . ASN A 1 353 ? 4.648 -3.896 -1.407 1.00 89.81 353 ASN A C 1
ATOM 2973 O O . ASN A 1 353 ? 4.349 -2.734 -1.121 1.00 89.81 353 ASN A O 1
ATOM 2977 N N . THR A 1 354 ? 5.559 -4.561 -0.694 1.00 84.50 354 THR A N 1
ATOM 2978 C CA . THR A 1 354 ? 6.091 -4.099 0.600 1.00 84.50 354 THR A CA 1
ATOM 2979 C C . THR A 1 354 ? 7.521 -3.559 0.552 1.00 84.50 354 THR A C 1
ATOM 2981 O O . THR A 1 354 ? 7.788 -2.552 1.206 1.00 84.50 354 THR A O 1
ATOM 2984 N N . SER A 1 355 ? 8.424 -4.147 -0.243 1.00 84.06 355 SER A N 1
ATOM 2985 C CA . SER A 1 355 ? 9.817 -3.683 -0.406 1.00 84.06 355 SER A CA 1
ATOM 2986 C C . SER A 1 355 ? 10.150 -3.304 -1.853 1.00 84.06 355 SER A C 1
ATOM 2988 O O . SER A 1 355 ? 9.420 -3.654 -2.781 1.00 84.06 355 SER A O 1
ATOM 2990 N N . ALA A 1 356 ? 11.256 -2.584 -2.070 1.00 83.06 356 ALA A N 1
ATOM 2991 C CA . ALA A 1 356 ? 11.687 -2.189 -3.413 1.00 83.06 356 ALA A CA 1
ATOM 2992 C C . ALA A 1 356 ? 12.027 -3.409 -4.290 1.00 83.06 356 ALA A C 1
ATOM 2994 O O . ALA A 1 356 ? 11.667 -3.449 -5.465 1.00 83.06 356 ALA A O 1
ATOM 2995 N N . GLU A 1 357 ? 12.676 -4.420 -3.716 1.00 84.50 357 GLU A N 1
ATOM 2996 C CA . GLU A 1 357 ? 13.076 -5.662 -4.378 1.00 84.50 357 GLU A CA 1
ATOM 2997 C C . GLU A 1 357 ? 11.857 -6.510 -4.751 1.00 84.50 357 GLU A C 1
ATOM 2999 O O . GLU A 1 357 ? 11.735 -6.942 -5.898 1.00 84.50 357 GLU A O 1
ATOM 3004 N N . ALA A 1 358 ? 10.917 -6.685 -3.818 1.00 89.06 358 ALA A N 1
ATOM 3005 C CA . ALA A 1 358 ? 9.687 -7.434 -4.059 1.00 89.06 358 ALA A CA 1
ATOM 3006 C C . ALA A 1 358 ? 8.802 -6.748 -5.115 1.00 89.06 358 ALA A C 1
ATOM 3008 O O . ALA A 1 358 ? 8.217 -7.422 -5.965 1.00 89.06 358 ALA A O 1
ATOM 3009 N N . LYS A 1 359 ? 8.789 -5.407 -5.151 1.00 90.19 359 LYS A N 1
ATOM 3010 C CA . LYS A 1 359 ? 8.084 -4.637 -6.188 1.00 90.19 359 LYS A CA 1
ATOM 3011 C C . LYS A 1 359 ? 8.635 -4.865 -7.597 1.00 90.19 359 LYS A C 1
ATOM 3013 O O . LYS A 1 359 ? 7.864 -4.783 -8.554 1.00 90.19 359 LYS A O 1
ATOM 3018 N N . LYS A 1 360 ? 9.930 -5.177 -7.751 1.00 89.19 360 LYS A N 1
ATOM 3019 C CA . LYS A 1 360 ? 10.499 -5.531 -9.065 1.00 89.19 360 LYS A CA 1
ATOM 3020 C C . LYS A 1 360 ? 9.898 -6.842 -9.587 1.00 89.19 360 LYS A C 1
ATOM 3022 O O . LYS A 1 360 ? 9.446 -6.871 -10.729 1.00 89.19 360 LYS A O 1
ATOM 3027 N N . LEU A 1 361 ? 9.815 -7.876 -8.739 1.00 92.75 361 LEU A N 1
ATOM 3028 C CA . LEU A 1 361 ? 9.119 -9.130 -9.066 1.00 92.75 361 LEU A CA 1
ATOM 3029 C C . LEU A 1 361 ? 7.634 -8.871 -9.359 1.00 92.75 361 LEU A C 1
ATOM 3031 O O . LEU A 1 361 ? 7.130 -9.297 -10.395 1.00 92.75 361 LEU A O 1
ATOM 3035 N N . LEU A 1 362 ? 6.950 -8.135 -8.475 1.00 94.31 362 LEU A N 1
ATOM 3036 C CA . LEU A 1 362 ? 5.528 -7.806 -8.605 1.00 94.31 362 LEU A CA 1
ATOM 3037 C C . LEU A 1 362 ? 5.210 -7.162 -9.959 1.00 94.31 362 LEU A C 1
ATOM 3039 O O . LEU A 1 362 ? 4.269 -7.580 -10.624 1.00 94.31 362 LEU A O 1
ATOM 3043 N N . SER A 1 363 ? 6.007 -6.181 -10.390 1.00 92.38 363 SER A N 1
ATOM 3044 C CA . SER A 1 363 ? 5.828 -5.520 -11.689 1.00 92.38 363 SER A CA 1
ATOM 3045 C C . SER A 1 363 ? 5.909 -6.511 -12.857 1.00 92.38 363 SER A C 1
ATOM 3047 O O . SER A 1 363 ? 5.052 -6.486 -13.742 1.00 92.38 363 SER A O 1
ATOM 3049 N N . GLY A 1 364 ? 6.884 -7.427 -12.830 1.00 91.44 364 GLY A N 1
ATOM 3050 C CA . GLY A 1 364 ? 7.005 -8.493 -13.828 1.00 91.44 364 GLY A CA 1
ATOM 3051 C C . GLY A 1 364 ? 5.811 -9.451 -13.810 1.00 91.44 364 GLY A C 1
ATOM 3052 O O . GLY A 1 364 ? 5.235 -9.735 -14.859 1.00 91.44 364 GLY A O 1
ATOM 3053 N N . LEU A 1 365 ? 5.379 -9.894 -12.625 1.00 95.75 365 LEU A N 1
ATOM 3054 C CA . LEU A 1 365 ? 4.228 -10.789 -12.471 1.00 95.75 365 LEU A CA 1
ATOM 3055 C C . LEU A 1 365 ? 2.946 -10.159 -13.019 1.00 95.75 365 LEU A C 1
ATOM 3057 O O . LEU A 1 365 ? 2.243 -10.779 -13.810 1.00 95.75 365 LEU A O 1
ATOM 3061 N N . ILE A 1 366 ? 2.663 -8.907 -12.652 1.00 95.06 366 ILE A N 1
ATOM 3062 C CA . ILE A 1 366 ? 1.455 -8.203 -13.094 1.00 95.06 366 ILE A CA 1
ATOM 3063 C C . ILE A 1 366 ? 1.410 -8.067 -14.621 1.00 95.06 366 ILE A C 1
ATOM 3065 O O . ILE A 1 366 ? 0.333 -8.154 -15.198 1.00 95.06 366 ILE A O 1
ATOM 3069 N N . ARG A 1 367 ? 2.550 -7.893 -15.296 1.00 92.25 367 ARG A N 1
ATOM 3070 C CA . ARG A 1 367 ? 2.594 -7.808 -16.766 1.00 92.25 367 ARG A CA 1
ATOM 3071 C C . ARG A 1 367 ? 2.338 -9.143 -17.465 1.00 92.25 367 ARG A C 1
ATOM 3073 O O . ARG A 1 367 ? 1.851 -9.135 -18.589 1.00 92.25 367 ARG A O 1
ATOM 3080 N N . ASN A 1 368 ? 2.665 -10.256 -16.810 1.00 94.31 368 ASN A N 1
ATOM 3081 C CA . ASN A 1 368 ? 2.639 -11.593 -17.406 1.00 94.31 368 ASN A CA 1
ATOM 3082 C C . ASN A 1 368 ? 1.428 -12.445 -16.986 1.00 94.31 368 ASN A C 1
ATOM 3084 O O . ASN A 1 368 ? 1.205 -13.517 -17.545 1.00 94.31 368 ASN A O 1
ATOM 3088 N N . ILE A 1 369 ? 0.626 -11.994 -16.017 1.00 95.06 369 ILE A N 1
ATOM 3089 C CA . ILE A 1 369 ? -0.649 -12.636 -15.677 1.00 95.06 369 ILE A CA 1
ATOM 3090 C C . ILE A 1 369 ? -1.684 -12.342 -16.773 1.00 95.06 369 ILE A C 1
ATOM 3092 O O . ILE A 1 369 ? -1.919 -11.190 -17.133 1.00 95.06 369 ILE A O 1
ATOM 3096 N N . ASP A 1 370 ? -2.366 -13.386 -17.250 1.00 94.56 370 ASP A N 1
ATOM 3097 C CA . ASP A 1 370 ? -3.518 -13.257 -18.148 1.00 94.56 370 ASP A CA 1
ATOM 3098 C C . ASP A 1 370 ? -4.746 -12.721 -17.389 1.00 94.56 370 ASP A C 1
ATOM 3100 O O . ASP A 1 370 ? -5.575 -13.469 -16.855 1.00 94.56 370 ASP A O 1
ATOM 3104 N N . TRP A 1 371 ? -4.854 -11.395 -17.323 1.00 94.31 371 TRP A N 1
ATOM 3105 C CA . TRP A 1 371 ? -5.949 -10.707 -16.640 1.00 94.31 371 TRP A CA 1
ATOM 3106 C C . TRP A 1 371 ? -7.316 -10.913 -17.297 1.00 94.31 371 TRP A C 1
ATOM 3108 O O . TRP A 1 371 ? -8.327 -10.785 -16.605 1.00 94.31 371 TRP A O 1
ATOM 3118 N N . GLU A 1 372 ? -7.377 -11.284 -18.579 1.00 93.69 372 GLU A N 1
ATOM 3119 C CA . GLU A 1 372 ? -8.634 -11.637 -19.250 1.00 93.69 372 GLU A CA 1
ATOM 3120 C C . GLU A 1 372 ? -9.211 -12.913 -18.651 1.00 93.69 372 GLU A C 1
ATOM 3122 O O . GLU A 1 372 ? -10.356 -12.935 -18.183 1.00 93.69 372 GLU A O 1
ATOM 3127 N N . LYS A 1 373 ? -8.385 -13.961 -18.589 1.00 93.69 373 LYS A N 1
ATOM 3128 C CA . LYS A 1 373 ? -8.755 -15.232 -17.963 1.00 93.69 373 LYS A CA 1
ATOM 3129 C C . LYS A 1 373 ? -9.128 -15.034 -16.496 1.00 93.69 373 LYS A C 1
ATOM 3131 O O . LYS A 1 373 ? -10.145 -15.563 -16.041 1.00 93.69 373 LYS A O 1
ATOM 3136 N N . GLN A 1 374 ? -8.350 -14.239 -15.760 1.00 94.69 374 GLN A N 1
ATOM 3137 C CA . GLN A 1 374 ? -8.646 -13.960 -14.354 1.00 94.69 374 GLN A CA 1
ATOM 3138 C C . GLN A 1 374 ? -9.968 -13.208 -14.169 1.00 94.69 374 GLN A C 1
ATOM 3140 O O . GLN A 1 374 ? -10.729 -13.542 -13.260 1.00 94.69 374 GLN A O 1
ATOM 3145 N N . TYR A 1 375 ? -10.286 -12.249 -15.041 1.00 94.56 375 TYR A N 1
ATOM 3146 C CA . TYR A 1 375 ? -11.562 -11.539 -15.001 1.00 94.56 375 TYR A CA 1
ATOM 3147 C C . TYR A 1 375 ? -12.747 -12.481 -15.239 1.00 94.56 375 TYR A C 1
ATOM 3149 O O . TYR A 1 375 ? -13.717 -12.456 -14.479 1.00 94.56 375 TYR A O 1
ATOM 3157 N N . VAL A 1 376 ? -12.662 -13.343 -16.259 1.00 93.62 376 VAL A N 1
ATOM 3158 C CA . VAL A 1 376 ? -13.709 -14.329 -16.575 1.00 93.62 376 VAL A CA 1
ATOM 3159 C C . VAL A 1 376 ? -13.951 -15.260 -15.387 1.00 93.62 376 VAL A C 1
ATOM 3161 O O . VAL A 1 376 ? -15.096 -15.414 -14.957 1.00 93.62 376 VAL A O 1
ATOM 3164 N N . ASN A 1 377 ? -12.885 -15.798 -14.790 1.00 91.31 377 ASN A N 1
ATOM 3165 C CA . ASN A 1 377 ? -12.982 -16.656 -13.608 1.00 91.31 377 ASN A CA 1
ATOM 3166 C C . ASN A 1 377 ? -13.616 -15.925 -12.414 1.00 91.31 377 ASN A C 1
ATOM 3168 O O . ASN A 1 377 ? -14.432 -16.493 -11.680 1.00 91.31 377 ASN A O 1
ATOM 3172 N N . ALA A 1 378 ? -13.281 -14.646 -12.242 1.00 92.38 378 ALA A N 1
ATOM 3173 C CA . ALA A 1 378 ? -13.751 -13.830 -11.134 1.00 92.38 378 ALA A CA 1
ATOM 3174 C C . ALA A 1 378 ? -15.258 -13.531 -11.185 1.00 92.38 378 ALA A C 1
ATOM 3176 O O . ALA A 1 378 ? -15.848 -13.233 -10.146 1.00 92.38 378 ALA A O 1
ATOM 3177 N N . LYS A 1 379 ? -15.919 -13.681 -12.343 1.00 92.06 379 LYS A N 1
ATOM 3178 C CA . LYS A 1 379 ? -17.381 -13.518 -12.460 1.00 92.06 379 LYS A CA 1
ATOM 3179 C C . LYS A 1 379 ? -18.165 -14.529 -11.626 1.00 92.06 379 LYS A C 1
ATOM 3181 O O . LYS A 1 379 ? -19.290 -14.234 -11.232 1.00 92.06 379 LYS A O 1
ATOM 3186 N N . SER A 1 380 ? -17.593 -15.695 -11.327 1.00 92.06 380 SER A N 1
ATOM 3187 C CA . SER A 1 380 ? -18.233 -16.697 -10.460 1.00 92.06 380 SER A CA 1
ATOM 3188 C C . SER A 1 380 ? -18.188 -16.324 -8.970 1.00 92.06 380 SER A C 1
ATOM 3190 O O . SER A 1 380 ? -18.963 -16.854 -8.177 1.00 92.06 380 SER A O 1
ATOM 3192 N N . LEU A 1 381 ? -17.330 -15.376 -8.577 1.00 94.06 381 LEU A N 1
ATOM 3193 C CA . LEU A 1 381 ? -17.150 -14.982 -7.180 1.00 94.06 381 LEU A CA 1
ATOM 3194 C C . LEU A 1 381 ? -18.345 -14.190 -6.643 1.00 94.06 381 LEU A C 1
ATOM 3196 O O . LEU A 1 381 ? -19.052 -13.495 -7.381 1.00 94.06 381 LEU A O 1
ATOM 3200 N N . LYS A 1 382 ? -18.529 -14.242 -5.323 1.00 95.56 382 LYS A N 1
ATOM 3201 C CA . LYS A 1 382 ? -19.437 -13.333 -4.615 1.00 95.56 382 LYS A CA 1
ATOM 3202 C C . LYS A 1 382 ? -18.953 -11.887 -4.738 1.00 95.56 382 LYS A C 1
ATOM 3204 O O . LYS A 1 382 ? -17.771 -11.637 -4.983 1.00 95.56 382 LYS A O 1
ATOM 3209 N N . ILE A 1 383 ? -19.873 -10.935 -4.591 1.00 95.44 383 ILE A N 1
ATOM 3210 C CA . ILE A 1 383 ? -19.586 -9.520 -4.851 1.00 95.44 383 ILE A CA 1
ATOM 3211 C C . ILE A 1 383 ? -18.494 -8.957 -3.939 1.00 95.44 383 ILE A C 1
ATOM 3213 O O . ILE A 1 383 ? -17.607 -8.252 -4.409 1.00 95.44 383 ILE A O 1
ATOM 3217 N N . ASP A 1 384 ? -18.502 -9.332 -2.663 1.00 94.38 384 ASP A N 1
ATOM 3218 C CA . ASP A 1 384 ? -17.518 -8.909 -1.669 1.00 94.38 384 ASP A CA 1
ATOM 3219 C C . ASP A 1 384 ? -16.120 -9.459 -1.984 1.00 94.38 384 ASP A C 1
ATOM 3221 O O . ASP A 1 384 ? -15.128 -8.741 -1.885 1.00 94.38 384 ASP A O 1
ATOM 3225 N N . GLN A 1 385 ? -16.037 -10.712 -2.435 1.00 95.31 385 GLN A N 1
ATOM 3226 C CA . GLN A 1 385 ? -14.786 -11.343 -2.855 1.00 95.31 385 GLN A CA 1
ATOM 3227 C C . GLN A 1 385 ? -14.226 -10.694 -4.122 1.00 95.31 385 GLN A C 1
ATOM 3229 O O . GLN A 1 385 ? -13.036 -10.380 -4.170 1.00 95.31 385 GLN A O 1
ATOM 3234 N N . PHE A 1 386 ? -15.082 -10.472 -5.124 1.00 96.06 386 PHE A N 1
ATOM 3235 C CA . PHE A 1 386 ? -14.710 -9.808 -6.371 1.00 96.06 386 PHE A CA 1
ATOM 3236 C C . PHE A 1 386 ? -14.173 -8.401 -6.095 1.00 96.06 386 PHE A C 1
ATOM 3238 O O . PHE A 1 386 ? -13.044 -8.081 -6.464 1.00 96.06 386 PHE A O 1
ATOM 3245 N N . VAL A 1 387 ? -14.942 -7.581 -5.377 1.00 95.75 387 VAL A N 1
ATOM 3246 C CA . VAL A 1 387 ? -14.554 -6.202 -5.074 1.00 95.75 387 VAL A CA 1
ATOM 3247 C C . VAL A 1 387 ? -13.309 -6.144 -4.193 1.00 95.75 387 VAL A C 1
ATOM 3249 O O . VAL A 1 387 ? -12.436 -5.315 -4.446 1.00 95.75 387 VAL A O 1
ATOM 3252 N N . LYS A 1 388 ? -13.174 -7.021 -3.192 1.00 95.50 388 LYS A N 1
ATOM 3253 C CA . LYS A 1 388 ? -11.957 -7.079 -2.371 1.00 95.50 388 LYS A CA 1
ATOM 3254 C C . LYS A 1 388 ? -10.720 -7.300 -3.243 1.00 95.50 388 LYS A C 1
ATOM 3256 O O . LYS A 1 388 ? -9.713 -6.623 -3.042 1.00 95.50 388 LYS A O 1
ATOM 3261 N N . SER A 1 389 ? -10.797 -8.201 -4.223 1.00 96.12 389 SER A N 1
ATOM 3262 C CA . SER A 1 389 ? -9.719 -8.401 -5.194 1.00 96.12 389 SER A CA 1
ATOM 3263 C C . SER A 1 389 ? -9.436 -7.143 -6.012 1.00 96.12 389 SER A C 1
ATOM 3265 O O . SER A 1 389 ? -8.272 -6.767 -6.132 1.00 96.12 389 SER A O 1
ATOM 3267 N N . LEU A 1 390 ? -10.467 -6.447 -6.506 1.00 95.69 390 LEU A N 1
ATOM 3268 C CA . LEU A 1 390 ? -10.285 -5.165 -7.201 1.00 95.69 390 LEU A CA 1
ATOM 3269 C C . LEU A 1 390 ? -9.593 -4.130 -6.301 1.00 95.69 390 LEU A C 1
ATOM 3271 O O . LEU A 1 390 ? -8.681 -3.448 -6.754 1.00 95.69 390 LEU A O 1
ATOM 3275 N N . ARG A 1 391 ? -9.966 -4.039 -5.020 1.00 95.44 391 ARG A N 1
ATOM 3276 C CA . ARG A 1 391 ? -9.349 -3.114 -4.057 1.00 95.44 391 ARG A CA 1
ATOM 3277 C C . ARG A 1 391 ? -7.864 -3.409 -3.852 1.00 95.44 391 ARG A C 1
ATOM 3279 O O . ARG A 1 391 ? -7.067 -2.473 -3.813 1.00 95.44 391 ARG A O 1
ATOM 3286 N N . GLU A 1 392 ? -7.481 -4.676 -3.702 1.00 94.62 392 GLU A N 1
ATOM 3287 C CA . GLU A 1 392 ? -6.061 -5.036 -3.576 1.00 94.62 392 GLU A CA 1
ATOM 3288 C C . GLU A 1 392 ? -5.288 -4.732 -4.864 1.00 94.62 392 GLU A C 1
ATOM 3290 O O . GLU A 1 392 ? -4.206 -4.150 -4.801 1.00 94.62 392 GLU A O 1
ATOM 3295 N N . ILE A 1 393 ? -5.869 -5.010 -6.037 1.00 94.50 393 ILE A N 1
ATOM 3296 C CA . ILE A 1 393 ? -5.271 -4.609 -7.319 1.00 94.50 393 ILE A CA 1
ATOM 3297 C C . ILE A 1 393 ? -5.154 -3.082 -7.404 1.00 94.50 393 ILE A C 1
ATOM 3299 O O . ILE A 1 393 ? -4.125 -2.589 -7.843 1.00 94.50 393 ILE A O 1
ATOM 3303 N N . ASN A 1 394 ? -6.137 -2.317 -6.921 1.00 94.25 394 ASN A N 1
ATOM 3304 C CA . ASN A 1 394 ? -6.090 -0.852 -6.923 1.00 94.25 394 ASN A CA 1
ATOM 3305 C C . ASN A 1 394 ? -4.906 -0.312 -6.103 1.00 94.25 394 ASN A C 1
ATOM 3307 O O . ASN A 1 394 ? -4.247 0.648 -6.498 1.00 94.25 394 ASN A O 1
ATOM 3311 N N . ARG A 1 395 ? -4.591 -0.956 -4.971 1.00 91.38 395 ARG A N 1
ATOM 3312 C CA . ARG A 1 395 ? -3.407 -0.621 -4.159 1.00 91.38 395 ARG A CA 1
ATOM 3313 C C . ARG A 1 395 ? -2.101 -0.935 -4.883 1.00 91.38 395 ARG A C 1
ATOM 3315 O O . ARG A 1 395 ? -1.128 -0.196 -4.736 1.00 91.38 395 ARG A O 1
ATOM 3322 N N . ILE A 1 396 ? -2.071 -2.025 -5.647 1.00 91.38 396 ILE A N 1
ATOM 3323 C CA . ILE A 1 396 ? -0.927 -2.386 -6.489 1.00 91.38 396 ILE A CA 1
ATOM 3324 C C . ILE A 1 396 ? -0.787 -1.373 -7.631 1.00 91.38 396 ILE A C 1
ATOM 3326 O O . ILE A 1 396 ? 0.289 -0.803 -7.799 1.00 91.38 396 ILE A O 1
ATOM 3330 N N . ASP A 1 397 ? -1.874 -1.068 -8.344 1.00 87.75 397 ASP A N 1
ATOM 3331 C CA . ASP A 1 397 ? -1.927 -0.075 -9.421 1.00 87.75 397 ASP A CA 1
ATOM 3332 C C . ASP A 1 397 ? -1.396 1.283 -8.951 1.00 87.75 397 ASP A C 1
ATOM 3334 O O . ASP A 1 397 ? -0.574 1.885 -9.638 1.00 87.75 397 ASP A O 1
ATOM 3338 N N . ALA A 1 398 ? -1.783 1.733 -7.754 1.00 85.31 398 ALA A N 1
ATOM 3339 C CA . ALA A 1 398 ? -1.276 2.972 -7.164 1.00 85.31 398 ALA A CA 1
ATOM 3340 C C . ALA A 1 398 ? 0.247 2.954 -6.919 1.00 85.31 398 ALA A C 1
ATOM 3342 O O . ALA A 1 398 ? 0.878 4.011 -6.909 1.00 85.31 398 ALA A O 1
ATOM 3343 N N . SER A 1 399 ? 0.852 1.774 -6.732 1.00 83.19 399 SER A N 1
ATOM 3344 C CA . SER A 1 399 ? 2.295 1.635 -6.514 1.00 83.19 399 SER A CA 1
ATOM 3345 C C . SER A 1 399 ? 3.107 1.398 -7.789 1.00 83.19 399 SER A C 1
ATOM 3347 O O . SER A 1 399 ? 4.272 1.797 -7.804 1.00 83.19 399 SER A O 1
ATOM 3349 N N . ILE A 1 400 ? 2.577 0.695 -8.795 1.00 83.69 400 ILE A N 1
ATOM 3350 C CA . ILE A 1 400 ? 3.354 0.274 -9.982 1.00 83.69 400 ILE A CA 1
ATOM 3351 C C . ILE A 1 400 ? 2.769 0.738 -11.326 1.00 83.69 400 ILE A C 1
ATOM 3353 O O . ILE A 1 400 ? 3.423 0.581 -12.353 1.00 83.69 400 ILE A O 1
ATOM 3357 N N . GLY A 1 401 ? 1.566 1.318 -11.342 1.00 83.75 401 GLY A N 1
ATOM 3358 C CA . GLY A 1 401 ? 0.956 1.921 -12.531 1.00 83.75 401 GLY A CA 1
ATOM 3359 C C . GLY A 1 401 ? 0.356 0.946 -13.552 1.00 83.75 401 GLY A C 1
ATOM 3360 O O . GLY A 1 401 ? 0.332 1.270 -14.737 1.00 83.75 401 GLY A O 1
ATOM 3361 N N . SER A 1 402 ? -0.120 -0.236 -13.141 1.00 83.75 402 SER A N 1
ATOM 3362 C CA . SER A 1 402 ? -0.624 -1.276 -14.060 1.00 83.75 402 SER A CA 1
ATOM 3363 C C . SER A 1 402 ? -2.045 -1.064 -14.611 1.00 83.75 402 SER A C 1
ATOM 3365 O O . SER A 1 402 ? -2.367 -1.615 -15.659 1.00 83.75 402 SER A O 1
ATOM 3367 N N . ASN A 1 403 ? -2.881 -0.244 -13.964 1.00 88.44 403 ASN A N 1
ATOM 3368 C CA . ASN A 1 403 ? -4.279 0.045 -14.341 1.00 88.44 403 ASN A CA 1
ATOM 3369 C C . ASN A 1 403 ? -5.220 -1.180 -14.456 1.00 88.44 403 ASN A C 1
ATOM 3371 O O . ASN A 1 403 ? -6.291 -1.079 -15.067 1.00 88.44 403 ASN A O 1
ATOM 3375 N N . VAL A 1 404 ? -4.871 -2.326 -13.866 1.00 93.06 404 VAL A N 1
ATOM 3376 C CA . VAL A 1 404 ? -5.659 -3.570 -13.965 1.00 93.06 404 VAL A CA 1
ATOM 3377 C C . VAL A 1 404 ? -6.989 -3.446 -13.214 1.00 93.06 404 VAL A C 1
ATOM 3379 O O . VAL A 1 404 ? -8.023 -3.907 -13.700 1.00 93.06 404 VAL A O 1
ATOM 3382 N N . SER A 1 405 ? -7.006 -2.770 -12.063 1.00 94.25 405 SER A N 1
ATOM 3383 C CA . SER A 1 405 ? -8.223 -2.526 -11.279 1.00 94.25 405 SER A CA 1
ATOM 3384 C C . SER A 1 405 ? -9.225 -1.701 -12.081 1.00 94.25 405 SER A C 1
ATOM 3386 O O . SER A 1 405 ? -10.399 -2.063 -12.186 1.00 94.25 405 SER A O 1
ATOM 3388 N N . ARG A 1 406 ? -8.748 -0.629 -12.730 1.00 91.44 406 ARG A N 1
ATOM 3389 C CA . ARG A 1 406 ? -9.582 0.219 -13.592 1.00 91.44 406 ARG A CA 1
ATOM 3390 C C . ARG A 1 406 ? -10.165 -0.576 -14.756 1.00 91.44 406 ARG A C 1
ATOM 3392 O O . ARG A 1 406 ? -11.340 -0.401 -15.078 1.00 91.44 406 ARG A O 1
ATOM 3399 N N . TYR A 1 407 ? -9.365 -1.455 -15.358 1.00 92.62 407 TYR A N 1
ATOM 3400 C CA . TYR A 1 407 ? -9.827 -2.355 -16.408 1.00 92.62 407 TYR A CA 1
ATOM 3401 C C . TYR A 1 407 ? -10.970 -3.268 -15.918 1.00 92.62 407 TYR A C 1
ATOM 3403 O O . TYR A 1 407 ? -12.045 -3.293 -16.526 1.00 92.62 407 TYR A O 1
ATOM 3411 N N . PHE A 1 408 ? -10.791 -3.938 -14.773 1.00 95.25 408 PHE A N 1
ATOM 3412 C CA . PHE A 1 408 ? -11.809 -4.817 -14.177 1.00 95.25 408 PHE A CA 1
ATOM 3413 C C . PHE A 1 408 ? -13.085 -4.055 -13.821 1.00 95.25 408 PHE A C 1
ATOM 3415 O O . PHE A 1 408 ? -14.187 -4.518 -14.126 1.00 95.25 408 PHE A O 1
ATOM 3422 N N . PHE A 1 409 ? -12.941 -2.876 -13.213 1.00 95.44 409 PHE A N 1
ATOM 3423 C CA . PHE A 1 409 ? -14.055 -2.017 -12.831 1.00 95.44 409 PHE A CA 1
ATOM 3424 C C . PHE A 1 409 ? -14.881 -1.589 -14.049 1.00 95.44 409 PHE A C 1
ATOM 3426 O O . PHE A 1 409 ? -16.089 -1.822 -14.086 1.00 95.44 409 PHE A O 1
ATOM 3433 N N . GLN A 1 410 ? -14.242 -1.031 -15.084 1.00 94.56 410 GLN A N 1
ATOM 3434 C CA . GLN A 1 410 ? -14.940 -0.557 -16.285 1.00 94.56 410 GLN A CA 1
ATOM 3435 C C . GLN A 1 410 ? -15.668 -1.684 -17.015 1.00 94.56 410 GLN A C 1
ATOM 3437 O O . GLN A 1 410 ? -16.768 -1.479 -17.533 1.00 94.56 410 GLN A O 1
ATOM 3442 N N . ARG A 1 411 ? -15.070 -2.877 -17.062 1.00 95.12 411 ARG A N 1
ATOM 3443 C CA . ARG A 1 411 ? -15.702 -4.035 -17.689 1.00 95.12 411 ARG A CA 1
ATOM 3444 C C . ARG A 1 411 ? -16.891 -4.540 -16.877 1.00 95.12 411 ARG A C 1
ATOM 3446 O O . ARG A 1 411 ? -17.966 -4.711 -17.442 1.00 95.12 411 ARG A O 1
ATOM 3453 N N . ALA A 1 412 ? -16.738 -4.684 -15.559 1.00 95.44 412 ALA A N 1
ATOM 3454 C CA . ALA A 1 412 ? -17.831 -5.086 -14.670 1.00 95.44 412 ALA A CA 1
ATOM 3455 C C . ALA A 1 412 ? -18.996 -4.088 -14.694 1.00 95.44 412 ALA A C 1
ATOM 3457 O O . ALA A 1 412 ? -20.155 -4.499 -14.655 1.00 95.44 412 ALA A O 1
ATOM 3458 N N . PHE A 1 413 ? -18.695 -2.795 -14.823 1.00 93.81 413 PHE A N 1
ATOM 3459 C CA . PHE A 1 413 ? -19.694 -1.750 -15.006 1.00 93.81 413 PHE A CA 1
ATOM 3460 C C . PHE A 1 413 ? -20.452 -1.903 -16.335 1.00 93.81 413 PHE A C 1
ATOM 3462 O O . PHE A 1 413 ? -21.679 -1.975 -16.330 1.00 93.81 413 PHE A O 1
ATOM 3469 N N . LYS A 1 414 ? -19.741 -2.032 -17.467 1.00 94.94 414 LYS A N 1
ATOM 3470 C CA . LYS A 1 414 ? -20.354 -2.213 -18.800 1.00 94.94 414 LYS A CA 1
ATOM 3471 C C . LYS A 1 414 ? -21.219 -3.470 -18.892 1.00 94.94 414 LYS A C 1
ATOM 3473 O O . LYS A 1 414 ? -22.267 -3.447 -19.526 1.00 94.94 414 LYS A O 1
ATOM 3478 N N . GLU A 1 415 ? -20.795 -4.551 -18.247 1.00 94.69 415 GLU A N 1
ATOM 3479 C CA . GLU A 1 415 ? -21.527 -5.820 -18.213 1.00 94.69 415 GLU A CA 1
ATOM 3480 C C . GLU A 1 415 ? -22.658 -5.845 -17.162 1.00 94.69 415 GLU A C 1
ATOM 3482 O O . GLU A 1 415 ? -23.281 -6.882 -16.957 1.00 94.69 415 GLU A O 1
ATOM 3487 N N . SER A 1 416 ? -22.934 -4.729 -16.469 1.00 93.06 416 SER A N 1
ATOM 3488 C CA . SER A 1 416 ? -23.924 -4.642 -15.377 1.00 93.06 416 SER A CA 1
ATOM 3489 C C . SER A 1 416 ? -23.703 -5.648 -14.234 1.00 93.06 416 SER A C 1
ATOM 3491 O O . SER A 1 416 ? -24.617 -5.937 -13.457 1.00 93.06 416 SER A O 1
ATOM 3493 N N . LEU A 1 417 ? -22.476 -6.156 -14.085 1.00 94.44 417 LEU A N 1
ATOM 3494 C CA . LEU A 1 417 ? -22.129 -7.205 -13.129 1.00 94.44 417 LEU A CA 1
ATOM 3495 C C . LEU A 1 417 ? -22.333 -6.739 -11.683 1.00 94.44 417 LEU A C 1
ATOM 3497 O O . LEU A 1 417 ? -22.847 -7.498 -10.863 1.00 94.44 417 LEU A O 1
ATOM 3501 N N . PHE A 1 418 ? -21.965 -5.486 -11.382 1.00 94.31 418 PHE A N 1
ATOM 3502 C CA . PHE A 1 418 ? -22.167 -4.895 -10.057 1.00 94.31 418 PHE A CA 1
ATOM 3503 C C . PHE A 1 418 ? -23.647 -4.882 -9.675 1.00 94.31 418 PHE A C 1
ATOM 3505 O O . PHE A 1 418 ? -23.985 -5.376 -8.606 1.00 94.31 418 PHE A O 1
ATOM 3512 N N . LYS A 1 419 ? -24.530 -4.421 -10.572 1.00 90.12 419 LYS A N 1
ATOM 3513 C CA . LYS A 1 419 ? -25.979 -4.375 -10.325 1.00 90.12 419 LYS A CA 1
ATOM 3514 C C . LYS A 1 419 ? -26.543 -5.769 -10.037 1.00 90.12 419 LYS A C 1
ATOM 3516 O O . LYS A 1 419 ? -27.194 -5.973 -9.018 1.00 90.12 419 LYS A O 1
ATOM 3521 N N . VAL A 1 420 ? -26.255 -6.739 -10.909 1.00 91.12 420 VAL A N 1
ATOM 3522 C CA . VAL A 1 420 ? -26.754 -8.118 -10.765 1.00 91.12 420 VAL A CA 1
ATOM 3523 C C . VAL A 1 420 ? -26.295 -8.726 -9.439 1.00 91.12 420 VAL A C 1
ATOM 3525 O O . VAL A 1 420 ? -27.099 -9.275 -8.687 1.00 91.12 420 VAL A O 1
ATOM 3528 N N . LYS A 1 421 ? -25.002 -8.602 -9.125 1.00 94.50 421 LYS A N 1
ATOM 3529 C CA . LYS A 1 421 ? -24.432 -9.240 -7.939 1.00 94.50 421 LYS A CA 1
ATOM 3530 C C . LYS A 1 421 ? -24.813 -8.543 -6.633 1.00 94.50 421 LYS A C 1
ATOM 3532 O O . LYS A 1 421 ? -25.074 -9.250 -5.663 1.00 94.50 421 LYS A O 1
ATOM 3537 N N . LEU A 1 422 ? -24.883 -7.209 -6.598 1.00 94.25 422 LEU A N 1
ATOM 3538 C CA . LEU A 1 422 ? -25.347 -6.455 -5.423 1.00 94.25 422 LEU A CA 1
ATOM 3539 C C . LEU A 1 422 ? -26.805 -6.798 -5.087 1.00 94.25 422 LEU A C 1
ATOM 3541 O O . LEU A 1 422 ? -27.113 -7.057 -3.923 1.00 94.25 422 LEU A O 1
ATOM 3545 N N . ASN A 1 423 ? -27.670 -6.925 -6.099 1.00 90.56 423 ASN A N 1
ATOM 3546 C CA . ASN A 1 423 ? -29.064 -7.325 -5.896 1.00 90.56 423 ASN A CA 1
ATOM 3547 C C . ASN A 1 423 ? -29.187 -8.743 -5.322 1.00 90.56 423 ASN A C 1
ATOM 3549 O O . ASN A 1 423 ? -30.038 -8.977 -4.472 1.00 90.56 423 ASN A O 1
ATOM 3553 N N . SER A 1 424 ? -28.314 -9.676 -5.707 1.00 89.94 424 SER A N 1
ATOM 3554 C CA . SER A 1 424 ? -28.315 -11.045 -5.158 1.00 89.94 424 SER A CA 1
ATOM 3555 C C . SER A 1 424 ? -27.604 -11.205 -3.804 1.00 89.94 424 SER A C 1
ATOM 3557 O O . SER A 1 424 ? -27.725 -12.250 -3.171 1.00 89.94 424 SER A O 1
ATOM 3559 N N . ALA A 1 425 ? -26.840 -10.205 -3.358 1.00 94.44 425 ALA A N 1
ATOM 3560 C CA . ALA A 1 425 ? -25.995 -10.304 -2.168 1.00 94.44 425 ALA A CA 1
ATOM 3561 C C . ALA A 1 425 ? -26.804 -10.216 -0.865 1.00 94.44 425 ALA A C 1
ATOM 3563 O O . ALA A 1 425 ? -27.801 -9.498 -0.794 1.00 94.44 425 ALA A O 1
ATOM 3564 N N . ASN A 1 426 ? -26.358 -10.885 0.200 1.00 94.69 426 ASN A N 1
ATOM 3565 C CA . ASN A 1 426 ? -26.876 -10.588 1.544 1.00 94.69 426 ASN A CA 1
ATOM 3566 C C . ASN A 1 426 ? -26.337 -9.235 2.055 1.00 94.69 426 ASN A C 1
ATOM 3568 O O . ASN A 1 426 ? -25.427 -8.654 1.460 1.00 94.69 426 ASN A O 1
ATOM 3572 N N . LEU A 1 427 ? -26.873 -8.736 3.174 1.00 95.25 427 LEU A N 1
ATOM 3573 C CA . LEU A 1 427 ? -26.493 -7.434 3.733 1.00 95.25 427 LEU A CA 1
ATOM 3574 C C . LEU A 1 427 ? -24.982 -7.315 4.008 1.00 95.25 427 LEU A C 1
ATOM 3576 O O . LEU A 1 427 ? -24.377 -6.278 3.731 1.00 95.25 427 LEU A O 1
ATOM 3580 N N . SER A 1 428 ? -24.355 -8.383 4.510 1.00 94.69 428 SER A N 1
ATOM 3581 C CA . SER A 1 428 ? -22.914 -8.421 4.786 1.00 94.69 428 SER A CA 1
ATOM 3582 C C . SER A 1 428 ? -22.069 -8.260 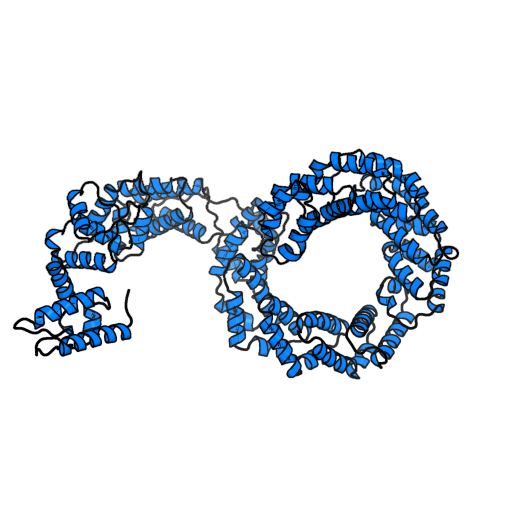3.529 1.00 94.69 428 SER A C 1
ATOM 3584 O O . SER A 1 428 ? -21.133 -7.458 3.510 1.00 94.69 428 SER A O 1
ATOM 3586 N N . GLU A 1 429 ? -22.387 -9.032 2.494 1.00 95.56 429 GLU A N 1
ATOM 3587 C CA . GLU A 1 429 ? -21.697 -9.015 1.206 1.00 95.56 429 GLU A CA 1
ATOM 3588 C C . GLU A 1 429 ? -21.907 -7.673 0.492 1.00 95.56 429 GLU A C 1
ATOM 3590 O O . GLU A 1 429 ? -20.944 -7.068 0.024 1.00 95.56 429 GLU A O 1
ATOM 3595 N N . TYR A 1 430 ? -23.146 -7.175 0.486 1.00 96.12 430 TYR A N 1
ATOM 3596 C CA . TYR A 1 430 ? -23.535 -5.883 -0.080 1.00 96.12 430 TYR A CA 1
ATOM 3597 C C . TYR A 1 430 ? -22.777 -4.719 0.577 1.00 96.12 430 TYR A C 1
ATOM 3599 O O . TYR A 1 430 ? -22.107 -3.940 -0.102 1.00 96.12 430 TYR A O 1
ATOM 3607 N N . SER A 1 431 ? -22.812 -4.640 1.911 1.00 94.75 431 SER A N 1
ATOM 3608 C CA . SER A 1 431 ? -22.171 -3.568 2.678 1.00 94.75 431 SER A CA 1
ATOM 3609 C C . SER A 1 431 ? -20.651 -3.546 2.492 1.00 94.75 431 SER A C 1
ATOM 3611 O O . SER A 1 431 ? -20.084 -2.495 2.184 1.00 94.75 431 SER A O 1
ATOM 3613 N N . LYS A 1 432 ? -19.991 -4.710 2.592 1.00 94.62 432 LYS A N 1
ATOM 3614 C CA . LYS A 1 432 ? -18.535 -4.816 2.396 1.00 94.62 432 LYS A CA 1
ATOM 3615 C C . LYS A 1 432 ? -18.123 -4.466 0.972 1.00 94.62 432 LYS A C 1
ATOM 3617 O O . LYS A 1 432 ? -17.126 -3.775 0.782 1.00 94.62 432 LYS A O 1
ATOM 3622 N N . ALA A 1 433 ? -18.884 -4.924 -0.023 1.00 95.75 433 ALA A N 1
ATOM 3623 C CA . ALA A 1 433 ? -18.606 -4.607 -1.415 1.00 95.75 433 ALA A CA 1
ATOM 3624 C C . ALA A 1 433 ? -18.686 -3.101 -1.678 1.00 95.75 433 ALA A C 1
ATOM 3626 O O . ALA A 1 433 ? -17.777 -2.548 -2.282 1.00 95.75 433 ALA A O 1
ATOM 3627 N N . LEU A 1 434 ? -19.711 -2.403 -1.192 1.00 95.25 434 LEU A N 1
ATOM 3628 C CA . LEU A 1 434 ? -19.812 -0.954 -1.399 1.00 95.25 434 LEU A CA 1
ATOM 3629 C C . LEU A 1 434 ? -18.728 -0.172 -0.639 1.00 95.25 434 LEU A C 1
ATOM 3631 O O . LEU A 1 434 ? -18.141 0.758 -1.187 1.00 95.25 434 LEU A O 1
ATOM 3635 N N . SER A 1 435 ? -18.398 -0.604 0.579 1.00 93.94 435 SER A N 1
ATOM 3636 C CA . SER A 1 435 ? -17.295 -0.071 1.397 1.00 93.94 435 SER A CA 1
ATOM 3637 C C . SER A 1 435 ? -15.919 -0.220 0.731 1.00 93.94 435 SER A C 1
ATOM 3639 O O . SER A 1 435 ? -15.049 0.645 0.856 1.00 93.94 435 SER A O 1
ATOM 3641 N N . ASP A 1 436 ? -15.696 -1.314 0.001 1.00 94.12 436 ASP A N 1
ATOM 3642 C CA . ASP A 1 436 ? -14.455 -1.521 -0.743 1.00 94.12 436 ASP A CA 1
ATOM 3643 C C . ASP A 1 436 ? -14.469 -0.872 -2.130 1.00 94.12 436 ASP A C 1
ATOM 3645 O O . ASP A 1 436 ? -13.428 -0.370 -2.558 1.00 94.12 436 ASP A O 1
ATOM 3649 N N . LEU A 1 437 ? -15.625 -0.808 -2.799 1.00 94.81 437 LEU A N 1
ATOM 3650 C CA . LEU A 1 437 ? -15.793 -0.077 -4.057 1.00 94.81 437 LEU A CA 1
ATOM 3651 C C . LEU A 1 437 ? -15.569 1.421 -3.873 1.00 94.81 437 LEU A C 1
ATOM 3653 O O . LEU A 1 437 ? -14.992 2.038 -4.761 1.00 94.81 437 LEU A O 1
ATOM 3657 N N . SER A 1 438 ? -15.937 2.004 -2.729 1.00 93.25 438 SER A N 1
ATOM 3658 C CA . SER A 1 438 ? -15.765 3.446 -2.512 1.00 93.25 438 SER A CA 1
ATOM 3659 C C . SER A 1 438 ? -14.298 3.873 -2.426 1.00 93.25 438 SER A C 1
ATOM 3661 O O . SER A 1 438 ? -13.975 5.034 -2.658 1.00 93.25 438 SER A O 1
ATOM 3663 N N . LYS A 1 439 ? -13.384 2.924 -2.172 1.00 90.94 439 LYS A N 1
ATOM 3664 C CA . LYS A 1 439 ? -11.924 3.127 -2.248 1.00 90.94 439 LYS A CA 1
ATOM 3665 C C . LYS A 1 439 ? -11.385 3.096 -3.682 1.00 90.94 439 LYS A C 1
ATOM 3667 O O . LYS A 1 439 ? -10.196 3.338 -3.882 1.00 90.94 439 LYS A O 1
ATOM 3672 N N . ILE A 1 440 ? -12.215 2.716 -4.649 1.00 91.81 440 ILE A N 1
ATOM 3673 C CA . ILE A 1 440 ? -11.886 2.639 -6.076 1.00 91.81 440 ILE A CA 1
ATOM 3674 C C . ILE A 1 440 ? -12.595 3.777 -6.812 1.00 91.81 440 ILE A C 1
ATOM 3676 O O . ILE A 1 440 ? -11.941 4.540 -7.516 1.00 91.81 440 ILE A O 1
ATOM 3680 N N . ASP A 1 441 ? -13.910 3.895 -6.622 1.00 91.62 441 ASP A N 1
ATOM 3681 C CA . ASP A 1 441 ? -14.765 4.914 -7.226 1.00 91.62 441 ASP A CA 1
ATOM 3682 C C . ASP A 1 441 ? -15.890 5.290 -6.245 1.00 91.62 441 ASP A C 1
ATOM 3684 O O . ASP A 1 441 ? -16.889 4.578 -6.091 1.00 91.62 441 ASP A O 1
ATOM 3688 N N . SER A 1 442 ? -15.697 6.399 -5.528 1.00 91.62 442 SER A N 1
ATOM 3689 C CA . SER A 1 442 ? -16.659 6.891 -4.537 1.00 91.62 442 SER A CA 1
ATOM 3690 C C . SER A 1 442 ? -17.955 7.388 -5.169 1.00 91.62 442 SER A C 1
ATOM 3692 O O . SER A 1 442 ? -19.024 7.212 -4.585 1.00 91.62 442 SER A O 1
ATOM 3694 N N . ASP A 1 443 ? -17.876 7.991 -6.354 1.00 91.44 443 ASP A N 1
ATOM 3695 C CA . ASP A 1 443 ? -19.021 8.617 -7.016 1.00 91.44 443 ASP A CA 1
ATOM 3696 C C . ASP A 1 443 ? -19.968 7.552 -7.564 1.00 91.44 443 ASP A C 1
ATOM 3698 O O . ASP A 1 443 ? -21.189 7.664 -7.425 1.00 91.44 443 ASP A O 1
ATOM 3702 N N . PHE A 1 444 ? -19.418 6.464 -8.109 1.00 92.62 444 PHE A N 1
ATOM 3703 C CA . PHE A 1 444 ? -20.199 5.285 -8.464 1.00 92.62 444 PHE A CA 1
ATOM 3704 C C . PHE A 1 444 ? -20.985 4.748 -7.261 1.00 92.62 444 PHE A C 1
ATOM 3706 O O . PHE A 1 444 ? -22.191 4.529 -7.376 1.00 92.62 444 PHE A O 1
ATOM 3713 N N . VAL A 1 445 ? -20.333 4.566 -6.105 1.00 93.81 445 VAL A N 1
ATOM 3714 C CA . VAL A 1 445 ? -20.985 4.014 -4.904 1.00 93.81 445 VAL A CA 1
ATOM 3715 C C . VAL A 1 445 ? -22.091 4.928 -4.393 1.00 93.81 445 VAL A C 1
ATOM 3717 O O . VAL A 1 445 ? -23.178 4.438 -4.095 1.00 93.81 445 VAL A O 1
ATOM 3720 N N . LYS A 1 446 ? -21.856 6.241 -4.337 1.00 91.19 446 LYS A N 1
ATOM 3721 C CA . LYS A 1 446 ? -22.872 7.217 -3.920 1.00 91.19 446 LYS A CA 1
ATOM 3722 C C . LYS A 1 446 ? -24.102 7.183 -4.826 1.00 91.19 446 LYS A C 1
ATOM 3724 O O . LYS A 1 446 ? -25.225 7.084 -4.336 1.00 91.19 446 LYS A O 1
ATOM 3729 N N . ASN A 1 447 ? -23.890 7.186 -6.143 1.00 91.25 447 ASN A N 1
ATOM 3730 C CA . ASN A 1 447 ? -24.972 7.102 -7.124 1.00 91.25 447 ASN A CA 1
ATOM 3731 C C . ASN A 1 447 ? -25.733 5.773 -7.030 1.00 91.25 447 ASN A C 1
ATOM 3733 O O . ASN A 1 447 ? -26.963 5.755 -7.102 1.00 91.25 447 ASN A O 1
ATOM 3737 N N . GLN A 1 448 ? -25.010 4.665 -6.845 1.00 92.56 448 GLN A N 1
ATOM 3738 C CA . GLN A 1 448 ? -25.602 3.341 -6.686 1.00 92.56 448 GLN A CA 1
ATOM 3739 C C . GLN A 1 448 ? -26.439 3.261 -5.403 1.00 92.56 448 GLN A C 1
ATOM 3741 O O . GLN A 1 448 ? -27.582 2.828 -5.463 1.00 92.56 448 GLN A O 1
ATOM 3746 N N . LEU A 1 449 ? -25.938 3.764 -4.273 1.00 92.50 449 LEU A N 1
ATOM 3747 C CA . LEU A 1 449 ? -26.675 3.806 -3.007 1.00 92.50 449 LEU A CA 1
ATOM 3748 C C . LEU A 1 449 ? -27.926 4.687 -3.074 1.00 92.50 449 LEU A C 1
ATOM 3750 O O . LEU A 1 449 ? -28.976 4.289 -2.577 1.00 92.50 449 LEU A O 1
ATOM 3754 N N . ALA A 1 450 ? -27.845 5.857 -3.713 1.00 90.38 450 ALA A N 1
ATOM 3755 C CA . ALA A 1 450 ? -29.006 6.727 -3.912 1.00 90.38 450 ALA A CA 1
ATOM 3756 C C . ALA A 1 450 ? -30.090 6.049 -4.767 1.00 90.38 450 ALA A C 1
ATOM 3758 O O . ALA A 1 450 ? -31.286 6.224 -4.528 1.00 90.38 450 ALA A O 1
ATOM 3759 N N . LYS A 1 451 ? -29.674 5.257 -5.759 1.00 91.56 451 LYS A N 1
ATOM 3760 C CA . LYS A 1 451 ? -30.574 4.446 -6.576 1.00 91.56 451 LYS A CA 1
ATOM 3761 C C . LYS A 1 451 ? -31.174 3.284 -5.785 1.00 91.56 451 LYS A C 1
ATOM 3763 O O . LYS A 1 451 ? -32.389 3.129 -5.793 1.00 91.56 451 LYS A O 1
ATOM 3768 N N . ASP A 1 452 ? -30.350 2.526 -5.072 1.00 92.94 452 ASP A N 1
ATOM 3769 C CA . ASP A 1 452 ? -30.771 1.367 -4.277 1.00 92.94 452 ASP A CA 1
ATOM 3770 C C . ASP A 1 452 ? -31.717 1.767 -3.134 1.00 92.94 452 ASP A C 1
ATOM 3772 O O . ASP A 1 452 ? -32.573 0.980 -2.730 1.00 92.94 452 ASP A O 1
ATOM 3776 N N . LEU A 1 453 ? -31.603 3.004 -2.637 1.00 90.81 453 LEU A N 1
ATOM 3777 C CA . LEU A 1 453 ? -32.553 3.581 -1.689 1.00 90.81 453 LEU A CA 1
ATOM 3778 C C . LEU A 1 453 ? -33.918 3.848 -2.345 1.00 90.81 453 LEU A C 1
ATOM 3780 O O . LEU A 1 453 ? -34.943 3.485 -1.779 1.00 90.81 453 LEU A O 1
ATOM 3784 N N . LYS A 1 454 ? -33.941 4.424 -3.556 1.00 89.88 454 LYS A N 1
ATOM 3785 C CA . LYS A 1 454 ? -35.180 4.673 -4.324 1.00 89.88 454 LYS A CA 1
ATOM 3786 C C . LYS A 1 454 ? -35.855 3.387 -4.806 1.00 89.88 454 LYS A C 1
ATOM 3788 O O . LYS A 1 454 ? -37.073 3.344 -4.916 1.00 89.88 454 LYS A O 1
ATOM 3793 N N . GLU A 1 455 ? -35.069 2.358 -5.109 1.00 91.94 455 GLU A N 1
ATOM 3794 C CA . GLU A 1 455 ? -35.543 1.051 -5.582 1.00 91.94 455 GLU A CA 1
ATOM 3795 C C . GLU A 1 455 ? -35.883 0.082 -4.426 1.00 91.94 455 GLU A C 1
ATOM 3797 O O . GLU A 1 455 ? -36.104 -1.097 -4.678 1.00 91.94 455 GLU A O 1
ATOM 3802 N N . ASN A 1 456 ? -35.926 0.544 -3.166 1.00 91.12 456 ASN A N 1
ATOM 3803 C CA . ASN A 1 456 ? -36.188 -0.259 -1.955 1.00 91.12 456 ASN A CA 1
ATOM 3804 C C . ASN A 1 456 ? -35.211 -1.422 -1.683 1.00 91.12 456 ASN A C 1
ATOM 3806 O O . ASN A 1 456 ? -35.400 -2.177 -0.729 1.00 91.12 456 ASN A O 1
ATOM 3810 N N . VAL A 1 457 ? -34.108 -1.535 -2.426 1.00 92.62 457 VAL A N 1
ATOM 3811 C CA . VAL A 1 457 ? -33.105 -2.594 -2.233 1.00 92.62 457 VAL A CA 1
ATOM 3812 C C . VAL A 1 457 ? -32.507 -2.515 -0.829 1.00 92.62 457 VAL A C 1
ATOM 3814 O O . VAL A 1 457 ? -32.384 -3.532 -0.149 1.00 92.62 457 VAL A O 1
ATOM 3817 N N . VAL A 1 458 ? -32.171 -1.310 -0.356 1.00 91.94 458 VAL A N 1
ATOM 3818 C CA . VAL A 1 458 ? -31.629 -1.108 1.001 1.00 91.94 458 VAL A CA 1
ATOM 3819 C C . VAL A 1 458 ? -32.615 -1.615 2.056 1.00 91.94 458 VAL A C 1
ATOM 3821 O O . VAL A 1 458 ? -32.206 -2.345 2.960 1.00 91.94 458 VAL A O 1
ATOM 3824 N N . PHE A 1 459 ? -33.905 -1.295 1.910 1.00 93.56 459 PHE A N 1
ATOM 3825 C CA . PHE A 1 459 ? -34.946 -1.773 2.819 1.00 93.56 459 PHE A CA 1
ATOM 3826 C C . PHE A 1 459 ? -34.975 -3.305 2.862 1.00 93.56 459 PHE A C 1
ATOM 3828 O O . PHE A 1 459 ? -34.864 -3.894 3.936 1.00 93.56 459 PHE A O 1
ATOM 3835 N N . GLU A 1 460 ? -35.026 -3.958 1.698 1.00 93.31 460 GLU A N 1
ATOM 3836 C CA . GLU A 1 460 ? -35.050 -5.421 1.598 1.00 93.31 460 GLU A CA 1
ATOM 3837 C C . GLU A 1 460 ? -33.815 -6.078 2.231 1.00 93.31 460 GLU A C 1
ATOM 3839 O O . GLU A 1 460 ? -33.941 -7.097 2.918 1.00 93.31 460 GLU A O 1
ATOM 3844 N N . LYS A 1 461 ? -32.612 -5.514 2.037 1.00 94.38 461 LYS A N 1
ATOM 3845 C CA . LYS A 1 461 ? -31.381 -6.063 2.636 1.00 94.38 461 LYS A CA 1
ATOM 3846 C C . LYS A 1 461 ? -31.423 -6.025 4.159 1.00 94.38 461 LYS A C 1
ATOM 3848 O O . LYS A 1 461 ? -31.019 -6.998 4.793 1.00 94.38 461 LYS A O 1
ATOM 3853 N N . PHE A 1 462 ? -31.888 -4.922 4.737 1.00 95.00 462 PHE A N 1
ATOM 3854 C CA . PHE A 1 462 ? -31.928 -4.742 6.186 1.00 95.00 462 PHE A CA 1
ATOM 3855 C C . PHE A 1 462 ? -33.112 -5.465 6.845 1.00 95.00 462 PHE A C 1
ATOM 3857 O O . PHE A 1 462 ? -32.937 -6.058 7.908 1.00 95.00 462 PHE A O 1
ATOM 3864 N N . ALA A 1 463 ? -34.289 -5.495 6.214 1.00 92.62 463 ALA A N 1
ATOM 3865 C CA . ALA A 1 463 ? -35.465 -6.194 6.740 1.00 92.62 463 ALA A CA 1
ATOM 3866 C C . ALA A 1 463 ? -35.220 -7.710 6.880 1.00 92.62 463 ALA A C 1
ATOM 3868 O O . ALA A 1 463 ? -35.594 -8.326 7.886 1.00 92.62 463 ALA A O 1
ATOM 3869 N N . ASN A 1 464 ? -34.507 -8.292 5.910 1.00 90.81 464 ASN A N 1
ATOM 3870 C CA . ASN A 1 464 ? -34.175 -9.716 5.872 1.00 90.81 464 ASN A CA 1
ATOM 3871 C C . ASN A 1 464 ? -32.987 -10.120 6.765 1.00 90.81 464 ASN A C 1
ATOM 3873 O O . ASN A 1 464 ? -32.695 -11.309 6.869 1.00 90.81 464 ASN A O 1
ATOM 3877 N N . GLU A 1 465 ? -32.289 -9.181 7.415 1.00 93.69 465 GLU A N 1
ATOM 3878 C CA . GLU A 1 465 ? -31.155 -9.506 8.288 1.00 93.69 465 GLU A CA 1
ATOM 3879 C C . GLU A 1 465 ? -31.644 -10.108 9.622 1.00 93.69 465 GLU A C 1
ATOM 3881 O O . GLU A 1 465 ? -32.372 -9.434 10.361 1.00 93.69 465 GLU A O 1
ATOM 3886 N N . PRO A 1 466 ? -31.278 -11.359 9.965 1.00 89.69 466 PRO A N 1
ATOM 3887 C CA . PRO A 1 466 ? -31.728 -11.989 11.205 1.00 89.69 466 PRO A CA 1
ATOM 3888 C C . PRO A 1 466 ? -30.992 -11.484 12.454 1.00 89.69 466 PRO A C 1
ATOM 3890 O O . PRO A 1 466 ? -31.564 -11.529 13.540 1.00 89.69 466 PRO A O 1
ATOM 3893 N N . SER A 1 467 ? -29.743 -11.018 12.337 1.00 92.31 467 SER A N 1
ATOM 3894 C CA . SER A 1 467 ? -28.923 -10.630 13.490 1.00 92.31 467 SER A CA 1
ATOM 3895 C C . SER A 1 467 ? -28.992 -9.130 13.775 1.00 92.31 467 SER A C 1
ATOM 3897 O O . SER A 1 467 ? -28.592 -8.315 12.944 1.00 92.31 467 SER A O 1
ATOM 3899 N N . ILE A 1 468 ? -29.373 -8.757 15.002 1.00 92.25 468 ILE A N 1
ATOM 3900 C CA . ILE A 1 468 ? -29.347 -7.360 15.479 1.00 92.25 468 ILE A CA 1
ATOM 3901 C C . ILE A 1 468 ? -27.924 -6.787 15.444 1.00 92.25 468 ILE A C 1
ATOM 3903 O O . ILE A 1 468 ? -27.705 -5.644 15.032 1.00 92.25 468 ILE A O 1
ATOM 3907 N N . SER A 1 469 ? -26.930 -7.597 15.821 1.00 92.31 469 SER A N 1
ATOM 3908 C CA . SER A 1 469 ? -25.521 -7.198 15.777 1.00 92.31 469 SER A CA 1
ATOM 3909 C C . SER A 1 469 ? -25.068 -6.896 14.349 1.00 92.31 469 SER A C 1
ATOM 3911 O O . SER A 1 469 ? -24.474 -5.844 14.093 1.00 92.31 469 SER A O 1
ATOM 3913 N N . ASN A 1 470 ? -25.384 -7.786 13.400 1.00 93.50 470 ASN A N 1
ATOM 3914 C CA . ASN A 1 470 ? -24.990 -7.579 12.012 1.00 93.50 470 ASN A CA 1
ATOM 3915 C C . ASN A 1 470 ? -25.752 -6.408 11.383 1.00 93.50 470 ASN A C 1
ATOM 3917 O O . ASN A 1 470 ? -25.122 -5.570 10.741 1.00 93.50 470 ASN A O 1
ATOM 3921 N N . PHE A 1 471 ? -27.057 -6.282 11.644 1.00 94.81 471 PHE A N 1
ATOM 3922 C CA . PHE A 1 471 ? -27.857 -5.116 11.263 1.00 94.81 471 PHE A CA 1
ATOM 3923 C C . PHE A 1 471 ? -27.159 -3.821 11.691 1.00 94.81 471 PHE A C 1
ATOM 3925 O O . PHE A 1 471 ? -26.844 -2.975 10.855 1.00 94.81 471 PHE A O 1
ATOM 3932 N N . THR A 1 472 ? -26.812 -3.710 12.975 1.00 93.00 472 THR A N 1
ATOM 3933 C CA . THR A 1 472 ? -26.200 -2.501 13.543 1.00 93.00 472 THR A CA 1
ATOM 3934 C C . THR A 1 472 ? -24.826 -2.212 12.934 1.00 93.00 472 THR A C 1
ATOM 3936 O O . THR A 1 472 ? -24.533 -1.085 12.525 1.00 93.00 472 THR A O 1
ATOM 3939 N N . ALA A 1 473 ? -23.977 -3.236 12.809 1.00 92.75 473 ALA A N 1
ATOM 3940 C CA . ALA A 1 473 ? -22.640 -3.083 12.245 1.00 92.75 473 ALA A CA 1
ATOM 3941 C C . ALA A 1 473 ? -22.680 -2.635 10.775 1.00 92.75 473 ALA A C 1
ATOM 3943 O O . ALA A 1 473 ? -21.944 -1.724 10.384 1.00 92.75 473 ALA A O 1
ATOM 3944 N N . ARG A 1 474 ? -23.551 -3.246 9.960 1.00 94.12 474 ARG A N 1
ATOM 3945 C CA . ARG A 1 474 ? -23.698 -2.889 8.540 1.00 94.12 474 ARG A CA 1
ATOM 3946 C C . ARG A 1 474 ? -24.383 -1.543 8.363 1.00 94.12 474 ARG A C 1
ATOM 3948 O O . ARG A 1 474 ? -24.002 -0.810 7.450 1.00 94.12 474 ARG A O 1
ATOM 3955 N N . ALA A 1 475 ? -25.301 -1.180 9.262 1.00 93.00 475 ALA A N 1
ATOM 3956 C CA . ALA A 1 475 ? -25.943 0.126 9.261 1.00 93.00 475 ALA A CA 1
ATOM 3957 C C . ALA A 1 475 ? -24.916 1.257 9.397 1.00 93.00 475 ALA A C 1
ATOM 3959 O O . ALA A 1 475 ? -24.905 2.199 8.599 1.00 93.00 475 ALA A O 1
ATOM 3960 N N . LEU A 1 476 ? -24.006 1.121 10.364 1.00 90.62 476 LEU A N 1
ATOM 3961 C CA . LEU A 1 476 ? -22.918 2.068 10.607 1.00 90.62 476 LEU A CA 1
ATOM 3962 C C . LEU A 1 476 ? -21.859 2.070 9.498 1.00 90.62 476 LEU A C 1
ATOM 3964 O O . LEU A 1 476 ? -21.313 3.129 9.179 1.00 90.62 476 LEU A O 1
ATOM 3968 N N . GLU A 1 477 ? -21.552 0.908 8.915 1.00 90.19 477 GLU A N 1
ATOM 3969 C CA . GLU A 1 477 ? -20.604 0.801 7.800 1.00 90.19 477 GLU A CA 1
ATOM 3970 C C . GLU A 1 477 ? -21.122 1.527 6.551 1.00 90.19 477 GLU A C 1
ATOM 3972 O O . GLU A 1 477 ? -20.399 2.346 5.976 1.00 90.19 477 GLU A O 1
ATOM 3977 N N . LEU A 1 478 ? -22.382 1.283 6.173 1.00 90.62 478 LEU A N 1
ATOM 3978 C CA . LEU A 1 478 ? -23.013 1.900 5.004 1.00 90.62 478 LEU A CA 1
ATOM 3979 C C . LEU A 1 478 ? -23.292 3.387 5.193 1.00 90.62 478 LEU A C 1
ATOM 3981 O O . LEU A 1 478 ? -23.133 4.146 4.239 1.00 90.62 478 LEU A O 1
ATOM 3985 N N . ARG A 1 479 ? -23.619 3.829 6.415 1.00 87.81 479 ARG A N 1
ATOM 3986 C CA . ARG A 1 479 ? -23.861 5.247 6.729 1.00 87.81 479 ARG A CA 1
ATOM 3987 C C . ARG A 1 479 ? -22.765 6.162 6.180 1.00 87.81 479 ARG A C 1
ATOM 3989 O O . ARG A 1 479 ? -23.063 7.230 5.665 1.00 87.81 479 ARG A O 1
ATOM 3996 N N . LYS A 1 480 ? -21.498 5.745 6.278 1.00 82.81 480 LYS A N 1
ATOM 3997 C CA . LYS A 1 480 ? -20.340 6.540 5.827 1.00 82.81 480 LYS A CA 1
ATOM 3998 C C . LYS A 1 480 ? -20.327 6.814 4.319 1.00 82.81 480 LYS A C 1
ATOM 4000 O O . LYS A 1 480 ? -19.549 7.651 3.881 1.00 82.81 480 LYS A O 1
ATOM 4005 N N . GLN A 1 481 ? -21.122 6.079 3.545 1.00 86.38 481 GLN A N 1
ATOM 4006 C CA . GLN A 1 481 ? -21.142 6.130 2.085 1.00 86.38 481 GLN A CA 1
ATOM 4007 C C . GLN A 1 481 ? -22.366 6.878 1.527 1.00 86.38 481 GLN A C 1
ATOM 4009 O O . GLN A 1 481 ? -22.381 7.190 0.339 1.00 86.38 481 GLN A O 1
ATOM 4014 N N . PHE A 1 482 ? -23.378 7.174 2.352 1.00 82.75 482 PHE A N 1
ATOM 4015 C CA . PHE A 1 482 ? -24.554 7.949 1.945 1.00 82.75 482 PHE A CA 1
ATOM 4016 C C . PHE A 1 482 ? -24.291 9.454 2.054 1.00 82.75 482 PHE A C 1
ATOM 4018 O O . PHE A 1 482 ? -23.806 9.927 3.080 1.00 82.75 482 PHE A O 1
ATOM 4025 N N . GLU A 1 483 ? -24.661 10.211 1.019 1.00 79.31 483 GLU A N 1
ATOM 4026 C CA . GLU A 1 483 ? -24.689 11.681 1.089 1.00 79.31 483 GLU A CA 1
ATOM 4027 C C . GLU A 1 483 ? -25.908 12.175 1.873 1.00 79.31 483 GLU A C 1
ATOM 4029 O O . GLU A 1 483 ? -25.778 13.011 2.763 1.00 79.31 483 GLU A O 1
ATOM 4034 N N . ASP A 1 484 ? -27.081 11.598 1.599 1.00 80.31 484 ASP A N 1
ATOM 4035 C CA . ASP A 1 484 ? -28.303 11.855 2.355 1.00 80.31 484 ASP A CA 1
ATOM 4036 C C . ASP A 1 484 ? -28.483 10.813 3.464 1.00 80.31 484 ASP A C 1
ATOM 4038 O O . ASP A 1 484 ? -29.158 9.789 3.316 1.00 80.31 484 ASP A O 1
ATOM 4042 N N . ALA A 1 485 ? -27.844 11.078 4.602 1.00 83.06 485 ALA A N 1
ATOM 4043 C CA . ALA A 1 485 ? -27.979 10.231 5.778 1.00 83.06 485 ALA A CA 1
ATOM 4044 C C . ALA A 1 485 ? -29.414 10.217 6.335 1.00 83.06 485 ALA A C 1
ATOM 4046 O O . ALA A 1 485 ? -29.793 9.235 6.971 1.00 83.06 485 ALA A O 1
ATOM 4047 N N . LYS A 1 486 ? -30.212 11.271 6.108 1.00 86.25 486 LYS A N 1
ATOM 4048 C CA . LYS A 1 486 ? -31.556 11.391 6.683 1.00 86.25 486 LYS A CA 1
ATOM 4049 C C . LYS A 1 486 ? -32.505 10.381 6.044 1.00 86.25 486 LYS A C 1
ATOM 4051 O O . LYS A 1 486 ? -33.056 9.550 6.761 1.00 86.25 486 LYS A O 1
ATOM 4056 N N . SER A 1 487 ? -32.597 10.372 4.714 1.00 86.06 487 SER A N 1
ATOM 4057 C CA . SER A 1 487 ? -33.439 9.409 3.985 1.00 86.06 487 SER A CA 1
ATOM 4058 C C . SER A 1 487 ? -33.027 7.955 4.253 1.00 86.06 487 SER A C 1
ATOM 4060 O O . SER A 1 487 ? -33.866 7.063 4.349 1.00 86.06 487 SER A O 1
ATOM 4062 N N . TYR A 1 488 ? -31.728 7.699 4.431 1.00 92.00 488 TYR A N 1
ATOM 4063 C CA . TYR A 1 488 ? -31.232 6.378 4.820 1.00 92.00 488 TYR A CA 1
ATOM 4064 C C . TYR A 1 488 ? -31.732 5.941 6.208 1.00 92.00 488 TYR A C 1
ATOM 4066 O O . TYR A 1 488 ? -32.197 4.811 6.371 1.00 92.00 488 TYR A O 1
ATOM 4074 N N . PHE A 1 489 ? -31.670 6.823 7.209 1.00 91.62 489 PHE A N 1
ATOM 4075 C CA . PHE A 1 489 ? -32.163 6.511 8.552 1.00 91.62 489 PHE A CA 1
ATOM 4076 C C . PHE A 1 489 ? -33.687 6.433 8.631 1.00 91.62 489 PHE A C 1
ATOM 4078 O O . PHE A 1 489 ? -34.196 5.631 9.408 1.00 91.62 489 PHE A O 1
ATOM 4085 N N . GLU A 1 490 ? -34.424 7.175 7.802 1.00 90.12 490 GLU A N 1
ATOM 4086 C CA . GLU A 1 490 ? -35.880 7.023 7.673 1.00 90.12 490 GLU A CA 1
ATOM 4087 C C . GLU A 1 490 ? -36.266 5.600 7.236 1.00 90.12 490 GLU A C 1
ATOM 4089 O O . GLU A 1 490 ? -37.170 5.001 7.820 1.00 90.12 490 GLU A O 1
ATOM 4094 N N . VAL A 1 491 ? -35.527 5.010 6.290 1.00 91.88 491 VAL A N 1
ATOM 4095 C CA . VAL A 1 491 ? -35.714 3.606 5.884 1.00 91.88 491 VAL A CA 1
ATOM 4096 C C . VAL A 1 491 ? -35.401 2.645 7.033 1.00 91.88 491 VAL A C 1
ATOM 4098 O O . VAL A 1 491 ? -36.179 1.728 7.298 1.00 91.88 491 VAL A O 1
ATOM 4101 N N . LEU A 1 492 ? -34.295 2.850 7.757 1.00 93.81 492 LEU A N 1
ATOM 4102 C CA . LEU A 1 492 ? -33.966 2.004 8.911 1.00 93.81 492 LEU A CA 1
ATOM 4103 C C . LEU A 1 492 ? -35.010 2.123 10.032 1.00 93.81 492 LEU A C 1
ATOM 4105 O O . LEU A 1 492 ? -35.359 1.104 10.626 1.00 93.81 492 LEU A O 1
ATOM 4109 N N . ASN A 1 493 ? -35.549 3.324 10.271 1.00 91.81 493 ASN A N 1
ATOM 4110 C CA . ASN A 1 493 ? -36.627 3.580 11.231 1.00 91.81 493 ASN A CA 1
ATOM 4111 C C . ASN A 1 493 ? -37.868 2.736 10.927 1.00 91.81 493 ASN A C 1
ATOM 4113 O O . ASN A 1 493 ? -38.406 2.092 11.824 1.00 91.81 493 ASN A O 1
ATOM 4117 N N . GLN A 1 494 ? -38.288 2.674 9.661 1.00 91.06 494 GLN A N 1
ATOM 4118 C CA . GLN A 1 494 ? -39.427 1.842 9.258 1.00 91.06 494 GLN A CA 1
ATOM 4119 C C . GLN A 1 494 ? -39.196 0.356 9.568 1.00 91.06 494 GLN A C 1
ATOM 4121 O O . GLN A 1 494 ? -40.114 -0.340 9.998 1.00 91.06 494 GLN A O 1
ATOM 4126 N N . ILE A 1 495 ? -37.967 -0.134 9.389 1.00 93.31 495 ILE A N 1
ATOM 4127 C CA . ILE A 1 495 ? -37.627 -1.541 9.633 1.00 93.31 495 ILE A CA 1
ATOM 4128 C C . ILE A 1 495 ? -37.646 -1.853 11.127 1.00 93.31 495 ILE A C 1
ATOM 4130 O O . ILE A 1 495 ? -38.264 -2.841 11.529 1.00 93.31 495 ILE A O 1
ATOM 4134 N N . VAL A 1 496 ? -36.987 -1.031 11.950 1.00 92.44 496 VAL A N 1
ATOM 4135 C CA . VAL A 1 496 ? -36.865 -1.309 13.390 1.00 92.44 496 VAL A CA 1
ATOM 4136 C C . VAL A 1 496 ? -38.190 -1.177 14.138 1.00 92.44 496 VAL A C 1
ATOM 4138 O O . VAL A 1 496 ? -38.371 -1.830 15.161 1.00 92.44 496 VAL A O 1
ATOM 4141 N N . LEU A 1 497 ? -39.128 -0.384 13.612 1.00 89.81 497 LEU A N 1
ATOM 4142 C CA . LEU A 1 497 ? -40.483 -0.243 14.151 1.00 89.81 497 LEU A CA 1
ATOM 4143 C C . LEU A 1 497 ? -41.444 -1.343 13.676 1.00 89.81 497 LEU A C 1
ATOM 4145 O O . LEU A 1 497 ? -42.579 -1.397 14.139 1.00 89.81 497 LEU A O 1
ATOM 4149 N N . SER A 1 498 ? -41.018 -2.226 12.768 1.00 91.12 498 SER A N 1
ATOM 4150 C CA . SER A 1 498 ? -41.854 -3.342 12.321 1.00 91.12 498 SER A CA 1
ATOM 4151 C C . SER A 1 498 ? -41.984 -4.425 13.396 1.00 91.12 498 SER A C 1
ATOM 4153 O O . SER A 1 498 ? -41.011 -4.763 14.075 1.00 91.12 498 SER A O 1
ATOM 4155 N N . ASP A 1 499 ? -43.148 -5.078 13.462 1.00 90.44 499 ASP A N 1
ATOM 4156 C CA . ASP A 1 499 ? -43.392 -6.214 14.367 1.00 90.44 499 ASP A CA 1
ATOM 4157 C C . ASP A 1 499 ? -42.341 -7.321 14.220 1.00 90.44 499 ASP A C 1
ATOM 4159 O O . ASP A 1 499 ? -41.964 -7.984 15.187 1.00 90.44 499 ASP A O 1
ATOM 4163 N N . SER A 1 500 ? -41.846 -7.523 12.995 1.00 91.12 500 SER A N 1
ATOM 4164 C CA . SER A 1 500 ? -40.814 -8.516 12.708 1.00 91.12 500 SER A CA 1
ATOM 4165 C C . SER A 1 500 ? -39.504 -8.211 13.436 1.00 91.12 500 SER A C 1
ATOM 4167 O O . SER A 1 500 ? -38.872 -9.124 13.963 1.00 91.12 500 SER A O 1
ATOM 4169 N N . PHE A 1 501 ? -39.109 -6.938 13.501 1.00 93.38 501 PHE A N 1
ATOM 4170 C CA . PHE A 1 501 ? -37.877 -6.515 14.155 1.00 93.38 501 PHE A CA 1
ATOM 4171 C C . PHE A 1 501 ? -38.047 -6.449 15.673 1.00 93.38 501 PHE A C 1
ATOM 4173 O O . PHE A 1 501 ? -37.160 -6.887 16.403 1.00 93.38 501 PHE A O 1
ATOM 4180 N N . ILE A 1 502 ? -39.216 -6.020 16.158 1.00 91.31 502 ILE A N 1
ATOM 4181 C CA . ILE A 1 502 ? -39.552 -6.073 17.587 1.00 91.31 502 ILE A CA 1
ATOM 4182 C C . ILE A 1 502 ? -39.485 -7.512 18.112 1.00 91.31 502 ILE A C 1
ATOM 4184 O O . ILE A 1 502 ? -38.859 -7.759 19.142 1.00 91.31 502 ILE A O 1
ATOM 4188 N N . LYS A 1 503 ? -40.013 -8.495 17.371 1.00 91.50 503 LYS A N 1
ATOM 4189 C CA . LYS A 1 503 ? -39.864 -9.918 17.728 1.00 91.50 503 LYS A CA 1
ATOM 4190 C C . LYS A 1 503 ? -38.401 -10.369 17.764 1.00 91.50 503 LYS A C 1
ATOM 4192 O O . LYS A 1 503 ? -38.039 -11.150 18.643 1.00 91.50 503 LYS A O 1
ATOM 4197 N N . LYS A 1 504 ? -37.548 -9.866 16.857 1.00 92.25 504 LYS A N 1
ATOM 4198 C CA . LYS A 1 504 ? -36.097 -10.137 16.897 1.00 92.25 504 LYS A CA 1
ATOM 4199 C C . LYS A 1 504 ? -35.492 -9.622 18.204 1.00 92.25 504 LYS A C 1
ATOM 4201 O O . LYS A 1 504 ? -34.809 -10.392 18.873 1.00 92.25 504 LYS A O 1
ATOM 4206 N N . ILE A 1 505 ? -35.804 -8.383 18.601 1.00 92.25 505 ILE A N 1
ATOM 4207 C CA . ILE A 1 505 ? -35.372 -7.792 19.882 1.00 92.25 505 ILE A CA 1
ATOM 4208 C C . ILE A 1 505 ? -35.843 -8.646 21.064 1.00 92.25 505 ILE A C 1
ATOM 4210 O O . ILE A 1 505 ? -35.032 -9.007 21.908 1.00 92.25 505 ILE A O 1
ATOM 4214 N N . GLN A 1 506 ? -37.119 -9.043 21.086 1.00 91.19 506 GLN A N 1
ATOM 4215 C CA . GLN A 1 506 ? -37.704 -9.880 22.145 1.00 91.19 506 GLN A CA 1
ATOM 4216 C C . GLN A 1 506 ? -37.036 -11.255 22.295 1.00 91.19 506 GLN A C 1
ATOM 4218 O O . GLN A 1 506 ? -37.036 -11.823 23.389 1.00 91.19 506 GLN A O 1
ATOM 4223 N N . SER A 1 507 ? -36.489 -11.798 21.204 1.00 91.56 507 SER A N 1
ATOM 4224 C CA . SER A 1 507 ? -35.819 -13.105 21.171 1.00 91.56 507 SER A CA 1
ATOM 4225 C C . SER A 1 507 ? -34.304 -13.057 21.402 1.00 91.56 507 SER A C 1
ATOM 4227 O O . SER A 1 507 ? -33.677 -14.108 21.541 1.00 91.56 507 SER A O 1
ATOM 4229 N N . GLU A 1 508 ? -33.703 -11.865 21.409 1.00 92.25 508 GLU A N 1
ATOM 4230 C CA . GLU A 1 508 ? -32.263 -11.700 21.585 1.00 92.25 508 GLU A CA 1
ATOM 4231 C C . GLU A 1 508 ? -31.871 -11.933 23.044 1.00 92.25 508 GLU A C 1
ATOM 4233 O O . GLU A 1 508 ? -32.488 -11.406 23.965 1.00 92.25 508 GLU A O 1
ATOM 4238 N N . ASN A 1 509 ? -30.812 -12.712 23.243 1.00 88.62 509 ASN A N 1
ATOM 4239 C CA . ASN A 1 509 ? -30.312 -13.081 24.569 1.00 88.62 509 ASN A CA 1
ATOM 4240 C C . ASN A 1 509 ? -28.920 -12.491 24.838 1.00 88.62 509 ASN A C 1
ATOM 4242 O O . ASN A 1 509 ? -28.438 -12.511 25.971 1.00 88.62 509 ASN A O 1
ATOM 4246 N N . ASN A 1 510 ? -28.245 -11.975 23.806 1.00 87.38 510 ASN A N 1
ATOM 4247 C CA . ASN A 1 510 ? -26.938 -11.359 23.946 1.00 87.38 510 ASN A CA 1
ATOM 4248 C C . ASN A 1 510 ? -27.072 -9.885 24.336 1.00 87.38 510 ASN A C 1
ATOM 4250 O O . ASN A 1 510 ? -27.323 -9.008 23.506 1.00 87.38 510 ASN A O 1
ATOM 4254 N N . LEU A 1 511 ? -26.808 -9.609 25.611 1.00 83.06 511 LEU A N 1
ATOM 4255 C CA . LEU A 1 511 ? -26.875 -8.261 26.160 1.00 83.06 511 LEU A CA 1
ATOM 4256 C C . LEU A 1 511 ? -25.983 -7.256 25.422 1.00 83.06 511 LEU A C 1
ATOM 4258 O O . LEU A 1 511 ? -26.401 -6.132 25.176 1.00 83.06 511 LEU A O 1
ATOM 4262 N N . ASN A 1 512 ? -24.774 -7.647 25.010 1.00 82.75 512 ASN A N 1
ATOM 4263 C CA . ASN A 1 512 ? -23.875 -6.727 24.312 1.00 82.75 512 ASN A CA 1
ATOM 4264 C C . ASN A 1 512 ? -24.441 -6.298 22.953 1.00 82.75 512 ASN A C 1
ATOM 4266 O O . ASN A 1 512 ? -24.223 -5.160 22.543 1.00 82.75 512 ASN A O 1
ATOM 4270 N N . TYR A 1 513 ? -25.160 -7.181 22.256 1.00 89.25 513 TYR A N 1
ATOM 4271 C CA . TYR A 1 513 ? -25.783 -6.847 20.974 1.00 89.25 513 TYR A CA 1
ATOM 4272 C C . TYR A 1 513 ? -26.935 -5.864 21.154 1.00 89.25 513 TYR A C 1
ATOM 4274 O O . TYR A 1 513 ? -27.013 -4.898 20.398 1.00 89.25 513 TYR A O 1
ATOM 4282 N N . LEU A 1 514 ? -27.750 -6.057 22.194 1.00 88.38 514 LEU A N 1
ATOM 4283 C CA . LEU A 1 514 ? -28.819 -5.129 22.559 1.00 88.38 514 LEU A CA 1
ATOM 4284 C C . LEU A 1 514 ? -28.264 -3.767 22.976 1.00 88.38 514 LEU A C 1
ATOM 4286 O O . LEU A 1 514 ? -28.708 -2.763 22.446 1.00 88.38 514 LEU A O 1
ATOM 4290 N N . LEU A 1 515 ? -27.233 -3.718 23.826 1.00 85.38 515 LEU A N 1
ATOM 4291 C CA . LEU A 1 515 ? -26.612 -2.454 24.246 1.00 85.38 515 LEU A CA 1
ATOM 4292 C C . LEU A 1 515 ? -25.979 -1.688 23.071 1.00 85.38 515 LEU A C 1
ATOM 4294 O O . LEU A 1 515 ? -26.103 -0.469 22.984 1.00 85.38 515 LEU A O 1
ATOM 4298 N N . ILE A 1 516 ? -25.306 -2.391 22.149 1.00 86.50 516 ILE A N 1
ATOM 4299 C CA . ILE A 1 516 ? -24.768 -1.784 20.918 1.00 86.50 516 ILE A CA 1
ATOM 4300 C C . ILE A 1 516 ? -25.902 -1.242 20.040 1.00 86.50 516 ILE A C 1
ATOM 4302 O O . ILE A 1 516 ? -25.757 -0.169 19.454 1.00 86.50 516 ILE A O 1
ATOM 4306 N N . PHE A 1 517 ? -27.007 -1.979 19.939 1.00 90.50 517 PHE A N 1
ATOM 4307 C CA . PHE A 1 517 ? -28.179 -1.547 19.193 1.00 90.50 517 PHE A CA 1
ATOM 4308 C C . PHE A 1 517 ? -28.852 -0.330 19.835 1.00 90.50 517 PHE A C 1
ATOM 4310 O O . PHE A 1 517 ? -29.148 0.610 19.109 1.00 90.50 517 PHE A O 1
ATOM 4317 N N . THR A 1 518 ? -29.027 -0.298 21.159 1.00 87.12 518 THR A N 1
ATOM 4318 C CA . THR A 1 518 ? -29.602 0.842 21.891 1.00 87.12 518 THR A CA 1
ATOM 4319 C C . THR A 1 518 ? -28.805 2.115 21.634 1.00 87.12 518 THR A C 1
ATOM 4321 O O . THR A 1 518 ? -29.371 3.100 21.179 1.00 87.12 518 THR A O 1
ATOM 4324 N N . GLU A 1 519 ? -27.479 2.074 21.801 1.00 85.00 519 GLU A N 1
ATOM 4325 C CA . GLU A 1 519 ? -26.604 3.227 21.533 1.00 85.00 519 GLU A CA 1
ATOM 4326 C C . GLU A 1 519 ? -26.722 3.710 20.075 1.00 85.00 519 GLU A C 1
ATOM 4328 O O . GLU A 1 519 ? -26.726 4.908 19.783 1.00 85.00 519 GLU A O 1
ATOM 4333 N N . PHE A 1 520 ? -26.808 2.768 19.133 1.00 89.69 520 PHE A N 1
ATOM 4334 C CA . PHE A 1 520 ? -27.037 3.081 17.728 1.00 89.69 520 PHE A CA 1
ATOM 4335 C C . PHE A 1 520 ? -28.414 3.722 17.505 1.00 89.69 520 PHE A C 1
ATOM 4337 O O . PHE A 1 520 ? -28.506 4.724 16.795 1.00 89.69 520 PHE A O 1
ATOM 4344 N N . ALA A 1 521 ? -29.462 3.167 18.107 1.00 88.81 521 ALA A N 1
ATOM 4345 C CA . ALA A 1 521 ? -30.833 3.611 17.938 1.00 88.81 521 ALA A CA 1
ATOM 4346 C C . ALA A 1 521 ? -31.059 4.998 18.553 1.00 88.81 521 ALA A C 1
ATOM 4348 O O . ALA A 1 521 ? -31.553 5.875 17.857 1.00 88.81 521 ALA A O 1
ATOM 4349 N N . GLU A 1 522 ? -30.604 5.242 19.783 1.00 85.81 522 GLU A N 1
ATOM 4350 C CA . GLU A 1 522 ? -30.659 6.556 20.449 1.00 85.81 522 GLU A CA 1
ATOM 4351 C C . GLU A 1 522 ? -30.020 7.659 19.604 1.00 85.81 522 GLU A C 1
ATOM 4353 O O . GLU A 1 522 ? -30.498 8.789 19.546 1.00 85.81 522 GLU A O 1
ATOM 4358 N N . LYS A 1 523 ? -28.916 7.332 18.930 1.00 86.31 523 LYS A N 1
ATOM 4359 C CA . LYS A 1 523 ? -28.123 8.321 18.206 1.00 86.31 523 LYS A CA 1
ATOM 4360 C C . LYS A 1 523 ? -28.613 8.595 16.788 1.00 86.31 523 LYS A C 1
ATOM 4362 O O . LYS A 1 523 ? -28.318 9.662 16.246 1.00 86.31 523 LYS A O 1
ATOM 4367 N N . TYR A 1 524 ? -29.246 7.616 16.148 1.00 87.69 524 TYR A N 1
ATOM 4368 C CA . TYR A 1 524 ? -29.494 7.652 14.704 1.00 87.69 524 TYR A CA 1
ATOM 4369 C C . TYR A 1 524 ? -30.930 7.350 14.290 1.00 87.69 524 TYR A C 1
ATOM 4371 O O . TYR A 1 524 ? -31.282 7.624 13.144 1.00 87.69 524 TYR A O 1
ATOM 4379 N N . LEU A 1 525 ? -31.738 6.782 15.179 1.00 88.19 525 LEU A N 1
ATOM 4380 C CA . LEU A 1 525 ? -33.103 6.359 14.906 1.00 88.19 525 LEU A CA 1
ATOM 4381 C C . LEU A 1 525 ? -34.087 7.168 15.757 1.00 88.19 525 LEU A C 1
ATOM 4383 O O . LEU A 1 525 ? -33.724 7.770 16.766 1.00 88.19 525 LEU A O 1
ATOM 4387 N N . ASN A 1 526 ? -35.359 7.150 15.365 1.00 79.62 526 ASN A N 1
ATOM 4388 C CA . ASN A 1 526 ? -36.447 7.675 16.185 1.00 79.62 526 ASN A CA 1
ATOM 4389 C C . ASN A 1 526 ? -36.726 6.655 17.295 1.00 79.62 526 ASN A C 1
ATOM 4391 O O . ASN A 1 526 ? -37.598 5.802 17.157 1.00 79.62 526 ASN A O 1
ATOM 4395 N N . PHE A 1 527 ? -35.899 6.683 18.338 1.00 76.06 527 PHE A N 1
ATOM 4396 C CA . PHE A 1 527 ? -35.919 5.705 19.423 1.00 76.06 527 PHE A CA 1
ATOM 4397 C C . PHE A 1 527 ? -36.719 6.194 20.634 1.00 76.06 527 PHE A C 1
ATOM 4399 O O . PHE A 1 527 ? -37.452 5.414 21.244 1.00 76.06 527 PHE A O 1
ATOM 4406 N N . GLU A 1 528 ? -36.628 7.482 20.968 1.00 67.06 528 GLU A N 1
ATOM 4407 C CA . GLU A 1 528 ? -37.353 8.055 22.104 1.00 67.06 528 GLU A CA 1
ATOM 4408 C C . GLU A 1 528 ? -38.876 7.991 21.909 1.00 67.06 528 GLU A C 1
ATOM 4410 O O . GLU A 1 528 ? -39.378 8.117 20.797 1.00 67.06 528 GLU A O 1
ATOM 4415 N N . GLU A 1 529 ? -39.600 7.722 23.000 1.00 68.62 529 GLU A N 1
ATOM 4416 C CA . GLU A 1 529 ? -41.068 7.566 23.040 1.00 68.62 529 GLU A CA 1
ATOM 4417 C C . GLU A 1 529 ? -41.656 6.437 22.162 1.00 68.62 529 GLU A C 1
ATOM 4419 O O . GLU A 1 529 ? -42.868 6.359 21.969 1.00 68.62 529 GLU A O 1
ATOM 4424 N N . THR A 1 530 ? -40.831 5.502 21.671 1.00 79.12 530 THR A N 1
ATOM 4425 C CA . THR A 1 530 ? -41.297 4.392 20.818 1.00 79.12 530 THR A CA 1
ATOM 4426 C C . THR A 1 530 ? -41.467 3.056 21.548 1.00 79.12 530 THR A C 1
ATOM 4428 O O . THR A 1 530 ? -40.814 2.769 22.556 1.00 79.12 530 THR A O 1
ATOM 4431 N N . ILE A 1 531 ? -42.297 2.174 20.970 1.00 83.00 531 ILE A N 1
ATOM 4432 C CA . ILE A 1 531 ? -42.433 0.761 21.378 1.00 83.00 531 ILE A CA 1
ATOM 4433 C C . ILE A 1 531 ? -41.070 0.051 21.346 1.00 83.00 531 ILE A C 1
ATOM 4435 O O . ILE A 1 531 ? -40.779 -0.776 22.207 1.00 83.00 531 ILE A O 1
ATOM 4439 N N . LEU A 1 532 ? -40.201 0.412 20.397 1.00 85.38 532 LEU A N 1
ATOM 4440 C CA . LEU A 1 532 ? -38.862 -0.156 20.268 1.00 85.38 532 LEU A CA 1
ATOM 4441 C C . LEU A 1 532 ? -38.012 0.077 21.523 1.00 85.38 532 LEU A C 1
ATOM 4443 O O . LEU A 1 532 ? -37.374 -0.866 21.994 1.00 85.38 532 LEU A O 1
ATOM 4447 N N . LYS A 1 533 ? -38.032 1.287 22.096 1.00 84.69 533 LYS A N 1
ATOM 4448 C CA . LYS A 1 533 ? -37.333 1.585 23.357 1.00 84.69 533 LYS A CA 1
ATOM 4449 C C . LYS A 1 533 ? -37.889 0.752 24.506 1.00 84.69 533 LYS A C 1
ATOM 4451 O O . LYS A 1 533 ? -37.125 0.105 25.215 1.00 84.69 533 LYS A O 1
ATOM 4456 N N . GLN A 1 534 ? -39.213 0.705 24.644 1.00 83.75 534 GLN A N 1
ATOM 4457 C CA . GLN A 1 534 ? -39.871 -0.054 25.711 1.00 83.75 534 GLN A CA 1
ATOM 4458 C C . GLN A 1 534 ? -39.525 -1.547 25.656 1.00 83.75 534 GLN A C 1
ATOM 4460 O O . GLN A 1 534 ? -39.149 -2.132 26.670 1.00 83.75 534 GLN A O 1
ATOM 4465 N N . GLU A 1 535 ? -39.619 -2.166 24.479 1.00 87.19 535 GLU A N 1
ATOM 4466 C CA . GLU A 1 535 ? -39.328 -3.591 24.302 1.00 87.19 535 GLU A CA 1
ATOM 4467 C C . GLU A 1 535 ? -37.837 -3.899 24.467 1.00 87.19 535 GLU A C 1
ATOM 4469 O O . GLU A 1 535 ? -37.487 -4.861 25.150 1.00 87.19 535 GLU A O 1
ATOM 4474 N N . THR A 1 536 ? -36.950 -3.051 23.934 1.00 86.94 536 THR A N 1
ATOM 4475 C CA . THR A 1 536 ? -35.498 -3.211 24.117 1.00 86.94 536 THR A CA 1
ATOM 4476 C C . THR A 1 536 ? -35.126 -3.144 25.600 1.00 86.94 536 THR A C 1
ATOM 4478 O O . THR A 1 536 ? -34.422 -4.027 26.093 1.00 86.94 536 THR A O 1
ATOM 4481 N N . SER A 1 537 ? -35.661 -2.168 26.343 1.00 81.69 537 SER A N 1
ATOM 4482 C CA . SER A 1 537 ? -35.436 -2.043 27.787 1.00 81.69 537 SER A CA 1
ATOM 4483 C C . SER A 1 537 ? -35.978 -3.244 28.563 1.00 81.69 537 SER A C 1
ATOM 4485 O O . SER A 1 537 ? -35.252 -3.804 29.380 1.00 81.69 537 SER A O 1
ATOM 4487 N N . LYS A 1 538 ? -37.201 -3.716 28.269 1.00 84.25 538 LYS A N 1
ATOM 4488 C CA . LYS A 1 538 ? -37.777 -4.915 28.913 1.00 84.25 538 LYS A CA 1
ATOM 4489 C C . LYS A 1 538 ? -36.879 -6.144 28.754 1.00 84.25 538 LYS A C 1
ATOM 4491 O O . LYS A 1 538 ? -36.651 -6.870 29.724 1.00 84.25 538 LYS A O 1
ATOM 4496 N N . VAL A 1 539 ? -36.370 -6.385 27.545 1.00 87.38 539 VAL A N 1
ATOM 4497 C CA . VAL A 1 539 ? -35.494 -7.532 27.258 1.00 87.38 539 VAL A CA 1
ATOM 4498 C C . VAL A 1 539 ? -34.163 -7.389 27.987 1.00 87.38 539 VAL A C 1
ATOM 4500 O O . VAL A 1 539 ? -33.720 -8.340 28.631 1.00 87.38 539 VAL A O 1
ATOM 4503 N N . ILE A 1 540 ? -33.555 -6.201 27.954 1.00 83.94 540 ILE A N 1
ATOM 4504 C CA . ILE A 1 540 ? -32.315 -5.918 28.682 1.00 83.94 540 ILE A CA 1
ATOM 4505 C C . ILE A 1 540 ? -32.498 -6.177 30.183 1.00 83.94 540 ILE A C 1
ATOM 4507 O O . ILE A 1 540 ? -31.714 -6.931 30.760 1.00 83.94 540 ILE A O 1
ATOM 4511 N N . THR A 1 541 ? -33.548 -5.636 30.809 1.00 77.38 541 THR A N 1
ATOM 4512 C CA . THR A 1 541 ? -33.837 -5.847 32.238 1.00 77.38 541 THR A CA 1
ATOM 4513 C C . THR A 1 541 ? -34.028 -7.329 32.559 1.00 77.38 541 THR A C 1
ATOM 4515 O O . THR A 1 541 ? -33.462 -7.828 33.533 1.00 77.38 541 THR A O 1
ATOM 4518 N N . LYS A 1 542 ? -34.762 -8.065 31.712 1.00 82.81 542 LYS A N 1
ATOM 4519 C CA . LYS A 1 542 ? -34.954 -9.515 31.854 1.00 82.81 542 LYS A CA 1
ATOM 4520 C C . LYS A 1 542 ? -33.629 -10.277 31.792 1.00 82.81 542 LYS A C 1
ATOM 4522 O O . LYS A 1 542 ? -33.404 -11.159 32.619 1.00 82.81 542 LYS A O 1
ATOM 4527 N N . ILE A 1 543 ? -32.759 -9.949 30.834 1.00 83.19 543 ILE A N 1
ATOM 4528 C CA . ILE A 1 543 ? -31.444 -10.588 30.709 1.00 83.19 543 ILE A CA 1
ATOM 4529 C C . ILE A 1 543 ? -30.604 -10.277 31.946 1.00 83.19 543 ILE A C 1
ATOM 4531 O O . ILE A 1 543 ? -30.080 -11.212 32.542 1.00 83.19 543 ILE A O 1
ATOM 4535 N N . ILE A 1 544 ? -30.529 -9.006 32.368 1.00 75.00 544 ILE A N 1
ATOM 4536 C CA . ILE A 1 544 ? -29.757 -8.556 33.540 1.00 75.00 544 ILE A CA 1
ATOM 4537 C C . ILE A 1 544 ? -30.182 -9.296 34.811 1.00 75.00 544 ILE A C 1
ATOM 4539 O O . ILE A 1 544 ? -29.319 -9.752 35.564 1.00 75.00 544 ILE A O 1
ATOM 4543 N N . ALA A 1 545 ? -31.489 -9.459 35.034 1.00 73.00 545 ALA A N 1
ATOM 4544 C CA . ALA A 1 545 ? -32.012 -10.188 36.187 1.00 73.00 545 ALA A CA 1
ATOM 4545 C C . ALA A 1 545 ? -31.542 -11.656 36.229 1.00 73.00 545 ALA A C 1
ATOM 4547 O O . ALA A 1 545 ? -31.377 -12.216 37.310 1.00 73.00 545 ALA A O 1
ATOM 4548 N N . GLY A 1 546 ? -31.294 -12.263 35.064 1.00 73.44 546 GLY A N 1
ATOM 4549 C CA . GLY A 1 546 ? -30.828 -13.642 34.920 1.00 73.44 546 GLY A CA 1
ATOM 4550 C C . GLY A 1 546 ? -29.306 -13.828 34.891 1.00 73.44 546 GLY A C 1
ATOM 4551 O O . GLY A 1 546 ? -28.857 -14.967 34.761 1.00 73.44 546 GLY A O 1
ATOM 4552 N N . ILE A 1 547 ? -28.494 -12.763 34.982 1.00 73.50 547 ILE A N 1
ATOM 4553 C CA . ILE A 1 547 ? -27.028 -12.885 34.896 1.00 73.50 547 ILE A CA 1
ATOM 4554 C C . ILE A 1 547 ? -26.462 -13.437 36.216 1.00 73.50 547 ILE A C 1
ATOM 4556 O O . ILE A 1 547 ? -26.571 -12.769 37.246 1.00 73.50 547 ILE A O 1
ATOM 4560 N N . PRO A 1 548 ? -25.765 -14.592 36.202 1.00 66.69 548 PRO A N 1
ATOM 4561 C CA . PRO A 1 548 ? -25.199 -15.184 37.416 1.00 66.69 548 PRO A CA 1
ATOM 4562 C C . PRO A 1 548 ? -24.033 -14.373 38.007 1.00 66.69 548 PRO A C 1
ATOM 4564 O O . PRO A 1 548 ? -23.789 -14.443 39.205 1.00 66.69 548 PRO A O 1
ATOM 4567 N N . ASN A 1 549 ? -23.321 -13.584 37.193 1.00 74.06 549 ASN A N 1
ATOM 4568 C CA . ASN A 1 549 ? -22.259 -12.676 37.637 1.00 74.06 549 ASN A CA 1
ATOM 4569 C C . ASN A 1 549 ? -22.550 -11.227 37.210 1.00 74.06 549 ASN A C 1
ATOM 4571 O O . ASN A 1 549 ? -22.054 -10.752 36.185 1.00 74.06 549 ASN A O 1
ATOM 4575 N N . LYS A 1 550 ? -23.368 -10.521 37.998 1.00 75.12 550 LYS A N 1
ATOM 4576 C CA . LYS A 1 550 ? -23.785 -9.134 37.715 1.00 75.12 550 LYS A CA 1
ATOM 4577 C C . LYS A 1 550 ? -22.594 -8.183 37.535 1.00 75.12 550 LYS A C 1
ATOM 4579 O O . LYS A 1 550 ? -22.632 -7.316 36.668 1.00 75.12 550 LYS A O 1
ATOM 4584 N N . LEU A 1 551 ? -21.511 -8.383 38.291 1.00 78.06 551 LEU A N 1
ATOM 4585 C CA . LEU A 1 551 ? -20.311 -7.534 38.260 1.00 78.06 551 LEU A CA 1
ATOM 4586 C C . LEU A 1 551 ? -19.575 -7.562 36.919 1.00 78.06 551 LEU A C 1
ATOM 4588 O O . LEU A 1 551 ? -19.071 -6.538 36.465 1.00 78.06 551 LEU A O 1
ATOM 4592 N N . GLU A 1 552 ? -19.533 -8.721 36.269 1.00 76.69 552 GLU A N 1
ATOM 4593 C CA . GLU A 1 552 ? -18.891 -8.864 34.962 1.00 76.69 552 GLU A CA 1
ATOM 4594 C C . GLU A 1 552 ? -19.677 -8.149 33.867 1.00 76.69 552 GLU A C 1
ATOM 4596 O O . GLU A 1 552 ? -19.085 -7.539 32.981 1.00 76.69 552 GLU A O 1
ATOM 4601 N N . ALA A 1 553 ? -21.002 -8.129 33.969 1.00 73.38 553 ALA A N 1
ATOM 4602 C CA . ALA A 1 553 ? -21.831 -7.384 33.037 1.00 73.38 553 ALA A CA 1
ATOM 4603 C C . ALA A 1 553 ? -21.641 -5.862 33.212 1.00 73.38 553 ALA A C 1
ATOM 4605 O O . ALA A 1 553 ? -21.396 -5.157 32.235 1.00 73.38 553 ALA A O 1
ATOM 4606 N N . LEU A 1 554 ? -21.608 -5.375 34.458 1.00 76.06 554 LEU A N 1
ATOM 4607 C CA . LEU A 1 554 ? -21.407 -3.953 34.791 1.00 76.06 554 LEU A CA 1
ATOM 4608 C C . LEU A 1 554 ? -20.015 -3.414 34.441 1.00 76.06 554 LEU A C 1
ATOM 4610 O O . LEU A 1 554 ? -19.817 -2.202 34.406 1.00 76.06 554 LEU A O 1
ATOM 4614 N N . SER A 1 555 ? -19.050 -4.293 34.168 1.00 73.88 555 SER A N 1
ATOM 4615 C CA . SER A 1 555 ? -17.753 -3.883 33.628 1.00 73.88 555 SER A CA 1
ATOM 4616 C C . SER A 1 555 ? -17.835 -3.350 32.194 1.00 73.88 555 SER A C 1
ATOM 4618 O O . SER A 1 555 ? -16.889 -2.721 31.729 1.00 73.88 555 SER A O 1
ATOM 4620 N N . ASN A 1 556 ? -18.951 -3.570 31.487 1.00 77.25 556 ASN A N 1
ATOM 4621 C CA . ASN A 1 556 ? -19.191 -2.971 30.183 1.00 77.25 556 ASN A CA 1
ATOM 4622 C C . ASN A 1 556 ? -19.801 -1.562 30.354 1.00 77.25 556 ASN A C 1
ATOM 4624 O O . ASN A 1 556 ? -20.955 -1.451 30.769 1.00 77.25 556 ASN A O 1
ATOM 4628 N N . PRO A 1 557 ? -19.102 -0.485 29.940 1.00 72.19 557 PRO A N 1
ATOM 4629 C CA . PRO A 1 557 ? -19.591 0.893 30.040 1.00 72.19 557 PRO A CA 1
ATOM 4630 C C . PRO A 1 557 ? -20.962 1.138 29.422 1.00 72.19 557 PRO A C 1
ATOM 4632 O O . PRO A 1 557 ? -21.657 2.073 29.805 1.00 72.19 557 PRO A O 1
ATOM 4635 N N . LYS A 1 558 ? -21.332 0.341 28.415 1.00 73.81 558 LYS A N 1
ATOM 4636 C CA . LYS A 1 558 ? -22.584 0.510 27.675 1.00 73.81 558 LYS A CA 1
ATOM 4637 C C . LYS A 1 558 ? -23.815 0.242 28.538 1.00 73.81 558 LYS A C 1
ATOM 4639 O O . LYS A 1 558 ? -24.908 0.636 28.156 1.00 73.81 558 LYS A O 1
ATOM 4644 N N . PHE A 1 559 ? -23.635 -0.364 29.715 1.00 74.31 559 PHE A N 1
ATOM 4645 C CA . PHE A 1 559 ? -24.673 -0.477 30.737 1.00 74.31 559 PHE A CA 1
ATOM 4646 C C . PHE A 1 559 ? -25.211 0.866 31.237 1.00 74.31 559 PHE A C 1
ATOM 4648 O O . PHE A 1 559 ? -26.305 0.894 31.787 1.00 74.31 559 PHE A O 1
ATOM 4655 N N . LEU A 1 560 ? -24.485 1.971 31.030 1.00 66.50 560 LEU A N 1
ATOM 4656 C CA . LEU A 1 560 ? -24.968 3.318 31.348 1.00 66.50 560 LEU A CA 1
ATOM 4657 C C . LEU A 1 560 ? -26.263 3.688 30.604 1.00 66.50 560 LEU A C 1
ATOM 4659 O O . LEU A 1 560 ? -26.998 4.543 31.082 1.00 66.50 560 LEU A O 1
ATOM 4663 N N . ASN A 1 561 ? -26.553 3.042 29.469 1.00 64.56 561 ASN A N 1
ATOM 4664 C CA . ASN A 1 561 ? -27.732 3.330 28.645 1.00 64.56 561 ASN A CA 1
ATOM 4665 C C . ASN A 1 561 ? -28.954 2.476 29.040 1.00 64.56 561 ASN A C 1
ATOM 4667 O O . ASN A 1 561 ? -29.957 2.451 28.331 1.00 64.56 561 ASN A O 1
ATOM 4671 N N . VAL A 1 562 ? -28.875 1.717 30.138 1.00 68.31 562 VAL A N 1
ATOM 4672 C CA . VAL A 1 562 ? -29.996 0.905 30.621 1.00 68.31 562 VAL A CA 1
ATOM 4673 C C . VAL A 1 562 ? -30.861 1.742 31.556 1.00 68.31 562 VAL A C 1
ATOM 4675 O O . VAL A 1 562 ? -30.529 1.932 32.725 1.00 68.31 562 VAL A O 1
ATOM 4678 N N . GLU A 1 563 ? -31.997 2.217 31.052 1.00 58.75 563 GLU A N 1
ATOM 4679 C CA . GLU A 1 563 ? -33.034 2.813 31.895 1.00 58.75 563 GLU A CA 1
ATOM 4680 C C . GLU A 1 563 ? -33.687 1.721 32.767 1.00 58.75 563 GLU A C 1
ATOM 4682 O O . GLU A 1 563 ? -33.938 0.610 32.293 1.00 58.75 563 GLU A O 1
ATOM 4687 N N . ASN A 1 564 ? -33.985 2.052 34.032 1.00 61.62 564 ASN A N 1
ATOM 4688 C CA . ASN A 1 564 ? -34.580 1.189 35.075 1.00 61.62 564 ASN A CA 1
ATOM 4689 C C . ASN A 1 564 ? -33.618 0.331 35.922 1.00 61.62 564 ASN A C 1
ATOM 4691 O O . ASN A 1 564 ? -34.061 -0.620 36.563 1.00 61.62 564 ASN A O 1
ATOM 4695 N N . LEU A 1 565 ? -32.322 0.653 35.972 1.00 67.31 565 LEU A N 1
ATOM 4696 C CA . LEU A 1 565 ? -31.483 0.194 37.084 1.00 67.31 565 LEU A CA 1
ATOM 4697 C C . LEU A 1 565 ? -31.708 1.126 38.276 1.00 67.31 565 LEU A C 1
ATOM 4699 O O . LEU A 1 565 ? -31.430 2.320 38.191 1.00 67.31 565 LEU A O 1
ATOM 4703 N N . ASP A 1 566 ? -32.240 0.583 39.364 1.00 70.50 566 ASP A N 1
ATOM 4704 C CA . ASP A 1 566 ? -32.545 1.325 40.580 1.00 70.50 566 ASP A CA 1
ATOM 4705 C C . ASP A 1 566 ? -31.498 1.090 41.677 1.00 70.50 566 ASP A C 1
ATOM 4707 O O . ASP A 1 566 ? -30.525 0.339 41.542 1.00 70.50 566 ASP A O 1
ATOM 4711 N N . SER A 1 567 ? -31.704 1.764 42.804 1.00 74.12 567 SER A N 1
ATOM 4712 C CA . SER A 1 567 ? -30.818 1.665 43.955 1.00 74.12 567 SER A CA 1
ATOM 4713 C C . SER A 1 567 ? -30.803 0.264 44.595 1.00 74.12 567 SER A C 1
ATOM 4715 O O . SER A 1 567 ? -29.849 -0.051 45.311 1.00 74.12 567 SER A O 1
ATOM 4717 N N . ASP A 1 568 ? -31.818 -0.569 44.340 1.00 76.56 568 ASP A N 1
ATOM 4718 C CA . ASP A 1 568 ? -31.950 -1.920 44.901 1.00 76.56 568 ASP A CA 1
ATOM 4719 C C . ASP A 1 568 ? -31.021 -2.897 44.171 1.00 76.56 568 ASP A C 1
ATOM 4721 O O . ASP A 1 568 ? -30.472 -3.833 44.764 1.00 76.56 568 ASP A O 1
ATOM 4725 N N . PHE A 1 569 ? -30.734 -2.629 42.894 1.00 75.88 569 PHE A N 1
ATOM 4726 C CA . PHE A 1 569 ? -29.722 -3.361 42.143 1.00 75.88 569 PHE A CA 1
ATOM 4727 C C . PHE A 1 569 ? -28.327 -3.256 42.784 1.00 75.88 569 PHE A C 1
ATOM 4729 O O . PHE A 1 569 ? -27.636 -4.276 42.890 1.00 75.88 569 PHE A O 1
ATOM 4736 N N . ILE A 1 570 ? -27.923 -2.071 43.271 1.00 78.94 570 ILE A N 1
ATOM 4737 C CA . ILE A 1 570 ? -26.644 -1.896 43.989 1.00 78.94 570 ILE A CA 1
ATOM 4738 C C . ILE A 1 570 ? -26.642 -2.691 45.297 1.00 78.94 570 ILE A C 1
ATOM 4740 O O . ILE A 1 570 ? -25.624 -3.281 45.657 1.00 78.94 570 ILE A O 1
ATOM 4744 N N . ASP A 1 571 ? -27.770 -2.736 46.004 1.00 81.12 571 ASP A N 1
ATOM 4745 C CA . ASP A 1 571 ? -27.882 -3.489 47.256 1.00 81.12 571 ASP A CA 1
ATOM 4746 C C . ASP A 1 571 ? -27.840 -5.005 47.051 1.00 81.12 571 ASP A C 1
ATOM 4748 O O . ASP A 1 571 ? -27.386 -5.726 47.939 1.00 81.12 571 ASP A O 1
ATOM 4752 N N . SER A 1 572 ? -28.202 -5.483 45.857 1.00 81.38 572 SER A N 1
ATOM 4753 C CA . SER A 1 572 ? -28.053 -6.891 45.478 1.00 81.38 572 SER A CA 1
ATOM 4754 C C . SER A 1 572 ? -26.600 -7.341 45.272 1.00 81.38 572 SER A C 1
ATOM 4756 O O . SER A 1 572 ? -26.362 -8.537 45.122 1.00 81.38 572 SER A O 1
ATOM 4758 N N . ILE A 1 573 ? -25.642 -6.405 45.246 1.00 84.69 573 ILE A N 1
ATOM 4759 C CA . ILE A 1 573 ? -24.211 -6.672 45.082 1.00 84.69 573 ILE A CA 1
ATOM 4760 C C . ILE A 1 573 ? -23.523 -6.512 46.439 1.00 84.69 573 ILE A C 1
ATOM 4762 O O . ILE A 1 573 ? -23.429 -5.419 47.007 1.00 84.69 573 ILE A O 1
ATOM 4766 N N . THR A 1 574 ? -22.990 -7.609 46.961 1.00 86.88 574 THR A N 1
ATOM 4767 C CA . THR A 1 574 ? -22.279 -7.613 48.239 1.00 86.88 574 THR A CA 1
ATOM 4768 C C . THR A 1 574 ? -20.838 -7.118 48.087 1.00 86.88 574 THR A C 1
ATOM 4770 O O . THR A 1 574 ? -20.181 -7.303 47.061 1.00 86.88 574 THR A O 1
ATOM 4773 N N . ASN A 1 575 ? -20.280 -6.552 49.162 1.00 88.31 575 ASN A N 1
ATOM 4774 C CA . ASN A 1 575 ? -18.874 -6.127 49.177 1.00 88.31 575 ASN A CA 1
ATOM 4775 C C . ASN A 1 575 ? -17.909 -7.291 48.889 1.00 88.31 575 ASN A C 1
ATOM 4777 O O . ASN A 1 575 ? -16.926 -7.105 48.179 1.00 88.31 575 ASN A O 1
ATOM 4781 N N . LYS A 1 576 ? -18.214 -8.499 49.391 1.00 87.19 576 LYS A N 1
ATOM 4782 C CA . LYS A 1 576 ? -17.404 -9.705 49.153 1.00 87.19 576 LYS A CA 1
ATOM 4783 C C . LYS A 1 576 ? -17.378 -10.109 47.679 1.00 87.19 576 LYS A C 1
ATOM 4785 O O . LYS A 1 576 ? -16.356 -10.600 47.209 1.00 87.19 576 LYS A O 1
ATOM 4790 N N . GLU A 1 577 ? -18.474 -9.913 46.947 1.00 86.81 577 GLU A N 1
ATOM 4791 C CA . GLU A 1 577 ? -18.507 -10.177 45.505 1.00 86.81 577 GLU A CA 1
ATOM 4792 C C . GLU A 1 577 ? -17.607 -9.199 44.746 1.00 86.81 577 GLU A C 1
ATOM 4794 O O . GLU A 1 577 ? -16.833 -9.633 43.894 1.00 86.81 577 GLU A O 1
ATOM 4799 N N . ILE A 1 578 ? -17.637 -7.908 45.104 1.00 87.81 578 ILE A N 1
ATOM 4800 C CA . ILE A 1 578 ? -16.753 -6.883 44.519 1.00 87.81 578 ILE A CA 1
ATOM 4801 C C . ILE A 1 578 ? -15.281 -7.199 44.824 1.00 87.81 578 ILE A C 1
ATOM 4803 O O . ILE A 1 578 ? -14.430 -7.148 43.936 1.00 87.81 578 ILE A O 1
ATOM 4807 N N . GLU A 1 579 ? -14.973 -7.572 46.067 1.00 89.12 579 GLU A N 1
ATOM 4808 C CA . GLU A 1 579 ? -13.625 -7.969 46.486 1.00 89.12 579 GLU A CA 1
ATOM 4809 C C . GLU A 1 579 ? -13.122 -9.185 45.698 1.00 89.12 579 GLU A C 1
ATOM 4811 O O . GLU A 1 579 ? -12.054 -9.121 45.088 1.00 89.12 579 GLU A O 1
ATOM 4816 N N . LYS A 1 580 ? -13.920 -10.258 45.622 1.00 86.06 580 LYS A N 1
ATOM 4817 C CA . LYS A 1 580 ? -13.581 -11.475 44.867 1.00 86.06 580 LYS A CA 1
ATOM 4818 C C . LYS A 1 580 ? -13.410 -11.195 43.371 1.00 86.06 580 LYS A C 1
ATOM 4820 O O . LYS A 1 580 ? -12.540 -11.782 42.726 1.00 86.06 580 LYS A O 1
ATOM 4825 N N . TYR A 1 581 ? -14.210 -10.281 42.817 1.00 86.00 581 TYR A N 1
ATOM 4826 C CA . TYR A 1 581 ? -14.077 -9.837 41.432 1.00 86.00 581 TYR A CA 1
ATOM 4827 C C . TYR A 1 581 ? -12.703 -9.198 41.182 1.00 86.00 581 TYR A C 1
ATOM 4829 O O . TYR A 1 581 ? -12.020 -9.567 40.224 1.00 86.00 581 TYR A O 1
ATOM 4837 N N . PHE A 1 582 ? -12.237 -8.323 42.074 1.00 86.00 582 PHE A N 1
ATOM 4838 C CA . PHE A 1 582 ? -10.912 -7.711 41.946 1.00 86.00 582 PHE A CA 1
ATOM 4839 C C . PHE A 1 582 ? -9.750 -8.672 42.208 1.00 86.00 582 PHE A C 1
ATOM 4841 O O . PHE A 1 582 ? -8.726 -8.558 41.533 1.00 86.00 582 PHE A O 1
ATOM 4848 N N . GLU A 1 583 ? -9.907 -9.655 43.100 1.00 79.62 583 GLU A N 1
ATOM 4849 C CA . GLU A 1 583 ? -8.900 -10.709 43.308 1.00 79.62 583 GLU A CA 1
ATOM 4850 C C . GLU A 1 583 ? -8.713 -11.607 42.077 1.00 79.62 583 GLU A C 1
ATOM 4852 O O . GLU A 1 583 ? -7.617 -12.115 41.852 1.00 79.62 583 GLU A O 1
ATOM 4857 N N . SER A 1 584 ? -9.733 -11.744 41.223 1.00 77.31 584 SER A N 1
ATOM 4858 C CA . SER A 1 584 ? -9.648 -12.486 39.954 1.00 77.31 584 SER A CA 1
ATOM 4859 C C . SER A 1 584 ? -8.907 -11.739 38.825 1.00 77.31 584 SER A C 1
ATOM 4861 O O . SER A 1 584 ? -9.156 -11.984 37.647 1.00 77.31 584 SER A O 1
ATOM 4863 N N . ASN A 1 585 ? -7.997 -10.818 39.173 1.00 65.50 585 ASN A N 1
ATOM 4864 C CA . ASN A 1 585 ? -7.206 -9.966 38.270 1.00 65.50 585 ASN A CA 1
ATOM 4865 C C . ASN A 1 585 ? -8.008 -8.972 37.402 1.00 65.50 585 ASN A C 1
ATOM 4867 O O . ASN A 1 585 ? -7.441 -8.333 36.520 1.00 65.50 585 ASN A O 1
ATOM 4871 N N . LYS A 1 586 ? -9.297 -8.740 37.687 1.00 74.00 586 LYS A N 1
ATOM 4872 C CA . LYS A 1 586 ? -10.169 -7.820 36.923 1.00 74.00 586 LYS A CA 1
ATOM 4873 C C . LYS A 1 586 ? -10.140 -6.361 37.406 1.00 74.00 586 LYS A C 1
ATOM 4875 O O . LYS A 1 586 ? -11.065 -5.595 37.144 1.00 74.00 586 LYS A O 1
ATOM 4880 N N . ILE A 1 587 ? -9.079 -5.945 38.099 1.00 81.56 587 ILE A N 1
ATOM 4881 C CA . ILE A 1 587 ? -8.938 -4.581 38.644 1.00 81.56 587 ILE A CA 1
ATOM 4882 C C . ILE A 1 587 ? -8.896 -3.494 37.555 1.00 81.56 587 ILE A C 1
ATOM 4884 O O . ILE A 1 587 ? -9.256 -2.348 37.808 1.00 81.56 587 ILE A O 1
ATOM 4888 N N . THR A 1 588 ? -8.515 -3.845 36.324 1.00 76.38 588 THR A N 1
ATOM 4889 C CA . THR A 1 588 ? -8.543 -2.939 35.164 1.00 76.38 588 THR A CA 1
ATOM 4890 C C . THR A 1 588 ? -9.949 -2.446 34.829 1.00 76.38 588 THR A C 1
ATOM 4892 O O . THR A 1 588 ? -10.087 -1.354 34.292 1.00 76.38 588 THR A O 1
ATOM 4895 N N . TYR A 1 589 ? -10.980 -3.213 35.192 1.00 81.19 589 TYR A N 1
ATOM 4896 C CA . TYR A 1 589 ? -12.389 -2.865 34.997 1.00 81.19 589 TYR A CA 1
ATOM 4897 C C . TYR A 1 589 ? -13.006 -2.127 36.187 1.00 81.19 589 TYR A C 1
ATOM 4899 O O . TYR A 1 589 ? -14.198 -1.828 36.173 1.00 81.19 589 TYR A O 1
ATOM 4907 N N . ALA A 1 590 ? -12.231 -1.847 37.239 1.00 83.19 590 ALA A N 1
ATOM 4908 C CA . ALA A 1 590 ? -12.749 -1.170 38.422 1.00 83.19 590 ALA A CA 1
ATOM 4909 C C . ALA A 1 590 ? -13.326 0.209 38.072 1.00 83.19 590 ALA A C 1
ATOM 4911 O O . ALA A 1 590 ? -14.368 0.587 38.597 1.00 83.19 590 ALA A O 1
ATOM 4912 N N . GLU A 1 591 ? -12.684 0.941 37.159 1.00 83.56 591 GLU A N 1
ATOM 4913 C CA . GLU A 1 591 ? -13.176 2.240 36.697 1.00 83.56 591 GLU A CA 1
ATOM 4914 C C . GLU A 1 591 ? -14.540 2.134 36.018 1.00 83.56 591 GLU A C 1
ATOM 4916 O O . GLU A 1 591 ? -15.447 2.885 36.371 1.00 83.56 591 GLU A O 1
ATOM 4921 N N . ASP A 1 592 ? -14.696 1.179 35.099 1.00 83.94 592 ASP A N 1
ATOM 4922 C CA . ASP A 1 592 ? -15.946 0.942 34.380 1.00 83.94 592 ASP A CA 1
ATOM 4923 C C . ASP A 1 592 ? -17.066 0.511 35.327 1.00 83.94 592 ASP A C 1
ATOM 4925 O O . ASP A 1 592 ? -18.144 1.104 35.313 1.00 83.94 592 ASP A O 1
ATOM 4929 N N . LEU A 1 593 ? -16.776 -0.436 36.224 1.00 87.69 593 LEU A N 1
ATOM 4930 C CA . LEU A 1 593 ? -17.719 -0.902 37.236 1.00 87.69 593 LEU A CA 1
ATOM 4931 C C . LEU A 1 593 ? -18.208 0.257 38.116 1.00 87.69 593 LEU A C 1
ATOM 4933 O O . LEU A 1 593 ? -19.411 0.475 38.255 1.00 87.69 593 LEU A O 1
ATOM 4937 N N . PHE A 1 594 ? -17.287 1.031 38.695 1.00 88.44 594 PHE A N 1
ATOM 4938 C CA . PHE A 1 594 ? -17.650 2.147 39.571 1.00 88.44 594 PHE A CA 1
ATOM 4939 C C . PHE A 1 594 ? -18.256 3.326 38.811 1.00 88.44 594 PHE A C 1
ATOM 4941 O O . PHE A 1 594 ? -19.014 4.094 39.404 1.00 88.44 594 PHE A O 1
ATOM 4948 N N . ARG A 1 595 ? -17.977 3.466 37.511 1.00 86.94 595 ARG A N 1
ATOM 4949 C CA . ARG A 1 595 ? -18.669 4.416 36.639 1.00 86.94 595 ARG A CA 1
ATOM 4950 C C . ARG A 1 595 ? -20.145 4.052 36.492 1.00 86.94 595 ARG A C 1
ATOM 4952 O O . ARG A 1 595 ? -20.966 4.949 36.659 1.00 86.94 595 ARG A O 1
ATOM 4959 N N . VAL A 1 596 ? -20.464 2.783 36.230 1.00 85.31 596 VAL A N 1
ATOM 4960 C CA . VAL A 1 596 ? -21.853 2.308 36.105 1.00 85.31 596 VAL A CA 1
ATOM 4961 C C . VAL A 1 596 ? -22.583 2.361 37.449 1.00 85.31 596 VAL A C 1
ATOM 4963 O O . VAL A 1 596 ? -23.690 2.875 37.527 1.00 85.31 596 VAL A O 1
ATOM 4966 N N . LEU A 1 597 ? -21.958 1.917 38.542 1.00 86.50 597 LEU A N 1
ATOM 4967 C CA . LEU A 1 597 ? -22.587 2.001 39.868 1.00 86.50 597 LEU A CA 1
ATOM 4968 C C . LEU A 1 597 ? -22.878 3.459 40.270 1.00 86.50 597 LEU A C 1
ATOM 4970 O O . LEU A 1 597 ? -23.970 3.770 40.744 1.00 86.50 597 LEU A O 1
ATOM 4974 N N . SER A 1 598 ? -21.936 4.373 40.006 1.00 87.56 598 SER A N 1
ATOM 4975 C CA . SER A 1 598 ? -22.097 5.793 40.346 1.00 87.56 598 SER A CA 1
ATOM 4976 C C . SER A 1 598 ? -23.201 6.497 39.562 1.00 87.56 598 SER A C 1
ATOM 4978 O O . SER A 1 598 ? -23.714 7.498 40.057 1.00 87.56 598 SER A O 1
ATOM 4980 N N . SER A 1 599 ? -23.525 6.042 38.346 1.00 84.25 599 SER A N 1
ATOM 4981 C CA . SER A 1 599 ? -24.627 6.618 37.566 1.00 84.25 599 SER A CA 1
ATOM 4982 C C . SER A 1 599 ? -25.994 6.137 38.043 1.00 84.25 599 SER A C 1
ATOM 4984 O O . SER A 1 599 ? -26.965 6.855 37.850 1.00 84.25 599 SER A O 1
ATOM 4986 N N . ILE A 1 600 ? -26.063 4.947 38.652 1.00 83.50 600 ILE A N 1
ATOM 4987 C CA . ILE A 1 600 ? -27.286 4.408 39.261 1.00 83.50 600 ILE A CA 1
ATOM 4988 C C . ILE A 1 600 ? -27.565 5.139 40.580 1.00 83.50 600 ILE A C 1
ATOM 4990 O O . ILE A 1 600 ? -28.608 5.762 40.740 1.00 83.50 600 ILE A O 1
ATOM 4994 N N . ASP A 1 601 ? -26.615 5.098 41.520 1.00 87.19 601 ASP A N 1
ATOM 4995 C CA . ASP A 1 601 ? -26.698 5.829 42.788 1.00 87.19 601 ASP A CA 1
ATOM 4996 C C . ASP A 1 601 ? -25.290 6.129 43.318 1.00 87.19 601 ASP A C 1
ATOM 4998 O O . ASP A 1 601 ? -24.547 5.260 43.801 1.00 87.19 601 ASP A O 1
ATOM 5002 N N . LYS A 1 602 ? -24.922 7.408 43.240 1.00 89.75 602 LYS A N 1
ATOM 5003 C CA . LYS A 1 602 ? -23.617 7.914 43.663 1.00 89.75 602 LYS A CA 1
ATOM 5004 C C . LYS A 1 602 ? -23.361 7.717 45.160 1.00 89.75 602 LYS A C 1
ATOM 5006 O O . LYS A 1 602 ? -22.240 7.366 45.532 1.00 89.75 602 LYS A O 1
ATOM 5011 N N . ASN A 1 603 ? -24.369 7.924 46.009 1.00 90.25 603 ASN A N 1
ATOM 5012 C CA . ASN A 1 603 ? -24.215 7.864 47.464 1.00 90.25 603 ASN A CA 1
ATOM 5013 C C . ASN A 1 603 ? -23.976 6.417 47.906 1.00 90.25 603 ASN A C 1
ATOM 5015 O O . ASN A 1 603 ? -22.975 6.131 48.569 1.00 90.25 603 ASN A O 1
ATOM 5019 N N . LYS A 1 604 ? -24.824 5.481 47.457 1.00 89.81 604 LYS A N 1
ATOM 5020 C CA . LYS A 1 604 ? -24.658 4.050 47.770 1.00 89.81 604 LYS A CA 1
ATOM 5021 C C . LYS A 1 604 ? -23.345 3.493 47.227 1.00 89.81 604 LYS A C 1
ATOM 5023 O O . LYS A 1 604 ? -22.707 2.673 47.888 1.00 89.81 604 LYS A O 1
ATOM 5028 N N . THR A 1 605 ? -22.902 3.958 46.059 1.00 90.75 605 THR A N 1
ATOM 5029 C CA . THR A 1 605 ? -21.608 3.565 45.482 1.00 90.75 605 THR A CA 1
ATOM 5030 C C . THR A 1 605 ? -20.433 3.996 46.358 1.00 90.75 605 THR A C 1
ATOM 5032 O O . THR A 1 605 ? -19.530 3.195 46.619 1.00 90.75 605 THR A O 1
ATOM 5035 N N . ILE A 1 606 ? -20.460 5.236 46.858 1.00 92.44 606 ILE A N 1
ATOM 5036 C CA . ILE A 1 606 ? -19.465 5.751 47.808 1.00 92.44 606 ILE A CA 1
ATOM 5037 C C . ILE A 1 606 ? -19.482 4.921 49.096 1.00 92.44 606 ILE A C 1
ATOM 5039 O O . ILE A 1 606 ? -18.424 4.488 49.552 1.00 92.44 606 ILE A O 1
ATOM 5043 N N . GLU A 1 607 ? -20.656 4.623 49.659 1.00 90.94 607 GLU A N 1
ATOM 5044 C CA . GLU A 1 607 ? -20.763 3.776 50.854 1.00 90.94 607 GLU A CA 1
ATOM 5045 C C . GLU A 1 607 ? -20.225 2.356 50.641 1.00 90.94 607 GLU A C 1
ATOM 5047 O O . GLU A 1 607 ? -19.518 1.824 51.503 1.00 90.94 607 GLU A O 1
ATOM 5052 N N . LYS A 1 608 ? -20.532 1.734 49.497 1.00 90.00 608 LYS A N 1
ATOM 5053 C CA . LYS A 1 608 ? -20.002 0.414 49.128 1.00 90.00 608 LYS A CA 1
ATOM 5054 C C . LYS A 1 608 ? -18.482 0.457 49.036 1.00 90.00 608 LYS A C 1
ATOM 5056 O O . LYS A 1 608 ? -17.817 -0.350 49.686 1.00 90.00 608 LYS A O 1
ATOM 5061 N N . PHE A 1 609 ? -17.918 1.441 48.334 1.00 92.88 609 PHE A N 1
ATOM 5062 C CA . PHE A 1 609 ? -16.466 1.589 48.242 1.00 92.88 609 PHE A CA 1
ATOM 5063 C C . PHE A 1 609 ? -15.819 1.826 49.616 1.00 92.88 609 PHE A C 1
ATOM 5065 O O . PHE A 1 609 ? -14.813 1.181 49.930 1.00 92.88 609 PHE A O 1
ATOM 5072 N N . LYS A 1 610 ? -16.414 2.664 50.483 1.00 92.00 610 LYS A N 1
ATOM 5073 C CA . LYS A 1 610 ? -15.960 2.892 51.873 1.00 92.00 610 LYS A CA 1
ATOM 5074 C C . LYS A 1 610 ? -15.857 1.592 52.677 1.00 92.00 610 LYS A C 1
ATOM 5076 O O . LYS A 1 610 ? -14.943 1.477 53.491 1.00 92.00 610 LYS A O 1
ATOM 5081 N N . LYS A 1 611 ? -16.695 0.588 52.399 1.00 93.06 611 LYS A N 1
ATOM 5082 C CA . LYS A 1 611 ? -16.724 -0.699 53.117 1.00 93.06 611 LYS A CA 1
ATOM 5083 C C . LYS A 1 611 ? -15.838 -1.812 52.524 1.00 93.06 611 LYS A C 1
ATOM 5085 O O . LYS A 1 611 ? -15.688 -2.837 53.179 1.00 93.06 611 LYS A O 1
ATOM 5090 N N . LEU A 1 612 ? -15.246 -1.640 51.336 1.00 92.94 612 LEU A N 1
ATOM 5091 C CA . LEU A 1 612 ? -14.333 -2.640 50.741 1.00 92.94 612 LEU A CA 1
ATOM 5092 C C . LEU A 1 612 ? -13.040 -2.833 51.554 1.00 92.94 612 LEU A C 1
ATOM 5094 O O . LEU A 1 612 ? -12.560 -1.914 52.207 1.00 92.94 612 LEU A O 1
ATOM 5098 N N . ASN A 1 613 ? -12.391 -3.982 51.479 1.00 92.94 613 ASN A N 1
ATOM 5099 C CA . ASN A 1 613 ? -11.102 -4.170 52.137 1.00 92.94 613 ASN A CA 1
ATOM 5100 C C . ASN A 1 613 ? -9.953 -3.499 51.350 1.00 92.94 613 ASN A C 1
ATOM 5102 O O . ASN A 1 613 ? -9.621 -3.917 50.237 1.00 92.94 613 ASN A O 1
ATOM 5106 N N . SER A 1 614 ? -9.294 -2.496 51.947 1.00 92.69 614 SER A N 1
ATOM 5107 C CA . SER A 1 614 ? -8.141 -1.805 51.343 1.00 92.69 614 SER A CA 1
ATOM 5108 C C . SER A 1 614 ? -7.008 -2.774 50.977 1.00 92.69 614 SER A C 1
ATOM 5110 O O . SER A 1 614 ? -6.401 -2.638 49.915 1.00 92.69 614 SER A O 1
ATOM 5112 N N . ALA A 1 615 ? -6.760 -3.816 51.780 1.00 91.75 615 ALA A N 1
ATOM 5113 C CA . ALA A 1 615 ? -5.712 -4.803 51.510 1.00 91.75 615 ALA A CA 1
ATOM 5114 C C . ALA A 1 615 ? -5.989 -5.647 50.254 1.00 91.75 615 ALA A C 1
ATOM 5116 O O . ALA A 1 615 ? -5.041 -5.997 49.542 1.00 91.75 615 ALA A O 1
ATOM 5117 N N . VAL A 1 616 ? -7.264 -5.944 49.971 1.00 90.69 616 VAL A N 1
ATOM 5118 C CA . VAL A 1 616 ? -7.688 -6.647 48.749 1.00 90.69 616 VAL A CA 1
ATOM 5119 C C . VAL A 1 616 ? -7.429 -5.768 47.529 1.00 90.69 616 VAL A C 1
ATOM 5121 O O . VAL A 1 616 ? -6.784 -6.210 46.579 1.00 90.69 616 VAL A O 1
ATOM 5124 N N . LEU A 1 617 ? -7.839 -4.499 47.587 1.00 90.69 617 LEU A N 1
ATOM 5125 C CA . LEU A 1 617 ? -7.619 -3.537 46.503 1.00 90.69 617 LEU A CA 1
ATOM 5126 C C . LEU A 1 617 ? -6.125 -3.313 46.236 1.00 90.69 617 LEU A C 1
ATOM 5128 O O . LEU A 1 617 ? -5.694 -3.380 45.088 1.00 90.69 617 LEU A O 1
ATOM 5132 N N . ILE A 1 618 ? -5.313 -3.134 47.283 1.00 93.25 618 ILE A N 1
ATOM 5133 C CA . ILE A 1 618 ? -3.853 -2.997 47.156 1.00 93.25 618 ILE A CA 1
ATOM 5134 C C . ILE A 1 618 ? -3.247 -4.235 46.482 1.00 93.25 618 ILE A C 1
ATOM 5136 O O . ILE A 1 618 ? -2.406 -4.101 45.594 1.00 93.25 618 ILE A O 1
ATOM 5140 N N . ARG A 1 619 ? -3.659 -5.449 46.878 1.00 90.88 619 ARG A N 1
ATOM 5141 C CA . ARG A 1 619 ? -3.181 -6.693 46.253 1.00 90.88 619 ARG A CA 1
ATOM 5142 C C . ARG A 1 619 ? -3.572 -6.754 44.776 1.00 90.88 619 ARG A C 1
ATOM 5144 O O . ARG A 1 619 ? -2.729 -7.100 43.954 1.00 90.88 619 ARG A O 1
ATOM 5151 N N . ALA A 1 620 ? -4.803 -6.375 44.447 1.00 89.88 620 ALA A N 1
ATOM 5152 C CA . ALA A 1 620 ? -5.287 -6.344 43.075 1.00 89.88 620 ALA A CA 1
ATOM 5153 C C . ALA A 1 620 ? -4.506 -5.330 42.213 1.00 89.88 620 ALA A C 1
ATOM 5155 O O . ALA A 1 620 ? -4.102 -5.655 41.102 1.00 89.88 620 ALA A O 1
ATOM 5156 N N . PHE A 1 621 ? -4.188 -4.140 42.736 1.00 91.19 621 PHE A N 1
ATOM 5157 C CA . PHE A 1 621 ? -3.361 -3.142 42.035 1.00 91.19 621 PHE A CA 1
ATOM 5158 C C . PHE A 1 621 ? -1.893 -3.543 41.854 1.00 91.19 621 PHE A C 1
ATOM 5160 O O . PHE A 1 621 ? -1.209 -2.998 40.988 1.00 91.19 621 PHE A O 1
ATOM 5167 N N . LEU A 1 622 ? -1.404 -4.519 42.622 1.00 90.19 622 LEU A N 1
ATOM 5168 C CA . LEU A 1 622 ? -0.080 -5.114 42.431 1.00 90.19 622 LEU A CA 1
ATOM 5169 C C . LEU A 1 622 ? -0.052 -6.181 41.323 1.00 90.19 622 LEU A C 1
ATOM 5171 O O . LEU A 1 622 ? 0.992 -6.811 41.134 1.00 90.19 622 LEU A O 1
ATOM 5175 N N . ASN A 1 623 ? -1.143 -6.369 40.568 1.00 85.19 623 ASN A N 1
ATOM 5176 C CA . ASN A 1 623 ? -1.206 -7.285 39.427 1.00 85.19 623 ASN A CA 1
ATOM 5177 C C . ASN A 1 623 ? 0.010 -7.083 38.481 1.00 85.19 623 ASN A C 1
ATOM 5179 O O . ASN A 1 623 ? 0.306 -5.946 38.100 1.00 85.19 623 ASN A O 1
ATOM 5183 N N . PRO A 1 624 ? 0.750 -8.154 38.121 1.00 82.62 624 PRO A N 1
ATOM 5184 C CA . PRO A 1 624 ? 1.873 -8.105 37.180 1.00 82.62 624 PRO A CA 1
ATOM 5185 C C . PRO A 1 624 ? 1.562 -7.494 35.808 1.00 82.62 624 PRO A C 1
ATOM 5187 O O . PRO A 1 624 ? 2.465 -6.934 35.191 1.00 82.62 624 PRO A O 1
ATOM 5190 N N . GLU A 1 625 ? 0.316 -7.591 35.341 1.00 82.12 625 GLU A N 1
ATOM 5191 C CA . GLU A 1 625 ? -0.119 -7.088 34.031 1.00 82.12 625 GLU A CA 1
ATOM 5192 C C . GLU A 1 625 ? -0.248 -5.563 33.978 1.00 82.12 625 GLU A C 1
ATOM 5194 O O . GLU A 1 625 ? -0.204 -4.982 32.894 1.00 82.12 625 GLU A O 1
ATOM 5199 N N . LEU A 1 626 ? -0.377 -4.905 35.134 1.00 85.44 626 LEU A N 1
ATOM 5200 C CA . LEU A 1 626 ? -0.412 -3.452 35.217 1.00 85.44 626 LEU A CA 1
ATOM 5201 C C . LEU A 1 626 ? 0.983 -2.894 35.486 1.00 85.44 626 LEU A C 1
ATOM 5203 O O . LEU A 1 626 ? 1.673 -3.280 36.438 1.00 85.44 626 LEU A O 1
ATOM 5207 N N . ASN A 1 627 ? 1.398 -1.952 34.643 1.00 89.25 627 ASN A N 1
ATOM 5208 C CA . ASN A 1 627 ? 2.607 -1.183 34.883 1.00 89.25 627 ASN A CA 1
ATOM 5209 C C . ASN A 1 627 ? 2.338 -0.027 35.867 1.00 89.25 627 ASN A C 1
ATOM 5211 O O . ASN A 1 627 ? 1.197 0.322 36.175 1.00 89.25 627 ASN A O 1
ATOM 5215 N N . PHE A 1 628 ? 3.416 0.596 36.348 1.00 93.06 628 PHE A N 1
ATOM 5216 C CA . PHE A 1 628 ? 3.348 1.680 37.330 1.00 93.06 628 PHE A CA 1
ATOM 5217 C C . PHE A 1 628 ? 2.394 2.817 36.932 1.00 93.06 628 PHE A C 1
ATOM 5219 O O . PHE A 1 628 ? 1.624 3.301 37.762 1.00 93.06 628 PHE A O 1
ATOM 5226 N N . SER A 1 629 ? 2.434 3.228 35.663 1.00 93.94 629 SER A N 1
ATOM 5227 C CA . SER A 1 629 ? 1.666 4.364 35.157 1.00 93.94 629 SER A CA 1
ATOM 5228 C C . SER A 1 629 ? 0.177 4.037 35.039 1.00 93.94 629 SER A C 1
ATOM 5230 O O . SER A 1 629 ? -0.664 4.836 35.450 1.00 93.94 629 SER A O 1
ATOM 5232 N N . GLN A 1 630 ? -0.143 2.835 34.558 1.00 92.50 630 GLN A N 1
ATOM 5233 C CA . GLN A 1 630 ? -1.502 2.315 34.424 1.00 92.50 630 GLN A CA 1
ATOM 5234 C C . GLN A 1 630 ? -2.180 2.136 35.782 1.00 92.50 630 GLN A C 1
ATOM 5236 O O . GLN A 1 630 ? -3.342 2.509 35.939 1.00 92.50 630 GLN A O 1
ATOM 5241 N N . THR A 1 631 ? -1.464 1.608 36.779 1.00 93.44 631 THR A N 1
ATOM 5242 C CA . THR A 1 631 ? -2.022 1.439 38.125 1.00 93.44 631 THR A CA 1
ATOM 5243 C C . THR A 1 631 ? -2.393 2.780 38.748 1.00 93.44 631 THR A C 1
ATOM 5245 O O . THR A 1 631 ? -3.520 2.945 39.213 1.00 93.44 631 THR A O 1
ATOM 5248 N N . LEU A 1 632 ? -1.486 3.763 38.719 1.00 95.44 632 LEU A N 1
ATOM 5249 C CA . LEU A 1 632 ? -1.760 5.086 39.290 1.00 95.44 632 LEU A CA 1
ATOM 5250 C C . LEU A 1 632 ? -2.842 5.840 38.508 1.00 95.44 632 LEU A C 1
ATOM 5252 O O . LEU A 1 632 ? -3.681 6.505 39.113 1.00 95.44 632 LEU A O 1
ATOM 5256 N N . GLU A 1 633 ? -2.898 5.681 37.185 1.00 94.25 633 GLU A N 1
ATOM 5257 C CA . GLU A 1 633 ? -4.002 6.201 36.376 1.00 94.25 633 GLU A CA 1
ATOM 5258 C C . GLU A 1 633 ? -5.354 5.608 36.809 1.00 94.25 633 GLU A C 1
ATOM 5260 O O . GLU A 1 633 ? -6.321 6.351 36.981 1.00 94.25 633 GLU A O 1
ATOM 5265 N N . ASN A 1 634 ? -5.428 4.292 37.034 1.00 91.00 634 ASN A N 1
ATOM 5266 C CA . ASN A 1 634 ? -6.659 3.624 37.464 1.00 91.00 634 ASN A CA 1
ATOM 5267 C C . ASN A 1 634 ? -7.096 4.057 38.868 1.00 91.00 634 ASN A C 1
ATOM 5269 O O . ASN A 1 634 ? -8.281 4.322 39.075 1.00 91.00 634 ASN A O 1
ATOM 5273 N N . ILE A 1 635 ? -6.160 4.199 39.812 1.00 93.56 635 ILE A N 1
ATOM 5274 C CA . ILE A 1 635 ? -6.466 4.716 41.157 1.00 93.56 635 ILE A CA 1
ATOM 5275 C C . ILE A 1 635 ? -6.994 6.156 41.064 1.00 93.56 635 ILE A C 1
ATOM 5277 O O . ILE A 1 635 ? -8.005 6.480 41.688 1.00 93.56 635 ILE A O 1
ATOM 5281 N N . ASN A 1 636 ? -6.377 7.007 40.238 1.00 94.06 636 ASN A N 1
ATOM 5282 C CA . ASN A 1 636 ? -6.834 8.383 40.035 1.00 94.06 636 ASN A CA 1
ATOM 5283 C C . ASN A 1 636 ? -8.231 8.446 39.398 1.00 94.06 636 ASN A C 1
ATOM 5285 O O . ASN A 1 636 ? -9.076 9.237 39.815 1.00 94.06 636 ASN A O 1
ATOM 5289 N N . LYS A 1 637 ? -8.517 7.595 38.408 1.00 91.00 637 LYS A N 1
ATOM 5290 C CA . LYS A 1 637 ? -9.863 7.533 37.823 1.00 91.00 637 LYS A CA 1
ATOM 5291 C C . LYS A 1 637 ? -10.895 7.051 38.839 1.00 91.00 637 LYS A C 1
ATOM 5293 O O . LYS A 1 637 ? -11.976 7.633 38.908 1.00 91.00 637 LYS A O 1
ATOM 5298 N N . LEU A 1 638 ? -10.559 6.045 39.649 1.00 90.19 638 LEU A N 1
ATOM 5299 C CA . LEU A 1 638 ? -11.429 5.566 40.721 1.00 90.19 638 LEU A CA 1
ATOM 5300 C C . LEU A 1 638 ? -11.732 6.661 41.734 1.00 90.19 638 LEU A C 1
ATOM 5302 O O . LEU A 1 638 ? -12.907 6.853 42.028 1.00 90.19 638 LEU A O 1
ATOM 5306 N N . LYS A 1 639 ? -10.723 7.424 42.181 1.00 92.25 639 LYS A N 1
ATOM 5307 C CA . LYS A 1 639 ? -10.897 8.593 43.062 1.00 92.25 639 LYS A CA 1
ATOM 5308 C C . LYS A 1 639 ? -12.047 9.480 42.585 1.00 92.25 639 LYS A C 1
ATOM 5310 O O . LYS A 1 639 ? -12.962 9.760 43.351 1.00 92.25 639 LYS A O 1
ATOM 5315 N N . ASN A 1 640 ? -12.056 9.821 41.297 1.00 87.88 640 ASN A N 1
ATOM 5316 C CA . ASN A 1 640 ? -13.095 10.660 40.697 1.00 87.88 640 ASN A CA 1
ATOM 5317 C C . ASN A 1 640 ? -14.481 9.981 40.683 1.00 87.88 640 ASN A C 1
ATOM 5319 O O . ASN A 1 640 ? -15.508 10.648 40.814 1.00 87.88 640 ASN A O 1
ATOM 5323 N N . LYS A 1 641 ? -14.547 8.650 40.537 1.00 89.62 641 LYS A N 1
ATOM 5324 C CA . LYS A 1 641 ? -15.818 7.902 40.597 1.00 89.62 641 LYS A CA 1
ATOM 5325 C C . LYS A 1 641 ? -16.362 7.772 42.015 1.00 89.62 641 LYS A C 1
ATOM 5327 O O . LYS A 1 641 ? -17.574 7.738 42.169 1.00 89.62 641 LYS A O 1
ATOM 5332 N N . VAL A 1 642 ? -15.521 7.805 43.042 1.00 91.25 642 VAL A N 1
ATOM 5333 C CA . VAL A 1 642 ? -15.948 7.715 44.452 1.00 91.25 642 VAL A CA 1
ATOM 5334 C C . VAL A 1 642 ? -15.841 9.048 45.204 1.00 91.25 642 VAL A C 1
ATOM 5336 O O . VAL A 1 642 ? -15.719 9.080 46.429 1.00 91.25 642 VAL A O 1
ATOM 5339 N N . TYR A 1 643 ? -15.911 10.149 44.456 1.00 91.88 643 TYR A N 1
ATOM 5340 C CA . TYR A 1 643 ? -15.994 11.519 44.952 1.00 91.88 643 TYR A CA 1
ATOM 5341 C C . TYR A 1 643 ? -17.302 12.158 44.476 1.00 91.88 643 TYR A C 1
ATOM 5343 O O . TYR A 1 643 ? -17.609 12.098 43.279 1.00 91.88 643 TYR A O 1
ATOM 5351 N N . LYS A 1 644 ? -18.073 12.740 45.396 1.00 90.44 644 LYS A N 1
ATOM 5352 C CA . LYS A 1 644 ? -19.261 13.554 45.101 1.00 90.44 644 LYS A CA 1
ATOM 5353 C C . LYS A 1 644 ? -19.019 15.008 45.506 1.00 90.44 644 LYS A C 1
ATOM 5355 O O . LYS A 1 644 ? -19.167 15.890 44.669 1.00 90.44 644 LYS A O 1
ATOM 5360 N N . ASP A 1 645 ? -18.591 15.218 46.745 1.00 90.31 645 ASP A N 1
ATOM 5361 C CA . ASP A 1 645 ? -18.226 16.514 47.317 1.00 90.31 645 ASP A CA 1
ATOM 5362 C C . ASP A 1 645 ? -17.220 16.320 48.476 1.00 90.31 645 ASP A C 1
ATOM 5364 O O . ASP A 1 645 ? -16.762 15.204 48.746 1.00 90.31 645 ASP A O 1
ATOM 5368 N N . GLU A 1 646 ? -16.833 17.404 49.151 1.00 86.88 646 GLU A N 1
ATOM 5369 C CA . GLU A 1 646 ? -15.853 17.368 50.250 1.00 86.88 646 GLU A CA 1
ATOM 5370 C C . GLU A 1 646 ? -16.322 16.569 51.478 1.00 86.88 646 GLU A C 1
ATOM 5372 O O . GLU A 1 646 ? -15.487 16.075 52.237 1.00 86.88 646 GLU A O 1
ATOM 5377 N N . ILE A 1 647 ? -17.634 16.387 51.656 1.00 86.00 647 ILE A N 1
ATOM 5378 C CA . ILE A 1 647 ? -18.217 15.629 52.770 1.00 86.00 647 ILE A CA 1
ATOM 5379 C C . ILE A 1 647 ? -18.355 14.152 52.364 1.00 86.00 647 ILE A C 1
ATOM 5381 O O . ILE A 1 647 ? -17.904 13.247 53.073 1.00 86.00 647 ILE A O 1
ATOM 5385 N N . ASP A 1 648 ? -18.910 13.903 51.179 1.00 88.12 648 ASP A N 1
ATOM 5386 C CA . ASP A 1 648 ? -19.166 12.578 50.626 1.00 88.12 648 ASP A CA 1
ATOM 5387 C C . ASP A 1 648 ? -18.120 12.194 49.572 1.00 88.12 648 ASP A C 1
ATOM 5389 O O . ASP A 1 648 ? -18.320 12.277 48.355 1.00 88.12 648 ASP A O 1
ATOM 5393 N N . ASN A 1 649 ? -16.978 11.700 50.049 1.00 91.50 649 ASN A N 1
ATOM 5394 C CA . ASN A 1 649 ? -15.945 11.112 49.200 1.00 91.50 649 ASN A CA 1
ATOM 5395 C C . ASN A 1 649 ? -15.205 9.950 49.879 1.00 91.50 649 ASN A C 1
ATOM 5397 O O . ASN A 1 649 ? -15.422 9.624 51.049 1.00 91.50 649 ASN A O 1
ATOM 5401 N N . CYS A 1 650 ? -14.323 9.309 49.112 1.00 93.81 650 CYS A N 1
ATOM 5402 C CA . CYS A 1 650 ? -13.415 8.268 49.591 1.00 93.81 650 CYS A CA 1
ATOM 5403 C C . CYS A 1 650 ? -11.937 8.679 49.507 1.00 93.81 650 CYS A C 1
ATOM 5405 O O . CYS A 1 650 ? -11.082 7.799 49.414 1.00 93.81 650 CYS A O 1
ATOM 5407 N N . ASN A 1 651 ? -11.610 9.978 49.531 1.00 93.06 651 ASN A N 1
ATOM 5408 C CA . ASN A 1 651 ? -10.234 10.456 49.348 1.00 93.06 651 ASN A CA 1
ATOM 5409 C C . ASN A 1 651 ? -9.274 9.832 50.368 1.00 93.06 651 ASN A C 1
ATOM 5411 O O . ASN A 1 651 ? -8.242 9.307 49.969 1.00 93.06 651 ASN A O 1
ATOM 5415 N N . PHE A 1 652 ? -9.651 9.785 51.652 1.00 92.56 652 PHE A N 1
ATOM 5416 C CA . PHE A 1 652 ? -8.836 9.158 52.702 1.00 92.56 652 PHE A CA 1
ATOM 5417 C C . PHE A 1 652 ? -8.470 7.704 52.369 1.00 92.56 652 PHE A C 1
ATOM 5419 O O . PHE A 1 652 ? -7.309 7.307 52.429 1.00 92.56 652 PHE A O 1
ATOM 5426 N N . LYS A 1 653 ? -9.461 6.917 51.946 1.00 94.25 653 LYS A N 1
ATOM 5427 C CA . LYS A 1 653 ? -9.268 5.512 51.586 1.00 94.25 653 LYS A CA 1
ATOM 5428 C C . LYS A 1 653 ? -8.462 5.338 50.301 1.00 94.25 653 LYS A C 1
ATOM 5430 O O . LYS A 1 653 ? -7.650 4.428 50.192 1.00 94.25 653 LYS A O 1
ATOM 5435 N N . ILE A 1 654 ? -8.673 6.207 49.317 1.00 95.31 654 ILE A N 1
ATOM 5436 C CA . ILE A 1 654 ? -7.868 6.227 48.095 1.00 95.31 654 ILE A CA 1
ATOM 5437 C C . ILE A 1 654 ? -6.398 6.523 48.431 1.00 95.31 654 ILE A C 1
ATOM 5439 O O . ILE A 1 654 ? -5.515 5.865 47.883 1.00 95.31 654 ILE A O 1
ATOM 5443 N N . THR A 1 655 ? -6.131 7.447 49.358 1.00 95.50 655 THR A N 1
ATOM 5444 C CA . THR A 1 655 ? -4.778 7.730 49.859 1.00 95.50 655 THR A CA 1
ATOM 5445 C C . THR A 1 655 ? -4.181 6.518 50.575 1.00 95.50 655 THR A C 1
ATOM 5447 O O . THR A 1 655 ? -3.032 6.172 50.312 1.00 95.50 655 THR A O 1
ATOM 5450 N N . GLU A 1 656 ? -4.959 5.814 51.403 1.00 96.00 656 GLU A N 1
ATOM 5451 C CA . GLU A 1 656 ? -4.537 4.553 52.038 1.00 96.00 656 GLU A CA 1
ATOM 5452 C C . GLU A 1 656 ? -4.141 3.491 50.991 1.00 96.00 656 GLU A C 1
ATOM 5454 O O . GLU A 1 656 ? -3.093 2.850 51.102 1.00 96.00 656 GLU A O 1
ATOM 5459 N N . ILE A 1 657 ? -4.945 3.330 49.933 1.00 95.81 657 ILE A N 1
ATOM 5460 C CA . ILE A 1 657 ? -4.668 2.394 48.832 1.00 95.81 657 ILE A CA 1
ATOM 5461 C C . ILE A 1 657 ? -3.407 2.807 48.065 1.00 95.81 657 ILE A C 1
ATOM 5463 O O . ILE A 1 657 ? -2.575 1.949 47.762 1.00 95.81 657 ILE A O 1
ATOM 5467 N N . LEU A 1 658 ? -3.250 4.100 47.761 1.00 97.06 658 LEU A N 1
ATOM 5468 C CA . LEU A 1 658 ? -2.060 4.637 47.100 1.00 97.06 658 LEU A CA 1
ATOM 5469 C C . LEU A 1 658 ? -0.803 4.344 47.925 1.00 97.06 658 LEU A C 1
ATOM 5471 O O . LEU A 1 658 ? 0.175 3.824 47.388 1.00 97.06 658 LEU A O 1
ATOM 5475 N N . ASP A 1 659 ? -0.838 4.638 49.222 1.00 97.38 659 ASP A N 1
ATOM 5476 C CA . ASP A 1 659 ? 0.288 4.428 50.128 1.00 97.38 659 ASP A CA 1
ATOM 5477 C C . ASP A 1 659 ? 0.656 2.941 50.252 1.00 97.38 659 ASP A C 1
ATOM 5479 O O . ASP A 1 659 ? 1.821 2.541 50.129 1.00 97.38 659 ASP A O 1
ATOM 5483 N N . GLY A 1 660 ? -0.356 2.088 50.413 1.00 96.81 660 GLY A N 1
ATOM 5484 C CA . GLY A 1 660 ? -0.189 0.640 50.469 1.00 96.81 660 GLY A CA 1
ATOM 5485 C C . GLY A 1 660 ? 0.349 0.038 49.167 1.00 96.81 660 GLY A C 1
ATOM 5486 O O . GLY A 1 660 ? 1.165 -0.885 49.207 1.00 96.81 660 GLY A O 1
ATOM 5487 N N . TYR A 1 661 ? -0.064 0.566 48.012 1.00 96.38 661 TYR A N 1
ATOM 5488 C CA . TYR A 1 661 ? 0.477 0.171 46.712 1.00 96.38 661 TYR A CA 1
ATOM 5489 C C . TYR A 1 661 ? 1.936 0.610 46.561 1.00 96.38 661 TYR A C 1
ATOM 5491 O O . TYR A 1 661 ? 2.795 -0.230 46.287 1.00 96.38 661 TYR A O 1
ATOM 5499 N N . LEU A 1 662 ? 2.235 1.895 46.783 1.00 97.00 662 LEU A N 1
ATOM 5500 C CA . LEU A 1 662 ? 3.579 2.446 46.606 1.00 97.00 662 LEU A CA 1
ATOM 5501 C C . LEU A 1 662 ? 4.585 1.777 47.545 1.00 97.00 662 LEU A C 1
ATOM 5503 O O . LEU A 1 662 ? 5.623 1.321 47.077 1.00 97.00 662 LEU A O 1
ATOM 5507 N N . SER A 1 663 ? 4.244 1.603 48.825 1.00 95.38 663 SER A N 1
ATOM 5508 C CA . SER A 1 663 ? 5.117 0.959 49.822 1.00 95.38 663 SER A CA 1
ATOM 5509 C C . SER A 1 663 ? 5.511 -0.486 49.487 1.00 95.38 663 SER A C 1
ATOM 5511 O O . SER A 1 663 ? 6.513 -0.983 50.014 1.00 95.38 663 SER A O 1
ATOM 5513 N N . ARG A 1 664 ? 4.745 -1.166 48.622 1.00 95.06 664 ARG A N 1
ATOM 5514 C CA . ARG A 1 664 ? 5.025 -2.522 48.128 1.00 95.06 664 ARG A CA 1
ATOM 5515 C C . ARG A 1 664 ? 5.674 -2.506 46.745 1.00 95.06 664 ARG A C 1
ATOM 5517 O O . ARG A 1 664 ? 6.663 -3.204 46.542 1.00 95.06 664 ARG A O 1
ATOM 5524 N N . TYR A 1 665 ? 5.155 -1.707 45.811 1.00 93.69 665 TYR A N 1
ATOM 5525 C CA . TYR A 1 665 ? 5.635 -1.666 44.429 1.00 93.69 665 TYR A CA 1
ATOM 5526 C C . TYR A 1 665 ? 7.060 -1.112 44.330 1.00 93.69 665 TYR A C 1
ATOM 5528 O O . TYR A 1 665 ? 7.877 -1.678 43.610 1.00 93.69 665 TYR A O 1
ATOM 5536 N N . THR A 1 666 ? 7.397 -0.060 45.086 1.00 92.50 666 THR A N 1
ATOM 5537 C CA . THR A 1 666 ? 8.749 0.534 45.064 1.00 92.50 666 THR A CA 1
ATOM 5538 C C . THR A 1 666 ? 9.814 -0.390 45.662 1.00 92.50 666 THR A C 1
ATOM 5540 O O . THR A 1 666 ? 10.985 -0.290 45.302 1.00 92.50 666 THR A O 1
ATOM 5543 N N . LYS A 1 667 ? 9.415 -1.338 46.523 1.00 91.56 667 LYS A N 1
ATOM 5544 C CA . LYS A 1 667 ? 10.299 -2.369 47.091 1.00 91.56 667 LYS A CA 1
ATOM 5545 C C . LYS A 1 667 ? 10.513 -3.565 46.159 1.00 91.56 667 LYS A C 1
ATOM 5547 O O . LYS A 1 667 ? 11.478 -4.308 46.341 1.00 91.56 667 LYS A O 1
ATOM 5552 N N . ASP A 1 668 ? 9.663 -3.755 45.149 1.00 89.50 668 ASP A N 1
ATOM 5553 C CA . ASP A 1 668 ? 9.905 -4.733 44.086 1.00 89.50 668 ASP A CA 1
ATOM 5554 C C . ASP A 1 668 ? 10.884 -4.150 43.058 1.00 89.50 668 ASP A C 1
ATOM 5556 O O . ASP A 1 668 ? 10.511 -3.681 41.978 1.00 89.50 668 ASP A O 1
ATOM 5560 N N . PHE A 1 669 ? 12.176 -4.200 43.392 1.00 85.19 669 PHE A N 1
ATOM 5561 C CA . PHE A 1 669 ? 13.244 -3.680 42.537 1.00 85.19 669 PHE A CA 1
ATOM 5562 C C . PHE A 1 669 ? 13.259 -4.302 41.134 1.00 85.19 669 PHE A C 1
ATOM 5564 O O . PHE A 1 669 ? 13.732 -3.660 40.195 1.00 85.19 669 PHE A O 1
ATOM 5571 N N . ARG A 1 670 ? 12.742 -5.528 40.951 1.00 85.12 670 ARG A N 1
ATOM 5572 C CA . ARG A 1 670 ? 12.706 -6.176 39.630 1.00 85.12 670 ARG A CA 1
ATOM 5573 C C . ARG A 1 670 ? 11.706 -5.491 38.706 1.00 85.12 670 ARG A C 1
ATOM 5575 O O . ARG A 1 670 ? 12.008 -5.323 37.524 1.00 85.12 670 ARG A O 1
ATOM 5582 N N . ARG A 1 671 ? 10.539 -5.099 39.226 1.00 87.06 671 ARG A N 1
ATOM 5583 C CA . ARG A 1 671 ? 9.505 -4.386 38.458 1.00 87.06 671 ARG A CA 1
ATOM 5584 C C . ARG A 1 671 ? 9.769 -2.888 38.405 1.00 87.06 671 ARG A C 1
ATOM 5586 O O . ARG A 1 671 ? 9.744 -2.306 37.323 1.00 87.06 671 ARG A O 1
ATOM 5593 N N . TYR A 1 672 ? 10.062 -2.271 39.545 1.00 90.06 672 TYR A N 1
ATOM 5594 C CA . TYR A 1 672 ? 10.163 -0.819 39.670 1.00 90.06 672 TYR A CA 1
ATOM 5595 C C . TYR A 1 672 ? 11.364 -0.231 38.909 1.00 90.06 672 TYR A C 1
ATOM 5597 O O . TYR A 1 672 ? 11.205 0.751 38.184 1.00 90.06 672 TYR A O 1
ATOM 5605 N N . ASN A 1 673 ? 12.538 -0.879 38.937 1.00 86.00 673 ASN A N 1
ATOM 5606 C CA . ASN A 1 673 ? 13.713 -0.384 38.199 1.00 86.00 673 ASN A CA 1
ATOM 5607 C C . ASN A 1 673 ? 13.560 -0.481 36.672 1.00 86.00 673 ASN A C 1
ATOM 5609 O O . ASN A 1 673 ? 14.267 0.210 35.943 1.00 86.00 673 ASN A O 1
ATOM 5613 N N . ARG A 1 674 ? 12.639 -1.322 36.180 1.00 86.38 674 ARG A N 1
ATOM 5614 C CA . ARG A 1 674 ? 12.340 -1.468 34.746 1.00 86.38 674 ARG A CA 1
ATOM 5615 C C . ARG A 1 674 ? 11.325 -0.445 34.236 1.00 86.38 674 ARG A C 1
ATOM 5617 O O . ARG A 1 674 ? 11.053 -0.425 33.039 1.00 86.38 674 ARG A O 1
ATOM 5624 N N . VAL A 1 675 ? 10.761 0.394 35.109 1.00 89.06 675 VAL A N 1
ATOM 5625 C CA . VAL A 1 675 ? 9.811 1.433 34.699 1.00 89.06 675 VAL A CA 1
ATOM 5626 C C . VAL A 1 675 ? 10.546 2.484 33.864 1.00 89.06 675 VAL A C 1
ATOM 5628 O O . VAL A 1 675 ? 11.396 3.231 34.370 1.00 89.06 675 VAL A O 1
ATOM 5631 N N . GLY A 1 676 ? 10.200 2.528 32.575 1.00 89.19 676 GLY A N 1
ATOM 5632 C CA . GLY A 1 676 ? 10.720 3.501 31.619 1.00 89.19 676 GLY A CA 1
ATOM 5633 C C . GLY A 1 676 ? 10.371 4.935 32.014 1.00 89.19 676 GLY A C 1
ATOM 5634 O O . GLY A 1 676 ? 9.431 5.182 32.768 1.00 89.19 676 GLY A O 1
ATOM 5635 N N . ILE A 1 677 ? 11.135 5.902 31.507 1.00 91.44 677 ILE A N 1
ATOM 5636 C CA . ILE A 1 677 ? 11.011 7.307 31.923 1.00 91.44 677 ILE A CA 1
ATOM 5637 C C . ILE A 1 677 ? 9.622 7.900 31.643 1.00 91.44 677 ILE A C 1
ATOM 5639 O O . ILE A 1 677 ? 9.069 8.591 32.494 1.00 91.44 677 ILE A O 1
ATOM 5643 N N . SER A 1 678 ? 9.019 7.565 30.496 1.00 91.94 678 SER A N 1
ATOM 5644 C CA . SER A 1 678 ? 7.684 8.055 30.131 1.00 91.94 678 SER A CA 1
ATOM 5645 C C . SER A 1 678 ? 6.597 7.500 31.057 1.00 91.94 678 SER A C 1
ATOM 5647 O O . SER A 1 678 ? 5.795 8.269 31.587 1.00 91.94 678 SER A O 1
ATOM 5649 N N . ASP A 1 679 ? 6.618 6.189 31.329 1.00 92.38 679 ASP A N 1
ATOM 5650 C CA . ASP A 1 679 ? 5.704 5.564 32.291 1.00 92.38 679 ASP A CA 1
ATOM 5651 C C . ASP A 1 679 ? 5.906 6.121 33.702 1.00 92.38 679 ASP A C 1
ATOM 5653 O O . ASP A 1 679 ? 4.939 6.358 34.425 1.00 92.38 679 ASP A O 1
ATOM 5657 N N . PHE A 1 680 ? 7.154 6.373 34.095 1.00 94.62 680 PHE A N 1
ATOM 5658 C CA . PHE A 1 680 ? 7.443 6.946 35.401 1.00 94.62 680 PHE A CA 1
ATOM 5659 C C . PHE A 1 680 ? 6.844 8.349 35.547 1.00 94.62 680 PHE A C 1
ATOM 5661 O O . PHE A 1 680 ? 6.136 8.595 36.519 1.00 94.62 680 PHE A O 1
ATOM 5668 N N . PHE A 1 681 ? 7.061 9.251 34.580 1.00 95.25 681 PHE A N 1
ATOM 5669 C CA . PHE A 1 681 ? 6.498 10.610 34.621 1.00 95.25 681 PHE A CA 1
ATOM 5670 C C . PHE A 1 681 ? 4.973 10.590 34.633 1.00 95.25 681 PHE A C 1
ATOM 5672 O O . PHE A 1 681 ? 4.352 11.289 35.434 1.00 95.25 681 PHE A O 1
ATOM 5679 N N . LYS A 1 682 ? 4.370 9.745 33.792 1.00 96.25 682 LYS A N 1
ATOM 5680 C CA . LYS A 1 682 ? 2.921 9.546 33.754 1.00 96.25 682 LYS A CA 1
ATOM 5681 C C . LYS A 1 682 ? 2.376 9.065 35.099 1.00 96.25 682 LYS A C 1
ATOM 5683 O O . LYS A 1 682 ? 1.408 9.630 35.605 1.00 96.25 682 LYS A O 1
ATOM 5688 N N . GLY A 1 683 ? 2.999 8.043 35.684 1.00 96.31 683 GLY A N 1
ATOM 5689 C CA . GLY A 1 683 ? 2.608 7.519 36.989 1.00 96.31 683 GLY A CA 1
ATOM 5690 C C . GLY A 1 683 ? 2.769 8.560 38.093 1.00 96.31 683 GLY A C 1
ATOM 5691 O O . GLY A 1 683 ? 1.829 8.795 38.845 1.00 96.31 683 GLY A O 1
ATOM 5692 N N . TYR A 1 684 ? 3.914 9.243 38.145 1.00 96.75 684 TYR A N 1
ATOM 5693 C CA . TYR A 1 684 ? 4.185 10.280 39.140 1.00 96.75 684 TYR A CA 1
ATOM 5694 C C . TYR A 1 684 ? 3.163 11.422 39.069 1.00 96.75 684 TYR A C 1
ATOM 5696 O O . TYR A 1 684 ? 2.626 11.823 40.098 1.00 96.75 684 TYR A O 1
ATOM 5704 N N . TYR A 1 685 ? 2.817 11.876 37.859 1.00 97.00 685 TYR A N 1
ATOM 5705 C CA . TYR A 1 685 ? 1.758 12.864 37.639 1.00 97.00 685 TYR A CA 1
ATOM 5706 C C . TYR A 1 685 ? 0.419 12.414 38.239 1.00 97.00 685 TYR A C 1
ATOM 5708 O O . TYR A 1 685 ? -0.179 13.151 39.022 1.00 97.00 685 TYR A O 1
ATOM 5716 N N . PHE A 1 686 ? -0.035 11.194 37.933 1.00 96.81 686 PHE A N 1
ATOM 5717 C CA . PHE A 1 686 ? -1.279 10.682 38.513 1.00 96.81 686 PHE A CA 1
ATOM 5718 C C . PHE A 1 686 ? -1.191 10.499 40.028 1.00 96.81 686 PHE A C 1
ATOM 5720 O O . PHE A 1 686 ? -2.172 10.758 40.717 1.00 96.81 686 PHE A O 1
ATOM 5727 N N . GLY A 1 687 ? -0.023 10.125 40.553 1.00 96.62 687 GLY A N 1
ATOM 5728 C CA . GLY A 1 687 ? 0.238 10.104 41.989 1.00 96.62 687 GLY A CA 1
ATOM 5729 C C . GLY A 1 687 ? -0.016 11.463 42.646 1.00 96.62 687 GLY A C 1
ATOM 5730 O O . GLY A 1 687 ? -0.705 11.514 43.661 1.00 96.62 687 GLY A O 1
ATOM 5731 N N . ILE A 1 688 ? 0.449 12.561 42.031 1.00 95.88 688 ILE A N 1
ATOM 5732 C CA . ILE A 1 688 ? 0.197 13.927 42.527 1.00 95.88 688 ILE A CA 1
ATOM 5733 C C . ILE A 1 688 ? -1.300 14.257 42.469 1.00 95.88 688 ILE A C 1
ATOM 5735 O O . ILE A 1 688 ? -1.838 14.799 43.432 1.00 95.88 688 ILE A O 1
ATOM 5739 N N . CYS A 1 689 ? -1.991 13.903 41.377 1.00 95.00 689 CYS A N 1
ATOM 5740 C CA . CYS A 1 689 ? -3.442 14.108 41.260 1.00 95.00 689 CYS A CA 1
ATOM 5741 C C . CYS A 1 689 ? -4.241 13.372 42.350 1.00 95.00 689 CYS A C 1
ATOM 5743 O O . CYS A 1 689 ? -5.326 13.819 42.741 1.00 95.00 689 CYS A O 1
ATOM 5745 N N . ILE A 1 690 ? -3.727 12.240 42.836 1.00 95.00 690 ILE A N 1
ATOM 5746 C CA . ILE A 1 690 ? -4.348 11.477 43.915 1.00 95.00 690 ILE A CA 1
ATOM 5747 C C . ILE A 1 690 ? -4.064 12.144 45.263 1.00 95.00 690 ILE A C 1
ATOM 5749 O O . ILE A 1 690 ? -5.007 12.622 45.895 1.00 95.00 690 ILE A O 1
ATOM 5753 N N . GLU A 1 691 ? -2.802 12.175 45.695 1.00 95.19 691 GLU A N 1
ATOM 5754 C CA . GLU A 1 691 ? -2.371 12.816 46.941 1.00 95.19 691 GLU A CA 1
ATOM 5755 C C . GLU A 1 691 ? -0.859 13.095 46.888 1.00 95.19 691 GLU A C 1
ATOM 5757 O O . GLU A 1 691 ? -0.031 12.182 46.801 1.00 95.19 691 GLU A O 1
ATOM 5762 N N . GLN A 1 692 ? -0.503 14.381 46.915 1.00 94.25 692 GLN A N 1
ATOM 5763 C CA . GLN A 1 692 ? 0.858 14.848 46.660 1.00 94.25 692 GLN A CA 1
ATOM 5764 C C . GLN A 1 692 ? 1.870 14.372 47.713 1.00 94.25 692 GLN A C 1
ATOM 5766 O O . GLN A 1 692 ? 2.970 13.952 47.351 1.00 94.25 692 GLN A O 1
ATOM 5771 N N . ASN A 1 693 ? 1.528 14.402 49.003 1.00 95.31 693 ASN A N 1
ATOM 5772 C CA . ASN A 1 693 ? 2.494 14.076 50.056 1.00 95.31 693 ASN A CA 1
ATOM 5773 C C . ASN A 1 693 ? 2.918 12.600 50.000 1.00 95.31 693 ASN A C 1
ATOM 5775 O O . ASN A 1 693 ? 4.086 12.267 50.204 1.00 95.31 693 ASN A O 1
ATOM 5779 N N . THR A 1 694 ? 1.983 11.714 49.670 1.00 96.19 694 THR A N 1
ATOM 5780 C CA . THR A 1 694 ? 2.180 10.268 49.589 1.00 96.19 694 THR A CA 1
ATOM 5781 C C . THR A 1 694 ? 3.089 9.914 48.420 1.00 96.19 694 THR A C 1
ATOM 5783 O O . THR A 1 694 ? 4.070 9.192 48.613 1.00 96.19 694 THR A O 1
ATOM 5786 N N . ILE A 1 695 ? 2.831 10.444 47.217 1.00 96.31 695 ILE A N 1
ATOM 5787 C CA . ILE A 1 695 ? 3.705 10.179 46.063 1.00 96.31 695 ILE A CA 1
ATOM 5788 C C . ILE A 1 695 ? 5.098 10.790 46.259 1.00 96.31 695 ILE A C 1
ATOM 5790 O O . ILE A 1 695 ? 6.099 10.167 45.896 1.00 96.31 695 ILE A O 1
ATOM 5794 N N . GLU A 1 696 ? 5.193 11.973 46.874 1.00 94.81 696 GLU A N 1
ATOM 5795 C CA . GLU A 1 696 ? 6.481 12.606 47.151 1.00 94.81 696 GLU A CA 1
ATOM 5796 C C . GLU A 1 696 ? 7.304 11.788 48.149 1.00 94.81 696 GLU A C 1
ATOM 5798 O O . GLU A 1 696 ? 8.486 11.541 47.901 1.00 94.81 696 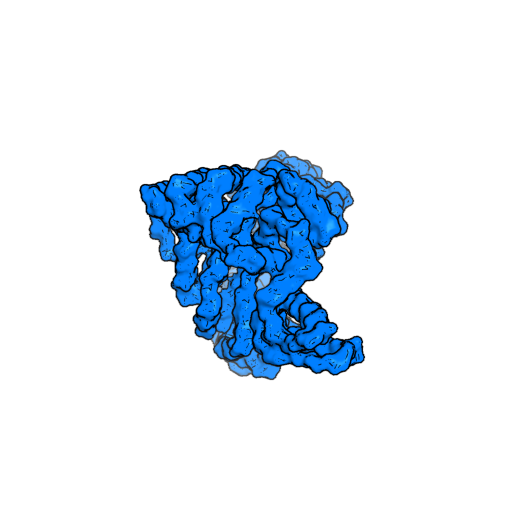GLU A O 1
ATOM 5803 N N . ARG A 1 697 ? 6.677 11.295 49.223 1.00 96.44 697 ARG A N 1
ATOM 5804 C CA . ARG A 1 697 ? 7.331 10.447 50.227 1.00 96.44 697 ARG A CA 1
ATOM 5805 C C . ARG A 1 697 ? 7.967 9.192 49.622 1.00 96.44 697 ARG A C 1
ATOM 5807 O O . ARG A 1 697 ? 9.038 8.795 50.069 1.00 96.44 697 ARG A O 1
ATOM 5814 N N . HIS A 1 698 ? 7.328 8.577 48.624 1.00 96.12 698 HIS A N 1
ATOM 5815 C CA . HIS A 1 698 ? 7.801 7.319 48.028 1.00 96.12 698 HIS A CA 1
ATOM 5816 C C . HIS A 1 698 ? 8.697 7.492 46.801 1.00 96.12 698 HIS A C 1
ATOM 5818 O O . HIS A 1 698 ? 9.609 6.694 46.614 1.00 96.12 698 HIS A O 1
ATOM 5824 N N . CYS A 1 699 ? 8.445 8.491 45.951 1.00 95.62 699 CYS A N 1
ATOM 5825 C CA . CYS A 1 699 ? 9.018 8.531 44.599 1.00 95.62 699 CYS A CA 1
ATOM 5826 C C . CYS A 1 699 ? 9.816 9.806 44.278 1.00 95.62 699 CYS A C 1
ATOM 5828 O O . CYS A 1 699 ? 10.416 9.881 43.205 1.00 95.62 699 CYS A O 1
ATOM 5830 N N . LYS A 1 700 ? 9.850 10.823 45.156 1.00 94.12 700 LYS A N 1
ATOM 5831 C CA . LYS A 1 700 ? 10.524 12.107 44.859 1.00 94.12 700 LYS A CA 1
ATOM 5832 C C . LYS A 1 700 ? 12.027 11.954 44.623 1.00 94.12 700 LYS A C 1
ATOM 5834 O O . LYS A 1 700 ? 12.555 12.530 43.676 1.00 94.12 700 LYS A O 1
ATOM 5839 N N . ALA A 1 701 ? 12.708 11.152 45.441 1.00 93.25 701 ALA A N 1
ATOM 5840 C CA . ALA A 1 701 ? 14.138 10.892 45.269 1.00 93.25 701 ALA A CA 1
ATOM 5841 C C . ALA A 1 701 ? 14.436 10.220 43.914 1.00 93.25 701 ALA A C 1
ATOM 5843 O O . ALA A 1 701 ? 15.366 10.618 43.211 1.00 93.25 701 ALA A O 1
ATOM 5844 N N . ASP A 1 702 ? 13.604 9.257 43.507 1.00 92.81 702 ASP A N 1
ATOM 5845 C CA . ASP A 1 702 ? 13.738 8.576 42.216 1.00 92.81 702 ASP A CA 1
ATOM 5846 C C . ASP A 1 702 ? 13.430 9.492 41.031 1.00 92.81 702 ASP A C 1
ATOM 5848 O O . ASP A 1 702 ? 14.097 9.392 40.000 1.00 92.81 702 ASP A O 1
ATOM 5852 N N . LEU A 1 703 ? 12.457 10.402 41.169 1.00 94.12 703 LEU A N 1
ATOM 5853 C CA . LEU A 1 703 ? 12.179 11.419 40.156 1.00 94.12 703 LEU A CA 1
ATOM 5854 C C . LEU A 1 703 ? 13.423 12.278 39.907 1.00 94.12 703 LEU A C 1
ATOM 5856 O O . LEU A 1 703 ? 13.865 12.386 38.764 1.00 94.12 703 LEU A O 1
ATOM 5860 N N . LEU A 1 704 ? 14.015 12.838 40.966 1.00 93.38 704 LEU A N 1
ATOM 5861 C CA . LEU A 1 704 ? 15.209 13.683 40.859 1.00 93.38 704 LEU A CA 1
ATOM 5862 C C . LEU A 1 704 ? 16.400 12.914 40.267 1.00 93.38 704 LEU A C 1
ATOM 5864 O O . LEU A 1 704 ? 17.117 13.429 39.406 1.00 93.38 704 LEU A O 1
ATOM 5868 N N . LYS A 1 705 ? 16.575 11.644 40.653 1.00 92.06 705 LYS A N 1
ATOM 5869 C CA . LYS A 1 705 ? 17.593 10.754 40.075 1.00 92.06 705 LYS A CA 1
ATOM 5870 C C . LYS A 1 705 ? 17.367 10.480 38.584 1.00 92.06 705 LYS A C 1
ATOM 5872 O O . LYS A 1 705 ? 18.320 10.427 37.812 1.00 92.06 705 LYS A O 1
ATOM 5877 N N . LYS A 1 706 ? 16.118 10.288 38.156 1.00 91.69 706 LYS A N 1
ATOM 5878 C CA . LYS A 1 706 ? 15.781 10.064 36.742 1.00 91.69 706 LYS A CA 1
ATOM 5879 C C . LYS A 1 706 ? 15.969 11.333 35.906 1.00 91.69 706 LYS A C 1
ATOM 5881 O O . LYS A 1 706 ? 16.465 11.230 34.786 1.00 91.69 706 LYS A O 1
ATOM 5886 N N . LEU A 1 707 ? 15.637 12.505 36.451 1.00 92.50 707 LEU A N 1
ATOM 5887 C CA . LEU A 1 707 ? 15.841 13.801 35.790 1.00 92.50 707 LEU A CA 1
ATOM 5888 C C . LEU A 1 707 ? 17.324 14.135 35.576 1.00 92.50 707 LEU A C 1
ATOM 5890 O O . LEU A 1 707 ? 17.680 14.728 34.564 1.00 92.50 707 LEU A O 1
ATOM 5894 N N . SER A 1 708 ? 18.192 13.684 36.479 1.00 90.94 708 SER A N 1
ATOM 5895 C CA . SER A 1 708 ? 19.647 13.881 36.401 1.00 90.94 708 SER A CA 1
ATOM 5896 C C . SER A 1 708 ? 20.391 12.812 35.581 1.00 90.94 708 SER A C 1
ATOM 5898 O O . SER A 1 708 ? 21.620 12.799 35.563 1.00 90.94 708 SER A O 1
ATOM 5900 N N . SER A 1 709 ? 19.682 11.913 34.886 1.00 88.31 709 SER A N 1
ATOM 5901 C CA . SER A 1 709 ? 20.281 10.820 34.108 1.00 88.31 709 SER A CA 1
ATOM 5902 C C . SER A 1 709 ? 20.053 10.969 32.600 1.00 88.31 709 SER A C 1
ATOM 5904 O O . SER A 1 709 ? 18.996 11.427 32.162 1.00 88.31 709 SER A O 1
ATOM 5906 N N . SER A 1 710 ? 21.036 10.530 31.810 1.00 85.06 710 SER A N 1
ATOM 5907 C CA . SER A 1 710 ? 20.971 10.400 30.346 1.00 85.06 710 SER A CA 1
ATOM 5908 C C . SER A 1 710 ? 20.730 8.961 29.864 1.00 85.06 710 SER A C 1
ATOM 5910 O O . SER A 1 710 ? 20.577 8.727 28.668 1.00 85.06 710 SER A O 1
ATOM 5912 N N . ASN A 1 711 ? 20.681 7.976 30.769 1.00 80.38 711 ASN A N 1
ATOM 5913 C CA . ASN A 1 711 ? 20.564 6.554 30.422 1.00 80.38 711 ASN A CA 1
ATOM 5914 C C . ASN A 1 711 ? 19.097 6.126 30.264 1.00 80.38 711 ASN A C 1
ATOM 5916 O O . ASN A 1 711 ? 18.635 5.185 30.915 1.00 80.38 711 ASN A O 1
ATOM 5920 N N . HIS A 1 712 ? 18.355 6.831 29.412 1.00 83.81 712 HIS A N 1
ATOM 5921 C CA . HIS A 1 712 ? 16.958 6.519 29.118 1.00 83.81 712 HIS A CA 1
ATOM 5922 C C . HIS A 1 712 ? 16.833 6.008 27.690 1.00 83.81 712 HIS A C 1
ATOM 5924 O O . HIS A 1 712 ? 17.072 6.743 26.739 1.00 83.81 712 HIS A O 1
ATOM 5930 N N . ASN A 1 713 ? 16.398 4.758 27.547 1.00 70.50 713 ASN A N 1
ATOM 5931 C CA . ASN A 1 713 ? 16.150 4.134 26.251 1.00 70.50 713 ASN A CA 1
ATOM 5932 C C . ASN A 1 713 ? 14.656 3.821 26.096 1.00 70.50 713 ASN A C 1
ATOM 5934 O O . ASN A 1 713 ? 13.947 3.656 27.089 1.00 70.50 713 ASN A O 1
ATOM 5938 N N . ASN A 1 714 ? 14.199 3.678 24.849 1.00 72.00 714 ASN A N 1
ATOM 5939 C CA . ASN A 1 714 ? 12.862 3.182 24.496 1.00 72.00 714 ASN A CA 1
ATOM 5940 C C . ASN A 1 714 ? 11.693 4.014 25.070 1.00 72.00 714 ASN A C 1
ATOM 5942 O O . ASN A 1 714 ? 10.832 3.484 25.771 1.00 72.00 714 ASN A O 1
ATOM 5946 N N . PHE A 1 715 ? 11.637 5.311 24.756 1.00 84.25 715 PHE A N 1
ATOM 5947 C CA . PHE A 1 715 ? 10.478 6.166 25.045 1.00 84.25 715 PHE A CA 1
ATOM 5948 C C . PHE A 1 715 ? 9.906 6.786 23.761 1.00 84.25 715 PHE A C 1
ATOM 5950 O O . PHE A 1 715 ? 10.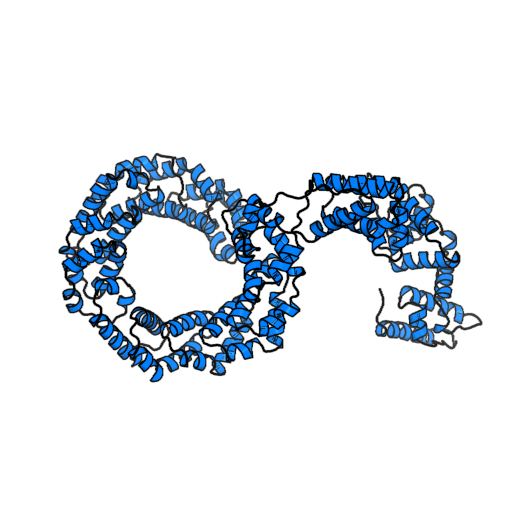618 6.948 22.774 1.00 84.25 715 PHE A O 1
ATOM 5957 N N . GLU A 1 716 ? 8.620 7.149 23.788 1.00 87.31 716 GLU A N 1
ATOM 5958 C CA . GLU A 1 716 ? 7.964 7.925 22.725 1.00 87.31 716 GLU A CA 1
ATOM 5959 C C . GLU A 1 716 ? 7.952 9.414 23.096 1.00 87.31 716 GLU A C 1
ATOM 5961 O O . GLU A 1 716 ? 7.601 9.772 24.229 1.00 87.31 716 GLU A O 1
ATOM 5966 N N . ILE A 1 717 ? 8.299 10.287 22.146 1.00 89.81 717 ILE A N 1
ATOM 5967 C CA . ILE A 1 717 ? 8.437 11.730 22.401 1.00 89.81 717 ILE A CA 1
ATOM 5968 C C . ILE A 1 717 ? 7.098 12.356 22.780 1.00 89.81 717 ILE A C 1
ATOM 5970 O O . ILE A 1 717 ? 7.035 13.154 23.715 1.00 89.81 717 ILE A O 1
ATOM 5974 N N . ALA A 1 718 ? 6.021 11.953 22.101 1.00 88.50 718 ALA A N 1
ATOM 5975 C CA . ALA A 1 718 ? 4.680 12.464 22.364 1.00 88.50 718 ALA A CA 1
ATOM 5976 C C . ALA A 1 718 ? 4.247 12.246 23.820 1.00 88.50 718 ALA A C 1
ATOM 5978 O O . ALA A 1 718 ? 3.868 13.193 24.506 1.00 88.50 718 ALA A O 1
ATOM 5979 N N . SER A 1 719 ? 4.353 11.007 24.305 1.00 89.56 719 SER A N 1
ATOM 5980 C CA . SER A 1 719 ? 3.964 10.658 25.674 1.00 89.56 719 SER A CA 1
ATOM 5981 C C . SER A 1 719 ? 4.873 11.334 26.702 1.00 89.56 719 SER A C 1
ATOM 5983 O O . SER A 1 719 ? 4.394 11.915 27.675 1.00 89.56 719 SER A O 1
ATOM 5985 N N . LEU A 1 720 ? 6.193 11.310 26.489 1.00 93.94 720 LEU A N 1
ATOM 5986 C CA . LEU A 1 720 ? 7.143 11.906 27.428 1.00 93.94 720 LEU A CA 1
ATOM 5987 C C . LEU A 1 720 ? 6.912 13.414 27.607 1.00 93.94 720 LEU A C 1
ATOM 5989 O O . LEU A 1 720 ? 6.802 13.878 28.741 1.00 93.94 720 LEU A O 1
ATOM 5993 N N . PHE A 1 721 ? 6.809 14.171 26.511 1.00 95.31 721 PHE A N 1
ATOM 5994 C CA . PHE A 1 721 ? 6.659 15.627 26.575 1.00 95.31 721 PHE A CA 1
ATOM 5995 C C . PHE A 1 721 ? 5.277 16.061 27.063 1.00 95.31 721 PHE A C 1
ATOM 5997 O O . PHE A 1 721 ? 5.185 17.041 27.803 1.00 95.31 721 PHE A O 1
ATOM 6004 N N . GLN A 1 722 ? 4.227 15.289 26.772 1.00 94.56 722 GLN A N 1
ATOM 6005 C CA . GLN A 1 722 ? 2.906 15.511 27.360 1.00 94.56 722 GLN A CA 1
ATOM 6006 C C . GLN A 1 722 ? 2.951 15.453 28.895 1.00 94.56 722 GLN A C 1
ATOM 6008 O O . GLN A 1 722 ? 2.420 16.339 29.567 1.00 94.56 722 GLN A O 1
ATOM 6013 N N . PHE A 1 723 ? 3.576 14.420 29.470 1.00 94.50 723 PHE A N 1
ATOM 6014 C CA . PHE A 1 723 ? 3.637 14.286 30.928 1.00 94.50 723 PHE A CA 1
ATOM 6015 C C . PHE A 1 723 ? 4.684 15.194 31.570 1.00 94.50 723 PHE A C 1
ATOM 6017 O O . PHE A 1 723 ? 4.484 15.611 32.705 1.00 94.50 723 PHE A O 1
ATOM 6024 N N . LEU A 1 724 ? 5.730 15.590 30.844 1.00 94.69 724 LEU A N 1
ATOM 6025 C CA . LEU A 1 724 ? 6.640 16.645 31.288 1.00 94.69 724 LEU A CA 1
ATOM 6026 C C . LEU A 1 724 ? 5.897 17.980 31.451 1.00 94.69 724 LEU A C 1
ATOM 6028 O O . LEU A 1 724 ? 5.997 18.603 32.507 1.00 94.69 724 LEU A O 1
ATOM 6032 N N . ARG A 1 725 ? 5.087 18.376 30.457 1.00 93.88 725 ARG A N 1
ATOM 6033 C CA . ARG A 1 725 ? 4.219 19.559 30.554 1.00 93.88 725 ARG A CA 1
ATOM 6034 C C . ARG A 1 725 ? 3.285 19.473 31.756 1.00 93.88 725 ARG A C 1
ATOM 6036 O O . ARG A 1 725 ? 3.248 20.386 32.573 1.00 93.88 725 ARG A O 1
ATOM 6043 N N . ARG A 1 726 ? 2.562 18.362 31.890 1.00 94.38 726 ARG A N 1
ATOM 6044 C CA . ARG A 1 726 ? 1.607 18.174 32.990 1.00 94.38 726 ARG A CA 1
ATOM 6045 C C . ARG A 1 726 ? 2.266 18.225 34.368 1.00 94.38 726 ARG A C 1
ATOM 6047 O O . ARG A 1 726 ? 1.656 18.719 35.310 1.00 94.38 726 ARG A O 1
ATOM 6054 N N . LEU A 1 727 ? 3.494 17.721 34.492 1.00 94.19 727 LEU A N 1
ATOM 6055 C CA . LEU A 1 727 ? 4.276 17.808 35.725 1.00 94.19 727 LEU A CA 1
ATOM 6056 C C . LEU A 1 727 ? 4.705 19.248 36.038 1.00 94.19 727 LEU A C 1
ATOM 6058 O O . LEU A 1 727 ? 4.607 19.672 37.188 1.00 94.19 727 LEU A O 1
ATOM 6062 N N . SER A 1 728 ? 5.131 20.008 35.030 1.00 92.31 728 SER A N 1
ATOM 6063 C CA . SER A 1 728 ? 5.420 21.442 35.166 1.00 92.31 728 SER A CA 1
ATOM 6064 C C . SER A 1 728 ? 4.186 22.212 35.659 1.00 92.31 728 SER A C 1
ATOM 6066 O O . SER A 1 728 ? 4.240 22.880 36.693 1.00 92.31 728 SER A O 1
ATOM 6068 N N . GLU A 1 729 ? 3.039 22.004 35.004 1.00 91.88 729 GLU A N 1
ATOM 6069 C CA . GLU A 1 729 ? 1.761 22.643 35.341 1.00 91.88 729 GLU A CA 1
ATOM 6070 C C . GLU A 1 729 ? 1.293 22.287 36.765 1.00 91.88 729 GLU A C 1
ATOM 6072 O O . GLU A 1 729 ? 1.046 23.179 37.575 1.00 91.88 729 GLU A O 1
ATOM 6077 N N . ILE A 1 730 ? 1.212 20.994 37.113 1.00 92.38 730 ILE A N 1
ATOM 6078 C CA . ILE A 1 730 ? 0.649 20.558 38.407 1.00 92.38 730 ILE A CA 1
ATOM 6079 C C . ILE A 1 730 ? 1.527 20.933 39.605 1.00 92.38 730 ILE A C 1
ATOM 6081 O O . ILE A 1 730 ? 1.035 21.059 40.724 1.00 92.38 730 ILE A O 1
ATOM 6085 N N . THR A 1 731 ? 2.831 21.117 39.390 1.00 88.69 731 THR A N 1
ATOM 6086 C CA . THR A 1 731 ? 3.764 21.522 40.450 1.00 88.69 731 THR A CA 1
ATOM 6087 C C . THR A 1 731 ? 3.905 23.037 40.570 1.00 88.69 731 THR A C 1
ATOM 6089 O O . THR A 1 731 ? 4.728 23.503 41.363 1.00 88.69 731 THR A O 1
ATOM 6092 N N . ASN A 1 732 ? 3.122 23.819 39.816 1.00 88.19 732 ASN A N 1
ATOM 6093 C CA . ASN A 1 732 ? 3.269 25.270 39.705 1.00 88.19 732 ASN A CA 1
ATOM 6094 C C . ASN A 1 732 ? 4.720 25.665 39.379 1.00 88.19 732 ASN A C 1
ATOM 6096 O O . ASN A 1 732 ? 5.297 26.541 40.026 1.00 88.19 732 ASN A O 1
ATOM 6100 N N . ASN A 1 733 ? 5.319 24.988 38.395 1.00 86.44 733 ASN A N 1
ATOM 6101 C CA . ASN A 1 733 ? 6.655 25.255 37.854 1.00 86.44 733 ASN A CA 1
ATOM 6102 C C . ASN A 1 733 ? 7.834 25.008 38.818 1.00 86.44 733 ASN A C 1
ATOM 6104 O O . ASN A 1 733 ? 8.970 25.383 38.509 1.00 86.44 733 ASN A O 1
ATOM 6108 N N . LYS A 1 734 ? 7.603 24.383 39.983 1.00 88.69 734 LYS A N 1
ATOM 6109 C CA . LYS A 1 734 ? 8.628 24.199 41.031 1.00 88.69 734 LYS A CA 1
ATOM 6110 C C . LYS A 1 734 ? 9.798 23.305 40.615 1.00 88.69 734 LYS A C 1
ATOM 6112 O O . LYS A 1 734 ? 10.892 23.512 41.121 1.00 88.69 734 LYS A O 1
ATOM 6117 N N . ILE A 1 735 ? 9.574 22.339 39.722 1.00 90.06 735 ILE A N 1
ATOM 6118 C CA . ILE A 1 735 ? 10.595 21.365 39.274 1.00 90.06 735 ILE A CA 1
ATOM 6119 C C . ILE A 1 735 ? 11.164 21.678 37.886 1.00 90.06 735 ILE A C 1
ATOM 6121 O O . ILE A 1 735 ? 11.851 20.869 37.264 1.00 90.06 735 ILE A O 1
ATOM 6125 N N . ASP A 1 736 ? 10.819 22.832 37.326 1.00 92.06 736 ASP A N 1
ATOM 6126 C CA . ASP A 1 736 ? 11.111 23.097 35.925 1.00 92.06 736 ASP A CA 1
ATOM 6127 C C . ASP A 1 736 ? 12.592 23.332 35.639 1.00 92.06 736 ASP A C 1
ATOM 6129 O O . ASP A 1 736 ? 13.025 23.217 34.488 1.00 92.06 736 ASP A O 1
ATOM 6133 N N . LYS A 1 737 ? 13.368 23.698 36.663 1.00 92.88 737 LYS A N 1
ATOM 6134 C CA . LYS A 1 737 ? 14.820 23.795 36.538 1.00 92.88 737 LYS A CA 1
ATOM 6135 C C . LYS A 1 737 ? 15.383 22.411 36.215 1.00 92.88 737 LYS A C 1
ATOM 6137 O O . LYS A 1 737 ? 16.088 22.256 35.221 1.00 92.88 737 LYS A O 1
ATOM 6142 N N . GLU A 1 738 ? 14.971 21.409 36.980 1.00 94.19 738 GLU A N 1
ATOM 6143 C CA . GLU A 1 738 ? 15.330 20.008 36.806 1.00 94.19 738 GLU A CA 1
ATOM 6144 C C . GLU A 1 738 ? 14.788 19.449 35.483 1.00 94.19 738 GLU A C 1
ATOM 6146 O O . GLU A 1 738 ? 15.504 18.739 34.780 1.00 94.19 738 GLU A O 1
ATOM 6151 N N . LEU A 1 739 ? 13.562 19.814 35.079 1.00 93.94 739 LEU A N 1
ATOM 6152 C CA . LEU A 1 739 ? 13.018 19.439 33.764 1.00 93.94 739 LEU A CA 1
ATOM 6153 C C . LEU A 1 739 ? 13.826 20.053 32.608 1.00 93.94 739 LEU A C 1
ATOM 6155 O O . LEU A 1 739 ? 14.081 19.385 31.608 1.00 93.94 739 LEU A O 1
ATOM 6159 N N . THR A 1 740 ? 14.266 21.307 32.741 1.00 93.75 740 THR A N 1
ATOM 6160 C CA . THR A 1 740 ? 15.101 21.977 31.730 1.00 93.75 740 THR A CA 1
ATOM 6161 C C . THR A 1 740 ? 16.464 21.301 31.602 1.00 93.75 740 THR A C 1
ATOM 6163 O O . THR A 1 740 ? 16.962 21.109 30.491 1.00 93.75 740 THR A O 1
ATOM 6166 N N . GLU A 1 741 ? 17.078 20.943 32.729 1.00 93.94 741 GLU A N 1
ATOM 6167 C CA . GLU A 1 741 ? 18.342 20.205 32.760 1.00 93.94 741 GLU A CA 1
ATOM 6168 C C . GLU A 1 741 ? 18.182 18.809 32.145 1.00 93.94 741 GLU A C 1
ATOM 6170 O O . GLU A 1 741 ? 18.980 18.440 31.283 1.00 93.94 741 GLU A O 1
ATOM 6175 N N . PHE A 1 742 ? 17.105 18.090 32.478 1.00 95.19 742 PHE A N 1
ATOM 6176 C CA . PHE A 1 742 ? 16.764 16.798 31.877 1.00 95.19 742 PHE A CA 1
ATOM 6177 C C . PHE A 1 742 ? 16.634 16.883 30.352 1.00 95.19 742 PHE A C 1
ATOM 6179 O O . PHE A 1 742 ? 17.205 16.052 29.638 1.00 95.19 742 PHE A O 1
ATOM 6186 N N . LEU A 1 743 ? 15.910 17.894 29.854 1.00 95.25 743 LEU A N 1
ATOM 6187 C CA . LEU A 1 743 ? 15.728 18.121 28.423 1.00 95.25 743 LEU A CA 1
ATOM 6188 C C . LEU A 1 743 ? 17.080 18.342 27.734 1.00 95.25 743 LEU A C 1
ATOM 6190 O O . LEU A 1 743 ? 17.406 17.656 26.768 1.00 95.25 743 LEU A O 1
ATOM 6194 N N . LYS A 1 744 ? 17.913 19.241 28.271 1.00 93.38 744 LYS A N 1
ATOM 6195 C CA . LYS A 1 744 ? 19.253 19.509 27.728 1.00 93.38 744 LYS A CA 1
ATOM 6196 C C . LYS A 1 744 ? 20.120 18.250 27.710 1.00 93.38 744 LYS A C 1
ATOM 6198 O O . LYS A 1 744 ? 20.678 17.929 26.662 1.00 93.38 744 LYS A O 1
ATOM 6203 N N . LEU A 1 745 ? 20.171 17.526 28.827 1.00 93.94 745 LEU A N 1
ATOM 6204 C CA . LEU A 1 745 ? 20.984 16.324 29.013 1.00 93.94 745 LEU A CA 1
ATOM 6205 C C . LEU A 1 745 ? 20.623 15.190 28.037 1.00 93.94 745 LEU A C 1
ATOM 6207 O O . LEU A 1 745 ? 21.497 14.424 27.644 1.00 93.94 745 LEU A O 1
ATOM 6211 N N . ASN A 1 746 ? 19.355 15.086 27.627 1.00 93.69 746 ASN A N 1
ATOM 6212 C CA . ASN A 1 746 ? 18.847 13.995 26.786 1.00 93.69 746 ASN A CA 1
ATOM 6213 C C . ASN A 1 746 ? 18.616 14.391 25.316 1.00 93.69 746 ASN A C 1
ATOM 6215 O O . ASN A 1 746 ? 18.001 13.634 24.565 1.00 93.69 746 ASN A O 1
ATOM 6219 N N . THR A 1 747 ? 19.120 15.551 24.883 1.00 93.94 747 THR A N 1
ATOM 6220 C CA . THR A 1 747 ? 18.896 16.080 23.525 1.00 93.94 747 THR A CA 1
ATOM 6221 C C . THR A 1 747 ? 19.278 15.078 22.429 1.00 93.94 747 THR A C 1
ATOM 6223 O O . THR A 1 747 ? 18.488 14.848 21.513 1.00 93.94 747 THR A O 1
ATOM 6226 N N . ASP A 1 748 ? 20.446 14.440 22.531 1.00 91.25 748 ASP A N 1
ATOM 6227 C CA . ASP A 1 748 ? 20.914 13.484 21.518 1.00 91.25 748 ASP A CA 1
ATOM 6228 C C . ASP A 1 748 ? 20.022 12.237 21.449 1.00 91.25 748 ASP A C 1
ATOM 6230 O O . ASP A 1 748 ? 19.659 11.788 20.358 1.00 91.25 748 ASP A O 1
ATOM 6234 N N . ASN A 1 749 ? 19.577 11.738 22.607 1.00 90.38 749 ASN A N 1
ATOM 6235 C CA . ASN A 1 749 ? 18.628 10.628 22.690 1.00 90.38 749 ASN A CA 1
ATOM 6236 C C . ASN A 1 749 ? 17.295 10.993 22.023 1.00 90.38 749 ASN A C 1
ATOM 6238 O O . ASN A 1 749 ? 16.734 10.187 21.281 1.00 90.38 749 ASN A O 1
ATOM 6242 N N . PHE A 1 750 ? 16.794 12.216 22.231 1.00 93.69 750 PHE A N 1
ATOM 6243 C CA . PHE A 1 750 ? 15.575 12.679 21.566 1.00 93.69 750 PHE A CA 1
ATOM 6244 C C . PHE A 1 750 ? 15.744 12.728 20.050 1.00 93.69 750 PHE A C 1
ATOM 6246 O O . PHE A 1 750 ? 14.875 12.239 19.334 1.00 93.69 750 PHE A O 1
ATOM 6253 N N . ILE A 1 751 ? 16.862 13.253 19.545 1.00 91.56 751 ILE A N 1
ATOM 6254 C CA . ILE A 1 751 ? 17.134 13.296 18.101 1.00 91.56 751 ILE A CA 1
ATOM 6255 C C . ILE A 1 751 ? 17.157 11.881 17.508 1.00 91.56 751 ILE A C 1
ATOM 6257 O O . ILE A 1 751 ? 16.612 11.664 16.421 1.00 91.56 751 ILE A O 1
ATOM 6261 N N . GLU A 1 752 ? 17.741 10.910 18.209 1.00 90.25 752 GLU A N 1
ATOM 6262 C CA . GLU A 1 752 ? 17.756 9.514 17.766 1.00 90.25 752 GLU A CA 1
ATOM 6263 C C . GLU A 1 752 ? 16.350 8.895 17.745 1.00 90.25 752 GLU A C 1
ATOM 6265 O O . GLU A 1 752 ? 15.972 8.238 16.773 1.00 90.25 752 GLU A O 1
ATOM 6270 N N . VAL A 1 753 ? 15.514 9.175 18.746 1.00 89.38 753 VAL A N 1
ATOM 6271 C CA . VAL A 1 753 ? 14.109 8.736 18.738 1.00 89.38 753 VAL A CA 1
ATOM 6272 C C . VAL A 1 753 ? 13.329 9.397 17.592 1.00 89.38 753 VAL A C 1
ATOM 6274 O O . VAL A 1 753 ? 12.617 8.699 16.866 1.00 89.38 753 VAL A O 1
ATOM 6277 N N . ILE A 1 754 ? 13.535 10.695 17.322 1.00 91.00 754 ILE A N 1
ATOM 6278 C CA . ILE A 1 754 ? 12.924 11.406 16.178 1.00 91.00 754 ILE A CA 1
ATOM 6279 C C . ILE A 1 754 ? 13.266 10.725 14.846 1.00 91.00 754 ILE A C 1
ATOM 6281 O O . ILE A 1 754 ? 12.427 10.694 13.939 1.00 91.00 754 ILE A O 1
ATOM 6285 N N . LYS A 1 755 ? 14.467 10.150 14.687 1.00 88.88 755 LYS A N 1
ATOM 6286 C CA . LYS A 1 755 ? 14.829 9.389 13.473 1.00 88.88 755 LYS A CA 1
ATOM 6287 C C . LYS A 1 755 ? 13.948 8.167 13.271 1.00 88.88 755 LYS A C 1
ATOM 6289 O O . LYS A 1 755 ? 13.566 7.897 12.130 1.00 88.88 755 LYS A O 1
ATOM 6294 N N . ASN A 1 756 ? 13.550 7.504 14.347 1.00 86.38 756 ASN A N 1
ATOM 6295 C CA . ASN A 1 756 ? 12.847 6.224 14.299 1.00 86.38 756 ASN A CA 1
ATOM 6296 C C . ASN A 1 756 ? 11.317 6.353 14.447 1.00 86.38 756 ASN A C 1
ATOM 6298 O O . ASN A 1 756 ? 10.585 5.468 14.012 1.00 86.38 756 ASN A O 1
ATOM 6302 N N . GLU A 1 757 ? 10.814 7.469 14.981 1.00 86.12 757 GLU A N 1
ATOM 6303 C CA . GLU A 1 757 ? 9.384 7.690 15.246 1.00 86.12 757 GLU A CA 1
ATOM 6304 C C . GLU A 1 757 ? 8.604 8.254 14.034 1.00 86.12 757 GLU A C 1
ATOM 6306 O O . GLU A 1 757 ? 9.167 8.887 13.138 1.00 86.12 757 GLU A O 1
ATOM 6311 N N . GLU A 1 758 ? 7.286 8.030 13.956 1.00 89.69 758 GLU A N 1
ATOM 6312 C CA . GLU A 1 758 ? 6.453 8.635 12.905 1.00 89.69 758 GLU A CA 1
ATOM 6313 C C . GLU A 1 758 ? 6.353 10.160 13.081 1.00 89.69 758 GLU A C 1
ATOM 6315 O O . GLU A 1 758 ? 6.148 10.663 14.185 1.00 89.69 758 GLU A O 1
ATOM 6320 N N . ILE A 1 759 ? 6.420 10.903 11.971 1.00 92.94 759 ILE A N 1
ATOM 6321 C CA . ILE A 1 759 ? 6.433 12.374 11.975 1.00 92.94 759 ILE A CA 1
ATOM 6322 C C . ILE A 1 759 ? 5.241 13.006 12.704 1.00 92.94 759 ILE A C 1
ATOM 6324 O O . ILE A 1 759 ? 5.397 14.014 13.384 1.00 92.94 759 ILE A O 1
ATOM 6328 N N . THR A 1 760 ? 4.056 12.404 12.615 1.00 90.69 760 THR A N 1
ATOM 6329 C CA . THR A 1 760 ? 2.847 12.891 13.295 1.00 90.69 760 THR A CA 1
ATOM 6330 C C . THR A 1 760 ? 2.982 12.828 14.813 1.00 90.69 760 THR A C 1
ATOM 6332 O O . THR A 1 760 ? 2.557 13.759 15.498 1.00 90.69 760 THR A O 1
ATOM 6335 N N . LYS A 1 761 ? 3.583 11.756 15.342 1.00 90.25 761 LYS A N 1
ATOM 6336 C CA . LYS A 1 761 ? 3.843 11.600 16.775 1.00 90.25 761 LYS A CA 1
ATOM 6337 C C . LYS A 1 761 ? 4.932 12.563 17.236 1.00 90.25 761 LYS A C 1
ATOM 6339 O O . LYS A 1 761 ? 4.726 13.270 18.219 1.00 90.25 761 LYS A O 1
ATOM 6344 N N . THR A 1 762 ? 6.024 12.668 16.475 1.00 92.62 762 THR A N 1
ATOM 6345 C CA . THR A 1 762 ? 7.110 13.613 16.761 1.00 92.62 762 THR A CA 1
ATOM 6346 C C . THR A 1 762 ? 6.601 15.050 16.866 1.00 92.62 762 THR A C 1
ATOM 6348 O O . THR A 1 762 ? 6.849 15.708 17.874 1.00 92.62 762 THR A O 1
ATOM 6351 N N . LEU A 1 763 ? 5.856 15.533 15.863 1.00 93.88 763 LEU A N 1
ATOM 6352 C CA . LEU A 1 763 ? 5.319 16.896 15.885 1.00 93.88 763 LEU A CA 1
ATOM 6353 C C . LEU A 1 763 ? 4.295 17.087 17.009 1.00 93.88 763 LEU A C 1
ATOM 6355 O O . LEU A 1 763 ? 4.350 18.102 17.691 1.00 93.88 763 LEU A O 1
ATOM 6359 N N . SER A 1 764 ? 3.431 16.098 17.278 1.00 92.81 764 SER A N 1
ATOM 6360 C CA . SER A 1 764 ? 2.489 16.185 18.408 1.00 92.81 764 SER A CA 1
ATOM 6361 C C . SER A 1 764 ? 3.227 16.363 19.743 1.00 92.81 764 SER A C 1
ATOM 6363 O O . SER A 1 764 ? 2.828 17.195 20.549 1.00 92.81 764 SER A O 1
ATOM 6365 N N . GLY A 1 765 ? 4.330 15.640 19.963 1.00 92.69 765 GLY A N 1
ATOM 6366 C CA . GLY A 1 765 ? 5.139 15.795 21.174 1.00 92.69 765 GLY A CA 1
ATOM 6367 C C . GLY A 1 765 ? 5.861 17.135 21.265 1.00 92.69 765 GLY A C 1
ATOM 6368 O O . GLY A 1 765 ? 5.868 17.759 22.321 1.00 92.69 765 GLY A O 1
ATOM 6369 N N . LEU A 1 766 ? 6.433 17.620 20.162 1.00 94.56 766 LEU A N 1
ATOM 6370 C CA . LEU A 1 766 ? 7.059 18.946 20.132 1.00 94.56 766 LEU A CA 1
ATOM 6371 C C . LEU A 1 766 ? 6.038 20.073 20.365 1.00 94.56 766 LEU A C 1
ATOM 6373 O O . LEU A 1 766 ? 6.360 21.053 21.036 1.00 94.56 766 LEU A O 1
ATOM 6377 N N . CYS A 1 767 ? 4.799 19.916 19.887 1.00 93.94 767 CYS A N 1
ATOM 6378 C CA . CYS A 1 767 ? 3.700 20.824 20.208 1.00 93.94 767 CYS A CA 1
ATOM 6379 C C . CYS A 1 767 ? 3.420 20.878 21.717 1.00 93.94 767 CYS A C 1
ATOM 6381 O O . CYS A 1 767 ? 3.167 21.964 22.229 1.00 93.94 767 CYS A O 1
ATOM 6383 N N . GLU A 1 768 ? 3.511 19.760 22.451 1.00 94.19 768 GLU A N 1
ATOM 6384 C CA . GLU A 1 768 ? 3.348 19.772 23.916 1.00 94.19 768 GLU A CA 1
ATOM 6385 C C . GLU A 1 768 ? 4.395 20.667 24.595 1.00 94.19 768 GLU A C 1
ATOM 6387 O O . GLU A 1 768 ? 4.058 21.401 25.519 1.00 94.19 768 GLU A O 1
ATOM 6392 N N . LEU A 1 769 ? 5.641 20.692 24.106 1.00 92.75 769 LEU A N 1
ATOM 6393 C CA . LEU A 1 769 ? 6.653 21.627 24.612 1.00 92.75 769 LEU A CA 1
ATOM 6394 C C . LEU A 1 769 ? 6.339 23.078 24.229 1.00 92.75 769 LEU A C 1
ATOM 6396 O O . LEU A 1 769 ? 6.501 23.972 25.058 1.00 92.75 769 LEU A O 1
ATOM 6400 N N . ALA A 1 770 ? 5.845 23.313 23.010 1.00 87.50 770 ALA A N 1
ATOM 6401 C CA . ALA A 1 770 ? 5.484 24.647 22.519 1.00 87.50 770 ALA A CA 1
ATOM 6402 C C . ALA A 1 770 ? 4.351 25.323 23.319 1.00 87.50 770 ALA A C 1
ATOM 6404 O O . ALA A 1 770 ? 4.237 26.552 23.287 1.00 87.50 770 ALA A O 1
ATOM 6405 N N . LEU A 1 771 ? 3.541 24.528 24.033 1.00 85.88 771 LEU A N 1
ATOM 6406 C CA . LEU A 1 771 ? 2.473 24.967 24.942 1.00 85.88 771 LEU A CA 1
ATOM 6407 C C . LEU A 1 771 ? 2.966 25.323 26.354 1.00 85.88 771 LEU A C 1
ATOM 6409 O O . LEU A 1 771 ? 2.166 25.693 27.209 1.00 85.88 771 LEU A O 1
ATOM 6413 N N . THR A 1 772 ? 4.265 25.204 26.616 1.00 82.88 772 THR A N 1
ATOM 6414 C CA . THR A 1 772 ? 4.874 25.475 27.924 1.00 82.88 772 THR A CA 1
ATOM 6415 C C . THR A 1 772 ? 5.997 26.492 27.800 1.00 82.88 772 THR A C 1
ATOM 6417 O O . THR A 1 772 ? 6.353 26.926 26.708 1.00 82.88 772 THR A O 1
ATOM 6420 N N . LYS A 1 773 ? 6.644 26.804 28.922 1.00 85.25 773 LYS A N 1
ATOM 6421 C CA . LYS A 1 773 ? 7.890 27.579 28.940 1.00 85.25 773 LYS A CA 1
ATOM 6422 C C . LYS A 1 773 ? 9.101 26.864 28.315 1.00 85.25 773 LYS A C 1
ATOM 6424 O O . LYS A 1 773 ? 10.186 27.435 28.270 1.00 85.25 773 LYS A O 1
ATOM 6429 N N . PHE A 1 774 ? 8.944 25.611 27.880 1.00 92.25 774 PHE A N 1
ATOM 6430 C CA . PHE A 1 774 ? 9.963 24.853 27.148 1.00 92.25 774 PHE A CA 1
ATOM 6431 C C . PHE A 1 774 ? 9.853 25.048 25.627 1.00 92.25 774 PHE A C 1
ATOM 6433 O O . PHE A 1 774 ? 10.488 24.320 24.863 1.00 92.25 774 PHE A O 1
ATOM 6440 N N . ASP A 1 775 ? 9.070 26.020 25.166 1.00 91.06 775 ASP A N 1
ATOM 6441 C CA . ASP A 1 775 ? 8.836 26.286 23.749 1.00 91.06 775 ASP A CA 1
ATOM 6442 C C . ASP A 1 775 ? 10.119 26.576 22.957 1.00 91.06 775 ASP A C 1
ATOM 6444 O O . ASP A 1 775 ? 10.313 26.011 21.881 1.00 91.06 775 ASP A O 1
ATOM 6448 N N . MET A 1 776 ? 11.043 27.356 23.521 1.00 92.25 776 MET A N 1
ATOM 6449 C CA . MET A 1 776 ? 12.357 27.614 22.921 1.00 92.25 776 MET A CA 1
ATOM 6450 C C . MET A 1 776 ? 13.217 26.348 22.829 1.00 92.25 776 MET A C 1
ATOM 6452 O O . MET A 1 776 ? 14.024 26.213 21.909 1.00 92.25 776 MET A O 1
ATOM 6456 N N . TYR A 1 777 ? 13.043 25.394 23.750 1.00 94.25 777 TYR A N 1
ATOM 6457 C CA . TYR A 1 777 ? 13.688 24.085 23.635 1.00 94.25 777 TYR A CA 1
ATOM 6458 C C . TYR A 1 777 ? 13.030 23.236 22.535 1.00 94.25 777 TYR A C 1
ATOM 6460 O O . TYR A 1 777 ? 13.736 22.559 21.789 1.00 94.25 777 TYR A O 1
ATOM 6468 N N . GLY A 1 778 ? 11.704 23.314 22.380 1.00 93.81 778 GLY A N 1
ATOM 6469 C CA . GLY A 1 778 ? 10.980 22.705 21.260 1.00 93.81 778 GLY A CA 1
ATOM 6470 C C . GLY A 1 778 ? 11.471 23.207 19.896 1.00 93.81 778 GLY A C 1
ATOM 6471 O O . GLY A 1 778 ? 11.770 22.391 19.023 1.00 93.81 778 GLY A O 1
ATOM 6472 N N . ASP A 1 779 ? 11.641 24.526 19.737 1.00 94.25 779 ASP A N 1
ATOM 6473 C CA . ASP A 1 779 ? 12.240 25.145 18.540 1.00 94.25 779 ASP A CA 1
ATOM 6474 C C . ASP A 1 779 ? 13.678 24.650 18.307 1.00 94.25 779 ASP A C 1
ATOM 6476 O O . ASP A 1 779 ? 14.027 24.213 17.207 1.00 94.25 779 ASP A O 1
ATOM 6480 N N . TYR A 1 780 ? 14.499 24.631 19.361 1.00 95.06 780 TYR A N 1
ATOM 6481 C CA . TYR A 1 780 ? 15.877 24.144 19.304 1.00 95.06 780 TYR A CA 1
ATOM 6482 C C . TYR A 1 780 ? 15.972 22.672 18.867 1.00 95.06 780 TYR A C 1
ATOM 6484 O O . TYR A 1 780 ? 16.763 22.333 17.981 1.00 95.06 780 TYR A O 1
ATOM 6492 N N . LEU A 1 781 ? 15.150 21.794 19.446 1.00 94.94 781 LEU A N 1
ATOM 6493 C CA . LEU A 1 781 ? 15.133 20.370 19.118 1.00 94.94 781 LEU A CA 1
ATOM 6494 C C . LEU A 1 781 ? 14.637 20.135 17.683 1.00 94.94 781 LEU A C 1
ATOM 6496 O O . LEU A 1 781 ? 15.231 19.343 16.945 1.00 94.94 781 LEU A O 1
ATOM 6500 N N . LEU A 1 782 ? 13.605 20.873 17.259 1.00 95.50 782 LEU A N 1
ATOM 6501 C CA . LEU A 1 782 ? 13.104 20.855 15.886 1.00 95.50 782 LEU A CA 1
ATOM 6502 C C . LEU A 1 782 ? 14.197 21.278 14.887 1.00 95.50 782 LEU A C 1
ATOM 6504 O O . LEU A 1 782 ? 14.400 20.607 13.870 1.00 95.50 782 LEU A O 1
ATOM 6508 N N . PHE A 1 783 ? 14.948 22.340 15.193 1.00 95.12 783 PHE A N 1
ATOM 6509 C CA . PHE A 1 783 ? 16.063 22.808 14.368 1.00 95.12 783 PHE A CA 1
ATOM 6510 C C . PHE A 1 783 ? 17.188 21.770 14.260 1.00 95.12 783 PHE A C 1
ATOM 6512 O O . PHE A 1 783 ? 17.682 21.507 13.160 1.00 95.12 783 PHE A O 1
ATOM 6519 N N . ASN A 1 784 ? 17.578 21.141 15.369 1.00 95.12 784 ASN A N 1
ATOM 6520 C CA . ASN A 1 784 ? 18.630 20.123 15.352 1.00 95.12 784 ASN A CA 1
ATOM 6521 C C . ASN A 1 784 ? 18.213 18.862 14.577 1.00 95.12 784 ASN A C 1
ATOM 6523 O O . ASN A 1 784 ? 19.042 18.243 13.909 1.00 95.12 784 ASN A O 1
ATOM 6527 N N . ALA A 1 785 ? 16.923 18.519 14.580 1.00 94.62 785 ALA A N 1
ATOM 6528 C CA . ALA A 1 785 ? 16.376 17.395 13.822 1.00 94.62 785 ALA A CA 1
ATOM 6529 C C . ALA A 1 785 ? 15.972 17.741 12.369 1.00 94.62 785 ALA A C 1
ATOM 6531 O O . ALA A 1 785 ? 15.458 16.871 11.654 1.00 94.62 785 ALA A O 1
ATOM 6532 N N . LYS A 1 786 ? 16.220 18.972 11.888 1.00 94.44 786 LYS A N 1
ATOM 6533 C CA . LYS A 1 786 ? 15.667 19.512 10.625 1.00 94.44 786 LYS A CA 1
ATOM 6534 C C . LYS A 1 786 ? 15.793 18.599 9.408 1.00 94.44 786 LYS A C 1
ATOM 6536 O O . LYS A 1 786 ? 14.819 18.407 8.689 1.00 94.44 786 LYS A O 1
ATOM 6541 N N . LYS A 1 787 ? 16.960 17.975 9.195 1.00 93.31 787 LYS A N 1
ATOM 6542 C CA . LYS A 1 787 ? 17.209 17.110 8.024 1.00 93.31 787 LYS A CA 1
ATOM 6543 C C . LYS A 1 787 ? 16.248 15.917 7.981 1.00 93.31 787 LYS A C 1
ATOM 6545 O O . LYS A 1 787 ? 15.763 15.539 6.919 1.00 93.31 787 LYS A O 1
ATOM 6550 N N . ILE A 1 788 ? 15.980 15.323 9.142 1.00 92.88 788 ILE A N 1
ATOM 6551 C CA . ILE A 1 788 ? 15.092 14.164 9.284 1.00 92.88 788 ILE A CA 1
ATOM 6552 C C . ILE A 1 788 ? 13.635 14.605 9.173 1.00 92.88 788 ILE A C 1
ATOM 6554 O O . ILE A 1 788 ? 12.856 13.957 8.475 1.00 92.88 788 ILE A O 1
ATOM 6558 N N . ILE A 1 789 ? 13.285 15.713 9.831 1.00 94.19 789 ILE A N 1
ATOM 6559 C CA . ILE A 1 789 ? 11.933 16.273 9.822 1.00 94.19 789 ILE A CA 1
ATOM 6560 C C . ILE A 1 789 ? 11.510 16.632 8.399 1.00 94.19 789 ILE A C 1
ATOM 6562 O O . ILE A 1 789 ? 10.481 16.139 7.946 1.00 94.19 789 ILE A O 1
ATOM 6566 N N . ILE A 1 790 ? 12.328 17.389 7.661 1.00 93.56 790 ILE A N 1
ATOM 6567 C CA . ILE A 1 790 ? 12.040 17.777 6.272 1.00 93.56 790 ILE A CA 1
ATOM 6568 C C . ILE A 1 790 ? 11.823 16.537 5.410 1.00 93.56 790 ILE A C 1
ATOM 6570 O O . ILE A 1 790 ? 10.768 16.400 4.796 1.00 93.56 790 ILE A O 1
ATOM 6574 N N . LYS A 1 791 ? 12.755 15.577 5.449 1.00 93.69 791 LYS A N 1
ATOM 6575 C CA . LYS A 1 791 ? 12.645 14.328 4.684 1.00 93.69 791 LYS A CA 1
ATOM 6576 C C . LYS A 1 791 ? 11.330 13.592 4.965 1.00 93.69 791 LYS A C 1
ATOM 6578 O O . LYS A 1 791 ? 10.667 13.141 4.033 1.00 93.69 791 LYS A O 1
ATOM 6583 N N . LYS A 1 792 ? 10.945 13.450 6.237 1.00 91.94 792 LYS A N 1
ATOM 6584 C CA . LYS A 1 792 ? 9.712 12.744 6.627 1.00 91.94 792 LYS A CA 1
ATOM 6585 C C . LYS A 1 792 ? 8.445 13.516 6.257 1.00 91.94 792 LYS A C 1
ATOM 6587 O O . LYS A 1 792 ? 7.450 12.904 5.879 1.00 91.94 792 LYS A O 1
ATOM 6592 N N . VAL A 1 793 ? 8.476 14.842 6.350 1.00 90.69 793 VAL A N 1
ATOM 6593 C CA . VAL A 1 793 ? 7.361 15.718 5.972 1.00 90.69 793 VAL A CA 1
ATOM 6594 C C . VAL A 1 793 ? 7.160 15.713 4.451 1.00 90.69 793 VAL A C 1
ATOM 6596 O O . VAL A 1 793 ? 6.033 15.553 3.982 1.00 90.69 793 VAL A O 1
ATOM 6599 N N . GLU A 1 794 ? 8.237 15.772 3.664 1.00 89.19 794 GLU A N 1
ATOM 6600 C CA . GLU A 1 794 ? 8.180 15.693 2.198 1.00 89.19 794 GLU A CA 1
ATOM 6601 C C . GLU A 1 794 ? 7.642 14.353 1.687 1.00 89.19 794 GLU A C 1
ATOM 6603 O O . GLU A 1 794 ? 6.881 14.325 0.717 1.00 89.19 794 GLU A O 1
ATOM 6608 N N . GLN A 1 795 ? 7.958 13.244 2.363 1.00 88.31 795 GLN A N 1
ATOM 6609 C CA . GLN A 1 795 ? 7.402 11.924 2.037 1.00 88.31 795 GLN A CA 1
ATOM 6610 C C . GLN A 1 795 ? 5.869 11.882 2.106 1.00 88.31 795 GLN A C 1
ATOM 6612 O O . GLN A 1 795 ? 5.259 11.047 1.441 1.00 88.31 795 GLN A O 1
ATOM 6617 N N . ARG A 1 796 ? 5.244 12.779 2.879 1.00 87.06 796 ARG A N 1
ATOM 6618 C CA . ARG A 1 796 ? 3.786 12.869 3.043 1.00 87.06 796 ARG A CA 1
ATOM 6619 C C . ARG A 1 796 ? 3.173 14.033 2.266 1.00 87.06 796 ARG A C 1
ATOM 6621 O O . ARG A 1 796 ? 1.984 14.277 2.399 1.00 87.06 796 ARG A O 1
ATOM 6628 N N . LYS A 1 797 ? 3.932 14.730 1.409 1.00 85.75 797 LYS A N 1
ATOM 6629 C CA . LYS A 1 797 ? 3.497 15.959 0.709 1.00 85.75 797 LYS A CA 1
ATOM 6630 C C . LYS A 1 797 ? 2.226 15.812 -0.140 1.00 85.75 797 LYS A C 1
ATOM 6632 O O . LYS A 1 797 ? 1.539 16.801 -0.381 1.00 85.75 797 LYS A O 1
ATOM 6637 N N . LYS A 1 798 ? 1.931 14.601 -0.624 1.00 81.81 798 LYS A N 1
ATOM 6638 C CA . LYS A 1 798 ? 0.726 14.295 -1.418 1.00 81.81 798 LYS A CA 1
ATOM 6639 C C . LYS A 1 798 ? -0.479 13.885 -0.565 1.00 81.81 798 LYS A C 1
ATOM 6641 O O . LYS A 1 798 ? -1.582 13.811 -1.096 1.00 81.81 798 LYS A O 1
ATOM 6646 N N . ASP A 1 799 ? -0.270 13.628 0.721 1.00 83.62 799 ASP A N 1
ATOM 6647 C CA . ASP A 1 799 ? -1.314 13.202 1.643 1.00 83.62 799 ASP A CA 1
ATOM 6648 C C . ASP A 1 799 ? -2.049 14.430 2.198 1.00 83.62 799 ASP A C 1
ATOM 6650 O O . ASP A 1 799 ? -1.440 15.462 2.482 1.00 83.62 799 ASP A O 1
ATOM 6654 N N . GLU A 1 800 ? -3.353 14.309 2.446 1.00 82.56 800 GLU A N 1
ATOM 6655 C CA . GLU A 1 800 ? -4.166 15.375 3.056 1.00 82.56 800 GLU A CA 1
ATOM 6656 C C . GLU A 1 800 ? -3.597 15.847 4.409 1.00 82.56 800 GLU A C 1
ATOM 6658 O O . GLU A 1 800 ? -3.581 17.043 4.717 1.00 82.56 800 GLU A O 1
ATOM 6663 N N . ILE A 1 801 ? -3.025 14.914 5.181 1.00 82.44 801 ILE A N 1
ATOM 6664 C CA . ILE A 1 801 ? -2.430 15.177 6.498 1.00 82.44 801 ILE A CA 1
ATOM 6665 C C . ILE A 1 801 ? -1.295 16.209 6.455 1.00 82.44 801 ILE A C 1
ATOM 6667 O O . ILE A 1 801 ? -1.057 16.890 7.453 1.00 82.44 801 ILE A O 1
ATOM 6671 N N . TYR A 1 802 ? -0.616 16.359 5.311 1.00 86.75 802 TYR A N 1
ATOM 6672 C CA . TYR A 1 802 ? 0.438 17.354 5.133 1.00 86.75 802 TYR A CA 1
ATOM 6673 C C . TYR A 1 802 ? -0.085 18.770 5.369 1.00 86.75 802 TYR A C 1
ATOM 6675 O O . TYR A 1 802 ? 0.489 19.507 6.167 1.00 86.75 802 TYR A O 1
ATOM 6683 N N . ARG A 1 803 ? -1.215 19.117 4.740 1.00 85.50 803 ARG A N 1
ATOM 6684 C CA . ARG A 1 803 ? -1.826 20.450 4.854 1.00 85.50 803 ARG A CA 1
ATOM 6685 C C . ARG A 1 803 ? -2.637 20.609 6.133 1.00 85.50 803 ARG A C 1
ATOM 6687 O O . ARG A 1 803 ? -2.581 21.659 6.754 1.00 85.50 803 ARG A O 1
ATOM 6694 N N . VAL A 1 804 ? -3.383 19.574 6.521 1.00 86.88 804 VAL A N 1
ATOM 6695 C CA . VAL A 1 804 ? -4.352 19.670 7.627 1.00 86.88 804 VAL A CA 1
ATOM 6696 C C . VAL A 1 804 ? -3.684 19.589 9.001 1.00 86.88 804 VAL A C 1
ATOM 6698 O O . VAL A 1 804 ? -4.222 20.115 9.972 1.00 86.88 804 VAL A O 1
ATOM 6701 N N . LYS A 1 805 ? -2.516 18.941 9.108 1.00 90.06 805 LYS A N 1
ATOM 6702 C CA . LYS A 1 805 ? -1.857 18.710 10.400 1.00 90.06 805 LYS A CA 1
ATOM 6703 C C . LYS A 1 805 ? -0.369 19.047 10.416 1.00 90.06 805 LYS A C 1
ATOM 6705 O O . LYS A 1 805 ? 0.058 19.791 11.289 1.00 90.06 805 LYS A O 1
ATOM 6710 N N . LEU A 1 806 ? 0.423 18.516 9.478 1.00 92.25 806 LEU A N 1
ATOM 6711 C CA . LEU A 1 806 ? 1.887 18.625 9.568 1.00 92.25 806 LEU A CA 1
ATOM 6712 C C . LEU A 1 806 ? 2.377 20.075 9.453 1.00 92.25 806 LEU A C 1
ATOM 6714 O O . LEU A 1 806 ? 3.219 20.478 10.250 1.00 92.25 806 LEU A O 1
ATOM 6718 N N . ILE A 1 807 ? 1.847 20.854 8.502 1.00 91.94 807 ILE A N 1
ATOM 6719 C CA . ILE A 1 807 ? 2.205 22.274 8.367 1.00 91.94 807 ILE A CA 1
ATOM 6720 C C . ILE A 1 807 ? 1.733 23.093 9.581 1.00 91.94 807 ILE A C 1
ATOM 6722 O O . ILE A 1 807 ? 2.592 23.710 10.212 1.00 91.94 807 ILE A O 1
ATOM 6726 N N . PRO A 1 808 ? 0.449 23.036 9.993 1.00 92.31 808 PRO A N 1
ATOM 6727 C CA . PRO A 1 808 ? -0.006 23.754 11.183 1.00 92.31 808 PRO A CA 1
ATOM 6728 C C . PRO A 1 808 ? 0.784 23.428 12.455 1.00 92.31 808 PRO A C 1
ATOM 6730 O O . PRO A 1 808 ? 1.021 24.307 13.279 1.00 92.31 808 PRO A O 1
ATOM 6733 N N . ASP A 1 809 ? 1.193 22.172 12.650 1.00 94.06 809 ASP A N 1
ATOM 6734 C CA . ASP A 1 809 ? 1.987 21.794 13.821 1.00 94.06 809 ASP A CA 1
ATOM 6735 C C . ASP A 1 809 ? 3.425 22.336 13.730 1.00 94.06 809 ASP A C 1
ATOM 6737 O O . ASP A 1 809 ? 3.943 22.846 14.722 1.00 94.06 809 ASP A O 1
ATOM 6741 N N . LEU A 1 810 ? 4.055 22.324 12.547 1.00 94.62 810 LEU A N 1
ATOM 6742 C CA . LEU A 1 810 ? 5.369 22.951 12.345 1.00 94.62 810 LEU A CA 1
ATOM 6743 C C . LEU A 1 810 ? 5.342 24.460 12.616 1.00 94.62 810 LEU A C 1
ATOM 6745 O O . LEU A 1 810 ? 6.261 24.969 13.255 1.00 94.62 810 LEU A O 1
ATOM 6749 N N . GLU A 1 811 ? 4.297 25.164 12.178 1.00 92.25 811 GLU A N 1
ATOM 6750 C CA . GLU A 1 811 ? 4.125 26.604 12.417 1.00 92.25 811 GLU A CA 1
ATOM 6751 C C . GLU A 1 811 ? 4.003 26.940 13.908 1.00 92.25 811 GLU A C 1
ATOM 6753 O O . GLU A 1 811 ? 4.550 27.944 14.362 1.00 92.25 811 GLU A O 1
ATOM 6758 N N . LYS A 1 812 ? 3.342 26.080 14.693 1.00 92.62 812 LYS A N 1
ATOM 6759 C CA . LYS A 1 812 ? 3.224 26.256 16.151 1.00 92.62 812 LYS A CA 1
ATOM 6760 C C . LYS A 1 812 ? 4.559 26.097 16.879 1.00 92.62 812 LYS A C 1
ATOM 6762 O O . LYS A 1 812 ? 4.783 26.761 17.891 1.00 92.62 812 LYS A O 1
ATOM 6767 N N . ILE A 1 813 ? 5.418 25.195 16.403 1.00 94.38 813 ILE A N 1
ATOM 6768 C CA . ILE A 1 813 ? 6.683 24.848 17.068 1.00 94.38 813 ILE A CA 1
ATOM 6769 C C . ILE A 1 813 ? 7.820 25.783 16.629 1.00 94.38 813 ILE A C 1
ATOM 6771 O O . ILE A 1 813 ? 8.647 26.170 17.453 1.00 94.38 813 ILE A O 1
ATOM 6775 N N . ALA A 1 814 ? 7.884 26.137 15.342 1.00 91.06 814 ALA A N 1
ATOM 6776 C CA . ALA A 1 814 ? 8.989 26.888 14.748 1.00 91.06 814 ALA A CA 1
ATOM 6777 C C . ALA A 1 814 ? 8.920 28.392 15.069 1.00 91.06 814 ALA A C 1
ATOM 6779 O O . ALA A 1 814 ? 8.545 29.219 14.231 1.00 91.06 814 ALA A O 1
ATOM 6780 N N . LYS A 1 815 ? 9.298 28.760 16.295 1.00 87.19 815 LYS A N 1
ATOM 6781 C CA . LYS A 1 815 ? 9.217 30.140 16.798 1.00 87.19 815 LYS A CA 1
ATOM 6782 C C . LYS A 1 815 ? 10.428 31.001 16.419 1.00 87.19 815 LYS A C 1
ATOM 6784 O O . LYS A 1 815 ? 10.259 32.209 16.219 1.00 87.19 815 LYS A O 1
ATOM 6789 N N . ASP A 1 816 ? 11.607 30.408 16.244 1.00 91.19 816 ASP A N 1
ATOM 6790 C CA . ASP A 1 816 ? 12.860 31.122 15.968 1.00 91.19 816 ASP A CA 1
ATOM 6791 C C . ASP A 1 816 ? 13.747 30.374 14.955 1.00 91.19 816 ASP A C 1
ATOM 6793 O O . ASP A 1 816 ? 13.513 30.463 13.743 1.00 91.19 816 ASP A O 1
ATOM 6797 N N . LYS A 1 817 ? 14.737 29.596 15.413 1.00 89.12 817 LYS A N 1
ATOM 6798 C CA . LYS A 1 817 ? 15.749 28.966 14.548 1.00 89.12 817 LYS A CA 1
ATOM 6799 C C . LYS A 1 817 ? 15.126 27.958 13.595 1.00 89.12 817 LYS A C 1
ATOM 6801 O O . LYS A 1 817 ? 15.577 27.824 12.453 1.00 89.12 817 LYS A O 1
ATOM 6806 N N . ALA A 1 818 ? 14.077 27.262 14.028 1.00 91.38 818 ALA A N 1
ATOM 6807 C CA . ALA A 1 818 ? 13.414 26.259 13.209 1.00 91.38 818 ALA A CA 1
ATOM 6808 C C . ALA A 1 818 ? 12.560 26.850 12.072 1.00 91.38 818 ALA A C 1
ATOM 6810 O O . ALA A 1 818 ? 12.163 26.097 11.183 1.00 91.38 818 ALA A O 1
ATOM 6811 N N . LYS A 1 819 ? 12.349 28.178 11.999 1.00 91.56 819 LYS A N 1
ATOM 6812 C CA . LYS A 1 819 ? 11.630 28.826 10.876 1.00 91.56 819 LYS A CA 1
ATOM 6813 C C . LYS A 1 819 ? 12.249 28.539 9.508 1.00 91.56 819 LYS A C 1
ATOM 6815 O O . LYS A 1 819 ? 11.558 28.601 8.493 1.00 91.56 819 LYS A O 1
ATOM 6820 N N . ILE A 1 820 ? 13.537 28.196 9.459 1.00 91.31 820 ILE A N 1
ATOM 6821 C CA . ILE A 1 820 ? 14.201 27.769 8.222 1.00 91.31 820 ILE A CA 1
ATOM 6822 C C . ILE A 1 820 ? 13.548 26.522 7.602 1.00 91.31 820 ILE A C 1
ATOM 6824 O O . ILE A 1 820 ? 13.496 26.411 6.383 1.00 91.31 820 ILE A O 1
ATOM 6828 N N . ILE A 1 821 ? 12.976 25.630 8.418 1.00 90.50 821 ILE A N 1
ATOM 6829 C CA . ILE A 1 821 ? 12.294 24.412 7.957 1.00 90.50 821 ILE A CA 1
ATOM 6830 C C . ILE A 1 821 ? 11.044 24.766 7.149 1.00 90.50 821 ILE A C 1
ATOM 6832 O O . ILE A 1 821 ? 10.804 24.164 6.105 1.00 90.50 821 ILE A O 1
ATOM 6836 N N . LEU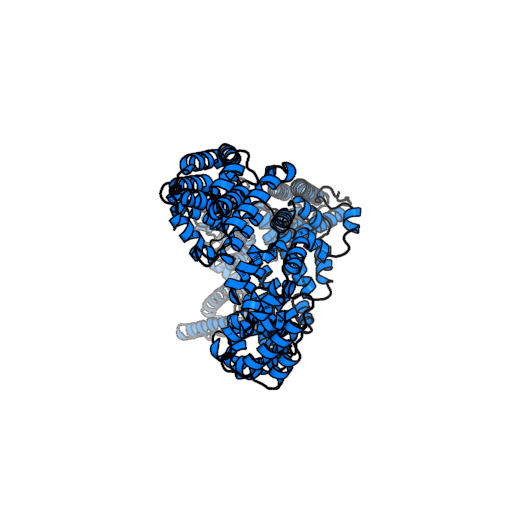 A 1 822 ? 10.277 25.767 7.600 1.00 89.88 822 LEU A N 1
ATOM 6837 C CA . LEU A 1 822 ? 9.098 26.252 6.878 1.00 89.88 822 LEU A CA 1
ATOM 6838 C C . LEU A 1 822 ? 9.497 26.802 5.500 1.00 89.88 822 LEU A C 1
ATOM 6840 O O . LEU A 1 822 ? 8.919 26.415 4.485 1.00 89.88 822 LEU A O 1
ATOM 6844 N N . LYS A 1 823 ? 10.576 27.599 5.454 1.00 87.06 823 LYS A N 1
ATOM 6845 C CA . LYS A 1 823 ? 11.133 28.138 4.202 1.00 87.06 823 LYS A CA 1
ATOM 6846 C C . LYS A 1 823 ? 11.599 27.035 3.246 1.00 87.06 823 LYS A C 1
ATOM 6848 O O . LYS A 1 823 ? 11.303 27.093 2.055 1.00 87.06 823 LYS A O 1
ATOM 6853 N N . GLU A 1 824 ? 12.313 26.026 3.746 1.00 86.50 824 GLU A N 1
ATOM 6854 C CA . GLU A 1 824 ? 12.824 24.910 2.931 1.00 86.50 824 GLU A CA 1
ATOM 6855 C C . GLU A 1 824 ? 11.696 24.037 2.359 1.00 86.50 824 GLU A C 1
ATOM 6857 O O . GLU A 1 824 ? 11.784 23.576 1.220 1.00 86.50 824 GLU A O 1
ATOM 6862 N N . LEU A 1 825 ? 10.590 23.881 3.090 1.00 85.00 825 LEU A N 1
ATOM 6863 C CA . LEU A 1 825 ? 9.401 23.169 2.612 1.00 85.00 825 LEU A CA 1
ATOM 6864 C C . LEU A 1 825 ? 8.567 23.970 1.591 1.00 85.00 825 LEU A C 1
ATOM 6866 O O . LEU A 1 825 ? 7.614 23.414 1.031 1.00 85.00 825 LEU A O 1
ATOM 6870 N N . LYS A 1 826 ? 8.970 25.216 1.283 1.00 72.75 826 LYS A N 1
ATOM 6871 C CA . LYS A 1 826 ? 8.257 26.191 0.434 1.00 72.75 826 LYS A CA 1
ATOM 6872 C C . LYS A 1 826 ? 6.848 26.500 0.950 1.00 72.75 826 LYS A C 1
ATOM 6874 O O . LYS A 1 826 ? 5.899 26.507 0.162 1.00 72.75 826 LYS A O 1
ATOM 6879 N N . ILE A 1 827 ? 6.737 26.676 2.265 1.00 58.56 827 ILE A N 1
ATOM 6880 C CA . ILE A 1 827 ? 5.526 27.124 2.961 1.00 58.56 827 ILE A CA 1
ATOM 6881 C C . ILE A 1 827 ? 5.559 28.644 3.063 1.00 58.56 827 ILE A C 1
ATOM 6883 O O . ILE A 1 827 ? 6.647 29.179 3.389 1.00 58.56 827 ILE A O 1
#